Protein AF-A0AAV5NVP9-F1 (afdb_monomer_lite)

InterPro domains:
  IPR006597 Sel1-like repeat [PF08238] (45-61)
  IPR006597 Sel1-like repeat [PF08238] (64-97)
  IPR006597 Sel1-like repeat [PF08238] (99-130)
  IPR006597 Sel1-like repeat [PF08238] (134-166)
  IPR006597 Sel1-like repeat [PF08238] (169-203)
  IPR006597 Sel1-like repeat [PF08238] (238-278)
  IPR006597 Sel1-like repeat [PF08238] (281-310)
  IPR006597 Sel1-like repeat [PF08238] (317-345)
  IPR006597 Sel1-like repeat [PF08238] (363-391)
  IPR006597 Sel1-like repeat [PF08238] (401-431)
  IPR006597 Sel1-like repeat [PF08238] (436-468)
  IPR006597 Sel1-like repeat [PF08238] (561-576)
  IPR006597 Sel1-like repeat [PF08238] (578-612)
  IPR006597 Sel1-like repeat [PF08238] (613-643)
  IPR006597 Sel1-like repeat [PF08238] (654-683)
  IPR006597 Sel1-like repeat [PF08238] (685-720)
  IPR006597 Sel1-like repeat [SM00671] (35-61)
  IPR006597 Sel1-like repeat [SM00671] (62-97)
  IPR006597 Sel1-like repeat [SM00671] (98-131)
  IPR006597 Sel1-like repeat [SM00671] (132-167)

Structure (mmCIF, N/CA/C/O backbone):
data_AF-A0AAV5NVP9-F1
#
_entry.id   AF-A0AAV5NVP9-F1
#
loop_
_atom_site.group_PDB
_atom_site.id
_atom_site.type_symbol
_atom_site.label_atom_id
_atom_site.label_alt_id
_atom_site.label_comp_id
_atom_site.label_asym_id
_atom_site.label_entity_id
_atom_site.label_seq_id
_atom_site.pdbx_PDB_ins_code
_atom_site.Cartn_x
_atom_site.Cartn_y
_atom_site.Cartn_z
_atom_site.occupancy
_atom_site.B_iso_or_equiv
_atom_site.auth_seq_id
_atom_site.auth_comp_id
_atom_site.auth_asym_id
_atom_site.auth_atom_id
_atom_site.pdbx_PDB_model_num
ATOM 1 N N . MET A 1 1 ? -16.635 3.519 52.313 1.00 27.16 1 MET A N 1
ATOM 2 C CA . MET A 1 1 ? -17.144 2.357 53.076 1.00 27.16 1 MET A CA 1
ATOM 3 C C . MET A 1 1 ? -16.614 2.296 54.508 1.00 27.16 1 MET A C 1
ATOM 5 O O . MET A 1 1 ? -17.443 2.154 55.393 1.00 27.16 1 MET A O 1
ATOM 9 N N . LYS A 1 2 ? -15.316 2.532 54.778 1.00 23.92 2 LYS A N 1
ATOM 10 C CA . LYS A 1 2 ? -14.755 2.539 56.153 1.00 23.92 2 LYS A CA 1
ATOM 11 C C . LYS A 1 2 ? -15.367 3.558 57.143 1.00 23.92 2 LYS A C 1
ATOM 13 O O . LYS A 1 2 ? -15.252 3.364 58.342 1.00 23.92 2 LYS A O 1
ATOM 18 N N . SER A 1 3 ? -16.034 4.617 56.675 1.00 23.19 3 SER A N 1
ATOM 19 C CA . SER A 1 3 ? -16.559 5.709 57.520 1.00 23.19 3 SER A CA 1
ATOM 20 C C . SER A 1 3 ? -18.090 5.770 57.660 1.00 23.19 3 SER A C 1
ATOM 22 O O . SER A 1 3 ? -18.584 6.551 58.465 1.00 23.19 3 SER A O 1
ATOM 24 N N . VAL A 1 4 ? -18.855 4.948 56.926 1.00 27.89 4 VAL A N 1
ATOM 25 C CA . VAL A 1 4 ? -20.338 4.926 57.011 1.00 27.89 4 VAL A CA 1
ATOM 26 C C . VAL A 1 4 ? -20.839 3.788 57.909 1.00 27.89 4 VAL A C 1
ATOM 28 O O . VAL A 1 4 ? -21.877 3.916 58.556 1.00 27.89 4 VAL A O 1
ATOM 31 N N . VAL A 1 5 ? -20.069 2.707 58.046 1.00 33.00 5 VAL A N 1
ATOM 32 C CA . VAL A 1 5 ? -20.432 1.587 58.927 1.00 33.00 5 VAL A CA 1
ATOM 33 C C . VAL A 1 5 ? -20.232 1.952 60.406 1.00 33.00 5 VAL A C 1
ATOM 35 O O . VAL A 1 5 ? -21.119 1.668 61.210 1.00 33.00 5 VAL A O 1
ATOM 38 N N . LEU A 1 6 ? -19.198 2.743 60.742 1.00 28.47 6 LEU A N 1
ATOM 39 C CA . LEU A 1 6 ? -19.016 3.279 62.103 1.00 28.47 6 LEU A CA 1
ATOM 40 C C . LEU A 1 6 ? -20.214 4.125 62.578 1.00 28.47 6 LEU A C 1
ATOM 42 O O . LEU A 1 6 ? -20.582 4.061 63.743 1.00 28.47 6 LEU A O 1
ATOM 46 N N . ALA A 1 7 ? -20.873 4.881 61.692 1.00 26.03 7 ALA A N 1
ATOM 47 C CA . ALA A 1 7 ? -22.031 5.701 62.068 1.00 26.03 7 ALA A CA 1
ATOM 48 C C . ALA A 1 7 ? -23.337 4.891 62.203 1.00 26.03 7 ALA A C 1
ATOM 50 O O . ALA A 1 7 ? -24.259 5.311 62.902 1.00 26.03 7 ALA A O 1
ATOM 51 N N . THR A 1 8 ? -23.424 3.725 61.552 1.00 30.28 8 THR A N 1
ATOM 52 C CA . THR A 1 8 ? -24.643 2.898 61.558 1.00 30.28 8 THR A CA 1
ATOM 53 C C . THR A 1 8 ? -24.681 1.949 62.762 1.00 30.28 8 THR A C 1
ATOM 55 O O . THR A 1 8 ? -25.761 1.634 63.258 1.00 30.28 8 THR A O 1
ATOM 58 N N . LEU A 1 9 ? -23.517 1.550 63.286 1.00 32.22 9 LEU A N 1
ATOM 59 C CA . LEU A 1 9 ? -23.409 0.698 64.477 1.00 32.22 9 LEU A CA 1
ATOM 60 C C . LEU A 1 9 ? -23.596 1.483 65.789 1.00 32.22 9 LEU A C 1
ATOM 62 O O . LEU A 1 9 ? -24.204 0.972 66.724 1.00 32.22 9 LEU A O 1
ATOM 66 N N . VAL A 1 10 ? -23.226 2.770 65.819 1.00 30.23 10 VAL A N 1
ATOM 67 C CA . VAL A 1 10 ? -23.387 3.654 66.997 1.00 30.23 10 VAL A CA 1
ATOM 68 C C . VAL A 1 10 ? -24.860 3.978 67.323 1.00 30.23 10 VAL A C 1
ATOM 70 O O . VAL A 1 10 ? -25.175 4.409 68.427 1.00 30.23 10 VAL A O 1
ATOM 73 N N . SER A 1 11 ? -25.808 3.716 66.413 1.00 26.56 11 SER A N 1
ATOM 74 C CA . SER A 1 11 ? -27.233 4.039 66.626 1.00 26.56 11 SER A CA 1
ATOM 75 C C . SER A 1 11 ? -28.070 2.914 67.265 1.00 26.56 11 SER A C 1
ATOM 77 O O . SER A 1 11 ? -29.264 3.107 67.483 1.00 26.56 11 SER A O 1
ATOM 79 N N . PHE A 1 12 ? -27.492 1.744 67.567 1.00 39.41 12 PHE A N 1
ATOM 80 C CA . PHE A 1 12 ? -28.245 0.568 68.053 1.00 39.41 12 PHE A CA 1
ATOM 81 C C . PHE A 1 12 ? -28.026 0.204 69.531 1.00 39.41 12 PHE A C 1
ATOM 83 O O . PHE A 1 12 ? -28.550 -0.809 70.002 1.00 39.41 12 PHE A O 1
ATOM 90 N N . GLY A 1 13 ? -27.331 1.047 70.294 1.00 32.06 13 GLY A N 1
ATOM 91 C CA . GLY A 1 13 ? -27.225 0.920 71.746 1.00 32.06 13 GLY A CA 1
ATOM 92 C C . GLY A 1 13 ? -28.418 1.545 72.468 1.00 32.06 13 GLY A C 1
ATOM 93 O O . GLY A 1 13 ? -28.298 2.658 72.960 1.00 32.06 13 GLY A O 1
ATOM 94 N N . LEU A 1 14 ? -29.570 0.864 72.533 1.00 32.34 14 LEU A N 1
ATOM 95 C CA . LEU A 1 14 ? -30.627 1.150 73.521 1.00 32.34 14 LEU A CA 1
ATOM 96 C C . LEU A 1 14 ? -31.683 0.032 73.554 1.00 32.34 14 LEU A C 1
ATOM 98 O O . LEU A 1 14 ? -32.572 -0.018 72.707 1.00 32.34 14 LEU A O 1
ATOM 102 N N . LEU A 1 15 ? -31.597 -0.850 74.558 1.00 30.39 15 LEU A N 1
ATOM 103 C CA . LEU A 1 15 ? -32.682 -1.130 75.516 1.00 30.39 15 LEU A CA 1
ATOM 104 C C . LEU A 1 15 ? -32.270 -2.229 76.506 1.00 30.39 15 LEU A C 1
ATOM 106 O O . LEU A 1 15 ? -32.070 -3.386 76.146 1.00 30.39 15 LEU A O 1
ATOM 110 N N . MET A 1 16 ? -32.176 -1.812 77.769 1.00 34.03 16 MET A N 1
ATOM 111 C CA . MET A 1 16 ? -32.002 -2.642 78.955 1.00 34.03 16 MET A CA 1
ATOM 112 C C . MET A 1 16 ? -33.127 -3.672 79.122 1.00 34.03 16 MET A C 1
ATOM 114 O O . MET A 1 16 ? -34.301 -3.363 78.921 1.00 34.03 16 MET A O 1
ATOM 118 N N . GLY A 1 17 ? -32.761 -4.846 79.634 1.00 28.44 17 GLY A N 1
ATOM 119 C CA . GLY A 1 17 ? -33.667 -5.795 80.273 1.00 28.44 17 GLY A CA 1
ATOM 120 C C . GLY A 1 17 ? -32.954 -6.475 81.439 1.00 28.44 17 GLY A C 1
ATOM 121 O O . GLY A 1 17 ? -32.236 -7.446 81.239 1.00 28.44 17 GLY A O 1
ATOM 122 N N . CYS A 1 18 ? -33.127 -5.940 82.650 1.00 33.34 18 CYS A N 1
ATOM 123 C CA . CYS A 1 18 ? -32.646 -6.550 83.888 1.00 33.34 18 CYS A CA 1
ATOM 124 C C . CYS A 1 18 ? -33.318 -7.90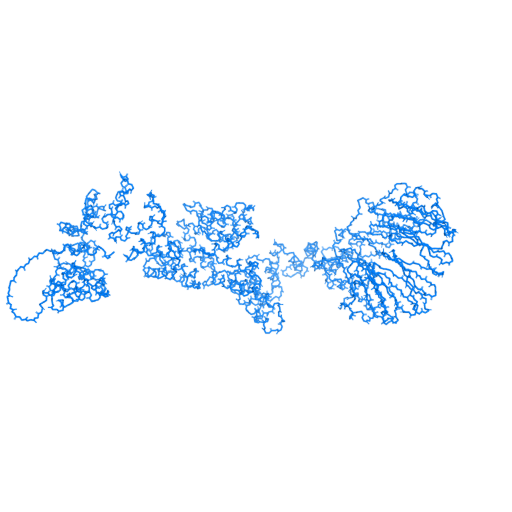9 84.146 1.00 33.34 18 CYS A C 1
ATOM 126 O O . CYS A 1 18 ? -34.541 -8.020 84.091 1.00 33.34 18 CYS A O 1
ATOM 128 N N . GLY A 1 19 ? -32.520 -8.893 84.561 1.00 28.89 19 GLY A N 1
ATOM 129 C CA . GLY A 1 19 ? -32.961 -10.127 85.212 1.00 28.89 19 GLY A CA 1
ATOM 130 C C . GLY A 1 19 ? -31.780 -10.736 85.962 1.00 28.89 19 GLY A C 1
ATOM 131 O O . GLY A 1 19 ? -30.882 -11.288 85.341 1.00 28.89 19 GLY A O 1
ATOM 132 N N . GLY A 1 20 ? -31.732 -10.528 87.280 1.00 34.28 20 GLY A N 1
ATOM 133 C CA . GLY A 1 20 ? -30.586 -10.864 88.127 1.00 34.28 20 GLY A CA 1
ATOM 134 C C . GLY A 1 20 ? -30.431 -12.351 88.454 1.00 34.28 20 GLY A C 1
ATOM 135 O O . GLY A 1 20 ? -31.359 -13.144 88.313 1.00 34.28 20 GLY A O 1
ATOM 136 N N . GLY A 1 21 ? -29.248 -12.689 88.969 1.00 30.20 21 GLY A N 1
ATOM 137 C CA . GLY A 1 21 ? -28.933 -13.984 89.565 1.00 30.20 21 GLY A CA 1
ATOM 138 C C . GLY A 1 21 ? -27.429 -14.143 89.766 1.00 30.20 21 GLY A C 1
ATOM 139 O O . GLY A 1 21 ? -26.702 -14.408 88.819 1.00 30.20 21 GLY A O 1
ATOM 140 N N . SER A 1 22 ? -26.976 -13.932 90.997 1.00 43.09 22 SER A N 1
ATOM 141 C CA . SER A 1 22 ? -25.620 -14.182 91.489 1.00 43.09 22 SER A CA 1
ATOM 142 C C . SER A 1 22 ? -25.179 -15.635 91.290 1.00 43.09 22 SER A C 1
ATOM 144 O O . SER A 1 22 ? -25.933 -16.520 91.682 1.00 43.09 22 SER A O 1
ATOM 146 N N . ASP A 1 23 ? -23.943 -15.873 90.838 1.00 33.69 23 ASP A N 1
ATOM 147 C CA . ASP A 1 23 ? -23.017 -16.723 91.601 1.00 33.69 23 ASP A CA 1
ATOM 148 C C . ASP A 1 23 ? -21.555 -16.612 91.143 1.00 33.69 23 ASP A C 1
ATOM 150 O O . ASP A 1 23 ? -21.237 -16.414 89.972 1.00 33.69 23 ASP A O 1
ATOM 154 N N . SER A 1 24 ? -20.662 -16.723 92.121 1.00 46.44 24 SER A N 1
ATOM 155 C CA . SER A 1 24 ? -19.209 -16.608 92.016 1.00 46.44 24 SER A CA 1
ATOM 156 C C . SER A 1 24 ? -18.543 -17.872 91.457 1.00 46.44 24 SER A C 1
ATOM 158 O O . SER A 1 24 ? -18.651 -18.945 92.045 1.00 46.44 24 SER A O 1
ATOM 160 N N . GLY A 1 25 ? -17.752 -17.716 90.390 1.00 36.84 25 GLY A N 1
ATOM 161 C CA . GLY A 1 25 ? -16.805 -18.712 89.876 1.00 36.84 25 GLY A CA 1
ATOM 162 C C . GLY A 1 25 ? -16.038 -18.133 88.686 1.00 36.84 25 GLY A C 1
ATOM 163 O O . GLY A 1 25 ? -16.650 -17.748 87.700 1.00 36.84 25 GLY A O 1
ATOM 164 N N . GLY A 1 26 ? -14.712 -18.000 88.797 1.00 44.16 26 GLY A N 1
ATOM 165 C CA . GLY A 1 26 ? -13.849 -17.230 87.886 1.00 44.16 26 GLY A CA 1
ATOM 166 C C . GLY A 1 26 ? -13.719 -17.772 86.456 1.00 44.16 26 GLY A C 1
ATOM 167 O O . GLY A 1 26 ? -12.649 -18.230 86.063 1.00 44.16 26 GLY A O 1
ATOM 168 N N . GLY A 1 27 ? -14.785 -17.661 85.666 1.00 53.16 27 GLY A N 1
ATOM 169 C CA . GLY A 1 27 ? -14.801 -17.793 84.213 1.00 53.16 27 GLY A CA 1
ATOM 170 C C . GLY A 1 27 ? -15.671 -16.683 83.624 1.00 53.16 27 GLY A C 1
ATOM 171 O O . GLY A 1 27 ? -16.820 -16.524 84.015 1.00 53.16 27 GLY A O 1
ATOM 172 N N . GLN A 1 28 ? -15.111 -15.884 82.718 1.00 61.59 28 GLN A N 1
ATOM 173 C CA . GLN A 1 28 ? -15.813 -14.775 82.063 1.00 61.59 28 GLN A CA 1
ATOM 174 C C . GLN A 1 28 ? -17.051 -15.303 81.313 1.00 61.59 28 GLN A C 1
ATOM 176 O O . GLN A 1 28 ? -16.906 -16.185 80.462 1.00 61.59 28 GLN A O 1
ATOM 181 N N . THR A 1 29 ? -18.250 -14.802 81.634 1.00 84.81 29 THR A N 1
ATOM 182 C CA . THR A 1 29 ? -19.505 -15.297 81.042 1.00 84.81 29 THR A CA 1
ATOM 183 C C . THR A 1 29 ? -19.652 -14.858 79.578 1.00 84.81 29 THR A C 1
ATOM 185 O O . THR A 1 29 ? -18.945 -13.963 79.103 1.00 84.81 29 THR A O 1
ATOM 188 N N . ALA A 1 30 ? -20.567 -15.490 78.829 1.00 85.31 30 ALA A N 1
ATOM 189 C CA . ALA A 1 30 ? -20.837 -15.119 77.437 1.00 85.31 30 ALA A CA 1
ATOM 190 C C . ALA A 1 30 ? -21.293 -13.650 77.308 1.00 85.31 30 ALA A C 1
ATOM 192 O O . ALA A 1 30 ? -20.912 -12.976 76.350 1.00 85.31 30 ALA A O 1
ATOM 193 N N . GLU A 1 31 ? -22.045 -13.155 78.295 1.00 88.00 31 GLU A N 1
ATOM 194 C CA . GLU A 1 31 ? -22.519 -11.770 78.383 1.00 88.00 31 GLU A CA 1
ATOM 195 C C . GLU A 1 31 ? -21.364 -10.795 78.652 1.00 88.00 31 GLU A C 1
ATOM 197 O O . GLU A 1 31 ? -21.213 -9.804 77.941 1.00 88.00 31 GLU A O 1
ATOM 202 N N . ASP A 1 32 ? -20.476 -11.114 79.602 1.00 87.38 32 ASP A N 1
ATOM 203 C CA . ASP A 1 32 ? -19.324 -10.258 79.927 1.00 87.38 32 ASP A CA 1
ATOM 204 C C . ASP A 1 32 ? -18.409 -10.055 78.715 1.00 87.38 32 ASP A C 1
ATOM 206 O O . ASP A 1 32 ? -17.910 -8.955 78.466 1.00 87.38 32 ASP A O 1
ATOM 210 N N . ALA A 1 33 ? -18.184 -11.121 77.940 1.00 87.19 33 ALA A N 1
ATOM 211 C CA . ALA A 1 33 ? -17.403 -11.048 76.711 1.00 87.19 33 ALA A CA 1
ATOM 212 C C . ALA A 1 33 ? -18.124 -10.244 75.612 1.00 87.19 33 ALA A C 1
ATOM 214 O O . ALA A 1 33 ? -17.463 -9.519 74.872 1.00 87.19 33 ALA A O 1
ATOM 215 N N . PHE A 1 34 ? -19.457 -10.326 75.519 1.00 90.25 34 PHE A N 1
ATOM 216 C CA . PHE A 1 34 ? -20.251 -9.550 74.558 1.00 90.25 34 PHE A CA 1
ATOM 217 C C . PHE A 1 34 ? -20.217 -8.048 74.865 1.00 90.25 34 PHE A C 1
ATOM 219 O O . PHE A 1 34 ? -19.950 -7.246 73.974 1.00 90.25 34 PHE A O 1
ATOM 226 N N . VAL A 1 35 ? -20.406 -7.663 76.130 1.00 90.56 35 VAL A N 1
ATOM 227 C CA . VAL A 1 35 ? -20.360 -6.255 76.558 1.00 90.56 35 VAL A CA 1
ATOM 228 C C . VAL A 1 35 ? -18.964 -5.658 76.358 1.00 90.56 35 VAL A C 1
ATOM 230 O O . VAL A 1 35 ? -18.830 -4.532 75.883 1.00 90.56 35 VAL A O 1
ATOM 233 N N . GLN A 1 36 ? -17.901 -6.414 76.652 1.00 88.50 36 GLN A N 1
ATOM 234 C CA . GLN A 1 36 ? -16.537 -5.957 76.364 1.00 88.50 36 GLN A CA 1
ATOM 235 C C . GLN A 1 36 ? -16.278 -5.812 74.861 1.00 88.50 36 GLN A C 1
ATOM 237 O O . GLN A 1 36 ? -15.591 -4.874 74.457 1.00 88.50 36 GLN A O 1
ATOM 242 N N . ALA A 1 37 ? -16.836 -6.701 74.032 1.00 89.44 37 ALA A N 1
ATOM 243 C CA . ALA A 1 37 ? -16.736 -6.585 72.581 1.00 89.44 37 ALA A CA 1
ATOM 244 C C . ALA A 1 37 ? -17.395 -5.293 72.073 1.00 89.44 37 ALA A C 1
ATOM 246 O O . ALA A 1 37 ? -16.770 -4.577 71.294 1.00 89.44 37 ALA A O 1
ATOM 247 N N . LEU A 1 38 ? -18.588 -4.953 72.578 1.00 87.75 38 LEU A N 1
ATOM 248 C CA . LEU A 1 38 ? -19.285 -3.705 72.244 1.00 87.75 38 LEU A CA 1
ATOM 249 C C . LEU A 1 38 ? -18.459 -2.463 72.611 1.00 87.75 38 LEU A C 1
ATOM 251 O O . LEU A 1 38 ? -18.294 -1.574 71.783 1.00 87.75 38 LEU A O 1
ATOM 255 N N . ASN A 1 39 ? -17.852 -2.424 73.801 1.00 86.75 39 ASN A N 1
ATOM 256 C CA . ASN A 1 39 ? -16.990 -1.302 74.200 1.00 86.75 39 ASN A CA 1
ATOM 257 C C . ASN A 1 39 ? -15.761 -1.149 73.281 1.00 86.75 39 ASN A C 1
ATOM 259 O O . ASN A 1 39 ? -15.322 -0.040 72.965 1.00 86.75 39 ASN A O 1
ATOM 263 N N . HIS A 1 40 ? -15.173 -2.268 72.849 1.00 87.44 40 HIS A N 1
ATOM 264 C CA . HIS A 1 40 ? -14.063 -2.242 71.897 1.00 87.44 40 HIS A CA 1
ATOM 265 C C . HIS A 1 40 ? -14.505 -1.809 70.496 1.00 87.44 40 HIS A C 1
ATOM 267 O O . HIS A 1 40 ? -13.754 -1.108 69.820 1.00 87.44 40 HIS A O 1
ATOM 273 N N . GLU A 1 41 ? -15.716 -2.170 70.080 1.00 82.06 41 GLU A N 1
ATOM 274 C CA . GLU A 1 41 ? -16.320 -1.710 68.831 1.00 82.06 41 GLU A CA 1
ATOM 275 C C . GLU A 1 41 ? -16.578 -0.194 68.858 1.00 82.06 41 GLU A C 1
ATOM 277 O O . GLU A 1 41 ? -16.167 0.506 67.934 1.00 82.06 41 GLU A O 1
ATOM 282 N N . GLU A 1 42 ? -17.133 0.340 69.952 1.00 80.44 42 GLU A N 1
ATOM 283 C CA . GLU A 1 42 ? -17.357 1.783 70.145 1.00 80.44 42 GLU A CA 1
ATOM 284 C C . GLU A 1 42 ? -16.055 2.597 70.142 1.00 80.44 42 GLU A C 1
ATOM 286 O O . GLU A 1 42 ? -16.006 3.713 69.625 1.00 80.44 42 GLU A O 1
ATOM 291 N N . THR A 1 43 ? -14.974 2.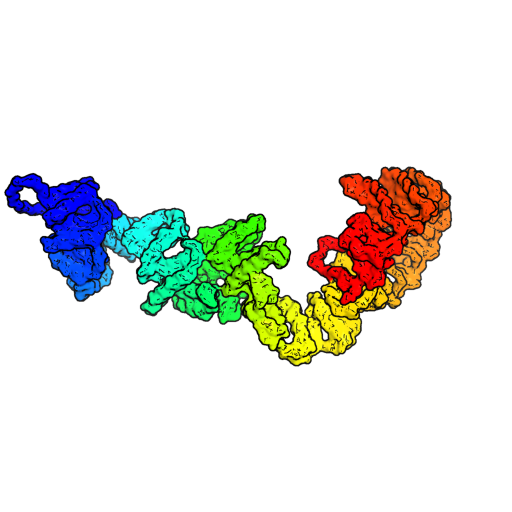031 70.685 1.00 83.12 43 THR A N 1
ATOM 292 C CA . THR A 1 43 ? -13.642 2.662 70.698 1.00 83.12 43 THR A CA 1
ATOM 293 C C . THR A 1 43 ? -12.837 2.421 69.415 1.00 83.12 43 THR A C 1
ATOM 295 O O . THR A 1 43 ? -11.707 2.898 69.300 1.00 83.12 43 THR A O 1
ATOM 298 N N . GLY A 1 44 ? -13.400 1.705 68.433 1.00 82.81 44 GLY A N 1
ATOM 299 C CA . GLY A 1 44 ? -12.770 1.426 67.139 1.00 82.81 44 GLY A CA 1
ATOM 300 C C . GLY A 1 44 ? -11.673 0.354 67.171 1.00 82.81 44 GLY A C 1
ATOM 301 O O . GLY A 1 44 ? -10.964 0.171 66.180 1.00 82.81 44 GLY A O 1
ATOM 302 N N . ASN A 1 45 ? -11.518 -0.384 68.273 1.00 89.25 45 ASN A N 1
ATOM 303 C CA . ASN A 1 45 ? -10.580 -1.502 68.377 1.00 89.25 45 ASN A CA 1
ATOM 304 C C . ASN A 1 45 ? -11.204 -2.797 67.829 1.00 89.25 45 ASN A C 1
ATOM 306 O O . ASN A 1 45 ? -11.552 -3.724 68.565 1.00 89.25 45 ASN A O 1
ATOM 310 N N . VAL A 1 46 ? -11.333 -2.849 66.503 1.00 88.56 46 VAL A N 1
ATOM 311 C CA . VAL A 1 46 ? -12.048 -3.911 65.776 1.00 88.56 46 VAL A CA 1
ATOM 312 C C . VAL A 1 46 ? -11.433 -5.298 66.001 1.00 88.56 46 VAL A C 1
ATOM 314 O O . VAL A 1 46 ? -12.161 -6.276 66.148 1.00 88.56 46 VAL A O 1
ATOM 317 N N . SER A 1 47 ? -10.105 -5.411 66.095 1.00 89.88 47 SER A N 1
ATOM 318 C CA . SER A 1 47 ? -9.441 -6.703 66.331 1.00 89.88 47 SER A CA 1
ATOM 319 C C . SER A 1 47 ? -9.732 -7.264 67.728 1.00 89.88 47 SER A C 1
ATOM 321 O O . SER A 1 47 ? -9.942 -8.468 67.881 1.00 89.88 47 SER A O 1
ATOM 323 N N . ALA A 1 48 ? -9.783 -6.402 68.751 1.00 89.50 48 ALA A N 1
ATOM 324 C CA . ALA A 1 48 ? -10.165 -6.812 70.102 1.00 89.50 48 ALA A CA 1
ATOM 325 C C . ALA A 1 48 ? -11.657 -7.169 70.180 1.00 89.50 48 ALA A C 1
ATOM 327 O O . ALA A 1 48 ? -12.011 -8.192 70.772 1.00 89.50 48 ALA A O 1
ATOM 328 N N . ALA A 1 49 ? -12.516 -6.380 69.523 1.00 90.25 49 ALA A N 1
ATOM 329 C CA . ALA A 1 49 ? -13.940 -6.679 69.400 1.00 90.25 49 ALA A CA 1
ATOM 330 C C . ALA A 1 49 ? -14.167 -8.041 68.724 1.00 90.25 49 ALA A C 1
ATOM 332 O O . ALA A 1 49 ? -14.926 -8.854 69.243 1.00 90.25 49 ALA A O 1
ATOM 333 N N . PHE A 1 50 ? -13.439 -8.351 67.643 1.00 94.19 50 PHE A N 1
ATOM 334 C CA . PHE A 1 50 ? -13.525 -9.640 66.951 1.00 94.19 50 PHE A CA 1
ATOM 335 C C . PHE A 1 50 ? -13.185 -10.817 67.867 1.00 94.19 50 PHE A C 1
ATOM 337 O O . PHE A 1 50 ? -13.947 -11.781 67.950 1.00 94.19 50 PHE A O 1
ATOM 344 N N . ALA A 1 51 ? -12.067 -10.739 68.595 1.00 93.19 51 ALA A N 1
ATOM 345 C CA . ALA A 1 51 ? -11.652 -11.805 69.503 1.00 93.19 51 ALA A CA 1
ATOM 346 C C . ALA A 1 51 ? -12.697 -12.067 70.607 1.00 93.19 51 ALA A C 1
ATOM 348 O O . ALA A 1 51 ? -12.992 -13.222 70.930 1.00 93.19 51 ALA A O 1
ATOM 349 N N . LEU A 1 52 ? -13.290 -11.004 71.156 1.00 93.56 52 LEU A N 1
ATOM 350 C CA . LEU A 1 52 ? -14.301 -11.091 72.210 1.00 93.56 52 LEU A CA 1
ATOM 351 C C . LEU A 1 52 ? -15.671 -11.538 71.684 1.00 93.56 52 LEU A C 1
ATOM 353 O O . LEU A 1 52 ? -16.305 -12.389 72.311 1.00 93.56 52 LEU A O 1
ATOM 357 N N . TYR A 1 53 ? -16.095 -11.062 70.509 1.00 94.94 53 TYR A N 1
ATOM 358 C CA . TYR A 1 53 ? -17.292 -11.563 69.834 1.00 94.94 53 TYR A CA 1
ATOM 359 C C . TYR A 1 53 ? -17.162 -13.035 69.484 1.00 94.94 53 TYR A C 1
ATOM 361 O O . TYR A 1 53 ? -18.106 -13.786 69.716 1.00 94.94 53 TYR A O 1
ATOM 369 N N . LYS A 1 54 ? -15.994 -13.474 69.004 1.00 95.94 54 LYS A N 1
ATOM 370 C CA . LYS A 1 54 ? -15.718 -14.888 68.743 1.00 95.94 54 LYS A CA 1
ATOM 371 C C . LYS A 1 54 ? -15.878 -15.729 70.005 1.00 95.94 54 LYS A C 1
ATOM 373 O O . LYS A 1 54 ? -16.652 -16.683 70.004 1.00 95.94 54 LYS A O 1
ATOM 378 N N . LYS A 1 55 ? -15.234 -15.318 71.101 1.00 94.31 55 LYS A N 1
ATOM 379 C CA . LYS A 1 55 ? -15.341 -15.992 72.402 1.00 94.31 55 LYS A CA 1
ATOM 380 C C . LYS A 1 55 ? -16.789 -16.048 72.907 1.00 94.31 55 LYS A C 1
ATOM 382 O O . LYS A 1 55 ? -17.269 -17.110 73.290 1.00 94.31 55 LYS A O 1
ATOM 387 N N . SER A 1 56 ? -17.507 -14.926 72.882 1.00 93.75 56 SER A N 1
ATOM 388 C CA . SER A 1 56 ? -18.906 -14.849 73.326 1.00 93.75 56 SER A CA 1
ATOM 389 C C . SER A 1 56 ? -19.855 -15.680 72.443 1.00 93.75 56 SER A C 1
ATOM 391 O O . SER A 1 56 ? -20.742 -16.377 72.944 1.00 93.75 56 SER A O 1
ATOM 393 N N . ALA A 1 57 ? -19.635 -15.679 71.126 1.00 94.50 57 ALA A N 1
ATOM 394 C CA . ALA A 1 57 ? -20.411 -16.457 70.167 1.00 94.50 57 ALA A CA 1
ATOM 395 C C . ALA A 1 57 ? -20.208 -17.972 70.331 1.00 94.50 57 ALA A C 1
ATOM 397 O O . ALA A 1 57 ? -21.176 -18.735 70.216 1.00 94.50 57 ALA A O 1
ATOM 398 N N . GLU A 1 58 ? -18.972 -18.404 70.613 1.00 94.56 58 GLU A N 1
ATOM 399 C CA . GLU A 1 58 ? -18.613 -19.793 70.937 1.00 94.56 58 GLU A CA 1
ATOM 400 C C . GLU A 1 58 ? -19.261 -20.261 72.247 1.00 94.56 58 GLU A C 1
ATOM 402 O O . GLU A 1 58 ? -19.704 -21.405 72.326 1.00 94.56 58 GLU A O 1
ATOM 407 N N . LEU A 1 59 ? -19.420 -19.359 73.223 1.00 93.38 59 LEU A N 1
ATOM 408 C CA . LEU A 1 59 ? -20.174 -19.598 74.460 1.00 93.38 59 LEU A CA 1
ATOM 409 C C . LEU A 1 59 ? -21.706 -19.556 74.275 1.00 93.38 59 LEU A C 1
ATOM 411 O O . LEU A 1 59 ? -22.447 -19.759 75.234 1.00 93.38 59 LEU A O 1
ATOM 415 N N . GLY A 1 60 ? -22.195 -19.323 73.053 1.00 91.75 60 GLY A N 1
ATOM 416 C CA . GLY A 1 60 ? -23.607 -19.474 72.692 1.00 91.75 60 GLY A CA 1
ATOM 417 C C . GLY A 1 60 ? -24.426 -18.184 72.628 1.00 91.75 60 GLY A C 1
ATOM 418 O O . GLY A 1 60 ? -25.582 -18.243 72.214 1.00 91.75 60 GLY A O 1
ATOM 419 N N . HIS A 1 61 ? -23.863 -17.019 72.960 1.00 95.81 61 HIS A N 1
ATOM 420 C CA . HIS A 1 61 ? -24.630 -15.772 73.014 1.00 95.81 61 HIS A CA 1
ATOM 421 C C . HIS A 1 61 ? -25.112 -15.328 71.615 1.00 95.81 61 HIS A C 1
ATOM 423 O O . HIS A 1 61 ? -24.320 -15.026 70.720 1.00 95.81 61 HIS A O 1
ATOM 429 N N . SER A 1 62 ? -26.433 -15.251 71.415 1.00 94.50 62 SER A N 1
ATOM 430 C CA . SER A 1 62 ? -27.032 -15.052 70.084 1.00 94.50 62 SER A CA 1
ATOM 431 C C . SER A 1 62 ? -26.702 -13.700 69.426 1.00 94.50 62 SER A C 1
ATOM 433 O O . SER A 1 62 ? -26.567 -13.641 68.202 1.00 94.50 62 SER A O 1
ATOM 435 N N . GLY A 1 63 ? -26.533 -12.623 70.206 1.00 91.62 63 GLY A N 1
ATOM 436 C CA . GLY A 1 63 ? -26.123 -11.301 69.704 1.00 91.62 63 GLY A CA 1
ATOM 437 C C . GLY A 1 63 ? -24.684 -11.304 69.179 1.00 91.62 63 GLY A C 1
ATOM 438 O O . GLY A 1 63 ? -24.456 -11.008 68.014 1.00 91.62 63 GLY A O 1
ATOM 439 N N . ALA A 1 64 ? -23.731 -11.749 69.999 1.00 93.06 64 ALA A N 1
ATOM 440 C CA . ALA A 1 64 ? -22.358 -12.053 69.594 1.00 93.06 64 ALA A CA 1
ATOM 441 C C . ALA A 1 64 ? -22.260 -12.938 68.343 1.00 93.06 64 ALA A C 1
ATOM 443 O O . ALA A 1 64 ? -21.471 -12.634 67.460 1.00 93.06 64 ALA A O 1
ATOM 444 N N . GLN A 1 65 ? -23.078 -13.991 68.216 1.00 97.25 65 GLN A N 1
ATOM 445 C CA . GLN A 1 65 ? -23.108 -14.810 66.995 1.00 97.25 65 GLN A CA 1
ATOM 446 C C . GLN A 1 65 ? -23.538 -14.001 65.765 1.00 97.25 65 GLN A C 1
ATOM 448 O O . GLN A 1 65 ? -22.956 -14.156 64.696 1.00 97.25 65 GLN A O 1
ATOM 453 N N . ASN A 1 66 ? -24.528 -13.115 65.900 1.00 95.06 66 ASN A N 1
ATOM 454 C CA . ASN A 1 66 ? -24.899 -12.204 64.820 1.00 95.06 66 ASN A CA 1
ATOM 455 C C . ASN A 1 66 ? -23.753 -11.236 64.478 1.00 95.06 66 ASN A C 1
ATOM 457 O O . ASN A 1 66 ? -23.409 -11.099 63.308 1.00 95.06 66 ASN A O 1
ATOM 461 N N . ASN A 1 67 ? -23.146 -10.594 65.476 1.00 94.06 67 ASN A N 1
ATOM 462 C CA . ASN A 1 67 ? -22.098 -9.595 65.246 1.00 94.06 67 ASN A CA 1
ATOM 463 C C . ASN A 1 67 ? -20.827 -10.234 64.676 1.00 94.06 67 ASN A C 1
ATOM 465 O O . ASN A 1 67 ? -20.264 -9.719 63.719 1.00 94.06 67 ASN A O 1
ATOM 469 N N . LEU A 1 68 ? -20.450 -11.423 65.147 1.00 94.94 68 LEU A N 1
ATOM 470 C CA . LEU A 1 68 ? -19.377 -12.213 64.550 1.00 94.94 68 LEU A CA 1
ATOM 471 C C . LEU A 1 68 ? -19.686 -12.589 63.093 1.00 94.94 68 LEU A C 1
ATOM 473 O O . LEU A 1 68 ? -18.805 -12.531 62.239 1.00 94.94 68 LEU A O 1
ATOM 477 N N . GLY A 1 69 ? -20.941 -12.936 62.790 1.00 95.38 69 GLY A N 1
ATOM 478 C CA . GLY A 1 69 ? -21.390 -13.167 61.419 1.00 95.38 69 GLY A CA 1
ATOM 479 C C . GLY A 1 69 ? -21.224 -11.934 60.524 1.00 95.38 69 GLY A C 1
ATOM 480 O O . GLY A 1 69 ? -20.792 -12.073 59.381 1.00 95.38 69 GLY A O 1
ATOM 481 N N . LEU A 1 70 ? -21.503 -10.731 61.040 1.00 92.94 70 LEU A N 1
ATOM 482 C CA . LEU A 1 70 ? -21.263 -9.466 60.330 1.00 92.94 70 LEU A CA 1
ATOM 483 C C . LEU A 1 70 ? -19.766 -9.193 60.143 1.00 92.94 70 LEU A C 1
ATOM 485 O O . LEU A 1 70 ? -19.361 -8.816 59.047 1.00 92.94 70 LEU A O 1
ATOM 489 N N . MET A 1 71 ? -18.945 -9.447 61.163 1.00 93.94 71 MET A N 1
ATOM 490 C CA . MET A 1 71 ? -17.494 -9.273 61.074 1.00 93.94 71 MET A CA 1
ATOM 491 C C . MET A 1 71 ? -16.870 -10.180 60.013 1.00 93.94 71 MET A C 1
ATOM 493 O O . MET A 1 71 ? -16.060 -9.715 59.218 1.00 93.94 71 MET A O 1
ATOM 497 N N . TYR A 1 72 ? -17.306 -11.439 59.922 1.00 94.88 72 TYR A N 1
ATOM 498 C CA . TYR A 1 72 ? -16.909 -12.320 58.821 1.00 94.88 72 TYR A CA 1
ATOM 499 C C . TYR A 1 72 ? -17.461 -11.864 57.465 1.00 94.88 72 TYR A C 1
ATOM 501 O O . TYR A 1 72 ? -16.758 -11.971 56.466 1.00 94.88 72 TYR A O 1
ATOM 509 N N . LEU A 1 73 ? -18.691 -11.342 57.399 1.00 88.56 73 LEU A N 1
ATOM 510 C CA . LEU A 1 73 ? -19.282 -10.876 56.136 1.00 88.56 73 LEU A CA 1
ATOM 511 C C . LEU A 1 73 ? -18.514 -9.696 55.532 1.00 88.56 73 LEU A C 1
ATOM 513 O O . LEU A 1 73 ? -18.392 -9.611 54.316 1.00 88.56 73 LEU A O 1
ATOM 517 N N . TYR A 1 74 ? -18.033 -8.786 56.380 1.00 84.56 74 TYR A N 1
ATOM 518 C CA . TYR A 1 74 ? -17.388 -7.539 55.963 1.00 84.56 74 TYR A CA 1
ATOM 519 C C . TYR A 1 74 ? -15.861 -7.542 56.122 1.00 84.56 74 TYR A C 1
ATOM 521 O O . TYR A 1 74 ? -15.214 -6.571 55.734 1.00 84.56 74 TYR A O 1
ATOM 529 N N . GLY A 1 75 ? -15.276 -8.613 56.670 1.00 87.81 75 GLY A N 1
ATOM 530 C CA . GLY A 1 75 ? -13.839 -8.686 56.946 1.00 87.81 75 GLY A CA 1
ATOM 531 C C . GLY A 1 75 ? -13.386 -7.679 58.012 1.00 87.81 75 GLY A C 1
ATOM 532 O O . GLY A 1 75 ? -12.320 -7.073 57.911 1.00 87.81 75 GLY A O 1
ATOM 533 N N . GLU A 1 76 ? -14.216 -7.436 59.025 1.00 83.44 76 GLU A N 1
ATOM 534 C CA . GLU A 1 76 ? -13.890 -6.519 60.116 1.00 83.44 76 GLU A CA 1
ATOM 535 C C . GLU A 1 76 ? -13.154 -7.278 61.224 1.00 83.44 76 GLU A C 1
ATOM 537 O O . GLU A 1 76 ? -13.699 -8.187 61.843 1.00 83.44 76 GLU A O 1
ATOM 542 N N . GLY A 1 77 ? -11.880 -6.944 61.455 1.00 84.50 77 GLY A N 1
ATOM 543 C CA . GLY A 1 77 ? -11.033 -7.643 62.434 1.00 84.50 77 GLY A CA 1
ATOM 544 C C . GLY A 1 77 ? -10.622 -9.064 62.017 1.00 84.50 77 GLY A C 1
ATOM 545 O O . GLY A 1 77 ? -9.938 -9.747 62.778 1.00 84.50 77 GLY A O 1
ATOM 546 N N . THR A 1 78 ? -11.011 -9.504 60.816 1.00 90.62 78 THR A N 1
ATOM 547 C CA . THR A 1 78 ? -10.697 -10.808 60.214 1.00 90.62 78 THR A CA 1
ATOM 548 C C . THR A 1 78 ? -10.766 -10.729 58.682 1.00 90.62 78 THR A C 1
ATOM 550 O O . THR A 1 78 ? -11.161 -9.703 58.140 1.00 90.62 78 THR A O 1
ATOM 553 N N . GLU A 1 79 ? -10.387 -11.785 57.963 1.00 89.75 79 GLU A N 1
ATOM 554 C CA . GLU A 1 79 ? -10.599 -11.858 56.511 1.00 89.75 79 GLU A CA 1
ATOM 555 C C . GLU A 1 79 ? -12.080 -12.103 56.182 1.00 89.75 79 GLU A C 1
ATOM 557 O O . GLU A 1 79 ? -12.787 -12.804 56.913 1.00 89.75 79 GLU A O 1
ATOM 562 N N . GLN A 1 80 ? -12.555 -11.541 55.068 1.00 89.88 80 GLN A N 1
ATOM 563 C CA . GLN A 1 80 ? -13.930 -11.740 54.612 1.00 89.88 80 GLN A CA 1
ATOM 564 C C . GLN A 1 80 ? -14.199 -13.227 54.328 1.00 89.88 80 GLN A C 1
ATOM 566 O O . GLN A 1 80 ? -13.482 -13.871 53.566 1.00 89.88 80 GLN A O 1
ATOM 571 N N . ASN A 1 81 ? -15.260 -13.775 54.922 1.00 93.06 81 ASN A N 1
ATOM 572 C CA . ASN A 1 81 ? -15.654 -15.171 54.767 1.00 93.06 81 ASN A CA 1
ATOM 573 C C . ASN A 1 81 ? -17.180 -15.325 54.860 1.00 93.06 81 ASN A C 1
ATOM 575 O O . ASN A 1 81 ? -17.765 -15.420 55.942 1.00 93.06 81 ASN A O 1
ATOM 579 N N . GLU A 1 82 ? -17.843 -15.380 53.705 1.00 92.25 82 GLU A N 1
ATOM 580 C CA . GLU A 1 82 ? -19.305 -15.462 53.647 1.00 92.25 82 GLU A CA 1
ATOM 581 C C . GLU A 1 82 ? -19.860 -16.797 54.169 1.00 92.25 82 GLU A C 1
ATOM 583 O O . GLU A 1 82 ? -20.976 -16.847 54.686 1.00 92.25 82 GLU A O 1
ATOM 588 N N . VAL A 1 83 ? -19.084 -17.881 54.070 1.00 95.81 83 VAL A N 1
ATOM 589 C CA . VAL A 1 83 ? -19.490 -19.214 54.541 1.00 95.81 83 VAL A CA 1
ATOM 590 C C . VAL A 1 83 ? -19.520 -19.256 56.071 1.00 95.81 83 VAL A C 1
ATOM 592 O O . VAL A 1 83 ? -20.499 -19.719 56.662 1.00 95.81 83 VAL A O 1
ATOM 595 N N . GLU A 1 84 ? -18.492 -18.721 56.738 1.00 95.94 84 GLU A N 1
ATOM 596 C CA . GLU A 1 84 ? -18.498 -18.574 58.199 1.00 95.94 84 GLU A CA 1
ATOM 597 C C . GLU A 1 84 ? -19.557 -17.563 58.653 1.00 95.94 84 GLU A C 1
ATOM 599 O O . GLU A 1 84 ? -20.263 -17.815 59.631 1.00 95.94 84 GLU A O 1
ATOM 604 N N . SER A 1 85 ? -19.749 -16.471 57.910 1.00 96.44 85 SER A N 1
ATOM 605 C CA . SER A 1 85 ? -20.831 -15.519 58.167 1.00 96.44 85 SER A CA 1
ATOM 606 C C . SER A 1 85 ? -22.209 -16.197 58.189 1.00 96.44 85 SER A C 1
ATOM 608 O O . SER A 1 85 ? -22.931 -16.115 59.189 1.00 96.44 85 SER A O 1
ATOM 610 N N . LEU A 1 86 ? -22.543 -16.955 57.135 1.00 97.06 86 LEU A N 1
ATOM 611 C CA . LEU A 1 86 ? -23.803 -17.693 57.023 1.00 97.06 86 LEU A CA 1
ATOM 612 C C . LEU A 1 86 ? -23.994 -18.674 58.187 1.00 97.06 86 LEU A C 1
ATOM 614 O O . LEU A 1 86 ? -25.090 -18.782 58.746 1.00 97.06 86 LEU A O 1
ATOM 618 N N . LYS A 1 87 ? -22.932 -19.380 58.580 1.00 97.62 87 LYS A N 1
ATOM 619 C CA . LYS A 1 87 ? -22.939 -20.328 59.702 1.00 97.62 87 LYS A CA 1
ATOM 620 C C . LYS A 1 87 ? -23.253 -19.640 61.032 1.00 97.62 87 LYS A C 1
ATOM 622 O O . LYS A 1 87 ? -24.069 -20.153 61.802 1.00 97.62 87 LYS A O 1
ATOM 627 N N . TRP A 1 88 ? -22.658 -18.482 61.310 1.00 97.44 88 TRP A N 1
ATOM 628 C CA . TRP A 1 88 ? -22.914 -17.739 62.546 1.00 97.44 88 TRP A CA 1
ATOM 629 C C . TRP A 1 88 ? -24.289 -17.063 62.563 1.00 97.44 88 TRP A C 1
ATOM 631 O O . TRP A 1 88 ? -24.994 -17.162 63.572 1.00 97.44 88 TRP A O 1
ATOM 641 N N . PHE A 1 89 ? -24.745 -16.505 61.436 1.00 97.62 89 PHE A N 1
ATOM 642 C CA . PHE A 1 89 ? -26.131 -16.045 61.298 1.00 97.62 89 PHE A CA 1
ATOM 643 C C . PHE A 1 89 ? -27.133 -17.178 61.502 1.00 97.62 89 PHE A C 1
ATOM 645 O O . PHE A 1 89 ? -28.121 -16.988 62.206 1.00 97.62 89 PHE A O 1
ATOM 652 N N . SER A 1 90 ? -26.854 -18.373 60.972 1.00 97.44 90 SER A N 1
ATOM 653 C CA . SER A 1 90 ? -27.692 -19.561 61.173 1.00 97.44 90 SER A CA 1
ATOM 654 C C . SER A 1 90 ? -27.818 -19.933 62.648 1.00 97.44 90 SER A C 1
ATOM 656 O O . SER A 1 90 ? -28.927 -20.158 63.136 1.00 97.44 90 SER A O 1
ATOM 658 N N . LYS A 1 91 ? -26.703 -19.949 63.389 1.00 97.00 91 LYS A N 1
ATOM 659 C CA . LYS A 1 91 ? -26.717 -20.205 64.838 1.00 97.00 91 LYS A CA 1
ATOM 660 C C . LYS A 1 91 ? -27.527 -19.149 65.597 1.00 97.00 91 LYS A C 1
ATOM 662 O O . LYS A 1 91 ? -28.377 -19.517 66.402 1.00 97.00 91 LYS A O 1
ATOM 667 N N . SER A 1 92 ? -27.330 -17.866 65.289 1.00 96.75 92 SER A N 1
ATOM 668 C CA . SER A 1 92 ? -28.070 -16.766 65.920 1.00 96.75 92 SER A CA 1
ATOM 669 C C . SER A 1 92 ? -29.576 -16.830 65.610 1.00 96.75 92 SER A C 1
ATOM 671 O O . SER A 1 92 ? -30.415 -16.740 66.509 1.00 96.75 92 SER A O 1
ATOM 673 N N . ALA A 1 93 ? -29.936 -17.067 64.345 1.00 96.31 93 ALA A N 1
ATOM 674 C CA . ALA A 1 93 ? -31.317 -17.131 63.872 1.00 96.31 93 ALA A CA 1
ATOM 675 C C . ALA A 1 93 ? -32.118 -18.282 64.500 1.00 96.31 93 ALA A C 1
ATOM 677 O O . ALA A 1 93 ? -33.288 -18.101 64.852 1.00 96.31 93 ALA A O 1
ATOM 678 N N . ASN A 1 94 ? -31.486 -19.451 64.662 1.00 96.56 94 ASN A N 1
ATOM 679 C CA . ASN A 1 94 ? -32.091 -20.629 65.289 1.00 96.56 94 ASN A CA 1
ATOM 680 C C . ASN A 1 94 ? -32.425 -20.409 66.772 1.00 96.56 94 ASN A C 1
ATOM 682 O O . ASN A 1 94 ? -33.339 -21.048 67.286 1.00 96.56 94 ASN A O 1
ATOM 686 N N . GLN A 1 95 ? -31.746 -19.472 67.437 1.00 95.12 95 GLN A N 1
ATOM 687 C CA . GLN A 1 95 ? -32.049 -19.065 68.813 1.00 95.12 95 GLN A CA 1
ATOM 688 C C . GLN A 1 95 ? -33.167 -18.011 68.906 1.00 95.12 95 GLN A C 1
ATOM 690 O O . GLN A 1 95 ? -33.450 -17.500 69.985 1.00 95.12 95 GLN A O 1
ATOM 695 N N . GLY A 1 96 ? -33.801 -17.645 67.787 1.00 92.88 96 GLY A N 1
ATOM 696 C CA . GLY A 1 96 ? -34.869 -16.644 67.773 1.00 92.88 96 GLY A CA 1
ATOM 697 C C . GLY A 1 96 ? -34.381 -15.193 67.720 1.00 92.88 96 GLY A C 1
ATOM 698 O O . GLY A 1 96 ? -35.199 -14.278 67.797 1.00 92.88 96 GLY A O 1
ATOM 699 N N . ASN A 1 97 ? -33.075 -14.950 67.564 1.00 93.50 97 ASN A N 1
ATOM 700 C CA . ASN A 1 97 ? -32.542 -13.594 67.474 1.00 93.50 97 ASN A CA 1
ATOM 701 C C . ASN A 1 97 ? -33.023 -12.911 66.182 1.00 93.50 97 ASN A C 1
ATOM 703 O O . ASN A 1 97 ? -32.697 -13.353 65.080 1.00 93.50 97 ASN A O 1
ATOM 707 N N . LYS A 1 98 ? -33.776 -11.811 66.308 1.00 93.88 98 LYS A N 1
ATOM 708 C CA . LYS A 1 98 ? -34.374 -11.103 65.161 1.00 93.88 98 LYS A CA 1
ATOM 709 C C . LYS A 1 98 ? -33.344 -10.556 64.162 1.00 93.88 98 LYS A C 1
ATOM 711 O O . LYS A 1 98 ? -33.627 -10.527 62.966 1.00 93.88 98 LYS A O 1
ATOM 716 N N . TYR A 1 99 ? -32.159 -10.153 64.629 1.00 92.69 99 TYR A N 1
ATOM 717 C CA . TYR A 1 99 ? -31.073 -9.672 63.769 1.00 92.69 99 TYR A CA 1
ATOM 718 C C . TYR A 1 99 ? -30.403 -10.837 63.039 1.00 92.69 99 TYR A C 1
ATOM 720 O O . TYR A 1 99 ? -30.223 -10.769 61.826 1.00 92.69 99 TYR A O 1
ATOM 728 N N . GLY A 1 100 ? -30.154 -11.946 63.746 1.00 94.62 100 GLY A N 1
ATOM 729 C CA . GLY A 1 100 ? -29.674 -13.191 63.144 1.00 94.62 100 GLY A CA 1
ATOM 730 C C . GLY A 1 100 ? -30.631 -13.730 62.077 1.00 94.62 100 GLY A C 1
ATOM 731 O O . GLY A 1 100 ? -30.201 -14.058 60.976 1.00 94.62 100 GLY A O 1
ATOM 732 N N . GLN A 1 101 ? -31.940 -13.751 62.356 1.00 97.31 101 GLN A N 1
ATOM 733 C CA . GLN A 1 101 ? -32.976 -14.160 61.395 1.00 97.31 101 GLN A CA 1
ATOM 734 C C . GLN A 1 101 ? -33.008 -13.262 60.153 1.00 97.31 101 GLN A C 1
ATOM 736 O O . GLN A 1 101 ? -33.085 -13.764 59.033 1.00 97.31 101 GLN A O 1
ATOM 741 N N . TYR A 1 102 ? -32.923 -11.942 60.335 1.00 95.88 102 TYR A N 1
ATOM 742 C CA . TYR A 1 102 ? -32.858 -10.991 59.227 1.00 95.88 102 TYR A CA 1
ATOM 743 C C . TYR A 1 102 ? -31.591 -11.163 58.381 1.00 95.88 102 TYR A C 1
ATOM 745 O O . TYR A 1 102 ? -31.675 -11.211 57.154 1.00 95.88 102 TYR A O 1
ATOM 753 N N . ASN A 1 103 ? -30.422 -11.272 59.014 1.00 96.00 103 ASN A N 1
ATOM 754 C CA . ASN A 1 103 ? -29.159 -11.419 58.298 1.00 96.00 103 ASN A CA 1
ATOM 755 C C . ASN A 1 103 ? -29.064 -12.770 57.585 1.00 96.00 103 ASN A C 1
ATOM 757 O O . ASN A 1 103 ? -28.633 -12.807 56.438 1.00 96.00 103 ASN A O 1
ATOM 761 N N . LEU A 1 104 ? -29.593 -13.845 58.172 1.00 96.94 104 LEU A N 1
ATOM 762 C CA . LEU A 1 104 ? -29.732 -15.125 57.481 1.00 96.94 104 LEU A CA 1
ATOM 763 C C . LEU A 1 104 ? -30.680 -15.031 56.275 1.00 96.94 104 LEU A C 1
ATOM 765 O O . LEU A 1 104 ? -30.379 -15.556 55.203 1.00 96.94 104 LEU A O 1
ATOM 769 N N . ALA A 1 105 ? -31.809 -14.328 56.420 1.00 96.81 105 ALA A N 1
ATOM 770 C CA . ALA A 1 105 ? -32.717 -14.080 55.304 1.00 96.81 105 ALA A CA 1
ATOM 771 C C . ALA A 1 105 ? -32.027 -13.302 54.171 1.00 96.81 105 ALA A C 1
ATOM 773 O O . ALA A 1 105 ? -32.198 -13.646 53.001 1.00 96.81 105 ALA A O 1
ATOM 774 N N . ARG A 1 106 ? -31.206 -12.297 54.506 1.00 95.12 106 ARG A N 1
ATOM 775 C CA . ARG A 1 106 ? -30.372 -11.568 53.536 1.00 95.12 106 ARG A CA 1
ATOM 776 C C . ARG A 1 106 ? -29.346 -12.469 52.868 1.00 95.12 106 ARG A C 1
ATOM 778 O O . ARG A 1 106 ? -29.215 -12.388 51.651 1.00 95.12 106 ARG A O 1
ATOM 785 N N . SER A 1 107 ? -28.665 -13.334 53.616 1.00 95.94 107 SER A N 1
ATOM 786 C CA . SER A 1 107 ? -27.699 -14.269 53.039 1.00 95.94 107 SER A CA 1
ATOM 787 C C . SER A 1 107 ? -28.354 -15.189 52.013 1.00 95.94 107 SER A C 1
ATOM 789 O O . SER A 1 107 ? -27.818 -15.353 50.925 1.00 95.94 107 SER A O 1
ATOM 791 N N . TYR A 1 108 ? -29.563 -15.696 52.273 1.00 96.81 108 TYR A N 1
ATOM 792 C CA . TYR A 1 108 ? -30.314 -16.456 51.266 1.00 96.81 108 TYR A CA 1
ATOM 793 C C . TYR A 1 108 ? -30.824 -15.605 50.098 1.00 96.81 108 TYR A C 1
ATOM 795 O O . TYR A 1 108 ? -30.897 -16.095 48.972 1.00 96.81 108 TYR A O 1
ATOM 803 N N . PHE A 1 109 ? -31.190 -14.347 50.342 1.00 94.06 109 PHE A N 1
ATOM 804 C CA . PHE A 1 109 ? -31.666 -13.442 49.296 1.00 94.06 109 PHE A CA 1
ATOM 805 C C . PHE A 1 109 ? -30.557 -13.074 48.300 1.00 94.06 109 PHE A C 1
ATOM 807 O O . PHE A 1 109 ? -30.768 -13.144 47.088 1.00 94.06 109 PHE A O 1
ATOM 814 N N . TYR A 1 110 ? -29.381 -12.697 48.810 1.00 88.06 110 TYR A N 1
ATOM 815 C CA . TYR A 1 110 ? -28.231 -12.286 48.002 1.00 88.06 110 TYR A CA 1
ATOM 816 C C . TYR A 1 110 ? -27.362 -13.465 47.551 1.00 88.06 110 TYR A C 1
ATOM 818 O O . TYR A 1 110 ? -26.703 -13.358 46.520 1.00 88.06 110 TYR A O 1
ATOM 826 N N . GLY A 1 111 ? -27.427 -14.598 48.253 1.00 90.88 111 GLY A N 1
ATOM 827 C CA . GLY A 1 111 ? -26.544 -15.741 48.029 1.00 90.88 111 GLY A CA 1
ATOM 828 C C . GLY A 1 111 ? -25.185 -15.594 48.722 1.00 90.88 111 GLY A C 1
ATOM 829 O O . GLY A 1 111 ? -24.174 -16.010 48.174 1.00 90.88 111 GLY A O 1
ATOM 830 N N . TRP A 1 112 ? -25.128 -14.977 49.905 1.00 88.81 112 TRP A N 1
ATOM 831 C CA . TRP A 1 112 ? -23.874 -14.868 50.659 1.00 88.81 112 TRP A CA 1
ATOM 832 C C . TRP A 1 112 ? -23.575 -16.170 51.396 1.00 88.81 112 TRP A C 1
ATOM 834 O O . TRP A 1 112 ? -24.348 -16.581 52.266 1.00 88.81 112 TRP A O 1
ATOM 844 N N . GLY A 1 113 ? -22.471 -16.826 51.033 1.00 89.56 113 GLY A N 1
ATOM 845 C CA . GLY A 1 113 ? -22.062 -18.122 51.594 1.00 89.56 113 GLY A CA 1
ATOM 846 C C . GLY A 1 113 ? -22.949 -19.307 51.184 1.00 89.56 113 GLY A C 1
ATOM 847 O O . GLY A 1 113 ? -22.792 -20.406 51.711 1.00 89.56 113 GLY A O 1
ATOM 848 N N . THR A 1 114 ? -23.899 -19.093 50.267 1.00 91.50 114 THR A N 1
ATOM 849 C CA . THR A 1 114 ? -24.862 -20.080 49.746 1.00 91.50 114 THR A CA 1
ATOM 850 C C . THR A 1 114 ? -25.331 -19.660 48.351 1.00 91.50 114 THR A C 1
ATOM 852 O O . THR A 1 114 ? -25.259 -18.496 47.999 1.00 91.50 114 THR A O 1
ATOM 855 N N . GLY A 1 115 ? -25.916 -20.555 47.553 1.00 88.50 115 GLY A N 1
ATOM 856 C CA . GLY A 1 115 ? -26.706 -20.116 46.395 1.00 88.50 115 GLY A CA 1
ATOM 857 C C . GLY A 1 115 ? -27.934 -19.288 46.815 1.00 88.50 115 GLY A C 1
ATOM 858 O O . GLY A 1 115 ? -28.465 -19.471 47.917 1.00 88.50 115 GLY A O 1
ATOM 859 N N . LYS A 1 116 ? -28.412 -18.404 45.926 1.00 92.06 116 LYS A N 1
ATOM 860 C CA . LYS A 1 116 ? -29.659 -17.638 46.118 1.00 92.06 116 LYS A CA 1
ATOM 861 C C . LYS A 1 116 ? -30.835 -18.592 46.357 1.00 92.06 116 LYS A C 1
ATOM 863 O O . LYS A 1 116 ? -31.090 -19.484 45.552 1.00 92.06 116 LYS A O 1
ATOM 868 N N . ASN A 1 117 ? -31.579 -18.387 47.441 1.00 96.12 117 ASN A N 1
ATOM 869 C CA . ASN A 1 117 ? -32.756 -19.182 47.785 1.00 96.12 117 ASN A CA 1
ATOM 870 C C . ASN A 1 117 ? -33.861 -18.289 48.361 1.00 96.12 117 ASN A C 1
ATOM 872 O O . ASN A 1 117 ? -33.971 -18.072 49.568 1.00 96.12 117 ASN A O 1
ATOM 876 N N . TYR A 1 118 ? -34.714 -17.775 47.479 1.00 96.06 118 TYR A N 1
ATOM 877 C CA . TYR A 1 118 ? -35.751 -16.820 47.863 1.00 96.06 118 TYR A CA 1
ATOM 878 C C . TYR A 1 118 ? -36.819 -17.408 48.792 1.00 96.06 118 TYR A C 1
ATOM 880 O O . TYR A 1 118 ? -37.359 -16.686 49.626 1.00 96.06 118 TYR A O 1
ATOM 888 N N . SER A 1 119 ? -37.100 -18.711 48.709 1.00 96.62 119 SER A N 1
ATOM 889 C CA . SER A 1 119 ? -38.037 -19.377 49.622 1.00 96.62 119 SER A CA 1
ATOM 890 C C . SER A 1 119 ? -37.495 -19.429 51.053 1.00 96.62 119 SER A C 1
ATOM 892 O O . SER A 1 119 ? -38.238 -19.183 52.004 1.00 96.62 119 SER A O 1
ATOM 894 N N . GLN A 1 120 ? -36.195 -19.688 51.224 1.00 96.56 120 GLN A N 1
ATOM 895 C CA . GLN A 1 120 ? -35.544 -19.603 52.535 1.00 96.56 120 GLN A CA 1
ATOM 896 C C . GLN A 1 120 ? -35.465 -18.156 53.029 1.00 96.56 120 GLN A C 1
ATOM 898 O O . GLN A 1 120 ? -35.770 -17.901 54.195 1.00 96.56 120 GLN A O 1
ATOM 903 N N . ALA A 1 121 ? -35.152 -17.200 52.148 1.00 97.12 121 ALA A N 1
ATOM 904 C CA . ALA A 1 121 ? -35.179 -15.778 52.489 1.00 97.12 121 ALA A CA 1
ATOM 905 C C . ALA A 1 121 ? -36.560 -15.349 53.017 1.00 97.12 121 ALA A C 1
ATOM 907 O O . ALA A 1 121 ? -36.650 -14.719 54.070 1.00 97.12 121 ALA A O 1
ATOM 908 N N . PHE A 1 122 ? -37.639 -15.763 52.344 1.00 96.94 122 PHE A N 1
ATOM 909 C CA . PHE A 1 122 ? -39.014 -15.498 52.768 1.00 96.94 122 PHE A CA 1
ATOM 910 C C . PHE A 1 122 ? -39.342 -16.122 54.127 1.00 96.94 122 PHE A C 1
ATOM 912 O O . PHE A 1 122 ? -39.894 -15.448 55.001 1.00 96.94 122 PHE A O 1
ATOM 919 N N . ASN A 1 123 ? -38.979 -17.392 54.333 1.00 96.25 123 ASN A N 1
ATOM 920 C CA . ASN A 1 123 ? -39.238 -18.099 55.587 1.00 96.25 123 ASN A CA 1
ATOM 921 C C . ASN A 1 123 ? -38.543 -17.411 56.771 1.00 96.25 123 ASN A C 1
ATOM 923 O O . ASN A 1 123 ? -39.189 -17.104 57.773 1.00 96.25 123 ASN A O 1
ATOM 927 N N . TRP A 1 124 ? -37.250 -17.106 56.643 1.00 97.00 124 TRP A N 1
ATOM 928 C CA . TRP A 1 124 ? -36.481 -16.468 57.712 1.00 97.00 124 TRP A CA 1
ATOM 929 C C . TRP A 1 124 ? -36.891 -15.015 57.960 1.00 97.00 124 TRP A C 1
ATOM 931 O O . TRP A 1 124 ? -37.060 -14.630 59.117 1.00 97.00 124 TRP A O 1
ATOM 941 N N . ALA A 1 125 ? -37.155 -14.229 56.910 1.00 95.94 125 ALA A N 1
ATOM 942 C CA . ALA A 1 125 ? -37.641 -12.858 57.070 1.00 95.94 125 ALA A CA 1
ATOM 943 C C . ALA A 1 125 ? -39.018 -12.816 57.761 1.00 95.94 125 ALA A C 1
ATOM 945 O O . ALA A 1 125 ? -39.251 -11.954 58.606 1.00 95.94 125 ALA A O 1
ATOM 946 N N . SER A 1 126 ? -39.896 -13.791 57.487 1.00 95.25 126 SER A N 1
ATOM 947 C CA . SER A 1 126 ? -41.222 -13.917 58.123 1.00 95.25 126 SER A CA 1
ATOM 948 C C . SER A 1 126 ? -41.160 -14.195 59.629 1.00 95.25 126 SER A C 1
ATOM 950 O O . SER A 1 126 ? -42.120 -13.912 60.351 1.00 95.25 126 SER A O 1
ATOM 952 N N . ARG A 1 127 ? -40.043 -14.747 60.121 1.00 95.25 127 ARG A N 1
ATOM 953 C CA . ARG A 1 127 ? -39.828 -15.013 61.553 1.00 95.25 127 ARG A CA 1
ATOM 954 C C . ARG A 1 127 ? -39.406 -13.755 62.320 1.00 95.25 127 ARG A C 1
ATOM 956 O O . ARG A 1 127 ? -39.777 -13.615 63.482 1.00 95.25 127 ARG A O 1
ATOM 963 N N . ALA A 1 128 ? -38.752 -12.800 61.659 1.00 93.00 128 ALA A N 1
ATOM 964 C CA . ALA A 1 128 ? -38.273 -11.551 62.255 1.00 93.00 128 ALA A CA 1
ATOM 965 C C . ALA A 1 128 ? -39.358 -10.445 62.271 1.00 93.00 128 ALA A C 1
ATOM 967 O O . ALA A 1 128 ? -39.167 -9.356 61.726 1.00 93.00 128 ALA A O 1
ATOM 968 N N . LYS A 1 129 ? -40.513 -10.726 62.898 1.00 76.94 129 LYS A N 1
ATOM 969 C CA . LYS A 1 129 ? -41.772 -9.947 62.785 1.00 76.94 129 LYS A CA 1
ATOM 970 C C . LYS A 1 129 ? -41.695 -8.459 63.172 1.00 76.94 129 LYS A C 1
ATOM 972 O O . LYS A 1 129 ? -42.500 -7.678 62.658 1.00 76.94 129 LYS A O 1
ATOM 977 N N . ASP A 1 130 ? -40.723 -8.087 64.006 1.00 82.69 130 ASP A N 1
ATOM 978 C CA . ASP A 1 130 ? -40.506 -6.721 64.518 1.00 82.69 130 ASP A CA 1
ATOM 979 C C . ASP A 1 130 ? -39.152 -6.125 64.092 1.00 82.69 130 ASP A C 1
ATOM 981 O O . ASP A 1 130 ? -38.696 -5.118 64.634 1.00 82.69 130 ASP A O 1
ATOM 985 N N . HIS A 1 131 ? -38.467 -6.751 63.131 1.00 92.69 131 HIS A N 1
ATOM 986 C CA . HIS A 1 131 ? -37.258 -6.189 62.539 1.00 92.69 131 HIS A CA 1
ATOM 987 C C . HIS A 1 131 ? -37.632 -5.405 61.278 1.00 92.69 131 HIS A C 1
ATOM 989 O O . HIS A 1 131 ? -37.998 -5.991 60.258 1.00 92.69 131 HIS A O 1
ATOM 995 N N . SER A 1 132 ? -37.526 -4.075 61.318 1.00 94.00 132 SER A N 1
ATOM 996 C CA . SER A 1 132 ? -38.008 -3.206 60.233 1.00 94.00 132 SER A CA 1
ATOM 997 C C . SER A 1 132 ? -37.348 -3.504 58.875 1.00 94.00 132 SER A C 1
ATOM 999 O O . SER A 1 132 ? -38.019 -3.484 57.843 1.00 94.00 132 SER A O 1
ATOM 1001 N N . GLY A 1 133 ? -36.072 -3.912 58.872 1.00 91.56 133 GLY A N 1
ATOM 1002 C CA . GLY A 1 133 ? -35.383 -4.383 57.666 1.00 91.56 133 GLY A CA 1
ATOM 1003 C C . GLY A 1 133 ? -35.920 -5.713 57.121 1.00 91.56 133 GLY A C 1
ATOM 1004 O O . GLY A 1 133 ? -35.972 -5.897 55.908 1.00 91.56 133 GLY A O 1
ATOM 1005 N N . ALA A 1 134 ? -36.377 -6.623 57.990 1.00 94.25 134 ALA A N 1
ATOM 1006 C CA . ALA A 1 134 ? -36.952 -7.900 57.562 1.00 94.25 134 ALA A CA 1
ATOM 1007 C C . ALA A 1 134 ? -38.360 -7.696 56.995 1.00 94.25 134 ALA A C 1
ATOM 1009 O O . ALA A 1 134 ? -38.699 -8.280 55.971 1.00 94.25 134 ALA A O 1
ATOM 1010 N N . ILE A 1 135 ? -39.139 -6.795 57.604 1.00 96.38 135 ILE A N 1
ATOM 1011 C CA . ILE A 1 135 ? -40.438 -6.351 57.084 1.00 96.38 135 ILE A CA 1
ATOM 1012 C C . ILE A 1 135 ? -40.270 -5.745 55.682 1.00 96.38 135 ILE A C 1
ATOM 1014 O O . ILE A 1 135 ? -41.006 -6.108 54.768 1.00 96.38 135 ILE A O 1
ATOM 1018 N N . ASN A 1 136 ? -39.274 -4.875 55.483 1.00 95.81 136 ASN A N 1
ATOM 1019 C CA . ASN A 1 136 ? -38.969 -4.329 54.160 1.00 95.81 136 ASN A CA 1
ATOM 1020 C C . ASN A 1 136 ? -38.561 -5.426 53.155 1.00 95.81 136 ASN A C 1
ATOM 1022 O O . ASN A 1 136 ? -39.052 -5.433 52.030 1.00 95.81 136 ASN A O 1
ATOM 1026 N N . LEU A 1 137 ? -37.708 -6.377 53.558 1.00 95.56 137 LEU A N 1
ATOM 1027 C CA . LEU A 1 137 ? -37.302 -7.501 52.706 1.00 95.56 137 LEU A CA 1
ATOM 1028 C C . LEU A 1 137 ? -38.493 -8.385 52.296 1.00 95.56 137 LEU A C 1
ATOM 1030 O O . LEU A 1 137 ? -38.570 -8.806 51.145 1.00 95.56 137 LEU A O 1
ATOM 1034 N N . LEU A 1 138 ? -39.452 -8.623 53.196 1.00 96.06 138 LEU A N 1
ATOM 1035 C CA . LEU A 1 138 ? -40.707 -9.301 52.855 1.00 96.06 138 LEU A CA 1
ATOM 1036 C C . LEU A 1 138 ? -41.509 -8.518 51.815 1.00 96.06 138 LEU A C 1
ATOM 1038 O O . LEU A 1 138 ? -42.062 -9.126 50.902 1.00 96.06 138 LEU A O 1
ATOM 1042 N N . GLY A 1 139 ? -41.542 -7.187 51.926 1.00 96.31 139 GLY A N 1
ATOM 1043 C CA . GLY A 1 139 ? -42.158 -6.325 50.920 1.00 96.31 139 GLY A CA 1
ATOM 1044 C C . GLY A 1 139 ? -41.564 -6.553 49.527 1.00 96.31 139 GLY A C 1
ATOM 1045 O O . GLY A 1 139 ? -42.316 -6.776 48.581 1.00 96.31 139 GLY A O 1
ATOM 1046 N N . ILE A 1 140 ? -40.230 -6.621 49.428 1.00 96.00 140 ILE A N 1
ATOM 1047 C CA . ILE A 1 140 ? -39.508 -6.896 48.169 1.00 96.00 140 ILE A CA 1
ATOM 1048 C C . ILE A 1 140 ? -39.875 -8.278 47.617 1.00 96.00 140 ILE A C 1
ATOM 1050 O O . ILE A 1 140 ? -40.192 -8.414 46.436 1.00 96.00 140 ILE A O 1
ATOM 1054 N N . LEU A 1 141 ? -39.882 -9.306 48.469 1.00 96.69 141 LEU A N 1
ATOM 1055 C CA . LEU A 1 141 ? -40.216 -10.676 48.067 1.00 96.69 141 LEU A CA 1
ATOM 1056 C C . LEU A 1 141 ? -41.650 -10.782 47.520 1.00 96.69 141 LEU A C 1
ATOM 1058 O O . LEU A 1 141 ? -41.864 -11.435 46.497 1.00 96.69 141 LEU A O 1
ATOM 1062 N N . TYR A 1 142 ? -42.616 -10.097 48.143 1.00 97.44 142 TYR A N 1
ATOM 1063 C CA . TYR A 1 142 ? -43.990 -10.017 47.639 1.00 97.44 142 TYR A CA 1
ATOM 1064 C C . TYR A 1 142 ? -44.120 -9.173 46.369 1.00 97.44 142 TYR A C 1
ATOM 1066 O O . TYR A 1 142 ? -44.908 -9.524 45.494 1.00 97.44 142 TYR A O 1
ATOM 1074 N N . GLU A 1 143 ? -43.383 -8.071 46.235 1.00 95.75 143 GLU A N 1
ATOM 1075 C CA . GLU A 1 143 ? -43.439 -7.225 45.038 1.00 95.75 143 GLU A CA 1
ATOM 1076 C C . GLU A 1 143 ? -42.910 -7.955 43.799 1.00 95.75 143 GLU A C 1
ATOM 1078 O O . GLU A 1 143 ? -43.517 -7.892 42.726 1.00 95.75 143 GLU A O 1
ATOM 1083 N N . GLU A 1 144 ? -41.800 -8.676 43.954 1.00 94.12 144 GLU A N 1
ATOM 1084 C CA . GLU A 1 144 ? -41.132 -9.390 42.864 1.00 94.12 144 GLU A CA 1
ATOM 1085 C C . GLU A 1 144 ? -41.695 -10.800 42.634 1.00 94.12 144 GLU A C 1
ATOM 1087 O O . GLU A 1 144 ? -41.452 -11.390 41.584 1.00 94.12 144 GLU A O 1
ATOM 1092 N N . GLY A 1 145 ? -42.457 -11.348 43.585 1.00 94.00 145 GLY A N 1
ATOM 1093 C CA . GLY A 1 145 ? -42.936 -12.731 43.524 1.00 94.00 145 GLY A CA 1
ATOM 1094 C C . GLY A 1 145 ? -41.814 -13.762 43.671 1.00 94.00 145 GLY A C 1
ATOM 1095 O O . GLY A 1 145 ? -41.860 -14.834 43.066 1.00 94.00 145 GLY A O 1
ATOM 1096 N N . LYS A 1 146 ? -40.770 -13.429 44.437 1.00 91.88 146 LYS A N 1
ATOM 1097 C CA . LYS A 1 146 ? -39.606 -14.292 44.658 1.00 91.88 146 LYS A CA 1
ATOM 1098 C C . LYS A 1 146 ? -39.778 -15.070 45.955 1.00 91.88 146 LYS A C 1
ATOM 1100 O O . LYS A 1 146 ? -39.876 -14.484 47.024 1.00 91.88 146 LYS A O 1
ATOM 1105 N N . GLY A 1 147 ? -39.819 -16.400 45.872 1.00 90.69 147 GLY A N 1
ATOM 1106 C CA . GLY A 1 147 ? -40.014 -17.275 47.040 1.00 90.69 147 GLY A CA 1
ATOM 1107 C C . GLY A 1 147 ? -41.436 -17.274 47.623 1.00 90.69 147 GLY A C 1
ATOM 1108 O O . GLY A 1 147 ? -41.721 -18.076 48.509 1.00 90.69 147 GLY A O 1
ATOM 1109 N N . VAL A 1 148 ? -42.320 -16.418 47.101 1.00 95.94 148 VAL A N 1
ATOM 1110 C CA . VAL A 1 148 ? -43.745 -16.280 47.424 1.00 95.94 148 VAL A CA 1
ATOM 1111 C C . VAL A 1 148 ? -44.483 -15.754 46.187 1.00 95.94 148 VAL A C 1
ATOM 1113 O O . VAL A 1 148 ? -43.869 -15.125 45.331 1.00 95.94 148 VAL A O 1
ATOM 1116 N N . SER A 1 149 ? -45.791 -15.991 46.061 1.00 95.94 149 SER A N 1
ATOM 1117 C CA . SER A 1 149 ? -46.582 -15.420 44.963 1.00 95.94 149 SER A CA 1
ATOM 1118 C C . SER A 1 149 ? -46.585 -13.889 45.006 1.00 95.94 149 SER A C 1
ATOM 1120 O O . SER A 1 149 ? -46.774 -13.290 46.067 1.00 95.94 149 SER A O 1
ATOM 1122 N N . LYS A 1 150 ? -46.420 -13.260 43.836 1.00 96.44 150 LYS A N 1
ATOM 1123 C CA . LYS A 1 150 ? -46.429 -11.800 43.691 1.00 96.44 150 LYS A CA 1
ATOM 1124 C C . LYS A 1 150 ? -47.724 -11.197 44.245 1.00 96.44 150 LYS A C 1
ATOM 1126 O O . LYS A 1 150 ? -48.815 -11.579 43.829 1.00 96.44 150 LYS A O 1
ATOM 1131 N N . ASN A 1 151 ? -47.604 -10.229 45.150 1.00 97.19 151 ASN A N 1
ATOM 1132 C CA . ASN A 1 151 ? -48.729 -9.539 45.774 1.00 97.19 151 ASN A CA 1
ATOM 1133 C C . ASN A 1 151 ? -48.360 -8.086 46.120 1.00 97.19 151 ASN A C 1
ATOM 1135 O O . ASN A 1 151 ? -47.771 -7.800 47.162 1.00 97.19 151 ASN A O 1
ATOM 1139 N N . LEU A 1 152 ? -48.743 -7.151 45.246 1.00 96.00 152 LEU A N 1
ATOM 1140 C CA . LEU A 1 152 ? -48.407 -5.730 45.398 1.00 96.00 152 LEU A CA 1
ATOM 1141 C C . LEU A 1 152 ? -49.123 -5.055 46.580 1.00 96.00 152 LEU A C 1
ATOM 1143 O O . LEU A 1 152 ? -48.592 -4.100 47.141 1.00 96.00 152 LEU A O 1
ATOM 1147 N N . ILE A 1 153 ? -50.293 -5.564 46.985 1.00 96.88 153 ILE A N 1
ATOM 1148 C CA . ILE A 1 153 ? -51.040 -5.051 48.143 1.00 96.88 153 ILE A CA 1
ATOM 1149 C C . ILE A 1 153 ? -50.254 -5.347 49.423 1.00 96.88 153 ILE A C 1
ATOM 1151 O O . ILE A 1 153 ? -50.017 -4.451 50.233 1.00 96.88 153 ILE A O 1
ATOM 1155 N N . GLN A 1 154 ? -49.819 -6.601 49.585 1.00 95.81 154 GLN A N 1
ATOM 1156 C CA . GLN A 1 154 ? -49.002 -7.017 50.726 1.00 95.81 154 GLN A CA 1
ATOM 1157 C C . GLN A 1 154 ? -47.657 -6.289 50.742 1.00 95.81 154 GLN A C 1
ATOM 1159 O O . GLN A 1 154 ? -47.243 -5.807 51.794 1.00 95.81 154 GLN A O 1
ATOM 1164 N N . ALA A 1 155 ? -47.013 -6.131 49.580 1.00 97.12 155 ALA A N 1
ATOM 1165 C CA . ALA A 1 155 ? -45.779 -5.358 49.468 1.00 97.12 155 ALA A CA 1
ATOM 1166 C C . ALA A 1 155 ? -45.956 -3.914 49.965 1.00 97.12 155 ALA A C 1
ATOM 1168 O O . ALA A 1 155 ? -45.204 -3.466 50.830 1.00 97.12 155 ALA A O 1
ATOM 1169 N N . PHE A 1 156 ? -47.001 -3.218 49.502 1.00 97.06 156 PHE A N 1
ATOM 1170 C CA . PHE A 1 156 ? -47.304 -1.849 49.927 1.00 97.06 156 PHE A CA 1
ATOM 1171 C C . PHE A 1 156 ? -47.539 -1.744 51.442 1.00 97.06 156 PHE A C 1
ATOM 1173 O O . PHE A 1 156 ? -46.967 -0.875 52.100 1.00 97.06 156 PHE A O 1
ATOM 1180 N N . GLN A 1 157 ? -48.340 -2.649 52.017 1.00 96.38 157 GLN A N 1
ATOM 1181 C CA . GLN A 1 157 ? -48.609 -2.676 53.460 1.00 96.38 157 GLN A CA 1
ATOM 1182 C C . GLN A 1 157 ? -47.333 -2.905 54.282 1.00 96.38 157 GLN A C 1
ATOM 1184 O O . GLN A 1 157 ? -47.129 -2.258 55.310 1.00 96.38 157 GLN A O 1
ATOM 1189 N N . LEU A 1 158 ? -46.453 -3.797 53.823 1.00 96.81 158 LEU A N 1
ATOM 1190 C CA . LEU A 1 158 ? -45.175 -4.076 54.477 1.00 96.81 158 LEU A CA 1
ATOM 1191 C C . LEU A 1 158 ? -44.209 -2.894 54.370 1.00 96.81 158 LEU A C 1
ATOM 1193 O O . LEU A 1 158 ? -43.597 -2.534 55.374 1.00 96.81 158 LEU A O 1
ATOM 1197 N N . TYR A 1 159 ? -44.111 -2.235 53.212 1.00 97.19 159 TYR A N 1
ATOM 1198 C CA . TYR A 1 159 ? -43.302 -1.021 53.072 1.00 97.19 159 TYR A CA 1
ATOM 1199 C C . TYR A 1 159 ? -43.811 0.114 53.951 1.00 97.19 159 TYR A C 1
ATOM 1201 O O . TYR A 1 159 ? -43.009 0.758 54.622 1.00 97.19 159 TYR A O 1
ATOM 1209 N N . GLN A 1 160 ? -45.129 0.312 54.030 1.00 96.31 160 GLN A N 1
ATOM 1210 C CA . GLN A 1 160 ? -45.722 1.293 54.934 1.00 96.31 160 GLN A CA 1
ATOM 1211 C C . GLN A 1 160 ? -45.435 0.955 56.403 1.00 96.31 160 GLN A C 1
ATOM 1213 O O . GLN A 1 160 ? -45.034 1.831 57.168 1.00 96.31 160 GLN A O 1
ATOM 1218 N N . LYS A 1 161 ? -45.560 -0.317 56.804 1.00 95.69 161 LYS A N 1
ATOM 1219 C CA . LYS A 1 161 ? -45.215 -0.764 58.163 1.00 95.69 161 LYS A CA 1
ATOM 1220 C C . LYS A 1 161 ? -43.732 -0.537 58.480 1.00 95.69 161 LYS A C 1
ATOM 1222 O O . LYS A 1 161 ? -43.407 -0.062 59.569 1.00 95.69 161 LYS A O 1
ATOM 1227 N N . ALA A 1 162 ? -42.840 -0.851 57.541 1.00 95.44 162 ALA A N 1
ATOM 1228 C CA . ALA A 1 162 ? -41.406 -0.619 57.684 1.00 95.44 162 ALA A CA 1
ATOM 1229 C C . ALA A 1 162 ? -41.090 0.882 57.791 1.00 95.44 162 ALA A C 1
ATOM 1231 O O . ALA A 1 162 ? -40.366 1.281 58.699 1.00 95.44 162 ALA A O 1
ATOM 1232 N N . ALA A 1 163 ? -41.682 1.714 56.929 1.00 94.81 163 ALA A N 1
ATOM 1233 C CA . ALA A 1 163 ? -41.520 3.167 56.947 1.00 94.81 163 ALA A CA 1
ATOM 1234 C C . ALA A 1 163 ? -41.996 3.792 58.269 1.00 94.81 163 ALA A C 1
ATOM 1236 O O . ALA A 1 163 ? -41.291 4.614 58.845 1.00 94.81 163 ALA A O 1
ATOM 1237 N N . ASN A 1 164 ? -43.140 3.345 58.798 1.00 93.81 164 ASN A N 1
ATOM 1238 C CA . ASN A 1 164 ? -43.657 3.786 60.099 1.00 93.81 164 ASN A CA 1
ATOM 1239 C C . ASN A 1 164 ? -42.771 3.346 61.280 1.00 93.81 164 ASN A C 1
ATOM 1241 O O . ASN A 1 164 ? -42.853 3.927 62.356 1.00 93.81 164 ASN A O 1
ATOM 1245 N N . SER A 1 165 ? -41.919 2.336 61.077 1.00 92.62 165 SER A N 1
ATOM 1246 C CA . SER A 1 165 ? -40.902 1.875 62.034 1.00 92.62 165 SER A CA 1
ATOM 1247 C C . SER A 1 165 ? -39.528 2.511 61.763 1.00 92.62 165 SER A C 1
ATOM 1249 O O . SER A 1 165 ? -38.495 1.889 62.008 1.00 92.62 165 SER A O 1
ATOM 1251 N N . ASP A 1 166 ? -39.529 3.714 61.186 1.00 92.44 166 ASP A N 1
ATOM 1252 C CA . ASP A 1 166 ? -38.364 4.530 60.830 1.00 92.44 166 ASP A CA 1
ATOM 1253 C C . ASP A 1 166 ? -37.354 3.871 59.864 1.00 92.44 166 ASP A C 1
ATOM 1255 O O . ASP A 1 166 ? -36.181 4.238 59.804 1.00 92.44 166 ASP A O 1
ATOM 1259 N N . ASN A 1 167 ? -37.787 2.882 59.071 1.00 93.75 167 ASN A N 1
ATOM 1260 C CA . ASN A 1 167 ? -36.909 2.209 58.114 1.00 93.75 167 ASN A CA 1
ATOM 1261 C C . ASN A 1 167 ? -36.750 3.016 56.820 1.00 93.75 167 ASN A C 1
ATOM 1263 O O . ASN A 1 167 ? -37.684 3.123 56.021 1.00 93.75 167 ASN A O 1
ATOM 1267 N N . ALA A 1 168 ? -35.535 3.497 56.566 1.00 94.44 168 ALA A N 1
ATOM 1268 C CA . ALA A 1 168 ? -35.233 4.326 55.403 1.00 94.44 168 ALA A CA 1
ATOM 1269 C C . ALA A 1 168 ? -35.468 3.615 54.052 1.00 94.44 168 ALA A C 1
ATOM 1271 O O . ALA A 1 168 ? -35.951 4.236 53.106 1.00 94.44 168 ALA A O 1
ATOM 1272 N N . SER A 1 169 ? -35.193 2.307 53.952 1.00 93.19 169 SER A N 1
ATOM 1273 C CA . SER A 1 169 ? -35.464 1.527 52.731 1.00 93.19 169 SER A CA 1
ATOM 1274 C C . SER A 1 169 ? -36.961 1.301 52.500 1.00 93.19 169 SER A C 1
ATOM 1276 O O . SER A 1 169 ? -37.415 1.361 51.361 1.00 93.19 169 SER A O 1
ATOM 1278 N N . GLY A 1 170 ? -37.741 1.117 53.570 1.00 95.19 170 GLY A N 1
ATOM 1279 C CA . GLY A 1 170 ? -39.203 1.074 53.512 1.00 95.19 170 GLY A CA 1
ATOM 1280 C C . GLY A 1 170 ? -39.796 2.398 53.028 1.00 95.19 170 GLY A C 1
ATOM 1281 O O . GLY A 1 170 ? -40.637 2.397 52.132 1.00 95.19 170 GLY A O 1
ATOM 1282 N N . MET A 1 171 ? -39.299 3.529 53.549 1.00 97.69 171 MET A N 1
ATOM 1283 C CA . MET A 1 171 ? -39.668 4.871 53.072 1.00 97.69 171 MET A CA 1
ATOM 1284 C C . MET A 1 171 ? -39.327 5.053 51.586 1.00 97.69 171 MET A C 1
ATOM 1286 O O . MET A 1 171 ? -40.166 5.499 50.808 1.00 97.69 171 MET A O 1
ATOM 1290 N N . PHE A 1 172 ? -38.123 4.653 51.163 1.00 96.50 172 PHE A N 1
ATOM 1291 C CA . PHE A 1 172 ? -37.703 4.716 49.762 1.00 96.50 172 PHE A CA 1
ATOM 1292 C C . PHE A 1 172 ? -38.593 3.872 48.837 1.00 96.50 172 PHE A C 1
ATOM 1294 O O . PHE A 1 172 ? -39.047 4.360 47.800 1.00 96.50 172 PHE A O 1
ATOM 1301 N N . ASN A 1 173 ? -38.877 2.622 49.212 1.00 96.31 173 ASN A N 1
ATOM 1302 C CA . ASN A 1 173 ? -39.734 1.736 48.426 1.00 96.31 173 ASN A CA 1
ATOM 1303 C C . ASN A 1 173 ? -41.167 2.278 48.330 1.00 96.31 173 ASN A C 1
ATOM 1305 O O . ASN A 1 173 ? -41.762 2.245 47.254 1.00 96.31 173 ASN A O 1
ATOM 1309 N N . LEU A 1 174 ? -41.693 2.867 49.406 1.00 95.00 174 LEU A N 1
ATOM 1310 C CA . LEU A 1 174 ? -42.999 3.526 49.394 1.00 95.00 174 LEU A CA 1
ATOM 1311 C C . LEU A 1 174 ? -43.016 4.746 48.457 1.00 95.00 174 LEU A C 1
ATOM 1313 O O . LEU A 1 174 ? -43.938 4.892 47.653 1.00 95.00 174 LEU A O 1
ATOM 1317 N N . GLY A 1 175 ? -41.960 5.565 48.485 1.00 95.75 175 GLY A N 1
ATOM 1318 C CA . GLY A 1 175 ? -41.762 6.660 47.532 1.00 95.75 175 GLY A CA 1
ATOM 1319 C C . GLY A 1 175 ? -41.746 6.174 46.078 1.00 95.75 175 GLY A C 1
ATOM 1320 O O . GLY A 1 175 ? -42.422 6.756 45.230 1.00 95.75 175 GLY A O 1
ATOM 1321 N N . ARG A 1 176 ? -41.077 5.043 45.799 1.00 95.50 176 ARG A N 1
ATOM 1322 C CA . ARG A 1 176 ? -41.055 4.402 44.469 1.00 95.50 176 ARG A CA 1
ATOM 1323 C C . ARG A 1 176 ? -42.445 3.962 44.018 1.00 95.50 176 ARG A C 1
ATOM 1325 O O . ARG A 1 176 ? -42.801 4.179 42.859 1.00 95.50 176 ARG A O 1
ATOM 1332 N N . MET A 1 177 ? -43.244 3.382 44.914 1.00 95.62 177 MET A N 1
ATOM 1333 C CA . MET A 1 177 ? -44.610 2.973 44.576 1.00 95.62 177 MET A CA 1
ATOM 1334 C C . MET A 1 177 ? -45.476 4.173 44.170 1.00 95.62 177 MET A C 1
ATOM 1336 O O . MET A 1 177 ? -46.163 4.094 43.152 1.00 95.62 177 MET A O 1
ATOM 1340 N N . TYR A 1 178 ? -45.375 5.308 44.871 1.00 96.25 178 TYR A N 1
ATOM 1341 C CA . TYR A 1 178 ? -46.065 6.545 44.478 1.00 96.25 178 TYR A CA 1
ATOM 1342 C C . TYR A 1 178 ? -45.503 7.178 43.197 1.00 96.25 178 TYR A C 1
ATOM 1344 O O . TYR A 1 178 ? -46.278 7.655 42.369 1.00 96.25 178 TYR A O 1
ATOM 1352 N N . GLN A 1 179 ? -44.183 7.170 42.986 1.00 93.94 179 GLN A N 1
ATOM 1353 C CA . GLN A 1 179 ? -43.553 7.770 41.802 1.00 93.94 179 GLN A CA 1
ATOM 1354 C C . GLN A 1 179 ? -43.988 7.079 40.503 1.00 93.94 179 GLN A C 1
ATOM 1356 O O . GLN A 1 179 ? -44.246 7.746 39.497 1.00 93.94 179 GLN A O 1
ATOM 1361 N N . TYR A 1 180 ? -44.063 5.747 40.518 1.00 91.81 180 TYR A N 1
ATOM 1362 C CA . TYR A 1 180 ? -44.378 4.940 39.336 1.00 91.81 180 TYR A CA 1
ATOM 1363 C C . TYR A 1 180 ? -45.836 4.472 39.278 1.00 91.81 180 TYR A C 1
ATOM 1365 O O . TYR A 1 180 ? -46.235 3.881 38.279 1.00 91.81 180 TYR A O 1
ATOM 1373 N N . GLY A 1 181 ? -46.645 4.756 40.303 1.00 92.62 181 GLY A N 1
ATOM 1374 C CA . GLY A 1 181 ? -48.036 4.304 40.370 1.00 92.62 181 GLY A CA 1
ATOM 1375 C C . GLY A 1 181 ? -48.163 2.781 40.503 1.00 92.62 181 GLY A C 1
ATOM 1376 O O . GLY A 1 181 ? -49.034 2.164 39.894 1.00 92.62 181 GLY A O 1
ATOM 1377 N N . ILE A 1 182 ? -47.250 2.152 41.249 1.00 91.50 182 ILE A N 1
ATOM 1378 C CA . ILE A 1 182 ? -47.279 0.707 41.495 1.00 91.50 182 ILE A CA 1
ATOM 1379 C C . ILE A 1 182 ? -48.329 0.459 42.576 1.00 91.50 182 ILE A C 1
ATOM 1381 O O . ILE A 1 182 ? -48.130 0.862 43.719 1.00 91.50 182 ILE A O 1
ATOM 1385 N N . TYR A 1 183 ? -49.435 -0.201 42.218 1.00 92.50 183 TYR A N 1
ATOM 1386 C CA . TYR A 1 183 ? -50.622 -0.444 43.058 1.00 92.50 183 TYR A CA 1
ATOM 1387 C C . TYR A 1 183 ? -51.406 0.813 43.494 1.00 92.50 183 TYR A C 1
ATOM 1389 O O . TYR A 1 183 ? -52.634 0.794 43.465 1.00 92.50 183 TYR A O 1
ATOM 1397 N N . VAL A 1 184 ? -50.734 1.904 43.855 1.00 94.44 184 VAL A N 1
ATOM 1398 C CA . VAL A 1 184 ? -51.348 3.193 44.209 1.00 94.44 184 VAL A CA 1
ATOM 1399 C C . VAL A 1 184 ? -51.383 4.158 43.026 1.00 94.44 184 VAL A C 1
ATOM 1401 O O . VAL A 1 184 ? -50.634 4.008 42.064 1.00 94.44 184 VAL A O 1
ATOM 1404 N N . GLN A 1 185 ? -52.234 5.187 43.097 1.00 93.31 185 GLN A N 1
ATOM 1405 C CA . GLN A 1 185 ? -52.236 6.254 42.097 1.00 93.31 185 GLN A CA 1
ATOM 1406 C C . GLN A 1 185 ? -50.898 7.004 42.117 1.00 93.31 185 GLN A C 1
ATOM 1408 O O . GLN A 1 185 ? -50.377 7.356 43.177 1.00 93.31 185 GLN A O 1
ATOM 1413 N N . LYS A 1 186 ? -50.359 7.268 40.924 1.00 94.25 186 LYS A N 1
ATOM 1414 C CA . LYS A 1 186 ? -49.116 8.018 40.749 1.00 94.25 186 LYS A CA 1
ATOM 1415 C C . LYS A 1 186 ? -49.215 9.404 41.403 1.00 94.25 186 LYS A C 1
ATOM 1417 O O . LYS A 1 186 ? -50.108 10.176 41.063 1.00 94.25 186 LYS A O 1
ATOM 1422 N N . SER A 1 187 ? -48.279 9.727 42.295 1.00 94.12 187 SER A N 1
ATOM 1423 C CA . SER A 1 187 ? -48.216 11.004 43.015 1.00 94.12 187 SER A CA 1
ATOM 1424 C C . SER A 1 187 ? -46.767 11.428 43.255 1.00 94.12 187 SER A C 1
ATOM 1426 O O . SER A 1 187 ? -46.048 10.824 44.051 1.00 94.12 187 SER A O 1
ATOM 1428 N N . PHE A 1 188 ? -46.328 12.488 42.571 1.00 89.44 188 PHE A N 1
ATOM 1429 C CA . PHE A 1 188 ? -44.975 13.024 42.742 1.00 89.44 188 PHE A CA 1
ATOM 1430 C C . PHE A 1 188 ? -44.782 13.722 44.094 1.00 89.44 188 PHE A C 1
ATOM 1432 O O . PHE A 1 188 ? -43.703 13.632 44.669 1.00 89.44 188 PHE A O 1
ATOM 1439 N N . SER A 1 189 ? -45.817 14.367 44.639 1.00 90.69 189 SER A N 1
ATOM 1440 C CA . SER A 1 189 ? -45.737 15.031 45.946 1.00 90.69 189 SER A CA 1
ATOM 1441 C C . SER A 1 189 ? -45.529 14.029 47.084 1.00 90.69 189 SER A C 1
ATOM 1443 O O . SER A 1 189 ? -44.646 14.223 47.918 1.00 90.69 189 SER A O 1
ATOM 1445 N N . GLU A 1 190 ? -46.283 12.925 47.086 1.00 94.06 190 GLU A N 1
ATOM 1446 C CA . GLU A 1 190 ? -46.099 11.846 48.065 1.00 94.06 190 GLU A CA 1
ATOM 1447 C C . GLU A 1 190 ? -44.747 11.156 47.879 1.00 94.06 190 GLU A C 1
ATOM 1449 O O . GLU A 1 190 ? -44.031 10.941 48.857 1.00 94.06 190 GLU A O 1
ATOM 1454 N N . ALA A 1 191 ? -44.344 10.871 46.635 1.00 94.62 191 ALA A N 1
ATOM 1455 C CA . ALA A 1 191 ? -43.030 10.296 46.357 1.00 94.62 191 ALA A CA 1
ATOM 1456 C C . ALA A 1 191 ? -41.893 11.166 46.917 1.00 94.62 191 ALA A C 1
ATOM 1458 O O . ALA A 1 191 ? -41.033 10.659 47.637 1.00 94.62 191 ALA A O 1
ATOM 1459 N N . LYS A 1 192 ? -41.932 12.480 46.654 1.00 93.31 192 LYS A N 1
ATOM 1460 C CA . LYS A 1 192 ? -40.945 13.446 47.151 1.00 93.31 192 LYS A CA 1
ATOM 1461 C C . LYS A 1 192 ? -40.866 13.435 48.677 1.00 93.31 192 LYS A C 1
ATOM 1463 O O . LYS A 1 192 ? -39.777 13.278 49.218 1.00 93.31 192 LYS A O 1
ATOM 1468 N N . LYS A 1 193 ? -42.009 13.512 49.365 1.00 95.31 193 LYS A N 1
ATOM 1469 C CA . LYS A 1 193 ? -42.082 13.479 50.835 1.00 95.31 193 LYS A CA 1
ATOM 1470 C C . LYS A 1 193 ? -41.423 12.225 51.418 1.00 95.31 193 LYS A C 1
ATOM 1472 O O . LYS A 1 193 ? -40.637 12.314 52.361 1.00 95.31 193 LYS A O 1
ATOM 1477 N N . TRP A 1 194 ? -41.718 11.052 50.858 1.00 96.88 194 TRP A N 1
ATOM 1478 C CA . TRP A 1 194 ? -41.116 9.797 51.316 1.00 96.88 194 TRP A CA 1
ATOM 1479 C C . TRP A 1 194 ? -39.621 9.708 50.999 1.00 96.88 194 TRP A C 1
ATOM 1481 O O . TRP A 1 194 ? -38.860 9.189 51.818 1.00 96.88 194 TRP A O 1
ATOM 1491 N N . TYR A 1 195 ? -39.172 10.252 49.865 1.00 95.88 195 TYR A N 1
ATOM 1492 C CA . TYR A 1 195 ? -37.748 10.331 49.550 1.00 95.88 195 TYR A CA 1
ATOM 1493 C C . TYR A 1 195 ? -36.982 11.319 50.436 1.00 95.88 195 TYR A C 1
ATOM 1495 O O . TYR A 1 195 ? -35.866 11.004 50.836 1.00 95.88 195 TYR A O 1
ATOM 1503 N N . GLU A 1 196 ? -37.557 12.464 50.804 1.00 94.38 196 GLU A N 1
ATOM 1504 C CA . GLU A 1 196 ? -36.950 13.405 51.760 1.00 94.38 196 GLU A CA 1
ATOM 1505 C C . GLU A 1 196 ? -36.804 12.772 53.147 1.00 94.38 196 GLU A C 1
ATOM 1507 O O . GLU A 1 196 ? -35.734 12.846 53.758 1.00 94.38 196 GLU A O 1
ATOM 1512 N N . LEU A 1 197 ? -37.844 12.070 53.613 1.00 95.19 197 LEU A N 1
ATOM 1513 C CA . LEU A 1 197 ? -37.795 11.304 54.857 1.00 95.19 197 LEU A CA 1
ATOM 1514 C C . LEU A 1 197 ? -36.703 10.232 54.800 1.00 95.19 197 LEU A C 1
ATOM 1516 O O . LEU A 1 197 ? -35.832 10.213 55.668 1.00 95.19 197 LEU A O 1
ATOM 1520 N N . ALA A 1 198 ? -36.672 9.405 53.754 1.00 95.38 198 ALA A N 1
ATOM 1521 C CA . ALA A 1 198 ? -35.626 8.398 53.573 1.00 95.38 198 ALA A CA 1
ATOM 1522 C C . ALA A 1 198 ? -34.218 9.026 53.504 1.00 95.38 198 ALA A C 1
ATOM 1524 O O . ALA A 1 198 ? -33.280 8.533 54.134 1.00 95.38 198 ALA A O 1
ATOM 1525 N N . GLY A 1 199 ? -34.070 10.140 52.782 1.00 91.69 199 GLY A N 1
ATOM 1526 C CA . GLY A 1 199 ? -32.824 10.893 52.655 1.00 91.69 199 GLY A CA 1
ATOM 1527 C C . GLY A 1 199 ? -32.323 11.427 53.996 1.00 91.69 199 GLY A C 1
ATOM 1528 O O . GLY A 1 199 ? -31.147 11.270 54.306 1.00 91.69 199 GLY A O 1
ATOM 1529 N N . SER A 1 200 ? -33.210 11.950 54.851 1.00 92.56 200 SER A N 1
ATOM 1530 C CA . SER A 1 200 ? -32.851 12.406 56.207 1.00 92.56 200 SER A CA 1
ATOM 1531 C C . SER A 1 200 ? -32.300 11.292 57.116 1.00 92.56 200 SER A C 1
ATOM 1533 O O . SER A 1 200 ? -31.616 11.588 58.092 1.00 92.56 200 SER A O 1
ATOM 1535 N N . ARG A 1 201 ? -32.538 10.015 56.772 1.00 92.94 201 ARG A N 1
ATOM 1536 C CA . ARG A 1 201 ? -31.911 8.824 57.381 1.00 92.94 201 ARG A CA 1
ATOM 1537 C C . ARG A 1 201 ? -30.731 8.286 56.556 1.00 92.94 201 ARG A C 1
ATOM 1539 O O . ARG A 1 201 ? -30.411 7.103 56.617 1.00 92.94 201 ARG A O 1
ATOM 1546 N N . ASN A 1 202 ? -30.083 9.142 55.767 1.00 90.62 202 ASN A N 1
ATOM 1547 C CA . ASN A 1 202 ? -28.931 8.819 54.922 1.00 90.62 202 ASN A CA 1
ATOM 1548 C C . ASN A 1 202 ? -29.187 7.706 53.879 1.00 90.62 202 ASN A C 1
ATOM 1550 O O . ASN A 1 202 ? -28.268 6.974 53.508 1.00 90.62 202 ASN A O 1
ATOM 1554 N N . HIS A 1 203 ? -30.411 7.573 53.351 1.00 92.69 203 HIS A N 1
ATOM 1555 C CA . HIS A 1 203 ? -30.673 6.631 52.258 1.00 92.69 203 HIS A CA 1
ATOM 1556 C C . HIS A 1 203 ? -30.190 7.192 50.911 1.00 92.69 203 HIS A C 1
ATOM 1558 O O . HIS A 1 203 ? -30.869 8.010 50.287 1.00 92.69 203 HIS A O 1
ATOM 1564 N N . GLY A 1 204 ? -29.038 6.719 50.425 1.00 91.44 204 GLY A N 1
ATOM 1565 C CA . GLY A 1 204 ? -28.418 7.216 49.187 1.00 91.44 204 GLY A CA 1
ATOM 1566 C C . GLY A 1 204 ? -29.358 7.188 47.975 1.00 91.44 204 GLY A C 1
ATOM 1567 O O . GLY A 1 204 ? -29.578 8.214 47.339 1.00 91.44 204 GLY A O 1
ATOM 1568 N N . GLY A 1 205 ? -30.034 6.061 47.724 1.00 91.94 205 GLY A N 1
ATOM 1569 C CA . GLY A 1 205 ? -30.966 5.947 46.595 1.00 91.94 205 GLY A CA 1
ATOM 1570 C C . GLY A 1 205 ? -32.119 6.960 46.625 1.00 91.94 205 GLY A C 1
ATOM 1571 O O . GLY A 1 205 ? -32.615 7.343 45.570 1.00 91.94 205 GLY A O 1
ATOM 1572 N N . ALA A 1 206 ? -32.516 7.442 47.809 1.00 94.62 206 ALA A N 1
ATOM 1573 C CA . ALA A 1 206 ? -33.575 8.441 47.930 1.00 94.62 206 ALA A CA 1
ATOM 1574 C C . ALA A 1 206 ? -33.084 9.829 47.503 1.00 94.62 206 ALA A C 1
ATOM 1576 O O . ALA A 1 206 ? -33.766 10.499 46.732 1.00 94.62 206 ALA A O 1
ATOM 1577 N N . TYR A 1 207 ? -31.870 10.217 47.911 1.00 94.50 207 TYR A N 1
ATOM 1578 C CA . TYR A 1 207 ? -31.233 11.442 47.423 1.00 94.50 207 TYR A CA 1
ATOM 1579 C C . TYR A 1 207 ? -31.046 11.432 45.901 1.00 94.50 207 TYR A C 1
ATOM 1581 O O . TYR A 1 207 ? -31.323 12.435 45.251 1.00 94.50 207 TYR A O 1
ATOM 1589 N N . TYR A 1 208 ? -30.672 10.294 45.310 1.00 93.31 208 TYR A N 1
ATOM 1590 C CA . TYR A 1 208 ? -30.584 10.185 43.851 1.00 93.31 208 TYR A CA 1
ATOM 1591 C C . TYR A 1 208 ? -31.948 10.304 43.149 1.00 93.31 208 TYR A C 1
ATOM 1593 O O . TYR A 1 208 ? -32.054 10.930 42.101 1.00 93.31 208 TYR A O 1
ATOM 1601 N N . GLN A 1 209 ? -33.024 9.744 43.713 1.00 93.38 209 GLN A N 1
ATOM 1602 C CA . GLN A 1 209 ? -34.360 9.946 43.134 1.00 93.38 209 GLN A CA 1
ATOM 1603 C C . GLN A 1 209 ? -34.831 11.396 43.271 1.00 93.38 209 GLN A C 1
ATOM 1605 O O . GLN A 1 209 ? -35.435 11.921 42.337 1.00 93.38 209 GLN A O 1
ATOM 1610 N N . LEU A 1 210 ? -34.511 12.069 44.383 1.00 91.12 210 LEU A N 1
ATOM 1611 C CA . LEU A 1 210 ? -34.771 13.501 44.534 1.00 91.12 210 LEU A CA 1
ATOM 1612 C C . LEU A 1 210 ? -34.054 14.303 43.447 1.00 91.12 210 LEU A C 1
ATOM 1614 O O . LEU A 1 210 ? -34.706 15.117 42.798 1.00 91.12 210 LEU A O 1
ATOM 1618 N N . SER A 1 211 ? -32.770 14.037 43.176 1.00 89.94 211 SER A N 1
ATOM 1619 C CA . SER A 1 211 ? -32.045 14.757 42.119 1.00 89.94 211 SER A CA 1
ATOM 1620 C C . SER A 1 211 ? -32.694 14.581 40.740 1.00 89.94 211 SER A C 1
ATOM 1622 O O . SER A 1 211 ? -32.886 15.567 40.032 1.00 89.94 211 SER A O 1
ATOM 1624 N N . LEU A 1 212 ? -33.134 13.365 40.390 1.00 87.56 212 LEU A N 1
ATOM 1625 C CA . LEU A 1 212 ? -33.864 13.098 39.144 1.00 87.56 212 LEU A CA 1
ATOM 1626 C C . LEU A 1 212 ? -35.223 13.812 39.074 1.00 87.56 212 LEU A C 1
ATOM 1628 O O . LEU A 1 212 ? -35.647 14.225 37.994 1.00 87.56 212 LEU A O 1
ATOM 1632 N N . MET A 1 213 ? -35.931 13.935 40.200 1.00 86.81 213 MET A N 1
ATOM 1633 C CA . MET A 1 213 ? -37.203 14.662 40.263 1.00 86.81 213 MET A CA 1
ATOM 1634 C C . MET A 1 213 ? -36.995 16.167 40.083 1.00 86.81 213 MET A C 1
ATOM 1636 O O . MET A 1 213 ? -37.698 16.776 39.281 1.00 86.81 213 MET A O 1
ATOM 1640 N N . TYR A 1 214 ? -35.995 16.748 40.754 1.00 83.25 214 TYR A N 1
ATOM 1641 C CA . TYR A 1 214 ? -35.630 18.157 40.584 1.00 83.25 214 TYR A CA 1
ATOM 1642 C C . TYR A 1 214 ? -35.187 18.471 39.152 1.00 83.25 214 TYR A C 1
ATOM 1644 O O . TYR A 1 214 ? -35.635 19.468 38.590 1.00 83.25 214 TYR A O 1
ATOM 1652 N N . PHE A 1 215 ? -34.398 17.585 38.536 1.00 80.44 215 PHE A N 1
ATOM 1653 C CA . PHE A 1 215 ? -34.006 17.698 37.130 1.00 80.44 215 PHE A CA 1
ATOM 1654 C C . PHE A 1 215 ? -35.225 17.727 36.192 1.00 80.44 215 PHE A C 1
ATOM 1656 O O . PHE A 1 215 ? -35.342 18.611 35.349 1.00 80.44 215 PHE A O 1
ATOM 1663 N N . LYS A 1 216 ? -36.188 16.810 36.372 1.00 79.00 216 LYS A N 1
ATOM 1664 C CA . LYS A 1 216 ? -37.391 16.734 35.520 1.00 79.00 216 LYS A CA 1
ATOM 1665 C C . LYS A 1 216 ? -38.363 17.900 35.689 1.00 79.00 216 LYS A C 1
ATOM 1667 O O . LYS A 1 216 ? -39.083 18.212 34.748 1.00 79.00 216 LYS A O 1
ATOM 1672 N N . GLU A 1 217 ? -38.447 18.494 36.878 1.00 75.12 217 GLU A N 1
ATOM 1673 C CA . GLU A 1 217 ? -39.389 19.587 37.135 1.00 75.12 217 GLU A CA 1
ATOM 1674 C C . GLU A 1 217 ? -38.888 20.957 36.640 1.00 75.12 217 GLU A C 1
ATOM 1676 O O . GLU A 1 217 ? -39.688 21.885 36.633 1.00 75.12 217 GLU A O 1
ATOM 1681 N N . GLN A 1 218 ? -37.617 21.101 36.220 1.00 64.75 218 GLN A N 1
ATOM 1682 C CA . GLN A 1 218 ? -36.990 22.367 35.773 1.00 64.75 218 GLN A CA 1
ATOM 1683 C C . GLN A 1 218 ? -37.192 23.560 36.738 1.00 64.75 218 GLN A C 1
ATOM 1685 O O . GLN A 1 218 ? -37.132 24.721 36.339 1.00 64.75 218 GLN A O 1
ATOM 1690 N N . LYS A 1 219 ? -37.474 23.293 38.021 1.00 57.50 219 LYS A N 1
ATOM 1691 C CA . LYS A 1 219 ? -37.967 24.309 38.965 1.00 57.50 219 LYS A CA 1
ATOM 1692 C C . LYS A 1 219 ? -36.882 25.064 39.738 1.00 57.50 219 LYS A C 1
ATOM 1694 O O . LYS A 1 219 ? -37.172 26.175 40.163 1.00 57.50 219 LYS A O 1
ATOM 1699 N N . GLU A 1 220 ? -35.678 24.513 39.942 1.00 58.22 220 GLU A N 1
ATOM 1700 C CA . GLU A 1 220 ? -34.622 25.137 40.771 1.00 58.22 220 GLU A CA 1
ATOM 1701 C C . GLU A 1 220 ? -33.174 24.776 40.352 1.00 58.22 220 GLU A C 1
ATOM 1703 O O . GLU A 1 220 ? -32.931 23.791 39.662 1.00 58.22 220 GLU A O 1
ATOM 1708 N N . ASN A 1 221 ? -32.246 25.630 40.814 1.00 69.19 221 ASN A N 1
ATOM 1709 C CA . ASN A 1 221 ? -30.820 25.829 40.496 1.00 69.19 221 ASN A CA 1
ATOM 1710 C C . ASN A 1 221 ? -29.937 24.553 40.428 1.00 69.19 221 ASN A C 1
ATOM 1712 O O . ASN A 1 221 ? -30.047 23.670 41.281 1.00 69.19 221 ASN A O 1
ATOM 1716 N N . GLU A 1 222 ? -28.990 24.524 39.478 1.00 71.75 222 GLU A N 1
ATOM 1717 C CA . GLU A 1 222 ? -27.956 23.488 39.235 1.00 71.75 222 GLU A CA 1
ATOM 1718 C C . GLU A 1 222 ? -27.275 22.986 40.523 1.00 71.75 222 GLU A C 1
ATOM 1720 O O . GLU A 1 222 ? -27.072 21.785 40.710 1.00 71.75 222 GLU A O 1
ATOM 1725 N N . SER A 1 223 ? -27.047 23.887 41.481 1.00 78.88 223 SER A N 1
ATOM 1726 C CA . SER A 1 223 ? -26.465 23.583 42.792 1.00 78.88 223 SER A CA 1
ATOM 1727 C C . SER A 1 223 ? -27.248 22.551 43.617 1.00 78.88 223 SER A C 1
ATOM 1729 O O . SER A 1 223 ? -26.645 21.761 44.344 1.00 78.88 223 SER A O 1
ATOM 1731 N N . THR A 1 224 ? -28.577 22.517 43.503 1.00 83.19 224 THR A N 1
ATOM 1732 C CA . THR A 1 224 ? -29.433 21.601 44.280 1.00 83.19 224 THR A CA 1
ATOM 1733 C C . THR A 1 224 ? -29.359 20.178 43.735 1.00 83.19 224 THR A C 1
ATOM 1735 O O . THR A 1 224 ? -29.290 19.210 44.495 1.00 83.19 224 THR A O 1
ATOM 1738 N N . ILE A 1 225 ? -29.328 20.040 42.407 1.00 84.94 225 ILE A N 1
ATOM 1739 C CA . ILE A 1 225 ? -29.205 18.746 41.730 1.00 84.94 225 ILE A CA 1
ATOM 1740 C C . ILE A 1 225 ? -27.843 18.126 42.056 1.00 84.94 225 ILE A C 1
ATOM 1742 O O . ILE A 1 225 ? -27.789 16.969 42.491 1.00 84.94 225 ILE A O 1
ATOM 1746 N N . SER A 1 226 ? -26.764 18.906 41.927 1.00 85.25 226 SER A N 1
ATOM 1747 C CA . SER A 1 226 ? -25.406 18.457 42.252 1.00 85.25 226 SER A CA 1
ATOM 1748 C C . SER A 1 226 ? -25.269 18.082 43.727 1.00 85.25 226 SER A C 1
ATOM 1750 O O . SER A 1 226 ? -24.760 17.002 44.023 1.00 85.25 226 SER A O 1
ATOM 1752 N N . TYR A 1 227 ? -25.836 18.872 44.649 1.00 88.06 227 TYR A N 1
ATOM 1753 C CA . TYR A 1 227 ? -25.847 18.548 46.081 1.00 88.06 227 TYR A CA 1
ATOM 1754 C C . TYR A 1 227 ? -26.425 17.153 46.362 1.00 88.06 227 TYR A C 1
ATOM 1756 O O . TYR A 1 227 ? -25.809 16.347 47.064 1.00 88.06 227 TYR A O 1
ATOM 1764 N N . TYR A 1 228 ? -27.596 16.834 45.802 1.00 90.62 228 TYR A N 1
ATOM 1765 C CA . TYR A 1 228 ? -28.237 15.541 46.038 1.00 90.62 228 TYR A CA 1
ATOM 1766 C C . TYR A 1 228 ? -27.479 14.371 45.395 1.00 90.62 228 TYR A C 1
ATOM 1768 O O . TYR A 1 228 ? -27.386 13.301 46.005 1.00 90.62 228 TYR A O 1
ATOM 1776 N N . VAL A 1 229 ? -26.901 14.559 44.202 1.00 90.31 229 VAL A N 1
ATOM 1777 C CA . VAL A 1 229 ? -26.067 13.533 43.553 1.00 90.31 229 VAL A CA 1
ATOM 1778 C C . VAL A 1 229 ? -24.793 13.279 44.359 1.00 90.31 229 VAL A C 1
ATOM 1780 O O . VAL A 1 229 ? -24.498 12.124 44.667 1.00 90.31 229 VAL A O 1
ATOM 1783 N N . GLU A 1 230 ? -24.074 14.324 44.771 1.00 90.56 230 GLU A N 1
ATOM 1784 C CA . GLU A 1 230 ? -22.854 14.217 45.582 1.00 90.56 230 GLU A CA 1
ATOM 1785 C C . GLU A 1 230 ? -23.135 13.592 46.952 1.00 90.56 230 GLU A C 1
ATOM 1787 O O . GLU A 1 230 ? -22.413 12.695 47.409 1.00 90.56 230 GLU A O 1
ATOM 1792 N N . ARG A 1 231 ? -24.236 13.991 47.599 1.00 92.31 231 ARG A N 1
ATOM 1793 C CA . ARG A 1 231 ? -24.674 13.386 48.860 1.00 92.31 231 ARG A CA 1
ATOM 1794 C C . ARG A 1 231 ? -25.011 11.909 48.677 1.00 92.31 231 ARG A C 1
ATOM 1796 O O . ARG A 1 231 ? -24.562 11.081 49.462 1.00 92.31 231 ARG A O 1
ATOM 1803 N N . SER A 1 232 ? -25.732 11.548 47.619 1.00 94.62 232 SER A N 1
ATOM 1804 C CA . SER A 1 232 ? -26.013 10.146 47.305 1.00 94.62 232 SER A CA 1
ATOM 1805 C C . SER A 1 232 ? -24.737 9.343 47.014 1.00 94.62 232 SER A C 1
ATOM 1807 O O . SER A 1 232 ? -24.618 8.195 47.448 1.00 94.62 232 SER A O 1
ATOM 1809 N N . ALA A 1 233 ? -23.789 9.919 46.274 1.00 92.31 233 ALA A N 1
ATOM 1810 C CA . ALA A 1 233 ? -22.544 9.264 45.884 1.00 92.31 233 ALA A CA 1
ATOM 1811 C C . ALA A 1 233 ? -21.610 9.046 47.088 1.00 92.31 233 ALA A C 1
ATOM 1813 O O . ALA A 1 233 ? -21.044 7.959 47.247 1.00 92.31 233 ALA A O 1
ATOM 1814 N N . SER A 1 234 ? -21.498 10.042 47.976 1.00 91.62 234 SER A N 1
ATOM 1815 C CA . SER A 1 234 ? -20.743 9.939 49.237 1.00 91.62 234 SER A CA 1
ATOM 1816 C C . SER A 1 234 ? -21.302 8.875 50.189 1.00 91.62 234 SER A C 1
ATOM 1818 O O . SER A 1 234 ? -20.534 8.237 50.909 1.00 91.62 234 SER A O 1
ATOM 1820 N N . LEU A 1 235 ? -22.611 8.610 50.129 1.00 90.50 235 LEU A N 1
ATOM 1821 C CA . LEU A 1 235 ? -23.280 7.537 50.874 1.00 90.50 235 LEU A CA 1
ATOM 1822 C C . LEU A 1 235 ? -23.095 6.137 50.262 1.00 90.50 235 LEU A C 1
ATOM 1824 O O . LEU A 1 235 ? -23.600 5.163 50.813 1.00 90.50 235 LEU A O 1
ATOM 1828 N N . GLY A 1 236 ? -22.367 6.005 49.149 1.00 88.44 236 GLY A N 1
ATOM 1829 C CA . GLY A 1 236 ? -22.055 4.705 48.547 1.00 88.44 236 GLY A CA 1
ATOM 1830 C C . GLY A 1 236 ? -23.071 4.202 47.522 1.00 88.44 236 GLY A C 1
ATOM 1831 O O . GLY A 1 236 ? -22.970 3.057 47.093 1.00 88.44 236 GLY A O 1
ATOM 1832 N N . TYR A 1 237 ? -24.052 5.015 47.113 1.00 92.50 237 TYR A N 1
ATOM 1833 C CA . TYR A 1 237 ? -25.030 4.576 46.116 1.00 92.50 237 TYR A CA 1
ATOM 1834 C C . TYR A 1 237 ? -24.395 4.530 44.722 1.00 92.50 237 TYR A C 1
ATOM 1836 O O . TYR A 1 237 ? -24.110 5.568 44.120 1.00 92.50 237 TYR A O 1
ATOM 1844 N N . SER A 1 238 ? -24.178 3.320 44.210 1.00 91.75 238 SER A N 1
ATOM 1845 C CA . SER A 1 238 ? -23.338 3.071 43.036 1.00 91.75 238 SER A CA 1
ATOM 1846 C C . SER A 1 238 ? -23.834 3.752 41.755 1.00 91.75 238 SER A C 1
ATOM 1848 O O . SER A 1 238 ? -23.027 4.281 40.997 1.00 91.75 238 SER A O 1
ATOM 1850 N N . GLN A 1 239 ? -25.151 3.862 41.555 1.00 90.62 239 GLN A N 1
ATOM 1851 C CA . GLN A 1 239 ? -25.736 4.595 40.423 1.00 90.62 239 GLN A CA 1
ATOM 1852 C C . GLN A 1 239 ? -25.449 6.108 40.483 1.00 90.62 239 GLN A C 1
ATOM 1854 O O . GLN A 1 239 ? -25.224 6.743 39.450 1.00 90.62 239 GLN A O 1
ATOM 1859 N N . ALA A 1 240 ? -25.440 6.705 41.682 1.00 92.38 240 ALA A N 1
ATOM 1860 C CA . ALA A 1 240 ? -25.076 8.114 41.847 1.00 92.38 240 ALA A CA 1
ATOM 1861 C C . ALA A 1 240 ? -23.579 8.328 41.631 1.00 92.38 240 ALA A C 1
ATOM 1863 O O . ALA A 1 240 ? -23.200 9.288 40.969 1.00 92.38 240 ALA A O 1
ATOM 1864 N N . GLN A 1 241 ? -22.742 7.411 42.124 1.00 93.69 241 GLN A N 1
ATOM 1865 C CA . GLN A 1 241 ? -21.300 7.424 41.866 1.00 93.69 241 GLN A CA 1
ATOM 1866 C C . GLN A 1 241 ? -21.000 7.318 40.366 1.00 93.69 241 GLN A C 1
ATOM 1868 O O . GLN A 1 241 ? -20.226 8.114 39.855 1.00 93.69 241 GLN A O 1
ATOM 1873 N N . PHE A 1 242 ? -21.672 6.411 39.649 1.00 88.56 242 PHE A N 1
ATOM 1874 C CA . PHE A 1 242 ? -21.579 6.289 38.192 1.00 88.56 242 PHE A CA 1
ATOM 1875 C C . PHE A 1 242 ? -22.023 7.568 37.469 1.00 88.56 242 PHE A C 1
ATOM 1877 O O . PHE A 1 242 ? -21.342 8.037 36.562 1.00 88.56 242 PHE A O 1
ATOM 1884 N N . SER A 1 243 ? -23.145 8.164 37.886 1.00 86.06 243 SER A N 1
ATOM 1885 C CA . SER A 1 243 ? -23.652 9.403 37.275 1.00 86.06 243 SER A CA 1
ATOM 1886 C C . SER A 1 243 ? -22.698 10.578 37.496 1.00 86.06 243 SER A C 1
ATOM 1888 O O . SER A 1 243 ? -22.453 11.352 36.576 1.00 86.06 243 SER A O 1
ATOM 1890 N N . LEU A 1 244 ? -22.128 10.684 38.698 1.00 88.44 244 LEU A N 1
ATOM 1891 C CA . LEU A 1 244 ? -21.141 11.702 39.044 1.00 88.44 244 LEU A CA 1
ATOM 1892 C C . LEU A 1 244 ? -19.815 11.481 38.301 1.00 88.44 244 LEU A C 1
ATOM 1894 O O . LEU A 1 244 ? -19.229 12.435 37.800 1.00 88.44 244 LEU A O 1
ATOM 1898 N N . ALA A 1 245 ? -19.374 10.228 38.162 1.00 88.81 245 ALA A N 1
ATOM 1899 C CA . ALA A 1 245 ? -18.209 9.873 37.356 1.00 88.81 245 ALA A CA 1
ATOM 1900 C C . ALA A 1 245 ? -18.396 10.288 35.892 1.00 88.81 245 ALA A C 1
ATOM 1902 O O . ALA A 1 245 ? -17.549 10.978 35.330 1.00 88.81 245 ALA A O 1
ATOM 1903 N N . ARG A 1 246 ? -19.548 9.951 35.296 1.00 84.38 246 ARG A N 1
ATOM 1904 C CA . ARG A 1 246 ? -19.902 10.367 33.933 1.00 84.38 246 ARG A CA 1
ATOM 1905 C C . ARG A 1 246 ? -19.968 11.890 33.798 1.00 84.38 246 ARG A C 1
ATOM 1907 O O . ARG A 1 246 ? -19.591 12.410 32.750 1.00 84.38 246 ARG A O 1
ATOM 1914 N N . ALA A 1 247 ? -20.386 12.605 34.841 1.00 83.88 247 ALA A N 1
ATOM 1915 C CA . ALA A 1 247 ? -20.390 14.064 34.836 1.00 83.88 247 ALA A CA 1
ATOM 1916 C C . ALA A 1 247 ? -18.985 14.662 34.779 1.00 83.88 247 ALA A C 1
ATOM 1918 O O . ALA A 1 247 ? -18.726 15.523 33.943 1.00 83.88 247 ALA A O 1
ATOM 1919 N N . TYR A 1 248 ? -18.058 14.157 35.595 1.00 83.50 248 TYR A N 1
ATOM 1920 C CA . TYR A 1 248 ? -16.650 14.548 35.503 1.00 83.50 248 TYR A CA 1
ATOM 1921 C C . TYR A 1 248 ? -15.999 14.115 34.186 1.00 83.50 248 TYR A C 1
ATOM 1923 O O . TYR A 1 248 ? -15.103 14.799 33.703 1.00 83.50 248 TYR A O 1
ATOM 1931 N N . TYR A 1 249 ? -16.456 13.012 33.594 1.00 80.69 249 TYR A N 1
ATOM 1932 C CA . TYR A 1 249 ? -15.939 12.507 32.325 1.00 80.69 249 TYR A CA 1
ATOM 1933 C C . TYR A 1 249 ? -16.376 13.352 31.124 1.00 80.69 249 TYR A C 1
ATOM 1935 O O . TYR A 1 249 ? -15.571 13.681 30.264 1.00 80.69 249 TYR A O 1
ATOM 1943 N N . THR A 1 250 ? -17.660 13.708 31.060 1.00 78.69 250 THR A N 1
ATOM 1944 C CA . THR A 1 250 ? -18.265 14.399 29.906 1.00 78.69 250 THR A CA 1
ATOM 1945 C C . THR A 1 250 ? -18.326 15.918 30.066 1.00 78.69 250 THR A C 1
ATOM 1947 O O . THR A 1 250 ? -18.689 16.621 29.128 1.00 78.69 250 THR A O 1
ATOM 1950 N N . GLY A 1 251 ? -18.038 16.430 31.266 1.00 78.50 251 GLY A N 1
ATOM 1951 C CA . GLY A 1 251 ? -18.314 17.818 31.631 1.00 78.50 251 GLY A CA 1
ATOM 1952 C C . GLY A 1 251 ? -19.811 18.129 31.760 1.00 78.50 251 GLY A C 1
ATOM 1953 O O . GLY A 1 251 ? -20.200 19.293 31.801 1.00 78.50 251 GLY A O 1
ATOM 1954 N N . LYS A 1 252 ? -20.683 17.113 31.806 1.00 75.75 252 LYS A N 1
ATOM 1955 C CA . LYS A 1 252 ? -22.135 17.297 31.914 1.00 75.75 252 LYS A CA 1
ATOM 1956 C C . LYS A 1 252 ? -22.755 16.354 32.935 1.00 75.75 252 LYS A C 1
ATOM 1958 O O . LYS A 1 252 ? -22.684 15.135 32.790 1.00 75.75 252 LYS A O 1
ATOM 1963 N N . LEU A 1 253 ? -23.392 16.906 33.968 1.00 72.38 253 LEU A N 1
ATOM 1964 C CA . LEU A 1 253 ? -24.251 16.127 34.859 1.00 72.38 253 LEU A CA 1
ATOM 1965 C C . LEU A 1 253 ? -25.652 16.059 34.241 1.00 72.38 253 LEU A C 1
ATOM 1967 O O . LEU A 1 253 ? -26.300 17.079 34.021 1.00 72.38 253 LEU A O 1
ATOM 1971 N N . PHE A 1 254 ? -26.106 14.845 33.926 1.00 67.88 254 PHE A N 1
ATOM 1972 C CA . PHE A 1 254 ? -27.206 14.647 32.970 1.00 67.88 254 PHE A CA 1
ATOM 1973 C C . PHE A 1 254 ? -26.840 15.293 31.612 1.00 67.88 254 PHE A C 1
ATOM 1975 O O . PHE A 1 254 ? -25.669 15.259 31.249 1.00 67.88 254 PHE A O 1
ATOM 1982 N N . ASP A 1 255 ? -27.781 15.834 30.837 1.00 56.06 255 ASP A N 1
ATOM 1983 C CA . ASP A 1 255 ? -27.480 16.356 29.488 1.00 56.06 255 ASP A CA 1
ATOM 1984 C C . ASP A 1 255 ? -27.325 17.895 29.424 1.00 56.06 255 ASP A C 1
ATOM 1986 O O . ASP A 1 255 ? -26.979 18.436 28.371 1.00 56.06 255 ASP A O 1
ATOM 1990 N N . GLU A 1 256 ? -27.528 18.610 30.541 1.00 57.88 256 GLU A N 1
ATOM 1991 C CA . GLU A 1 256 ? -27.679 20.082 30.557 1.00 57.88 256 GLU A CA 1
ATOM 1992 C C . GLU A 1 256 ? -26.804 20.823 31.590 1.00 57.88 256 GLU A C 1
ATOM 1994 O O . GLU A 1 256 ? -26.528 22.006 31.406 1.00 57.88 256 GLU A O 1
ATOM 1999 N N . VAL A 1 257 ? -26.346 20.162 32.661 1.00 59.03 257 VAL A N 1
ATOM 2000 C CA . VAL A 1 257 ? -25.696 20.825 33.810 1.00 59.03 257 VAL A CA 1
ATOM 2001 C C . VAL A 1 257 ? -24.173 20.828 33.644 1.00 59.03 257 VAL A C 1
ATOM 2003 O O . VAL A 1 257 ? -23.564 19.761 33.554 1.00 59.03 257 VAL A O 1
ATOM 2006 N N . SER A 1 258 ? -23.552 22.009 33.580 1.00 59.22 258 SER A N 1
ATOM 2007 C CA . SER A 1 258 ? -22.156 22.191 33.163 1.00 59.22 258 SER A CA 1
ATOM 2008 C C . SER A 1 258 ? -21.165 21.869 34.286 1.00 59.22 258 SER A C 1
ATOM 2010 O O . SER A 1 258 ? -20.868 22.699 35.142 1.00 59.22 258 SER A O 1
ATOM 2012 N N . HIS A 1 259 ? -20.532 20.701 34.215 1.00 61.44 259 HIS A N 1
ATOM 2013 C CA . HIS A 1 259 ? -19.361 20.364 35.023 1.00 61.44 259 HIS A CA 1
ATOM 2014 C C . HIS A 1 259 ? -18.060 20.646 34.259 1.00 61.44 259 HIS A C 1
ATOM 2016 O O . HIS A 1 259 ? -17.985 20.534 33.039 1.00 61.44 259 HIS A O 1
ATOM 2022 N N . ARG A 1 260 ? -16.975 20.970 34.971 1.00 67.88 260 ARG A N 1
ATOM 2023 C CA . ARG A 1 260 ? -15.642 20.908 34.353 1.00 67.88 260 ARG A CA 1
ATOM 2024 C C . ARG A 1 260 ? -15.219 19.451 34.182 1.00 67.88 260 ARG A C 1
ATOM 2026 O O . ARG A 1 260 ? -15.388 18.649 35.102 1.00 67.88 260 ARG A O 1
ATOM 2033 N N . GLN A 1 261 ? -14.660 19.135 33.016 1.00 78.38 261 GLN A N 1
ATOM 2034 C CA . GLN A 1 261 ? -14.100 17.819 32.734 1.00 78.38 261 GLN A CA 1
ATOM 2035 C C . GLN A 1 261 ? -12.864 17.580 33.610 1.00 78.38 261 GLN A C 1
ATOM 2037 O O . GLN A 1 261 ? -11.955 18.409 33.654 1.00 78.38 261 GLN A O 1
ATOM 2042 N N . HIS A 1 262 ? -12.849 16.459 34.327 1.00 83.19 262 HIS A N 1
ATOM 2043 C CA . HIS A 1 262 ? -11.765 16.060 35.220 1.00 83.19 262 HIS A CA 1
ATOM 2044 C C . HIS A 1 262 ? -11.626 14.530 35.227 1.00 83.19 262 HIS A C 1
ATOM 2046 O O . HIS A 1 262 ? -12.268 13.846 36.030 1.00 83.19 262 HIS A O 1
ATOM 2052 N N . PHE A 1 263 ? -10.782 13.987 34.347 1.00 82.56 263 PHE A N 1
ATOM 2053 C CA . PHE A 1 263 ? -10.622 12.536 34.186 1.00 82.56 263 PHE A CA 1
ATOM 2054 C C . PHE A 1 263 ? -10.158 11.823 35.464 1.00 82.56 263 PHE A C 1
ATOM 2056 O O . PHE A 1 263 ? -10.684 10.758 35.776 1.00 82.56 263 PHE A O 1
ATOM 2063 N N . ASP A 1 264 ? -9.290 12.442 36.270 1.00 87.19 264 ASP A N 1
ATOM 2064 C CA . ASP A 1 264 ? -8.849 11.877 37.556 1.00 87.19 264 ASP A CA 1
ATOM 2065 C C . ASP A 1 264 ? -10.030 11.642 38.514 1.00 87.19 264 ASP A C 1
ATOM 2067 O O . ASP A 1 264 ? -10.155 10.585 39.137 1.00 87.19 264 ASP A O 1
ATOM 2071 N N . TYR A 1 265 ? -10.944 12.616 38.619 1.00 86.94 265 TYR A N 1
ATOM 2072 C CA . TYR A 1 265 ? -12.138 12.488 39.458 1.00 86.94 265 TYR A CA 1
ATOM 2073 C C . TYR A 1 265 ? -13.144 11.501 38.865 1.00 86.94 265 TYR A C 1
ATOM 2075 O O . TYR A 1 265 ? -13.775 10.757 39.620 1.00 86.94 265 TYR A O 1
ATOM 2083 N N . ALA A 1 266 ? -13.282 11.462 37.537 1.00 87.62 266 ALA A N 1
ATOM 2084 C CA . ALA A 1 266 ? -14.123 10.480 36.863 1.00 87.62 266 ALA A CA 1
ATOM 2085 C C . ALA A 1 266 ? -13.652 9.049 37.165 1.00 87.62 266 ALA A C 1
ATOM 2087 O O . ALA A 1 266 ? -14.456 8.239 37.630 1.00 87.62 266 ALA A O 1
ATOM 2088 N N . ARG A 1 267 ? -12.350 8.769 37.008 1.00 90.75 267 ARG A N 1
ATOM 2089 C CA . ARG A 1 267 ? -11.741 7.462 37.299 1.00 90.75 267 ARG A CA 1
ATOM 2090 C C . ARG A 1 267 ? -11.967 7.051 38.753 1.00 90.75 267 ARG A C 1
ATOM 2092 O O . ARG A 1 267 ? -12.517 5.982 38.999 1.00 90.75 267 ARG A O 1
ATOM 2099 N N . GLN A 1 268 ? -11.701 7.940 39.714 1.00 91.44 268 GLN A N 1
ATOM 2100 C CA . GLN A 1 268 ? -11.939 7.671 41.142 1.00 91.44 268 GLN A CA 1
ATOM 2101 C C . GLN A 1 268 ? -13.407 7.350 41.473 1.00 91.44 268 GLN A C 1
ATOM 2103 O O . GLN A 1 268 ? -13.696 6.515 42.336 1.00 91.44 268 GLN A O 1
ATOM 2108 N N . TRP A 1 269 ? -14.366 8.039 40.848 1.00 91.38 269 TRP A N 1
ATOM 2109 C CA . TRP A 1 269 ? -15.785 7.768 41.084 1.00 91.38 269 TRP A CA 1
ATOM 2110 C C . TRP A 1 269 ? -16.269 6.506 40.368 1.00 91.38 269 TRP A C 1
ATOM 2112 O O . TRP A 1 269 ? -17.078 5.777 40.950 1.00 91.38 269 TRP A O 1
ATOM 2122 N N . TYR A 1 270 ? -15.751 6.200 39.175 1.00 91.50 270 TYR A N 1
ATOM 2123 C CA . TYR A 1 270 ? -16.006 4.920 38.518 1.00 91.50 270 TYR A CA 1
ATOM 2124 C C . TYR A 1 270 ? -15.427 3.751 39.316 1.00 91.50 270 TYR A C 1
ATOM 2126 O O . TYR A 1 270 ? -16.143 2.774 39.504 1.00 91.50 270 TYR A O 1
ATOM 2134 N N . GLU A 1 271 ? -14.219 3.864 39.875 1.00 92.62 271 GLU A N 1
ATOM 2135 C CA . GLU A 1 271 ? -13.638 2.869 40.793 1.00 92.62 271 GLU A CA 1
ATOM 2136 C C . GLU A 1 271 ? -14.548 2.616 41.996 1.00 92.62 271 GLU A C 1
ATOM 2138 O O . GLU A 1 271 ? -14.882 1.472 42.303 1.00 92.62 271 GLU A O 1
ATOM 2143 N N . LYS A 1 272 ? -15.038 3.678 42.649 1.00 92.56 272 LYS A N 1
ATOM 2144 C CA . LYS A 1 272 ? -15.989 3.545 43.766 1.00 92.56 272 LYS A CA 1
ATOM 2145 C C . LYS A 1 272 ? -17.286 2.855 43.339 1.00 92.56 272 LYS A C 1
ATOM 2147 O O . LYS A 1 272 ? -17.779 1.996 44.069 1.00 92.56 272 LYS A O 1
ATOM 2152 N N . ALA A 1 273 ? -17.838 3.209 42.180 1.00 90.75 273 ALA A N 1
ATOM 2153 C CA . ALA A 1 273 ? -19.059 2.596 41.661 1.00 90.75 273 ALA A CA 1
ATOM 2154 C C . ALA A 1 273 ? -18.845 1.121 41.270 1.00 90.75 273 ALA A C 1
ATOM 2156 O O . ALA A 1 273 ? -19.695 0.280 41.567 1.00 90.75 273 ALA A O 1
ATOM 2157 N N . ALA A 1 274 ? -17.702 0.805 40.659 1.00 87.94 274 ALA A N 1
ATOM 2158 C CA . ALA A 1 274 ? -17.279 -0.534 40.265 1.00 87.94 274 ALA A CA 1
ATOM 2159 C C . ALA A 1 274 ? -17.075 -1.449 41.481 1.00 87.94 274 ALA A C 1
ATOM 2161 O O . ALA A 1 274 ? -17.601 -2.561 41.494 1.00 87.94 274 ALA A O 1
ATOM 2162 N N . LEU A 1 275 ? -16.416 -0.950 42.537 1.00 88.12 275 LEU A N 1
ATOM 2163 C CA . LEU A 1 275 ? -16.283 -1.636 43.831 1.00 88.12 275 LEU A CA 1
ATOM 2164 C C . LEU A 1 275 ? -17.645 -1.927 44.480 1.00 88.12 275 LEU A C 1
ATOM 2166 O O . LEU A 1 275 ? -17.795 -2.920 45.182 1.00 88.12 275 LEU A O 1
ATOM 2170 N N . ASN A 1 276 ? -18.652 -1.086 44.222 1.00 84.62 276 ASN A N 1
ATOM 2171 C CA . ASN A 1 276 ? -20.039 -1.308 44.640 1.00 84.62 276 ASN A CA 1
ATOM 2172 C C . ASN A 1 276 ? -20.863 -2.138 43.629 1.00 84.62 276 ASN A C 1
ATOM 2174 O O . ASN A 1 276 ? -22.095 -2.135 43.689 1.00 84.62 276 ASN A O 1
ATOM 2178 N N . GLY A 1 277 ? -20.213 -2.826 42.686 1.00 83.94 277 GLY A N 1
ATOM 2179 C CA . GLY A 1 277 ? -20.844 -3.768 41.758 1.00 83.94 277 GLY A CA 1
ATOM 2180 C C . GLY A 1 277 ? -21.567 -3.141 40.561 1.00 83.94 277 GLY A C 1
ATOM 2181 O O . GLY A 1 277 ? -22.344 -3.825 39.901 1.00 83.94 277 GLY A O 1
ATOM 2182 N N . HIS A 1 278 ? -21.361 -1.855 40.254 1.00 85.44 278 HIS A N 1
ATOM 2183 C CA . HIS A 1 278 ? -22.032 -1.225 39.112 1.00 85.44 278 HIS A CA 1
ATOM 2184 C C . HIS A 1 278 ? -21.388 -1.635 37.777 1.00 85.44 278 HIS A C 1
ATOM 2186 O O . HIS A 1 278 ? -20.316 -1.147 37.420 1.00 85.44 278 HIS A O 1
ATOM 2192 N N . ILE A 1 279 ? -22.075 -2.480 37.003 1.00 82.75 279 ILE A N 1
ATOM 2193 C CA . ILE A 1 279 ? -21.572 -3.071 35.746 1.00 82.75 279 ILE A CA 1
ATOM 2194 C C . ILE A 1 279 ? -21.139 -1.999 34.736 1.00 82.75 279 ILE A C 1
ATOM 2196 O O . ILE A 1 279 ? -20.011 -2.018 34.253 1.00 82.75 279 ILE A O 1
ATOM 2200 N N . GLY A 1 280 ? -21.979 -0.988 34.485 1.00 80.62 280 GLY A N 1
ATOM 2201 C CA . GLY A 1 280 ? -21.621 0.100 33.564 1.00 80.62 280 GLY A CA 1
ATOM 2202 C C . GLY A 1 280 ? -20.422 0.935 34.035 1.00 80.62 280 GLY A C 1
ATOM 2203 O O . GLY A 1 280 ? -19.730 1.534 33.220 1.00 80.62 280 GLY A O 1
ATOM 2204 N N . ALA A 1 281 ? -20.140 0.949 35.345 1.00 87.44 281 ALA A N 1
ATOM 2205 C CA . ALA A 1 281 ? -18.981 1.652 35.885 1.00 87.44 281 ALA A CA 1
ATOM 2206 C C . ALA A 1 281 ? -17.715 0.824 35.690 1.00 87.44 281 ALA A C 1
ATOM 2208 O O . ALA A 1 281 ? -16.702 1.390 35.312 1.00 87.44 281 ALA A O 1
ATOM 2209 N N . LYS A 1 282 ? -17.789 -0.501 35.884 1.00 87.75 282 LYS A N 1
ATOM 2210 C CA . LYS A 1 282 ? -16.702 -1.431 35.547 1.00 87.75 282 LYS A CA 1
ATOM 2211 C C . LYS A 1 282 ? -16.329 -1.331 34.070 1.00 87.75 282 LYS A C 1
ATOM 2213 O O . LYS A 1 282 ? -15.151 -1.220 33.762 1.00 87.75 282 LYS A O 1
ATOM 2218 N N . ASN A 1 283 ? -17.328 -1.290 33.184 1.00 83.62 283 ASN A N 1
ATOM 2219 C CA . ASN A 1 283 ? -17.109 -1.116 31.749 1.00 83.62 283 ASN A CA 1
ATOM 2220 C C . ASN A 1 283 ? -16.376 0.196 31.433 1.00 83.62 283 ASN A C 1
ATOM 2222 O O . ASN A 1 283 ? -15.320 0.178 30.813 1.00 83.62 283 ASN A O 1
ATOM 2226 N N . ASN A 1 284 ? -16.906 1.333 31.893 1.00 83.31 284 ASN A N 1
ATOM 2227 C CA . ASN A 1 284 ? -16.300 2.634 31.600 1.00 83.31 284 ASN A CA 1
ATOM 2228 C C . ASN A 1 284 ? -14.932 2.798 32.271 1.00 83.31 284 ASN A C 1
ATOM 2230 O O . ASN A 1 284 ? -14.032 3.376 31.677 1.00 83.31 284 ASN A O 1
ATOM 2234 N N . LEU A 1 285 ? -14.756 2.255 33.477 1.00 89.50 285 LEU A N 1
ATOM 2235 C CA . LEU A 1 285 ? -13.462 2.213 34.146 1.00 89.50 285 LEU A CA 1
ATOM 2236 C C . LEU A 1 285 ? -12.449 1.406 33.339 1.00 89.50 285 LEU A C 1
ATOM 2238 O O . LEU A 1 285 ? -11.318 1.848 33.200 1.00 89.50 285 LEU A O 1
ATOM 2242 N N . ALA A 1 286 ? -12.842 0.251 32.800 1.00 83.56 286 ALA A N 1
ATOM 2243 C CA . ALA A 1 286 ? -11.955 -0.557 31.977 1.00 83.56 286 ALA A CA 1
ATOM 2244 C C . ALA A 1 286 ? -11.507 0.188 30.714 1.00 83.56 286 ALA A C 1
ATOM 2246 O O . ALA A 1 286 ? -10.326 0.152 30.385 1.00 83.56 286 ALA A O 1
ATOM 2247 N N . LEU A 1 287 ? -12.413 0.914 30.052 1.00 81.06 287 LEU A N 1
ATOM 2248 C CA . LEU A 1 287 ? -12.060 1.755 28.904 1.00 81.06 287 LEU A CA 1
ATOM 2249 C C . LEU A 1 287 ? -11.112 2.894 29.307 1.00 81.06 287 LEU A C 1
ATOM 2251 O O . LEU A 1 287 ? -10.066 3.049 28.690 1.00 81.06 287 LEU A O 1
ATOM 2255 N N . MET A 1 288 ? -11.403 3.615 30.396 1.00 84.50 288 MET A N 1
ATOM 2256 C CA . MET A 1 288 ? -10.510 4.669 30.905 1.00 84.50 288 MET A CA 1
ATOM 2257 C C . MET A 1 288 ? -9.125 4.130 31.290 1.00 84.50 288 MET A C 1
ATOM 2259 O O . MET A 1 288 ? -8.114 4.778 31.029 1.00 84.50 288 MET A O 1
ATOM 2263 N N . LEU A 1 289 ? -9.066 2.939 31.896 1.00 83.56 289 LEU A N 1
ATOM 2264 C CA . LEU A 1 289 ? -7.817 2.244 32.211 1.00 83.56 289 LEU A CA 1
ATOM 2265 C C . LEU A 1 289 ? -7.049 1.886 30.940 1.00 83.56 289 LEU A C 1
ATOM 2267 O O . LEU A 1 289 ? -5.839 2.067 30.905 1.00 83.56 289 LEU A O 1
ATOM 2271 N N . ALA A 1 290 ? -7.731 1.409 29.900 1.00 74.31 290 ALA A N 1
ATOM 2272 C CA . ALA A 1 290 ? -7.110 1.091 28.619 1.00 74.31 290 ALA A CA 1
ATOM 2273 C C . ALA A 1 290 ? -6.563 2.343 27.915 1.00 74.31 290 ALA A C 1
ATOM 2275 O O . ALA A 1 290 ? -5.477 2.307 27.349 1.00 74.31 290 ALA A O 1
ATOM 2276 N N . MET A 1 291 ? -7.305 3.450 27.980 1.00 75.69 291 MET A N 1
ATOM 2277 C CA . MET A 1 291 ? -6.973 4.717 27.321 1.00 75.69 291 MET A CA 1
ATOM 2278 C C . MET A 1 291 ? -5.958 5.570 28.100 1.00 75.69 291 MET A C 1
ATOM 2280 O O . MET A 1 291 ? -5.466 6.560 27.566 1.00 75.69 291 MET A O 1
ATOM 2284 N N . GLY A 1 292 ? -5.646 5.231 29.357 1.00 76.19 292 GLY A N 1
ATOM 2285 C CA . GLY A 1 292 ? -4.823 6.090 30.219 1.00 76.19 292 GLY A CA 1
ATOM 2286 C C . GLY A 1 292 ? -5.521 7.408 30.586 1.00 76.19 292 GLY A C 1
ATOM 2287 O O . GLY A 1 292 ? -4.893 8.449 30.773 1.00 76.19 292 GLY A O 1
ATOM 2288 N N . GLU A 1 293 ? -6.850 7.403 30.675 1.00 80.81 293 GLU A N 1
ATOM 2289 C CA . GLU A 1 293 ? -7.606 8.588 31.071 1.00 80.81 293 GLU A CA 1
ATOM 2290 C C . GLU A 1 293 ? -7.632 8.693 32.600 1.00 80.81 293 GLU A C 1
ATOM 2292 O O . GLU A 1 293 ? -8.149 7.826 33.310 1.00 80.81 293 GLU A O 1
ATOM 2297 N N . GLY A 1 294 ? -7.061 9.775 33.131 1.00 78.69 294 GLY A N 1
ATOM 2298 C CA . GLY A 1 294 ? -6.965 10.009 34.574 1.00 78.69 294 GLY A CA 1
ATOM 2299 C C . GLY A 1 294 ? -5.847 9.227 35.284 1.00 78.69 294 GLY A C 1
ATOM 2300 O O . GLY A 1 294 ? -5.960 8.948 36.478 1.00 78.69 294 GLY A O 1
ATOM 2301 N N . GLY A 1 295 ? -4.814 8.804 34.544 1.00 83.81 295 GLY A N 1
ATOM 2302 C CA . GLY A 1 295 ? -3.618 8.101 35.031 1.00 83.81 295 GLY A CA 1
ATOM 2303 C C . GLY A 1 295 ? -2.936 7.308 33.910 1.00 83.81 295 GLY A C 1
ATOM 2304 O O . GLY A 1 295 ? -3.372 7.380 32.772 1.00 83.81 295 GLY A O 1
ATOM 2305 N N . ASP A 1 296 ? -1.916 6.504 34.210 1.00 78.94 296 ASP A N 1
ATOM 2306 C CA . ASP A 1 296 ? -1.289 5.654 33.185 1.00 78.94 296 ASP A CA 1
ATOM 2307 C C . ASP A 1 296 ? -2.243 4.553 32.680 1.00 78.94 296 ASP A C 1
ATOM 2309 O O . ASP A 1 296 ? -3.176 4.138 33.391 1.00 78.94 296 ASP A O 1
ATOM 2313 N N . ALA A 1 297 ? -1.994 4.087 31.450 1.00 79.69 297 ALA A N 1
ATOM 2314 C CA . ALA A 1 297 ? -2.718 2.975 30.846 1.00 79.69 297 ALA A CA 1
ATOM 2315 C C . ALA A 1 297 ? -2.419 1.655 31.580 1.00 79.69 297 ALA A C 1
ATOM 2317 O O . ALA A 1 297 ? -1.264 1.314 31.835 1.00 79.69 297 ALA A O 1
ATOM 2318 N N . ASP A 1 298 ? -3.467 0.897 31.899 1.00 85.56 298 ASP A N 1
ATOM 2319 C CA . ASP A 1 298 ? -3.398 -0.377 32.619 1.00 85.56 298 ASP A CA 1
ATOM 2320 C C . ASP A 1 298 ? -4.319 -1.417 31.964 1.00 85.56 298 ASP A C 1
ATOM 2322 O O . ASP A 1 298 ? -5.468 -1.644 32.361 1.00 85.56 298 ASP A O 1
ATOM 2326 N N . TYR A 1 299 ? -3.784 -2.070 30.931 1.00 82.06 299 TYR A N 1
ATOM 2327 C CA . TYR A 1 299 ? -4.496 -3.081 30.151 1.00 82.06 299 TYR A CA 1
ATOM 2328 C C . TYR A 1 299 ? -4.837 -4.339 30.955 1.00 82.06 299 TYR A C 1
ATOM 2330 O O . TYR A 1 299 ? -5.836 -4.996 30.667 1.00 82.06 299 TYR A O 1
ATOM 2338 N N . VAL A 1 300 ? -4.039 -4.684 31.973 1.00 88.19 300 VAL A N 1
ATOM 2339 C CA . VAL A 1 300 ? -4.269 -5.884 32.790 1.00 88.19 300 VAL A CA 1
ATOM 2340 C C . VAL A 1 300 ? -5.481 -5.675 33.689 1.00 88.19 300 VAL A C 1
ATOM 2342 O O . VAL A 1 300 ? -6.376 -6.525 33.729 1.00 88.19 300 VAL A O 1
ATOM 2345 N N . SER A 1 301 ? -5.553 -4.534 34.377 1.00 89.62 301 SER A N 1
ATOM 2346 C CA . SER A 1 301 ? -6.716 -4.190 35.198 1.00 89.62 301 SER A CA 1
ATOM 2347 C C . SER A 1 301 ? -7.969 -3.994 34.346 1.00 89.62 301 SER A C 1
ATOM 2349 O O . SER A 1 301 ? -9.035 -4.495 34.714 1.00 89.62 301 SER A O 1
ATOM 2351 N N . ALA A 1 302 ? -7.846 -3.341 33.184 1.00 86.75 302 ALA A N 1
ATOM 2352 C CA . ALA A 1 302 ? -8.943 -3.199 32.228 1.00 86.75 302 ALA A CA 1
ATOM 2353 C C . ALA A 1 302 ? -9.486 -4.563 31.771 1.00 86.75 302 ALA A C 1
ATOM 2355 O O . ALA A 1 302 ? -10.689 -4.812 31.854 1.00 86.75 302 ALA A O 1
ATOM 2356 N N . TYR A 1 303 ? -8.600 -5.479 31.369 1.00 89.62 303 TYR A N 1
ATOM 2357 C CA . TYR A 1 303 ? -8.973 -6.832 30.966 1.00 89.62 303 TYR A CA 1
ATOM 2358 C C . TYR A 1 303 ? -9.681 -7.598 32.081 1.00 89.62 303 TYR A C 1
ATOM 2360 O O . TYR A 1 303 ? -10.703 -8.230 31.827 1.00 89.62 303 TYR A O 1
ATOM 2368 N N . ASN A 1 304 ? -9.176 -7.539 33.315 1.00 91.12 304 ASN A N 1
ATOM 2369 C CA . ASN A 1 304 ? -9.794 -8.250 34.434 1.00 91.12 304 ASN A CA 1
ATOM 2370 C C . ASN A 1 304 ? -11.227 -7.760 34.694 1.00 91.12 304 ASN A C 1
ATOM 2372 O O . ASN A 1 304 ? -12.119 -8.583 34.899 1.00 91.12 304 ASN A O 1
ATOM 2376 N N . LEU A 1 305 ? -11.463 -6.445 34.616 1.00 88.88 305 LEU A N 1
ATOM 2377 C CA . LEU A 1 305 ? -12.804 -5.863 34.728 1.00 88.88 305 LEU A CA 1
ATOM 2378 C C . LEU A 1 305 ? -13.715 -6.280 33.567 1.00 88.88 305 LEU A C 1
ATOM 2380 O O . LEU A 1 305 ? -14.857 -6.669 33.805 1.00 88.88 305 LEU A O 1
ATOM 2384 N N . LEU A 1 306 ? -13.224 -6.222 32.323 1.00 87.56 306 LEU A N 1
ATOM 2385 C CA . LEU A 1 306 ? -13.987 -6.625 31.135 1.00 87.56 306 LEU A CA 1
ATOM 2386 C C . LEU A 1 306 ? -14.333 -8.110 31.161 1.00 87.56 306 LEU A C 1
ATOM 2388 O O . LEU A 1 306 ? -15.463 -8.481 30.851 1.00 87.56 306 LEU A O 1
ATOM 2392 N N . LYS A 1 307 ? -13.389 -8.959 31.563 1.00 90.31 307 LYS A N 1
ATOM 2393 C CA . LYS A 1 307 ? -13.606 -10.395 31.713 1.00 90.31 307 LYS A CA 1
ATOM 2394 C C . LYS A 1 307 ? -14.692 -10.681 32.743 1.00 90.31 307 LYS A C 1
ATOM 2396 O O . LYS A 1 307 ? -15.611 -11.432 32.437 1.00 90.31 307 LYS A O 1
ATOM 2401 N N . GLU A 1 308 ? -14.620 -10.039 33.909 1.00 87.94 308 GLU A N 1
ATOM 2402 C CA . GLU A 1 308 ? -15.623 -10.187 34.967 1.00 87.94 308 GLU A CA 1
ATOM 2403 C C . GLU A 1 308 ? -17.035 -9.848 34.461 1.00 87.94 308 GLU A C 1
ATOM 2405 O O . GLU A 1 308 ? -17.960 -10.630 34.655 1.00 87.94 308 GLU A O 1
ATOM 2410 N N . ILE A 1 309 ? -17.210 -8.717 33.765 1.00 86.19 309 ILE A N 1
ATOM 2411 C CA . ILE A 1 309 ? -18.539 -8.310 33.274 1.00 86.19 309 ILE A CA 1
ATOM 2412 C C . ILE A 1 309 ? -18.996 -9.071 32.023 1.00 86.19 309 ILE A C 1
ATOM 2414 O O . ILE A 1 309 ? -20.191 -9.124 31.752 1.00 86.19 309 ILE A O 1
ATOM 2418 N N . SER A 1 310 ? -18.076 -9.643 31.241 1.00 84.25 310 SER A N 1
ATOM 2419 C CA . SER A 1 310 ? -18.405 -10.401 30.021 1.00 84.25 310 SER A CA 1
ATOM 2420 C C . SER A 1 310 ? -18.910 -11.809 30.316 1.00 84.25 310 SER A C 1
ATOM 2422 O O . SER A 1 310 ? -19.576 -12.416 29.476 1.00 84.25 310 SER A O 1
ATOM 2424 N N . GLU A 1 311 ? -18.589 -12.335 31.499 1.00 77.69 311 GLU A N 1
ATOM 2425 C CA . GLU A 1 311 ? -19.155 -13.582 32.018 1.00 77.69 311 GLU A CA 1
ATOM 2426 C C . GLU A 1 311 ? -20.636 -13.423 32.426 1.00 77.69 311 GLU A C 1
ATOM 2428 O O . GLU A 1 311 ? -21.334 -14.422 32.606 1.00 77.69 311 GLU A O 1
ATOM 2433 N N . GLU A 1 312 ? -21.144 -12.187 32.494 1.00 74.19 312 GLU A N 1
ATOM 2434 C CA . GLU A 1 312 ? -22.569 -11.867 32.616 1.00 74.19 312 GLU A CA 1
ATOM 2435 C C . GLU A 1 312 ? -23.227 -11.676 31.225 1.00 74.19 312 GLU A C 1
ATOM 2437 O O . GLU A 1 312 ? -22.543 -11.489 30.216 1.00 74.19 312 GLU A O 1
ATOM 2442 N N . ASP A 1 313 ? -24.568 -11.693 31.142 1.00 80.12 313 ASP A N 1
ATOM 2443 C CA . ASP A 1 313 ? -25.338 -11.424 29.905 1.00 80.12 313 ASP A CA 1
ATOM 2444 C C . ASP A 1 313 ? -25.285 -9.921 29.511 1.00 80.12 313 ASP A C 1
ATOM 2446 O O . ASP A 1 313 ? -26.310 -9.248 29.369 1.00 80.12 313 ASP A O 1
ATOM 2450 N N . TYR A 1 314 ? -24.078 -9.361 29.366 1.00 82.44 314 TYR A N 1
ATOM 2451 C CA . TYR A 1 314 ? -23.822 -7.947 29.092 1.00 82.44 314 TYR A CA 1
ATOM 2452 C C . TYR A 1 314 ? -23.092 -7.745 27.755 1.00 82.44 314 TYR A C 1
ATOM 2454 O O . TYR A 1 314 ? -21.865 -7.789 27.671 1.00 82.44 314 TYR A O 1
ATOM 2462 N N . VAL A 1 315 ? -23.872 -7.469 26.703 1.00 86.56 315 VAL A N 1
ATOM 2463 C CA . VAL A 1 315 ? -23.407 -7.333 25.305 1.00 86.56 315 VAL A CA 1
ATOM 2464 C C . VAL A 1 315 ? -22.228 -6.364 25.159 1.00 86.56 315 VAL A C 1
ATOM 2466 O O . VAL A 1 315 ? -21.230 -6.715 24.543 1.00 86.56 315 VAL A O 1
ATOM 2469 N N . THR A 1 316 ? -22.301 -5.164 25.744 1.00 82.06 316 THR A N 1
ATOM 2470 C CA . THR A 1 316 ? -21.229 -4.155 25.625 1.00 82.06 316 THR A CA 1
ATOM 2471 C C . THR A 1 316 ? -19.915 -4.622 26.254 1.00 82.06 316 THR A C 1
ATOM 2473 O O . THR A 1 316 ? -18.856 -4.375 25.691 1.00 82.06 316 THR A O 1
ATOM 2476 N N . GLY A 1 317 ? -19.970 -5.338 27.382 1.00 83.69 317 GLY A N 1
ATOM 2477 C CA . GLY A 1 317 ? -18.773 -5.915 27.997 1.00 83.69 317 GLY A CA 1
ATOM 2478 C C . GLY A 1 317 ? -18.123 -6.955 27.089 1.00 83.69 317 GLY A C 1
ATOM 2479 O O . GLY A 1 317 ? -16.920 -6.889 26.856 1.00 83.69 317 GLY A O 1
ATOM 2480 N N . GLN A 1 318 ? -18.937 -7.845 26.507 1.00 90.69 318 GLN A N 1
ATOM 2481 C CA . GLN A 1 318 ? -18.471 -8.876 25.574 1.00 90.69 318 GLN A CA 1
ATOM 2482 C C . GLN A 1 318 ? -17.850 -8.271 24.305 1.00 90.69 318 GLN A C 1
ATOM 2484 O O . GLN A 1 318 ? -16.815 -8.755 23.855 1.00 90.69 318 GLN A O 1
ATOM 2489 N N . VAL A 1 319 ? -18.436 -7.196 23.763 1.00 86.12 319 VAL A N 1
ATOM 2490 C CA . VAL A 1 319 ? -17.887 -6.441 22.620 1.00 86.12 319 VAL A CA 1
ATOM 2491 C C . VAL A 1 319 ? -16.540 -5.809 22.963 1.00 86.12 319 VAL A C 1
ATOM 2493 O O . VAL A 1 319 ? -15.578 -6.015 22.231 1.00 86.12 319 VAL A O 1
ATOM 2496 N N . ASN A 1 320 ? -16.445 -5.105 24.092 1.00 83.81 320 ASN A N 1
ATOM 2497 C CA . ASN A 1 320 ? -15.207 -4.438 24.506 1.00 83.81 320 ASN A CA 1
ATOM 2498 C C . ASN A 1 320 ? -14.094 -5.445 24.837 1.00 83.81 320 ASN A C 1
ATOM 2500 O O . ASN A 1 320 ? -12.923 -5.202 24.553 1.00 83.81 320 ASN A O 1
ATOM 2504 N N . LEU A 1 321 ? -14.441 -6.602 25.410 1.00 89.62 321 LEU A N 1
ATOM 2505 C CA . LEU A 1 321 ? -13.487 -7.689 25.631 1.00 89.62 321 LEU A CA 1
ATOM 2506 C C . LEU A 1 321 ? -13.015 -8.311 24.311 1.00 89.62 321 LEU A C 1
ATOM 2508 O O . LEU A 1 321 ? -11.835 -8.630 24.172 1.00 89.62 321 LEU A O 1
ATOM 2512 N N . ALA A 1 322 ? -13.923 -8.490 23.349 1.00 88.75 322 ALA A N 1
ATOM 2513 C CA . ALA A 1 322 ? -13.572 -8.963 22.017 1.00 88.75 322 ALA A CA 1
ATOM 2514 C C . ALA A 1 322 ? -12.618 -7.984 21.319 1.00 88.75 322 ALA A C 1
ATOM 2516 O O . ALA A 1 322 ? -11.583 -8.412 20.817 1.00 88.75 322 ALA A O 1
ATOM 2517 N N . GLU A 1 323 ? -12.899 -6.681 21.382 1.00 83.00 323 GLU A N 1
ATOM 2518 C CA . GLU A 1 323 ? -12.033 -5.629 20.838 1.00 83.00 323 GLU A CA 1
ATOM 2519 C C . GLU A 1 323 ? -10.647 -5.623 21.499 1.00 83.00 323 GLU A C 1
ATOM 2521 O O . GLU A 1 323 ? -9.635 -5.502 20.816 1.00 83.00 323 GLU A O 1
ATOM 2526 N N . PHE A 1 324 ? -10.563 -5.883 22.807 1.00 82.38 324 PHE A N 1
ATOM 2527 C CA . PHE A 1 324 ? -9.282 -6.072 23.498 1.00 82.38 324 PHE A CA 1
ATOM 2528 C C . PHE A 1 324 ? -8.423 -7.194 22.889 1.00 82.38 324 PHE A C 1
ATOM 2530 O O . PHE A 1 324 ? -7.197 -7.066 22.816 1.00 82.38 324 PHE A O 1
ATOM 2537 N N . TYR A 1 325 ? -9.052 -8.287 22.442 1.00 84.06 325 TYR A N 1
ATOM 2538 C CA . TYR A 1 325 ? -8.370 -9.349 21.703 1.00 84.06 325 TYR A CA 1
ATOM 2539 C C . TYR A 1 325 ? -8.063 -8.948 20.256 1.00 84.06 325 TYR A C 1
ATOM 2541 O O . TYR A 1 325 ? -6.992 -9.305 19.765 1.00 84.06 325 TYR A O 1
ATOM 2549 N N . GLU A 1 326 ? -8.953 -8.210 19.582 1.00 78.69 326 GLU A N 1
ATOM 2550 C CA . GLU A 1 326 ? -8.716 -7.713 18.219 1.00 78.69 326 GLU A CA 1
ATOM 2551 C C . GLU A 1 326 ? -7.539 -6.750 18.144 1.00 78.69 326 GLU A C 1
ATOM 2553 O O . GLU A 1 326 ? -6.802 -6.812 17.170 1.00 78.69 326 GLU A O 1
ATOM 2558 N N . LEU A 1 327 ? -7.370 -5.878 19.141 1.00 73.38 327 LEU A N 1
ATOM 2559 C CA . LEU A 1 327 ? -6.316 -4.864 19.195 1.00 73.38 327 LEU A CA 1
ATOM 2560 C C . LEU A 1 327 ? -4.998 -5.412 19.759 1.00 73.38 327 LEU A C 1
ATOM 2562 O O . LEU A 1 327 ? -3.945 -4.814 19.554 1.00 73.38 327 LEU A O 1
ATOM 2566 N N . GLY A 1 328 ? -5.026 -6.556 20.448 1.00 71.88 328 GLY A N 1
ATOM 2567 C CA . GLY A 1 328 ? -3.820 -7.174 21.001 1.00 71.88 328 GLY A CA 1
ATOM 2568 C C . GLY A 1 328 ? -3.285 -6.484 22.262 1.00 71.88 328 GLY A C 1
ATOM 2569 O O . GLY A 1 328 ? -2.113 -6.640 22.588 1.00 71.88 328 GLY A O 1
ATOM 2570 N N . HIS A 1 329 ? -4.118 -5.776 23.033 1.00 71.06 329 HIS A N 1
ATOM 2571 C CA . HIS A 1 329 ? -3.690 -5.052 24.248 1.00 71.06 329 HIS A CA 1
ATOM 2572 C C . HIS A 1 329 ? -3.071 -5.934 25.357 1.00 71.06 329 HIS A C 1
ATOM 2574 O O . HIS A 1 329 ? -2.515 -5.422 26.326 1.00 71.06 329 HIS A O 1
ATOM 2580 N N . LEU A 1 330 ? -3.146 -7.264 25.229 1.00 67.81 330 LEU A N 1
ATOM 2581 C CA . LEU A 1 330 ? -2.534 -8.248 26.135 1.00 67.81 330 LEU A CA 1
ATOM 2582 C C . LEU A 1 330 ? -1.354 -9.006 25.500 1.00 67.81 330 LEU A C 1
ATOM 2584 O O . LEU A 1 330 ? -0.938 -10.042 26.021 1.00 67.81 330 LEU A O 1
ATOM 2588 N N . GLY A 1 331 ? -0.836 -8.536 24.362 1.00 72.12 331 GLY A N 1
ATOM 2589 C CA . GLY A 1 331 ? 0.267 -9.162 23.638 1.00 72.12 331 GLY A CA 1
ATOM 2590 C C . GLY A 1 331 ? 0.057 -9.133 22.127 1.00 72.12 331 GLY A C 1
ATOM 2591 O O . GLY A 1 331 ? 0.302 -8.122 21.487 1.00 72.12 331 GLY A O 1
ATOM 2592 N N . THR A 1 332 ? -0.343 -10.267 21.550 1.00 66.44 332 THR A N 1
ATOM 2593 C CA . THR A 1 332 ? -0.648 -10.382 20.112 1.00 66.44 332 THR A CA 1
ATOM 2594 C C . THR A 1 332 ? -2.153 -10.473 19.895 1.00 66.44 332 THR A C 1
ATOM 2596 O O . THR A 1 332 ? -2.883 -10.934 20.775 1.00 66.44 332 THR A O 1
ATOM 2599 N N . ASN A 1 333 ? -2.616 -10.017 18.733 1.00 77.12 333 ASN A N 1
ATOM 2600 C CA . ASN A 1 333 ? -4.026 -10.020 18.363 1.00 77.12 333 ASN A CA 1
ATOM 2601 C C . ASN A 1 333 ? -4.545 -11.470 18.293 1.00 77.12 333 ASN A C 1
ATOM 2603 O O . ASN A 1 333 ? -3.923 -12.338 17.679 1.00 77.12 333 ASN A O 1
ATOM 2607 N N . ASP A 1 334 ? -5.699 -11.739 18.905 1.00 84.38 334 ASP A N 1
ATOM 2608 C CA . ASP A 1 334 ? -6.339 -13.061 18.938 1.00 84.38 334 ASP A CA 1
ATOM 2609 C C . ASP A 1 334 ? -7.757 -12.964 18.372 1.00 84.38 334 ASP A C 1
ATOM 2611 O O . ASP A 1 334 ? -8.768 -12.975 19.079 1.00 84.38 334 ASP A O 1
ATOM 2615 N N . PHE A 1 335 ? -7.825 -12.852 17.048 1.00 82.94 335 PHE A N 1
ATOM 2616 C CA . PHE A 1 335 ? -9.084 -12.692 16.326 1.00 82.94 335 PHE A CA 1
ATOM 2617 C C . PHE A 1 335 ? -10.032 -13.887 16.486 1.00 82.94 335 PHE A C 1
ATOM 2619 O O . PHE A 1 335 ? -11.246 -13.725 16.393 1.00 82.94 335 PHE A O 1
ATOM 2626 N N . THR A 1 336 ? -9.503 -15.082 16.774 1.00 85.31 336 THR A N 1
ATOM 2627 C CA . THR A 1 336 ? -10.335 -16.262 17.052 1.00 85.31 336 THR A CA 1
ATOM 2628 C C . THR A 1 336 ? -11.082 -16.090 18.371 1.00 85.31 336 THR A C 1
ATOM 2630 O O . THR A 1 336 ? -12.295 -16.299 18.420 1.00 85.31 336 THR A O 1
ATOM 2633 N N . LYS A 1 337 ? -10.397 -15.666 19.442 1.00 88.75 337 LYS A N 1
ATOM 2634 C CA . LYS A 1 337 ? -11.073 -15.351 20.710 1.00 88.75 337 LYS A CA 1
ATOM 2635 C C . LYS A 1 337 ? -12.007 -14.156 20.587 1.00 88.75 337 LYS A C 1
ATOM 2637 O O . LYS A 1 337 ? -13.094 -14.203 21.160 1.00 88.75 337 LYS A O 1
ATOM 2642 N N . ALA A 1 338 ? -11.614 -13.120 19.845 1.00 89.44 338 ALA A N 1
ATOM 2643 C CA . ALA A 1 338 ? -12.490 -11.984 19.575 1.00 89.44 338 ALA A CA 1
ATOM 2644 C C . ALA A 1 338 ? -13.806 -12.450 18.935 1.00 89.44 338 ALA A C 1
ATOM 2646 O O . ALA A 1 338 ? -14.886 -12.169 19.454 1.00 89.44 338 ALA A O 1
ATOM 2647 N N . TYR A 1 339 ? -13.721 -13.273 17.885 1.00 90.06 339 TYR A N 1
ATOM 2648 C CA . TYR A 1 339 ? -14.893 -13.828 17.213 1.00 90.06 339 TYR A CA 1
ATOM 2649 C C . TYR A 1 339 ? -15.779 -14.665 18.139 1.00 90.06 339 TYR A C 1
ATOM 2651 O O . TYR A 1 339 ? -16.994 -14.491 18.139 1.00 90.06 339 TYR A O 1
ATOM 2659 N N . GLN A 1 340 ? -15.194 -15.510 18.994 1.00 91.75 340 GLN A N 1
ATOM 2660 C CA . GLN A 1 340 ? -15.960 -16.289 19.976 1.00 91.75 340 GLN A CA 1
ATOM 2661 C C . GLN A 1 340 ? -16.769 -15.399 20.931 1.00 91.75 340 GLN A C 1
ATOM 2663 O O . GLN A 1 340 ? -17.894 -15.744 21.300 1.00 91.75 340 GLN A O 1
ATOM 2668 N N . TRP A 1 341 ? -16.218 -14.255 21.343 1.00 93.00 341 TRP A N 1
ATOM 2669 C CA . TRP A 1 341 ? -16.936 -13.293 22.178 1.00 93.00 341 TRP A CA 1
ATOM 2670 C C . TRP A 1 341 ? -18.005 -12.524 21.399 1.00 93.00 341 TRP A C 1
ATOM 2672 O O . TRP A 1 341 ? -19.115 -12.372 21.913 1.00 93.00 341 TRP A O 1
ATOM 2682 N N . TYR A 1 342 ? -17.743 -12.134 20.149 1.00 93.69 342 TYR A N 1
ATOM 2683 C CA . TYR A 1 342 ? -18.775 -11.544 19.294 1.00 93.69 342 TYR A CA 1
ATOM 2684 C C . TYR A 1 342 ? -19.935 -12.504 19.023 1.00 93.69 342 TYR A C 1
ATOM 2686 O O . TYR A 1 342 ? -21.083 -12.077 19.081 1.00 93.69 342 TYR A O 1
ATOM 2694 N N . GLN A 1 343 ? -19.676 -13.798 18.822 1.00 92.38 343 GLN A N 1
ATOM 2695 C CA . GLN A 1 343 ? -20.729 -14.809 18.666 1.00 92.38 343 GLN A CA 1
ATOM 2696 C C . GLN A 1 343 ? -21.586 -14.954 19.931 1.00 92.38 343 GLN A C 1
ATOM 2698 O O . GLN A 1 343 ? -22.808 -15.089 19.855 1.00 92.38 343 GLN A O 1
ATOM 2703 N N . LYS A 1 344 ? -20.977 -14.887 21.123 1.00 93.06 344 LYS A N 1
ATOM 2704 C CA . LYS A 1 344 ? -21.741 -14.857 22.382 1.00 93.06 344 LYS A CA 1
ATOM 2705 C C . LYS A 1 344 ? -22.638 -13.620 22.468 1.00 93.06 344 LYS A C 1
ATOM 2707 O O . LYS A 1 344 ? -23.802 -13.748 22.846 1.00 93.06 344 LYS A O 1
ATOM 2712 N N . ALA A 1 345 ? -22.120 -12.459 22.072 1.00 93.38 345 ALA A N 1
ATOM 2713 C CA . ALA A 1 345 ? -22.883 -11.216 22.036 1.00 93.38 345 ALA A CA 1
ATOM 2714 C C . ALA A 1 345 ? -24.015 -11.268 20.993 1.00 93.38 345 ALA A C 1
ATOM 2716 O O . ALA A 1 345 ? -25.135 -10.838 21.273 1.00 93.38 345 ALA A O 1
ATOM 2717 N N . GLU A 1 346 ? -23.760 -11.862 19.825 1.00 94.62 346 GLU A N 1
ATOM 2718 C CA . GLU A 1 346 ? -24.745 -12.092 18.765 1.00 94.62 346 GLU A CA 1
ATOM 2719 C C . GLU A 1 346 ? -25.918 -12.938 19.272 1.00 94.62 346 GLU A C 1
ATOM 2721 O O . GLU A 1 346 ? -27.067 -12.524 19.132 1.00 94.62 346 GLU A O 1
ATOM 2726 N N . LEU A 1 347 ? -25.652 -14.049 19.965 1.00 93.06 347 LEU A N 1
ATOM 2727 C CA . LEU A 1 347 ? -26.695 -14.906 20.545 1.00 93.06 347 LEU A CA 1
ATOM 2728 C C . LEU A 1 347 ? -27.598 -14.170 21.548 1.00 93.06 347 LEU A C 1
ATOM 2730 O O . LEU A 1 347 ? -28.774 -14.509 21.697 1.00 93.06 347 LEU A O 1
ATOM 2734 N N . LEU A 1 348 ? -27.070 -13.176 22.270 1.00 91.19 348 LEU A N 1
ATOM 2735 C CA . LEU A 1 348 ? -27.880 -12.315 23.137 1.00 91.19 348 LEU A CA 1
ATOM 2736 C C . LEU A 1 348 ? -28.721 -11.335 22.316 1.00 91.19 348 LEU A C 1
ATOM 2738 O O . LEU A 1 348 ? -29.899 -11.135 22.614 1.00 91.19 348 LEU A O 1
ATOM 2742 N N . CYS A 1 349 ? -28.139 -10.765 21.264 1.00 92.06 349 CYS A N 1
ATOM 2743 C CA . CYS A 1 349 ? -28.817 -9.859 20.345 1.00 92.06 349 CYS A CA 1
ATOM 2744 C C . CYS A 1 349 ? -29.965 -10.527 19.577 1.00 92.06 349 CYS A C 1
ATOM 2746 O O . CYS A 1 349 ? -31.000 -9.894 19.370 1.00 92.06 349 CYS A O 1
ATOM 2748 N N . GLU A 1 350 ? -29.836 -11.803 19.216 1.00 90.62 350 GLU A N 1
ATOM 2749 C CA . GLU A 1 350 ? -30.882 -12.574 18.529 1.00 90.62 350 GLU A CA 1
ATOM 2750 C C . GLU A 1 350 ? -32.117 -12.850 19.398 1.00 90.62 350 GLU A C 1
ATOM 2752 O O . GLU A 1 350 ? -33.206 -13.081 18.875 1.00 90.62 350 GLU A O 1
ATOM 2757 N N . LYS A 1 351 ? -31.987 -12.778 20.728 1.00 89.62 351 LYS A N 1
ATOM 2758 C CA . LYS A 1 351 ? -33.122 -12.917 21.656 1.00 89.62 351 LYS A CA 1
ATOM 2759 C C . LYS A 1 351 ? -33.974 -11.646 21.751 1.00 89.62 351 LYS A C 1
ATOM 2761 O O . LYS A 1 351 ? -35.055 -11.687 22.341 1.00 89.62 351 LYS A O 1
ATOM 2766 N N . LEU A 1 352 ? -33.496 -10.513 21.231 1.00 85.62 352 LEU A N 1
ATOM 2767 C CA . LEU A 1 352 ? -34.192 -9.230 21.310 1.00 85.62 352 LEU A CA 1
ATOM 2768 C C . LEU A 1 352 ? -35.207 -9.075 20.173 1.00 85.62 352 LEU A C 1
ATOM 2770 O O . LEU A 1 352 ? -34.954 -9.429 19.028 1.00 85.62 352 LEU A O 1
ATOM 2774 N N . THR A 1 353 ? -36.349 -8.453 20.472 1.00 80.50 353 THR A N 1
ATOM 2775 C CA . THR A 1 353 ? -37.394 -8.158 19.474 1.00 80.50 353 THR A CA 1
ATOM 2776 C C . THR A 1 353 ? -37.019 -7.029 18.508 1.00 80.50 353 THR A C 1
ATOM 2778 O O . THR A 1 353 ? -37.687 -6.841 17.496 1.00 80.50 353 THR A O 1
ATOM 2781 N N . SER A 1 354 ? -35.985 -6.247 18.825 1.00 84.25 354 SER A N 1
ATOM 2782 C CA . SER A 1 354 ? -35.492 -5.133 18.011 1.00 84.25 354 SER A CA 1
ATOM 2783 C C . SER A 1 354 ? -33.984 -4.973 18.182 1.00 84.25 354 SER A C 1
ATOM 2785 O O . SER A 1 354 ? -33.481 -5.073 19.303 1.00 84.25 354 SER A O 1
ATOM 2787 N N . ILE A 1 355 ? -33.277 -4.664 17.093 1.00 85.56 355 ILE A N 1
ATOM 2788 C CA . ILE A 1 355 ? -31.825 -4.452 17.101 1.00 85.56 355 ILE A CA 1
ATOM 2789 C C . ILE A 1 355 ? -31.505 -3.166 17.880 1.00 85.56 355 ILE A C 1
ATOM 2791 O O . ILE A 1 355 ? -32.028 -2.093 17.584 1.00 85.56 355 ILE A O 1
ATOM 2795 N N . SER A 1 356 ? -30.655 -3.271 18.902 1.00 88.12 356 SER A N 1
ATOM 2796 C CA . SER A 1 356 ? -30.108 -2.114 19.620 1.00 88.12 356 SER A CA 1
ATOM 2797 C C . SER A 1 356 ? -28.849 -1.584 18.920 1.00 88.12 356 SER A C 1
ATOM 2799 O O . SER A 1 356 ? -28.248 -2.286 18.108 1.00 88.12 356 SER A O 1
ATOM 2801 N N . LYS A 1 357 ? -28.391 -0.371 19.265 1.00 86.38 357 LYS A N 1
ATOM 2802 C CA . LYS A 1 357 ? -27.114 0.165 18.748 1.00 86.38 357 LYS A CA 1
ATOM 2803 C C . LYS A 1 357 ? -25.922 -0.740 19.085 1.00 86.38 357 LYS A C 1
ATOM 2805 O O . LYS A 1 357 ? -25.101 -0.994 18.217 1.00 86.38 357 LYS A O 1
ATOM 2810 N N . SER A 1 358 ? -25.874 -1.287 20.301 1.00 85.75 358 SER A N 1
ATOM 2811 C CA . SER A 1 358 ? -24.823 -2.230 20.712 1.00 85.75 358 SER A CA 1
ATOM 2812 C C . SER A 1 358 ? -24.872 -3.538 19.918 1.00 85.75 358 SER A C 1
ATOM 2814 O O . SER A 1 358 ? -23.837 -4.116 19.626 1.00 85.75 358 SER A O 1
ATOM 2816 N N . CYS A 1 359 ? -26.060 -3.992 19.511 1.00 92.31 359 CYS A N 1
ATOM 2817 C CA . CYS A 1 359 ? -26.181 -5.145 18.619 1.00 92.31 359 CYS A CA 1
ATOM 2818 C C . CYS A 1 359 ? -25.779 -4.823 17.176 1.00 92.31 359 CYS A C 1
ATOM 2820 O O . CYS A 1 359 ? -25.197 -5.669 16.507 1.00 92.31 359 CYS A O 1
ATOM 2822 N N . ALA A 1 360 ? -26.055 -3.607 16.695 1.00 93.00 360 ALA A N 1
ATOM 2823 C CA . ALA A 1 360 ? -25.563 -3.161 15.394 1.00 93.00 360 ALA A CA 1
ATOM 2824 C C . ALA A 1 360 ? -24.026 -3.135 15.353 1.00 93.00 360 ALA A C 1
ATOM 2826 O O . ALA A 1 360 ? -23.444 -3.555 14.358 1.00 93.00 360 ALA A O 1
ATOM 2827 N N . GLU A 1 361 ? -23.380 -2.727 16.447 1.00 92.12 361 GLU A N 1
ATOM 2828 C CA . GLU A 1 361 ? -21.924 -2.788 16.599 1.00 92.12 361 GLU A CA 1
ATOM 2829 C C . GLU A 1 361 ? -21.383 -4.222 16.526 1.00 92.12 361 GLU A C 1
ATOM 2831 O O . GLU A 1 361 ? -20.459 -4.472 15.755 1.00 92.12 361 GLU A O 1
ATOM 2836 N N . VAL A 1 362 ? -22.001 -5.183 17.230 1.00 93.94 362 VAL A N 1
ATOM 2837 C CA . VAL A 1 362 ? -21.644 -6.616 17.128 1.00 93.94 362 VAL A CA 1
ATOM 2838 C C . VAL A 1 362 ? -21.664 -7.082 15.671 1.00 93.94 362 VAL A C 1
ATOM 2840 O O . VAL A 1 362 ? -20.702 -7.681 15.198 1.00 93.94 362 VAL A O 1
ATOM 2843 N N . TYR A 1 363 ? -22.739 -6.774 14.940 1.00 95.19 363 TYR A N 1
ATOM 2844 C CA . TYR A 1 363 ? -22.864 -7.162 13.535 1.00 95.19 363 TYR A CA 1
ATOM 2845 C C . TYR A 1 363 ? -21.796 -6.504 12.654 1.00 95.19 363 TYR A C 1
ATOM 2847 O O . TYR A 1 363 ? -21.221 -7.182 11.809 1.00 95.19 363 TYR A O 1
ATOM 2855 N N . VAL A 1 364 ? -21.478 -5.221 12.863 1.00 94.12 364 VAL A N 1
ATOM 2856 C CA . VAL A 1 364 ? -20.385 -4.556 12.134 1.00 94.12 364 VAL A CA 1
ATOM 2857 C C . VAL A 1 364 ? -19.047 -5.249 12.399 1.00 94.12 364 VAL A C 1
ATOM 2859 O O . VAL A 1 364 ? -18.341 -5.562 11.445 1.00 94.12 364 VAL A O 1
ATOM 2862 N N . ARG A 1 365 ? -18.711 -5.560 13.656 1.00 91.94 365 ARG A N 1
ATOM 2863 C CA . ARG A 1 365 ? -17.439 -6.223 13.999 1.00 91.94 365 ARG A CA 1
ATOM 2864 C C . ARG A 1 365 ? -17.330 -7.620 13.382 1.00 91.94 365 ARG A C 1
ATOM 2866 O O . ARG A 1 365 ? -16.323 -7.936 12.755 1.00 91.94 365 ARG A O 1
ATOM 2873 N N . ILE A 1 366 ? -18.396 -8.423 13.452 1.00 92.50 366 ILE A N 1
ATOM 2874 C CA . ILE A 1 366 ? -18.445 -9.738 12.789 1.00 92.50 366 ILE A CA 1
ATOM 2875 C C . ILE A 1 366 ? -18.292 -9.597 11.268 1.00 92.50 366 ILE A C 1
ATOM 2877 O O . ILE A 1 366 ? -17.514 -10.328 10.652 1.00 92.50 366 ILE A O 1
ATOM 2881 N N . GLY A 1 367 ? -18.993 -8.638 10.658 1.00 91.88 367 GLY A N 1
ATOM 2882 C CA . GLY A 1 367 ? -18.884 -8.364 9.227 1.00 91.88 367 GLY A CA 1
ATOM 2883 C C . GLY A 1 367 ? -17.457 -7.996 8.809 1.00 91.88 367 GLY A C 1
ATOM 2884 O O . GLY A 1 367 ? -16.958 -8.530 7.822 1.00 91.88 367 GLY A O 1
ATOM 2885 N N . MET A 1 368 ? -16.763 -7.167 9.596 1.00 88.12 368 MET A N 1
ATOM 2886 C CA . MET A 1 368 ? -15.363 -6.790 9.353 1.00 88.12 368 MET A CA 1
ATOM 2887 C C . MET A 1 368 ? -14.404 -7.988 9.446 1.00 88.12 368 MET A C 1
ATOM 2889 O O . MET A 1 368 ? -13.454 -8.074 8.669 1.00 88.12 368 MET A O 1
ATOM 2893 N N . LEU A 1 369 ? -14.640 -8.941 10.355 1.00 86.31 369 LEU A N 1
ATOM 2894 C CA . LEU A 1 369 ? -13.826 -10.162 10.447 1.00 86.31 369 LEU A CA 1
ATOM 2895 C C . LEU A 1 369 ? -13.978 -11.059 9.207 1.00 86.31 369 LEU A C 1
ATOM 2897 O O . LEU A 1 369 ? -12.979 -11.596 8.719 1.00 86.31 369 LEU A O 1
ATOM 2901 N N . HIS A 1 370 ? -15.200 -11.181 8.674 1.00 86.69 370 HIS A N 1
ATOM 2902 C CA . HIS A 1 370 ? -15.464 -11.887 7.415 1.00 86.69 370 HIS A CA 1
ATOM 2903 C C . HIS A 1 370 ? -14.881 -11.154 6.202 1.00 86.69 370 HIS A C 1
ATOM 2905 O O . HIS A 1 370 ? -14.287 -11.794 5.335 1.00 86.69 370 HIS A O 1
ATOM 2911 N N . GLU A 1 371 ? -14.981 -9.822 6.167 1.00 83.88 371 GLU A N 1
ATOM 2912 C CA . GLU A 1 371 ? -14.392 -8.984 5.116 1.00 83.88 371 GLU A CA 1
ATOM 2913 C C . GLU A 1 371 ? -12.865 -9.147 5.043 1.00 83.88 371 GLU A C 1
ATOM 2915 O O . GLU A 1 371 ? -12.289 -9.218 3.959 1.00 83.88 371 GLU A O 1
ATOM 2920 N N . ARG A 1 372 ? -12.193 -9.228 6.197 1.00 75.56 372 ARG A N 1
ATOM 2921 C CA . ARG A 1 372 ? -10.730 -9.351 6.273 1.00 75.56 372 ARG A CA 1
ATOM 2922 C C . ARG A 1 372 ? -10.218 -10.786 6.080 1.00 75.56 372 ARG A C 1
ATOM 2924 O O . ARG A 1 372 ? -9.007 -10.967 5.962 1.00 75.56 372 ARG A O 1
ATOM 2931 N N . GLY A 1 373 ? -11.094 -11.797 6.084 1.00 72.38 373 GLY A N 1
ATOM 2932 C CA . GLY A 1 373 ? -10.702 -13.212 5.961 1.00 72.38 373 GLY A CA 1
ATOM 2933 C C . GLY A 1 373 ? -9.746 -13.653 7.066 1.00 72.38 373 GLY A C 1
ATOM 2934 O O . GLY A 1 373 ? -8.731 -14.300 6.819 1.00 72.38 373 GLY A O 1
ATOM 2935 N N . VAL A 1 374 ? -9.999 -13.190 8.291 1.00 68.12 374 VAL A N 1
ATOM 2936 C CA . VAL A 1 374 ? -9.090 -13.420 9.423 1.00 68.12 374 VAL A CA 1
ATOM 2937 C C . VAL A 1 374 ? -9.362 -14.763 10.108 1.00 68.12 374 VAL A C 1
ATOM 2939 O O . VAL A 1 374 ? -8.464 -15.321 10.737 1.00 68.12 374 VAL A O 1
ATOM 2942 N N . LEU A 1 375 ? -10.586 -15.279 9.975 1.00 62.44 375 LEU A N 1
ATOM 2943 C CA . LEU A 1 375 ? -11.036 -16.541 10.568 1.00 62.44 375 LEU A CA 1
ATOM 2944 C C . LEU A 1 375 ? -10.914 -17.712 9.583 1.00 62.44 375 LEU A C 1
ATOM 2946 O O . LEU A 1 375 ? -10.389 -18.753 9.957 1.00 62.44 375 LEU A O 1
ATOM 2950 N N . ASP A 1 376 ? -11.344 -17.492 8.336 1.00 68.44 376 ASP A N 1
ATOM 2951 C CA . ASP A 1 376 ? -11.346 -18.436 7.210 1.00 68.44 376 ASP A CA 1
ATOM 2952 C C . ASP A 1 376 ? -10.987 -17.678 5.906 1.00 68.44 376 ASP A C 1
ATOM 2954 O O . ASP A 1 376 ? -10.303 -16.655 5.944 1.00 68.44 376 ASP A O 1
ATOM 2958 N N . GLU A 1 377 ? -11.461 -18.131 4.739 1.00 70.62 377 GLU A N 1
ATOM 2959 C CA . GLU A 1 377 ? -11.445 -17.316 3.520 1.00 70.62 377 GLU A CA 1
ATOM 2960 C C . GLU A 1 377 ? -12.359 -16.087 3.643 1.00 70.62 377 GLU A C 1
ATOM 2962 O O . GLU A 1 377 ? -13.311 -16.051 4.426 1.00 70.62 377 GLU A O 1
ATOM 2967 N N . ILE A 1 378 ? -12.046 -15.053 2.862 1.00 72.75 378 ILE A N 1
ATOM 2968 C CA . ILE A 1 378 ? -12.832 -13.820 2.820 1.00 72.75 378 ILE A CA 1
ATOM 2969 C C . ILE A 1 378 ? -14.244 -14.125 2.310 1.00 72.75 378 ILE A C 1
ATOM 2971 O O . ILE A 1 378 ? -14.406 -14.712 1.242 1.00 72.75 378 ILE A O 1
ATOM 2975 N N . ASP A 1 379 ? -15.256 -13.674 3.052 1.00 84.19 379 ASP A N 1
ATOM 2976 C CA . ASP A 1 379 ? -16.670 -13.898 2.745 1.00 84.19 379 ASP A CA 1
ATOM 2977 C C . ASP A 1 379 ? -17.404 -12.552 2.683 1.00 84.19 379 ASP A C 1
ATOM 2979 O O . ASP A 1 379 ? -17.987 -12.072 3.662 1.00 84.19 379 ASP A O 1
ATOM 2983 N N . TYR A 1 380 ? -17.317 -11.902 1.520 1.00 83.31 380 TYR A N 1
ATOM 2984 C CA . TYR A 1 380 ? -17.923 -10.588 1.304 1.00 83.31 380 TYR A CA 1
ATOM 2985 C C . TYR A 1 380 ? -19.454 -10.628 1.328 1.00 83.31 380 TYR A C 1
ATOM 2987 O O . TYR A 1 380 ? -20.069 -9.633 1.705 1.00 83.31 380 TYR A O 1
ATOM 2995 N N . ASP A 1 381 ? -20.072 -11.764 0.995 1.00 86.31 381 ASP A N 1
ATOM 2996 C CA . ASP A 1 381 ? -21.526 -11.926 1.064 1.00 86.31 381 ASP A CA 1
ATOM 2997 C C . ASP A 1 381 ? -22.002 -11.926 2.520 1.00 86.31 381 ASP A C 1
ATOM 2999 O O . ASP A 1 381 ? -22.960 -11.225 2.865 1.00 86.31 381 ASP A O 1
ATOM 3003 N N . LYS A 1 382 ? -21.296 -12.635 3.413 1.00 89.62 382 LYS A N 1
ATOM 3004 C CA . LYS A 1 382 ? -21.555 -12.536 4.857 1.00 89.62 382 LYS A CA 1
ATOM 3005 C C . LYS A 1 382 ? -21.253 -11.147 5.393 1.00 89.62 382 LYS A C 1
ATOM 3007 O O . LYS A 1 382 ? -22.069 -10.618 6.148 1.00 89.62 382 LYS A O 1
ATOM 3012 N N . ALA A 1 383 ? -20.125 -10.544 5.016 1.00 91.44 383 ALA A N 1
ATOM 3013 C CA . ALA A 1 383 ? -19.784 -9.190 5.453 1.00 91.44 383 ALA A CA 1
ATOM 3014 C C . ALA A 1 383 ? -20.897 -8.196 5.079 1.00 91.44 383 ALA A C 1
ATOM 3016 O O . ALA A 1 383 ? -21.427 -7.494 5.943 1.00 91.44 383 ALA A O 1
ATOM 3017 N N . LEU A 1 384 ? -21.336 -8.226 3.818 1.00 91.38 384 LEU A N 1
ATOM 3018 C CA . LEU A 1 384 ? -22.446 -7.427 3.316 1.00 91.38 384 LEU A CA 1
ATOM 3019 C C . LEU A 1 384 ? -23.740 -7.692 4.091 1.00 91.38 384 LEU A C 1
ATOM 3021 O O . LEU A 1 384 ? -24.401 -6.738 4.502 1.00 91.38 384 LEU A O 1
ATOM 3025 N N . HIS A 1 385 ? -24.097 -8.960 4.313 1.00 92.81 385 HIS A N 1
ATOM 3026 C CA . HIS A 1 385 ? -25.285 -9.332 5.082 1.00 92.81 385 HIS A CA 1
ATOM 3027 C C . HIS A 1 385 ? -25.273 -8.698 6.480 1.00 92.81 385 HIS A C 1
ATOM 3029 O O . HIS A 1 385 ? -26.255 -8.079 6.899 1.00 92.81 385 HIS A O 1
ATOM 3035 N N . TYR A 1 386 ? -24.148 -8.801 7.187 1.00 94.88 386 TYR A N 1
ATOM 3036 C CA . TYR A 1 386 ? -23.984 -8.233 8.520 1.00 94.88 386 TYR A CA 1
ATOM 3037 C C . TYR A 1 386 ? -24.033 -6.702 8.523 1.00 94.88 386 TYR A C 1
ATOM 3039 O O . TYR A 1 386 ? -24.739 -6.113 9.350 1.00 94.88 386 TYR A O 1
ATOM 3047 N N . PHE A 1 387 ? -23.363 -6.042 7.576 1.00 95.19 387 PHE A N 1
ATOM 3048 C CA . PHE A 1 387 ? -23.414 -4.585 7.456 1.00 95.19 387 PHE A CA 1
ATOM 3049 C C . PHE A 1 387 ? -24.826 -4.093 7.120 1.00 95.19 387 PHE A C 1
ATOM 3051 O O . PHE A 1 387 ? -25.306 -3.137 7.729 1.00 95.19 387 PHE A O 1
ATOM 3058 N N . GLN A 1 388 ? -25.551 -4.785 6.236 1.00 92.94 388 GLN A N 1
ATOM 3059 C CA . GLN A 1 388 ? -26.956 -4.490 5.945 1.00 92.94 388 GLN A CA 1
ATOM 3060 C C . GLN A 1 388 ? -27.842 -4.674 7.183 1.00 92.94 388 GLN A C 1
ATOM 3062 O O . GLN A 1 388 ? -28.649 -3.792 7.496 1.00 92.94 388 GLN A O 1
ATOM 3067 N N . LYS A 1 389 ? -27.656 -5.763 7.938 1.00 93.50 389 LYS A N 1
ATOM 3068 C CA . LYS A 1 389 ? -28.375 -6.025 9.195 1.00 93.50 389 LYS A CA 1
ATOM 3069 C C . LYS A 1 389 ? -28.149 -4.899 10.209 1.00 93.50 389 LYS A C 1
ATOM 3071 O O . LYS A 1 389 ? -29.119 -4.385 10.767 1.00 93.50 389 LYS A O 1
ATOM 3076 N N . ALA A 1 390 ? -26.907 -4.449 10.389 1.00 93.38 390 ALA A N 1
ATOM 3077 C CA . ALA A 1 390 ? -26.566 -3.318 11.257 1.00 93.38 390 ALA A CA 1
ATOM 3078 C C . ALA A 1 390 ? -27.135 -1.978 10.755 1.00 93.38 390 ALA A C 1
ATOM 3080 O O . ALA A 1 390 ? -27.584 -1.147 11.546 1.00 93.38 390 ALA A O 1
ATOM 3081 N N . SER A 1 391 ? -27.174 -1.778 9.435 1.00 91.19 391 SER A N 1
ATOM 3082 C CA . SER A 1 391 ? -27.672 -0.549 8.807 1.00 91.19 391 SER A CA 1
ATOM 3083 C C . SER A 1 391 ? -29.173 -0.306 9.034 1.00 91.19 391 SER A C 1
ATOM 3085 O O . SER A 1 391 ? -29.624 0.839 8.969 1.00 91.19 391 SER A O 1
ATOM 3087 N N . SER A 1 392 ? -29.939 -1.356 9.363 1.00 88.00 392 SER A N 1
ATOM 3088 C CA . SER A 1 392 ? -31.394 -1.296 9.586 1.00 88.00 392 SER A CA 1
ATOM 3089 C C . SER A 1 392 ? -31.826 -0.358 10.721 1.00 88.00 392 SER A C 1
ATOM 3091 O O . SER A 1 392 ? -32.968 0.098 10.738 1.00 88.00 392 SER A O 1
ATOM 3093 N N . VAL A 1 393 ? -30.915 -0.028 11.643 1.00 88.81 393 VAL A N 1
ATOM 3094 C CA . VAL A 1 393 ? -31.148 0.907 12.759 1.00 88.81 393 VAL A CA 1
ATOM 3095 C C . VAL A 1 393 ? -30.430 2.247 12.581 1.00 88.81 393 VAL A C 1
ATOM 3097 O O . VAL A 1 393 ? -30.210 2.974 13.549 1.00 88.81 393 VAL A O 1
ATOM 3100 N N . SER A 1 394 ? -30.053 2.577 11.343 1.00 89.00 394 SER A N 1
ATOM 3101 C CA . SER A 1 394 ? -29.306 3.786 10.984 1.00 89.00 394 SER A CA 1
ATOM 3102 C C . SER A 1 394 ? -28.001 3.956 11.766 1.00 89.00 394 SER A C 1
ATOM 3104 O O . SER A 1 394 ? -27.673 5.054 12.218 1.00 89.00 394 SER A O 1
ATOM 3106 N N . TYR A 1 395 ? -27.271 2.853 11.957 1.00 91.19 395 TYR A N 1
ATOM 3107 C CA . TYR A 1 395 ? -25.987 2.848 12.650 1.00 91.19 395 TYR A CA 1
ATOM 3108 C C . TYR A 1 395 ? -24.862 3.345 11.717 1.00 91.19 395 TYR A C 1
ATOM 3110 O O . TYR A 1 395 ? -24.585 2.675 10.720 1.00 91.19 395 TYR A O 1
ATOM 3118 N N . PRO A 1 396 ? -24.208 4.490 11.999 1.00 93.44 396 PRO A N 1
ATOM 3119 C CA . PRO A 1 396 ? -23.304 5.139 11.040 1.00 93.44 396 PRO A CA 1
ATOM 3120 C C . PRO A 1 396 ? -22.084 4.301 10.626 1.00 93.44 396 PRO A C 1
ATOM 3122 O O . PRO A 1 396 ? -21.844 4.214 9.422 1.00 93.44 396 PRO A O 1
ATOM 3125 N N . PRO A 1 397 ? -21.395 3.576 11.534 1.00 93.00 397 PRO A N 1
ATOM 3126 C CA . PRO A 1 397 ? -20.291 2.700 11.138 1.00 93.00 397 PRO A CA 1
ATOM 3127 C C . PRO A 1 397 ? -20.697 1.614 10.135 1.00 93.00 397 PRO A C 1
ATOM 3129 O O . PRO A 1 397 ? -19.892 1.219 9.296 1.00 93.00 397 PRO A O 1
ATOM 3132 N N . ALA A 1 398 ? -21.954 1.152 10.160 1.00 94.50 398 ALA A N 1
ATOM 3133 C CA . ALA A 1 398 ? -22.447 0.196 9.168 1.00 94.50 398 ALA A CA 1
ATOM 3134 C C . ALA A 1 398 ? -22.539 0.819 7.768 1.00 94.50 398 ALA A C 1
ATOM 3136 O O . ALA A 1 398 ? -22.210 0.165 6.783 1.00 94.50 398 ALA A O 1
ATOM 3137 N N . PHE A 1 399 ? -22.953 2.088 7.674 1.00 95.06 399 PHE A N 1
ATOM 3138 C CA . PHE A 1 399 ? -22.943 2.829 6.412 1.00 95.06 399 PHE A CA 1
ATOM 3139 C C . PHE A 1 399 ? -21.514 3.018 5.899 1.00 95.06 399 PHE A C 1
ATOM 3141 O O . PHE A 1 399 ? -21.271 2.802 4.716 1.00 95.06 399 PHE A O 1
ATOM 3148 N N . THR A 1 400 ? -20.560 3.318 6.784 1.00 95.62 400 THR A N 1
ATOM 3149 C CA . THR A 1 400 ? -19.137 3.406 6.434 1.00 95.62 400 THR A CA 1
ATOM 3150 C C . THR A 1 400 ? -18.611 2.097 5.847 1.00 95.62 400 THR A C 1
ATOM 3152 O O . THR A 1 400 ? -17.997 2.115 4.783 1.00 95.62 400 THR A O 1
ATOM 3155 N N . GLN A 1 401 ? -18.891 0.950 6.476 1.00 94.44 401 GLN A N 1
ATOM 3156 C CA . GLN A 1 401 ? -18.447 -0.345 5.943 1.00 94.44 401 GLN A CA 1
ATOM 3157 C C . GLN A 1 401 ? -19.133 -0.707 4.614 1.00 94.44 401 GLN A C 1
ATOM 3159 O O . GLN A 1 401 ? -18.489 -1.241 3.715 1.00 94.44 401 GLN A O 1
ATOM 3164 N N . LEU A 1 402 ? -20.415 -0.362 4.433 1.00 93.00 402 LEU A N 1
ATOM 3165 C CA . LEU A 1 402 ? -21.089 -0.519 3.137 1.00 93.00 402 LEU A CA 1
ATOM 3166 C C . LEU A 1 402 ? -20.431 0.339 2.051 1.00 93.00 402 LEU A C 1
ATOM 3168 O O . LEU A 1 402 ? -20.174 -0.162 0.959 1.00 93.00 402 LEU A O 1
ATOM 3172 N N . GLY A 1 403 ? -20.125 1.605 2.352 1.00 93.56 403 GLY A N 1
ATOM 3173 C CA . GLY A 1 403 ? -19.413 2.495 1.436 1.00 93.56 403 GLY A CA 1
ATOM 3174 C C . GLY A 1 403 ? -18.042 1.942 1.050 1.00 93.56 403 GLY A C 1
ATOM 3175 O O . GLY A 1 403 ? -17.707 1.918 -0.132 1.00 93.56 403 GLY A O 1
ATOM 3176 N N . LYS A 1 404 ? -17.298 1.401 2.022 1.00 92.50 404 LYS A N 1
ATOM 3177 C CA . LYS A 1 404 ? -16.000 0.750 1.805 1.00 92.50 404 LYS A CA 1
ATOM 3178 C C . LYS A 1 404 ? -16.088 -0.439 0.843 1.00 92.50 404 LYS A C 1
ATOM 3180 O O . LYS A 1 404 ? -15.297 -0.500 -0.091 1.00 92.50 404 LYS A O 1
ATOM 3185 N N . LEU A 1 405 ? -17.078 -1.327 0.989 1.00 89.19 405 LEU A N 1
ATOM 3186 C CA . LEU A 1 405 ? -17.261 -2.449 0.053 1.00 89.19 405 LEU A CA 1
ATOM 3187 C C . LEU A 1 405 ? -17.451 -1.976 -1.401 1.00 89.19 405 LEU A C 1
ATOM 3189 O O . LEU A 1 405 ? -16.882 -2.567 -2.320 1.00 89.19 405 LEU A O 1
ATOM 3193 N N . TYR A 1 406 ? -18.210 -0.894 -1.618 1.00 89.44 406 TYR A N 1
ATOM 3194 C CA . TYR A 1 406 ? -18.406 -0.307 -2.952 1.00 89.44 406 TYR A CA 1
ATOM 3195 C C . TYR A 1 406 ? -17.180 0.452 -3.476 1.00 89.44 406 TYR A C 1
ATOM 3197 O O . TYR A 1 406 ? -16.945 0.443 -4.688 1.00 89.44 406 TYR A O 1
ATOM 3205 N N . LEU A 1 407 ? -16.421 1.101 -2.585 1.00 88.88 407 LEU A N 1
ATOM 3206 C CA . LEU A 1 407 ? -15.163 1.782 -2.907 1.00 88.88 407 LEU A CA 1
ATOM 3207 C C . LEU A 1 407 ? -14.119 0.773 -3.393 1.00 88.88 407 LEU A C 1
ATOM 3209 O O . LEU A 1 407 ? -13.512 0.960 -4.449 1.00 88.88 407 LEU A O 1
ATOM 3213 N N . ASP A 1 408 ? -13.957 -0.316 -2.645 1.00 81.75 408 ASP A N 1
ATOM 3214 C CA . ASP A 1 408 ? -12.960 -1.341 -2.926 1.00 81.75 408 ASP A CA 1
ATOM 3215 C C . ASP A 1 408 ? -13.381 -2.263 -4.089 1.00 81.75 408 ASP A C 1
ATOM 3217 O O . ASP A 1 408 ? -12.527 -2.824 -4.779 1.00 81.75 408 ASP A O 1
ATOM 3221 N N . GLY A 1 409 ? -14.688 -2.380 -4.361 1.00 73.19 409 GLY A N 1
ATOM 3222 C CA . GLY A 1 409 ? -15.235 -3.275 -5.389 1.00 73.19 409 GLY A CA 1
ATOM 3223 C C . GLY A 1 409 ? -15.257 -4.734 -4.940 1.00 73.19 409 GLY A C 1
ATOM 3224 O O . GLY A 1 409 ? -14.973 -5.645 -5.715 1.00 73.19 409 GLY A O 1
ATOM 3225 N N . PHE A 1 410 ? -15.547 -4.967 -3.663 1.00 65.44 410 PHE A N 1
ATOM 3226 C CA . PHE A 1 410 ? -15.657 -6.308 -3.107 1.00 65.44 410 PHE A CA 1
ATOM 3227 C C . PHE A 1 410 ? -17.130 -6.752 -3.081 1.00 65.44 410 PHE A C 1
ATOM 3229 O O . PHE A 1 410 ? -18.008 -5.976 -2.716 1.00 65.44 410 PHE A O 1
ATOM 3236 N N . ALA A 1 411 ? -17.406 -7.984 -3.538 1.00 56.16 411 ALA A N 1
ATOM 3237 C CA . ALA A 1 411 ? -18.733 -8.519 -3.920 1.00 56.16 411 ALA A CA 1
ATOM 3238 C C . ALA A 1 411 ? -19.446 -7.829 -5.109 1.00 56.16 411 ALA A C 1
ATOM 3240 O O . ALA A 1 411 ? -20.419 -8.375 -5.632 1.00 56.16 411 ALA A O 1
ATOM 3241 N N . PHE A 1 412 ? -18.953 -6.684 -5.594 1.00 63.44 412 PHE A N 1
ATOM 3242 C CA . PHE A 1 412 ? -19.540 -5.915 -6.700 1.00 63.44 412 PHE A CA 1
ATOM 3243 C C . PHE A 1 412 ? -18.463 -5.264 -7.574 1.00 63.44 412 PHE A C 1
ATOM 3245 O O . PHE A 1 412 ? -17.331 -5.097 -7.145 1.00 63.44 412 PHE A O 1
ATOM 3252 N N . GLU A 1 413 ? -18.818 -4.817 -8.780 1.00 71.75 413 GLU A N 1
ATOM 3253 C CA . GLU A 1 413 ? -17.974 -3.874 -9.528 1.00 71.75 413 GLU A CA 1
ATOM 3254 C C . GLU A 1 413 ? -17.811 -2.561 -8.734 1.00 71.75 413 GLU A C 1
ATOM 3256 O O . GLU A 1 413 ? -18.749 -2.146 -8.043 1.00 71.75 413 GLU A O 1
ATOM 3261 N N . LYS A 1 414 ? -16.635 -1.917 -8.811 1.00 81.31 414 LYS A N 1
ATOM 3262 C CA . LYS A 1 414 ? -16.355 -0.65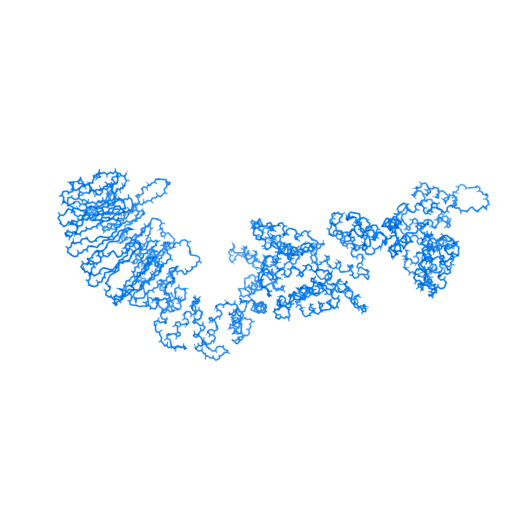2 -8.107 1.00 81.31 414 LYS A CA 1
ATOM 3263 C C . LYS A 1 414 ? -17.390 0.406 -8.485 1.00 81.31 414 LYS A C 1
ATOM 3265 O O . LYS A 1 414 ? -17.596 0.686 -9.664 1.00 81.31 414 LYS A O 1
ATOM 3270 N N . LYS A 1 415 ? -18.029 1.010 -7.481 1.00 89.44 415 LYS A N 1
ATOM 3271 C CA . LYS A 1 415 ? -19.074 2.030 -7.664 1.00 89.44 415 LYS A CA 1
ATOM 3272 C C . LYS A 1 415 ? -18.805 3.216 -6.753 1.00 89.44 415 LYS A C 1
ATOM 3274 O O . LYS A 1 415 ? -19.389 3.327 -5.677 1.00 89.44 415 LYS A O 1
ATOM 3279 N N . TYR A 1 416 ? -17.917 4.100 -7.199 1.00 92.50 416 TYR A N 1
ATOM 3280 C CA . TYR A 1 416 ? -17.464 5.243 -6.406 1.00 92.50 416 TYR A CA 1
ATOM 3281 C C . TYR A 1 416 ? -18.604 6.195 -6.019 1.00 92.50 416 TYR A C 1
ATOM 3283 O O . TYR A 1 416 ? -18.657 6.628 -4.872 1.00 92.50 416 TYR A O 1
ATOM 3291 N N . ASP A 1 417 ? -19.573 6.433 -6.908 1.00 91.44 417 ASP A N 1
ATOM 3292 C CA . ASP A 1 417 ? -20.740 7.274 -6.597 1.00 91.44 417 ASP A CA 1
ATOM 3293 C C . ASP A 1 417 ? -21.567 6.695 -5.439 1.00 91.44 417 ASP A C 1
ATOM 3295 O O . ASP A 1 417 ? -21.924 7.398 -4.496 1.00 91.44 417 ASP A O 1
ATOM 3299 N N . VAL A 1 418 ? -21.795 5.378 -5.454 1.00 92.69 418 VAL A N 1
ATOM 3300 C CA . VAL A 1 418 ? -22.534 4.674 -4.394 1.00 92.69 418 VAL A CA 1
ATOM 3301 C C . VAL A 1 418 ? -21.738 4.669 -3.088 1.00 92.69 418 VAL A C 1
ATOM 3303 O O . VAL A 1 418 ? -22.312 4.846 -2.013 1.00 92.69 418 VAL A O 1
ATOM 3306 N N . ALA A 1 419 ? -20.414 4.493 -3.158 1.00 95.19 419 ALA A N 1
ATOM 3307 C CA . ALA A 1 419 ? -19.543 4.582 -1.989 1.00 95.19 419 ALA A CA 1
ATOM 3308 C C . ALA A 1 419 ? -19.647 5.963 -1.320 1.00 95.19 419 ALA A C 1
ATOM 3310 O O . ALA A 1 419 ? -19.878 6.051 -0.112 1.00 95.19 419 ALA A O 1
ATOM 3311 N N . LYS A 1 420 ? -19.571 7.032 -2.124 1.00 95.56 420 LYS A N 1
ATOM 3312 C CA . LYS A 1 420 ? -19.724 8.423 -1.681 1.00 95.56 420 LYS A CA 1
ATOM 3313 C C . LYS A 1 420 ? -21.063 8.657 -0.985 1.00 95.56 420 LYS A C 1
ATOM 3315 O O . LYS A 1 420 ? -21.071 9.203 0.116 1.00 95.56 420 LYS A O 1
ATOM 3320 N N . GLU A 1 421 ? -22.173 8.195 -1.566 1.00 95.12 421 GLU A N 1
ATOM 3321 C CA . GLU A 1 421 ? -23.508 8.319 -0.959 1.00 95.12 421 GLU A CA 1
ATOM 3322 C C . GLU A 1 421 ? -23.583 7.664 0.428 1.00 95.12 421 GLU A C 1
ATOM 3324 O O . GLU A 1 421 ? -24.156 8.231 1.364 1.00 95.12 421 GLU A O 1
ATOM 3329 N N . TRP A 1 422 ? -22.983 6.482 0.598 1.00 95.56 422 TRP A N 1
ATOM 3330 C CA . TRP A 1 422 ? -22.937 5.809 1.898 1.00 95.56 422 TRP A CA 1
ATOM 3331 C C . TRP A 1 422 ? -22.092 6.564 2.923 1.00 95.56 422 TRP A C 1
ATOM 3333 O O . TRP A 1 422 ? -22.524 6.703 4.072 1.00 95.56 422 TRP A O 1
ATOM 3343 N N . PHE A 1 423 ? -20.930 7.089 2.528 1.00 96.75 423 PHE A N 1
ATOM 3344 C CA . PHE A 1 423 ? -20.096 7.891 3.423 1.00 96.75 423 PHE A CA 1
ATOM 3345 C C . PHE A 1 423 ? -20.788 9.200 3.825 1.00 96.75 423 PHE A C 1
ATOM 3347 O O . PHE A 1 423 ? -20.828 9.542 5.007 1.00 96.75 423 PHE A O 1
ATOM 3354 N N . GLU A 1 424 ? -21.425 9.898 2.884 1.00 94.88 424 GLU A N 1
ATOM 3355 C CA . GLU A 1 424 ? -22.217 11.099 3.176 1.00 94.88 424 GLU A CA 1
ATOM 3356 C C . GLU A 1 424 ? -23.391 10.783 4.109 1.00 94.88 424 GLU A C 1
ATOM 3358 O O . GLU A 1 424 ? -23.671 11.534 5.045 1.00 94.88 424 GLU A O 1
ATOM 3363 N N . LYS A 1 425 ? -24.053 9.638 3.922 1.00 94.69 425 LYS A N 1
ATOM 3364 C CA . LYS A 1 425 ? -25.114 9.171 4.820 1.00 94.69 425 LYS A CA 1
ATOM 3365 C C . LYS A 1 425 ? -24.599 8.887 6.234 1.00 94.69 425 LYS A C 1
ATOM 3367 O O . LYS A 1 425 ? -25.298 9.192 7.201 1.00 94.69 425 LYS A O 1
ATOM 3372 N N . ALA A 1 426 ? -23.394 8.332 6.372 1.00 94.94 426 ALA A N 1
ATOM 3373 C CA . ALA A 1 426 ? -22.748 8.119 7.666 1.00 94.94 426 ALA A CA 1
ATOM 3374 C C . ALA A 1 426 ? -22.422 9.451 8.365 1.00 94.94 426 ALA A C 1
ATOM 3376 O O . ALA A 1 426 ? -22.707 9.610 9.551 1.00 94.94 426 ALA A O 1
ATOM 3377 N N . ILE A 1 427 ? -21.914 10.438 7.624 1.00 94.31 427 ILE A N 1
ATOM 3378 C CA . ILE A 1 427 ? -21.591 11.778 8.144 1.00 94.31 427 ILE A CA 1
ATOM 3379 C C . ILE A 1 427 ? -22.844 12.558 8.552 1.00 94.31 427 ILE A C 1
ATOM 3381 O O . ILE A 1 427 ? -22.832 13.242 9.570 1.00 94.31 427 ILE A O 1
ATOM 3385 N N . ASN A 1 428 ? -23.924 12.448 7.779 1.00 90.81 428 ASN A N 1
ATOM 3386 C CA . ASN A 1 428 ? -25.170 13.185 8.014 1.00 90.81 428 ASN A CA 1
ATOM 3387 C C . ASN A 1 428 ? -26.090 12.524 9.053 1.00 90.81 428 ASN A C 1
ATOM 3389 O O . ASN A 1 428 ? -27.153 13.053 9.385 1.00 90.81 428 ASN A O 1
ATOM 3393 N N . SER A 1 429 ? -25.702 11.362 9.576 1.00 80.81 429 SER A N 1
ATOM 3394 C CA . SER A 1 429 ? -26.323 10.810 10.773 1.00 80.81 429 SER A CA 1
ATOM 3395 C C . SER A 1 429 ? -26.023 11.736 11.964 1.00 80.81 429 SER A C 1
ATOM 3397 O O . SER A 1 429 ? -24.983 12.382 11.994 1.00 80.81 429 SER A O 1
ATOM 3399 N N . GLY A 1 430 ? -26.910 11.839 12.960 1.00 70.62 430 GLY A N 1
ATOM 3400 C CA . GLY A 1 430 ? -26.783 12.813 14.065 1.00 70.62 430 GLY A CA 1
ATOM 3401 C C . GLY A 1 430 ? -25.484 12.766 14.901 1.00 70.62 430 GLY A C 1
ATOM 3402 O O . GLY A 1 430 ? -25.353 13.555 15.831 1.00 70.62 430 GLY A O 1
ATOM 3403 N N . SER A 1 431 ? -24.553 11.855 14.595 1.00 79.31 431 SER A N 1
ATOM 3404 C CA . SER A 1 431 ? -23.160 11.835 15.045 1.00 79.31 431 SER A CA 1
ATOM 3405 C C . SER A 1 431 ? -22.264 11.458 13.851 1.00 79.31 431 SER A C 1
ATOM 3407 O O . SER A 1 431 ? -22.257 10.284 13.477 1.00 79.31 431 SER A O 1
ATOM 3409 N N . PRO A 1 432 ? -21.528 12.409 13.249 1.00 87.44 432 PRO A N 1
ATOM 3410 C CA . PRO A 1 432 ? -20.729 12.149 12.051 1.00 87.44 432 PRO A CA 1
ATOM 3411 C C . PRO A 1 432 ? -19.654 11.074 12.256 1.00 87.44 432 PRO A C 1
ATOM 3413 O O . PRO A 1 432 ? -18.793 11.222 13.117 1.00 87.44 432 PRO A O 1
ATOM 3416 N N . ASP A 1 433 ? -19.662 10.021 11.437 1.00 93.31 433 ASP A N 1
ATOM 3417 C CA . ASP A 1 433 ? -18.680 8.931 11.524 1.00 93.31 433 ASP A CA 1
ATOM 3418 C C . ASP A 1 433 ? -17.283 9.361 11.034 1.00 93.31 433 ASP A C 1
ATOM 3420 O O . ASP A 1 433 ? -17.127 9.836 9.905 1.00 93.31 433 ASP A O 1
ATOM 3424 N N . ALA A 1 434 ? -16.259 9.182 11.873 1.00 93.25 434 ALA A N 1
ATOM 3425 C CA . ALA A 1 434 ? -14.880 9.554 11.545 1.00 93.25 434 ALA A CA 1
ATOM 3426 C C . ALA A 1 434 ? -14.272 8.679 10.433 1.00 93.25 434 ALA A C 1
ATOM 3428 O O . ALA A 1 434 ? -13.503 9.175 9.608 1.00 93.25 434 ALA A O 1
ATOM 3429 N N . GLY A 1 435 ? -14.660 7.401 10.356 1.00 92.88 435 GLY A N 1
ATOM 3430 C CA . GLY A 1 435 ? -14.235 6.494 9.292 1.00 92.88 435 GLY A CA 1
ATOM 3431 C C . GLY A 1 435 ? -14.737 6.950 7.922 1.00 92.88 435 GLY A C 1
ATOM 3432 O O . GLY A 1 435 ? -13.960 7.019 6.974 1.00 92.88 435 GLY A O 1
ATOM 3433 N N . ALA A 1 436 ? -16.008 7.343 7.820 1.00 96.19 436 ALA A N 1
ATOM 3434 C CA . ALA A 1 436 ? -16.575 7.893 6.589 1.00 96.19 436 ALA A CA 1
ATOM 3435 C C . ALA A 1 436 ? -15.919 9.214 6.172 1.00 96.19 436 ALA A C 1
ATOM 3437 O O . ALA A 1 436 ? -15.665 9.416 4.986 1.00 96.19 436 ALA A O 1
ATOM 3438 N N . GLN A 1 437 ? -15.606 10.096 7.131 1.00 96.56 437 GLN A N 1
ATOM 3439 C CA . GLN A 1 437 ? -14.821 11.305 6.858 1.00 96.56 437 GLN A CA 1
ATOM 3440 C C . GLN A 1 437 ? -13.453 10.937 6.278 1.00 96.56 437 GLN A C 1
ATOM 3442 O O . GLN A 1 437 ? -13.072 11.467 5.240 1.00 96.56 437 GLN A O 1
ATOM 3447 N N . ASN A 1 438 ? -12.750 9.982 6.887 1.00 95.88 438 ASN A N 1
ATOM 3448 C CA . ASN A 1 438 ? -11.459 9.513 6.396 1.00 95.88 438 ASN A CA 1
ATOM 3449 C C . ASN A 1 438 ? -11.541 8.920 4.975 1.00 95.88 438 ASN A C 1
ATOM 3451 O O . ASN A 1 438 ? -10.736 9.284 4.123 1.00 95.88 438 ASN A O 1
ATOM 3455 N N . TYR A 1 439 ? -12.523 8.061 4.680 1.00 96.00 439 TYR A N 1
ATOM 3456 C CA . TYR A 1 439 ? -12.677 7.491 3.334 1.00 96.00 439 TYR A CA 1
ATOM 3457 C C . TYR A 1 439 ? -13.077 8.531 2.284 1.00 96.00 439 TYR A C 1
ATOM 3459 O O . TYR A 1 439 ? -12.579 8.470 1.163 1.00 96.00 439 TYR A O 1
ATOM 3467 N N . LEU A 1 440 ? -13.905 9.523 2.626 1.00 95.81 440 LEU A N 1
ATOM 3468 C CA . LEU A 1 440 ? -14.169 10.642 1.716 1.00 95.81 440 LEU A CA 1
ATOM 3469 C C . LEU A 1 440 ? -12.911 11.466 1.458 1.00 95.81 440 LEU A C 1
ATOM 3471 O O . LEU A 1 440 ? -12.651 11.819 0.311 1.00 95.81 440 LEU A O 1
ATOM 3475 N N . GLY A 1 441 ? -12.101 11.717 2.491 1.00 96.06 441 GLY A N 1
ATOM 3476 C CA . GLY A 1 441 ? -10.795 12.349 2.321 1.00 96.06 441 GLY A CA 1
ATOM 3477 C C . GLY A 1 441 ? -9.910 11.575 1.342 1.00 96.06 441 GLY A C 1
ATOM 3478 O O . GLY A 1 441 ? -9.377 12.158 0.400 1.00 96.06 441 GLY A O 1
ATOM 3479 N N . TYR A 1 442 ? -9.860 10.249 1.486 1.00 94.25 442 TYR A N 1
ATOM 3480 C CA . TYR A 1 442 ? -9.132 9.356 0.582 1.00 94.25 442 TYR A CA 1
ATOM 3481 C C . TYR A 1 442 ? -9.649 9.422 -0.863 1.00 94.25 442 TYR A C 1
ATOM 3483 O O . TYR A 1 442 ? -8.858 9.513 -1.801 1.00 94.25 442 TYR A O 1
ATOM 3491 N N . MET A 1 443 ? -10.970 9.446 -1.062 1.00 95.88 443 MET A N 1
ATOM 3492 C CA . MET A 1 443 ? -11.563 9.588 -2.395 1.00 95.88 443 MET A CA 1
ATOM 3493 C C . MET A 1 443 ? -11.176 10.912 -3.062 1.00 95.88 443 MET A C 1
ATOM 3495 O O . MET A 1 443 ? -10.800 10.903 -4.232 1.00 95.88 443 MET A O 1
ATOM 3499 N N . TYR A 1 444 ? -11.213 12.030 -2.327 1.00 95.94 444 TYR A N 1
ATOM 3500 C CA . TYR A 1 444 ? -10.792 13.339 -2.843 1.00 95.94 444 TYR A CA 1
ATOM 3501 C C . TYR A 1 444 ? -9.289 13.414 -3.112 1.00 95.94 444 TYR A C 1
ATOM 3503 O O . TYR A 1 444 ? -8.887 14.026 -4.096 1.00 95.94 444 TYR A O 1
ATOM 3511 N N . GLN A 1 445 ? -8.456 12.775 -2.290 1.00 94.62 445 GLN A N 1
ATOM 3512 C CA . GLN A 1 445 ? -7.008 12.724 -2.506 1.00 94.62 445 GLN A CA 1
ATOM 3513 C C . GLN A 1 445 ? -6.634 12.004 -3.811 1.00 94.62 445 GLN A C 1
ATOM 3515 O O . GLN A 1 445 ? -5.623 12.344 -4.414 1.00 94.62 445 GLN A O 1
ATOM 3520 N N . HIS A 1 446 ? -7.420 11.008 -4.226 1.00 92.06 446 HIS A N 1
ATOM 3521 C CA . HIS A 1 446 ? -7.106 10.135 -5.362 1.00 92.06 446 HIS A CA 1
ATOM 3522 C C . HIS A 1 446 ? -8.049 10.297 -6.567 1.00 92.06 446 HIS A C 1
ATOM 3524 O O . HIS A 1 446 ? -7.963 9.516 -7.513 1.00 92.06 446 HIS A O 1
ATOM 3530 N N . GLY A 1 447 ? -8.977 11.258 -6.534 1.00 91.38 447 GLY A N 1
ATOM 3531 C CA . GLY A 1 447 ? -9.939 11.483 -7.619 1.00 91.38 447 GLY A CA 1
ATOM 3532 C C . GLY A 1 447 ? -10.896 10.304 -7.875 1.00 91.38 447 GLY A C 1
ATOM 3533 O O . GLY A 1 447 ? -11.277 10.031 -9.013 1.00 91.38 447 GLY A O 1
ATOM 3534 N N . LEU A 1 448 ? -11.269 9.548 -6.835 1.00 91.25 448 LEU A N 1
ATOM 3535 C CA . LEU A 1 448 ? -12.085 8.332 -6.969 1.00 91.25 448 LEU A CA 1
ATOM 3536 C C . LEU A 1 448 ? -13.581 8.675 -6.992 1.00 91.25 448 LEU A C 1
ATOM 3538 O O . LEU A 1 448 ? -14.195 8.850 -5.944 1.00 91.25 448 LEU A O 1
ATOM 3542 N N . GLY A 1 449 ? -14.176 8.785 -8.185 1.00 87.38 449 GLY A N 1
ATOM 3543 C CA . GLY A 1 449 ? -15.585 9.199 -8.354 1.00 87.38 449 GLY A CA 1
ATOM 3544 C C . GLY A 1 449 ? -15.858 10.665 -7.999 1.00 87.38 449 GLY A C 1
ATOM 3545 O O . GLY A 1 449 ? -17.007 11.087 -7.904 1.00 87.38 449 GLY A O 1
ATOM 3546 N N . VAL A 1 450 ? -14.801 11.444 -7.785 1.00 92.12 450 VAL A N 1
ATOM 3547 C CA . VAL A 1 450 ? -14.812 12.885 -7.524 1.00 92.12 450 VAL A CA 1
ATOM 3548 C C . VAL A 1 450 ? -13.600 13.509 -8.209 1.00 92.12 450 VAL A C 1
ATOM 3550 O O . VAL A 1 450 ? -12.639 12.809 -8.513 1.00 92.12 450 VAL A O 1
ATOM 3553 N N . GLU A 1 451 ? -13.625 14.817 -8.453 1.00 92.94 451 GLU A N 1
ATOM 3554 C CA . GLU A 1 451 ? -12.431 15.535 -8.909 1.00 92.94 451 GLU A CA 1
ATOM 3555 C C . GLU A 1 451 ? -11.363 15.529 -7.804 1.00 92.94 451 GLU A C 1
ATOM 3557 O O . GLU A 1 451 ? -11.680 15.749 -6.629 1.00 92.94 451 GLU A O 1
ATOM 3562 N N . GLU A 1 452 ? -10.110 15.255 -8.176 1.00 95.50 452 GLU A N 1
ATOM 3563 C CA . GLU A 1 452 ? -8.986 15.232 -7.241 1.00 95.50 452 GLU A CA 1
ATOM 3564 C C . GLU A 1 452 ? -8.827 16.600 -6.560 1.00 95.50 452 GLU A C 1
ATOM 3566 O O . GLU A 1 452 ? -8.692 17.634 -7.214 1.00 95.50 452 GLU A O 1
ATOM 3571 N N . ASN A 1 453 ? -8.871 16.619 -5.226 1.00 95.44 453 ASN A N 1
ATOM 3572 C CA . ASN A 1 453 ? -8.801 17.844 -4.439 1.00 95.44 453 ASN A CA 1
ATOM 3573 C C . ASN A 1 453 ? -8.160 17.601 -3.065 1.00 95.44 453 ASN A C 1
ATOM 3575 O O . ASN A 1 453 ? -8.820 17.243 -2.085 1.00 95.44 453 ASN A O 1
ATOM 3579 N N . VAL A 1 454 ? -6.855 17.860 -2.991 1.00 93.19 454 VAL A N 1
ATOM 3580 C CA . VAL A 1 454 ? -6.033 17.703 -1.781 1.00 93.19 454 VAL A CA 1
ATOM 3581 C C . VAL A 1 454 ? -6.527 18.564 -0.613 1.00 93.19 454 VAL A C 1
ATOM 3583 O O . VAL A 1 454 ? -6.513 18.105 0.526 1.00 93.19 454 VAL A O 1
ATOM 3586 N N . THR A 1 455 ? -7.017 19.780 -0.869 1.00 94.50 455 THR A N 1
ATOM 3587 C CA . THR A 1 455 ? -7.514 20.681 0.187 1.00 94.50 455 THR A CA 1
ATOM 3588 C C . THR A 1 455 ? -8.760 20.112 0.863 1.00 94.50 455 THR A C 1
ATOM 3590 O O . THR A 1 455 ? -8.854 20.097 2.089 1.00 94.50 455 THR A O 1
ATOM 3593 N N . ILE A 1 456 ? -9.708 19.596 0.075 1.00 95.00 456 ILE A N 1
ATOM 3594 C CA . ILE A 1 456 ? -10.911 18.947 0.613 1.00 95.00 456 ILE A CA 1
ATOM 3595 C C . ILE A 1 456 ? -10.532 17.662 1.361 1.00 95.00 456 ILE A C 1
ATOM 3597 O O . ILE A 1 456 ? -11.079 17.398 2.435 1.00 95.00 456 ILE A O 1
ATOM 3601 N N . ALA A 1 457 ? -9.578 16.887 0.835 1.00 95.81 457 ALA A N 1
ATOM 3602 C CA . ALA A 1 457 ? -9.065 15.705 1.520 1.00 95.81 457 ALA A CA 1
ATOM 3603 C C . ALA A 1 457 ? -8.506 16.051 2.910 1.00 95.81 457 ALA A C 1
ATOM 3605 O O . ALA A 1 457 ? -8.887 15.435 3.908 1.00 95.81 457 ALA A O 1
ATOM 3606 N N . GLU A 1 458 ? -7.683 17.099 2.990 1.00 94.50 458 GLU A N 1
ATOM 3607 C CA . GLU A 1 458 ? -7.103 17.601 4.235 1.00 94.50 458 GLU A CA 1
ATOM 3608 C C . GLU A 1 458 ? -8.175 18.026 5.254 1.00 94.50 458 GLU A C 1
ATOM 3610 O O . GLU A 1 458 ? -8.070 17.714 6.442 1.00 94.50 458 GLU A O 1
ATOM 3615 N N . GLU A 1 459 ? -9.236 18.710 4.813 1.00 95.81 459 GLU A N 1
ATOM 3616 C CA . GLU A 1 459 ? -10.349 19.095 5.688 1.00 95.81 459 GLU A CA 1
ATOM 3617 C C . GLU A 1 459 ? -11.070 17.885 6.287 1.00 95.81 459 GLU A C 1
ATOM 3619 O O . GLU A 1 459 ? -11.416 17.892 7.473 1.00 95.81 459 GLU A O 1
ATOM 3624 N N . TYR A 1 460 ? -11.313 16.849 5.485 1.00 96.56 460 TYR A N 1
ATOM 3625 C CA . TYR A 1 460 ? -11.943 15.623 5.962 1.00 96.56 460 TYR A CA 1
ATOM 3626 C C . TYR A 1 460 ? -11.045 14.854 6.934 1.00 96.56 460 TYR A C 1
ATOM 3628 O O . TYR A 1 460 ? -11.529 14.436 7.989 1.00 96.56 460 TYR A O 1
ATOM 3636 N N . TYR A 1 461 ? -9.743 14.744 6.651 1.00 95.62 461 TYR A N 1
ATOM 3637 C CA . TYR A 1 461 ? -8.787 14.147 7.586 1.00 95.62 461 TYR A CA 1
ATOM 3638 C C . TYR A 1 461 ? -8.730 14.920 8.905 1.00 95.62 461 TYR A C 1
ATOM 3640 O O . TYR A 1 461 ? -8.824 14.311 9.966 1.00 95.62 461 TYR A O 1
ATOM 3648 N N . LYS A 1 462 ? -8.704 16.259 8.872 1.00 95.06 462 LYS A N 1
ATOM 3649 C CA . LYS A 1 462 ? -8.760 17.099 10.082 1.00 95.06 462 LYS A CA 1
ATOM 3650 C C . LYS A 1 462 ? -10.038 16.887 10.896 1.00 95.06 462 LYS A C 1
ATOM 3652 O O . LYS A 1 462 ? -9.968 16.838 12.123 1.00 95.06 462 LYS A O 1
ATOM 3657 N N . LYS A 1 463 ? -11.199 16.738 10.244 1.00 95.19 463 LYS A N 1
ATOM 3658 C CA . LYS A 1 463 ? -12.472 16.426 10.925 1.00 95.19 463 LYS A CA 1
ATOM 3659 C C . LYS A 1 463 ? -12.419 15.065 11.622 1.00 95.19 463 LYS A C 1
ATOM 3661 O O . LYS A 1 463 ? -12.843 14.973 12.770 1.00 95.19 463 LYS A O 1
ATOM 3666 N N . ALA A 1 464 ? -11.852 14.049 10.973 1.00 94.44 464 ALA A N 1
ATOM 3667 C CA . ALA A 1 464 ? -11.684 12.724 11.567 1.00 94.44 464 ALA A CA 1
ATOM 3668 C C . ALA A 1 464 ? -10.642 12.723 12.706 1.00 94.44 464 ALA A C 1
ATOM 3670 O O . ALA A 1 464 ? -10.886 12.144 13.761 1.00 94.44 464 ALA A O 1
ATOM 3671 N N . MET A 1 465 ? -9.527 13.446 12.551 1.00 92.50 465 MET A N 1
ATOM 3672 C CA . MET A 1 465 ? -8.507 13.631 13.595 1.00 92.50 465 MET A CA 1
ATOM 3673 C C . MET A 1 465 ? -9.051 14.361 14.829 1.00 92.50 465 MET A C 1
ATOM 3675 O O . MET A 1 465 ? -8.639 14.060 15.944 1.00 92.50 465 MET A O 1
ATOM 3679 N N . ALA A 1 466 ? -9.985 15.304 14.657 1.00 90.75 466 ALA A N 1
ATOM 3680 C CA . ALA A 1 466 ? -10.661 15.971 15.774 1.00 90.75 466 ALA A CA 1
ATOM 3681 C C . ALA A 1 466 ? -11.556 15.016 16.589 1.00 90.75 466 ALA A C 1
ATOM 3683 O O . ALA A 1 466 ? -11.908 15.332 17.723 1.00 90.75 466 ALA A O 1
ATOM 3684 N N . GLN A 1 467 ? -11.903 13.859 16.018 1.00 89.12 467 GLN A N 1
ATOM 3685 C CA . GLN A 1 467 ? -12.577 12.745 16.689 1.00 89.12 467 GLN A CA 1
ATOM 3686 C C . GLN A 1 467 ? -11.594 11.660 17.159 1.00 89.12 467 GLN A C 1
ATOM 3688 O O . GLN A 1 467 ? -12.017 10.567 17.516 1.00 89.12 467 GLN A O 1
ATOM 3693 N N . ASP A 1 468 ? -10.293 11.959 17.146 1.00 85.94 468 ASP A N 1
ATOM 3694 C CA . ASP A 1 468 ? -9.206 11.080 17.576 1.00 85.94 468 ASP A CA 1
ATOM 3695 C C . ASP A 1 468 ? -9.002 9.803 16.744 1.00 85.94 468 ASP A C 1
ATOM 3697 O O . ASP A 1 468 ? -8.289 8.907 17.171 1.00 85.94 468 ASP A O 1
ATOM 3701 N N . TYR A 1 469 ? -9.560 9.737 15.531 1.00 89.06 469 TYR A N 1
ATOM 3702 C CA . TYR A 1 469 ? -9.505 8.540 14.687 1.00 89.06 469 TYR A CA 1
ATOM 3703 C C . TYR A 1 469 ? -8.101 8.289 14.114 1.00 89.06 469 TYR A C 1
ATOM 3705 O O . TYR A 1 469 ? -7.637 9.047 13.253 1.00 89.06 469 TYR A O 1
ATOM 3713 N N . ALA A 1 470 ? -7.425 7.222 14.557 1.00 88.88 470 ALA A N 1
ATOM 3714 C CA . ALA A 1 470 ? -6.017 6.960 14.238 1.00 88.88 470 ALA A CA 1
ATOM 3715 C C . ALA A 1 470 ? -5.699 6.890 12.726 1.00 88.88 470 ALA A C 1
ATOM 3717 O O . ALA A 1 470 ? -4.743 7.554 12.308 1.00 88.88 470 ALA A O 1
ATOM 3718 N N . PRO A 1 471 ? -6.492 6.214 11.863 1.00 90.31 471 PRO A N 1
ATOM 3719 C CA . PRO A 1 471 ? -6.206 6.145 10.423 1.00 90.31 471 PRO A CA 1
ATOM 3720 C C . PRO A 1 471 ? -6.188 7.504 9.711 1.00 90.31 471 PRO A C 1
ATOM 3722 O O . PRO A 1 471 ? -5.506 7.666 8.698 1.00 90.31 471 PRO A O 1
ATOM 3725 N N . ALA A 1 472 ? -6.885 8.513 10.246 1.00 92.69 472 ALA A N 1
ATOM 3726 C CA . ALA A 1 472 ? -6.840 9.863 9.690 1.00 92.69 472 ALA A CA 1
ATOM 3727 C C . ALA A 1 472 ? -5.476 10.534 9.904 1.00 92.69 472 ALA A C 1
ATOM 3729 O O . ALA A 1 472 ? -5.022 11.272 9.033 1.00 92.69 472 ALA A O 1
ATOM 3730 N N . PHE A 1 473 ? -4.783 10.243 11.013 1.00 91.69 473 PHE A N 1
ATOM 3731 C CA . PHE A 1 473 ? -3.409 10.711 11.235 1.00 91.69 473 PHE A CA 1
ATOM 3732 C C . PHE A 1 473 ? -2.443 10.074 10.229 1.00 91.69 473 PHE A C 1
ATOM 3734 O O . PHE A 1 473 ? -1.591 10.770 9.676 1.00 91.69 473 PHE A O 1
ATOM 3741 N N . THR A 1 474 ? -2.609 8.779 9.940 1.00 89.94 474 THR A N 1
ATOM 3742 C CA . THR A 1 474 ? -1.829 8.060 8.922 1.00 89.94 474 THR A CA 1
ATOM 3743 C C . THR A 1 474 ? -2.036 8.661 7.533 1.00 89.94 474 THR A C 1
ATOM 3745 O O . THR A 1 474 ? -1.065 9.006 6.862 1.00 89.94 474 THR A O 1
ATOM 3748 N N . ASN A 1 475 ? -3.287 8.857 7.112 1.00 90.94 475 ASN A N 1
ATOM 3749 C CA . ASN A 1 475 ? -3.595 9.436 5.803 1.00 90.94 475 ASN A CA 1
ATOM 3750 C C . ASN A 1 475 ? -3.141 10.899 5.683 1.00 90.94 475 ASN A C 1
ATOM 3752 O O . ASN A 1 475 ? -2.585 11.290 4.656 1.00 90.94 475 ASN A O 1
ATOM 3756 N N . MET A 1 476 ? -3.269 11.687 6.754 1.00 91.38 476 MET A N 1
ATOM 3757 C CA . MET A 1 476 ? -2.718 13.042 6.821 1.00 91.38 476 MET A CA 1
ATOM 3758 C C . MET A 1 476 ? -1.188 13.043 6.673 1.00 91.38 476 MET A C 1
ATOM 3760 O O . MET A 1 476 ? -0.632 13.904 5.992 1.00 91.38 476 MET A O 1
ATOM 3764 N N . ALA A 1 477 ? -0.488 12.069 7.264 1.00 88.69 477 ALA A N 1
ATOM 3765 C CA . ALA A 1 477 ? 0.959 11.931 7.103 1.00 88.69 477 ALA A CA 1
ATOM 3766 C C . ALA A 1 477 ? 1.337 11.598 5.651 1.00 88.69 477 ALA A C 1
ATOM 3768 O O . ALA A 1 477 ? 2.268 12.189 5.097 1.00 88.69 477 ALA A O 1
ATOM 3769 N N . ILE A 1 478 ? 0.601 10.691 5.002 1.00 86.81 478 ILE A N 1
ATOM 3770 C CA . ILE A 1 478 ? 0.806 10.377 3.581 1.00 86.81 478 ILE A CA 1
ATOM 3771 C C . ILE A 1 478 ? 0.664 11.660 2.745 1.00 86.81 478 ILE A C 1
ATOM 3773 O O . ILE A 1 478 ? 1.565 11.966 1.953 1.00 86.81 478 ILE A O 1
ATOM 3777 N N . LEU A 1 479 ? -0.386 12.449 3.009 1.00 87.25 479 LEU A N 1
ATOM 3778 C CA . LEU A 1 479 ? -0.683 13.717 2.335 1.00 87.25 479 LEU A CA 1
ATOM 3779 C C . LEU A 1 479 ? 0.409 14.789 2.530 1.00 87.25 479 LEU A C 1
ATOM 3781 O O . LEU A 1 479 ? 0.765 15.473 1.577 1.00 87.25 479 LEU A O 1
ATOM 3785 N N . ALA A 1 480 ? 0.985 14.915 3.732 1.00 80.75 480 ALA A N 1
ATOM 3786 C CA . ALA A 1 480 ? 1.873 16.022 4.126 1.00 80.75 480 ALA A CA 1
ATOM 3787 C C . ALA A 1 480 ? 3.268 16.075 3.451 1.00 80.75 480 ALA A C 1
ATOM 3789 O O . ALA A 1 480 ? 4.021 17.018 3.687 1.00 80.75 480 ALA A O 1
ATOM 3790 N N . GLY A 1 481 ? 3.644 15.101 2.614 1.00 66.56 481 GLY A N 1
ATOM 3791 C CA . GLY A 1 481 ? 4.965 15.096 1.954 1.00 66.56 481 GLY A CA 1
ATOM 3792 C C . GLY A 1 481 ? 6.160 14.772 2.888 1.00 66.56 481 GLY A C 1
ATOM 3793 O O . GLY A 1 481 ? 6.000 14.712 4.107 1.00 66.56 481 GLY A O 1
ATOM 3794 N N . PRO A 1 482 ? 7.374 14.512 2.354 1.00 63.78 482 PRO A N 1
ATOM 3795 C CA . PRO A 1 482 ? 8.557 14.139 3.151 1.00 63.78 482 PRO A CA 1
ATOM 3796 C C . PRO A 1 482 ? 8.992 15.191 4.187 1.00 63.78 482 PRO A C 1
ATOM 3798 O O . PRO A 1 482 ? 9.529 14.825 5.230 1.00 63.78 482 PRO A O 1
ATOM 3801 N N . ASP A 1 483 ? 8.717 16.470 3.928 1.00 60.81 483 ASP A N 1
ATOM 3802 C CA . ASP A 1 483 ? 9.216 17.605 4.718 1.00 60.81 483 ASP A CA 1
ATOM 3803 C C . ASP A 1 483 ? 8.272 18.023 5.871 1.00 60.81 483 ASP A C 1
ATOM 3805 O O . ASP A 1 483 ? 8.609 18.884 6.684 1.00 60.81 483 ASP A O 1
ATOM 3809 N N . GLY A 1 484 ? 7.081 17.412 5.969 1.00 57.31 484 GLY A N 1
ATOM 3810 C CA . GLY A 1 484 ? 5.940 17.905 6.756 1.00 57.31 484 GLY A CA 1
ATOM 3811 C C . GLY A 1 484 ? 5.599 17.142 8.044 1.00 57.31 484 GLY A C 1
ATOM 3812 O O . GLY A 1 484 ? 4.435 16.827 8.271 1.00 57.31 484 GLY A O 1
ATOM 3813 N N . GLY A 1 485 ? 6.568 16.813 8.905 1.00 74.31 485 GLY A N 1
ATOM 3814 C CA . GLY A 1 485 ? 6.270 16.241 10.235 1.00 74.31 485 GLY A CA 1
ATOM 3815 C C . GLY A 1 485 ? 5.594 14.852 10.226 1.00 74.31 485 GLY A C 1
ATOM 3816 O O . GLY A 1 485 ? 4.890 14.485 11.169 1.00 74.31 485 GLY A O 1
ATOM 3817 N N . ARG A 1 486 ? 5.799 14.064 9.158 1.00 83.81 486 ARG A N 1
ATOM 3818 C CA . ARG A 1 486 ? 5.207 12.723 8.966 1.00 83.81 486 ARG A CA 1
ATOM 3819 C C . ARG A 1 486 ? 5.422 11.779 10.137 1.00 83.81 486 ARG A C 1
ATOM 3821 O O . ARG A 1 486 ? 4.496 11.092 10.552 1.00 83.81 486 ARG A O 1
ATOM 3828 N N . TYR A 1 487 ? 6.648 11.735 10.655 1.00 81.44 487 TYR A N 1
ATOM 3829 C CA . TYR A 1 487 ? 6.993 10.839 11.754 1.00 81.44 487 TYR A CA 1
ATOM 3830 C C . TYR A 1 487 ? 6.156 11.134 13.002 1.00 81.44 487 TYR A C 1
ATOM 3832 O O . TYR A 1 487 ? 5.706 10.206 13.669 1.00 81.44 487 TYR A O 1
ATOM 3840 N N . GLN A 1 488 ? 5.907 12.412 13.299 1.00 84.62 488 GLN A N 1
ATOM 3841 C CA . GLN A 1 488 ? 5.071 12.826 14.420 1.00 84.62 488 GLN A CA 1
ATOM 3842 C C . GLN A 1 488 ? 3.628 12.366 14.219 1.00 84.62 488 GLN A C 1
ATOM 3844 O O . GLN A 1 488 ? 3.052 11.818 15.148 1.00 84.62 488 GLN A O 1
ATOM 3849 N N . LEU A 1 489 ? 3.074 12.514 13.012 1.00 87.38 489 LEU A N 1
ATOM 3850 C CA . LEU A 1 489 ? 1.717 12.057 12.701 1.00 87.38 489 LEU A CA 1
ATOM 3851 C C . LEU A 1 489 ? 1.581 10.530 12.777 1.00 87.38 489 LEU A C 1
ATOM 3853 O O . LEU A 1 489 ? 0.655 10.046 13.424 1.00 87.38 489 LEU A O 1
ATOM 3857 N N . TYR A 1 490 ? 2.521 9.765 12.208 1.00 86.62 490 TYR A N 1
ATOM 3858 C CA . TYR A 1 490 ? 2.517 8.306 12.364 1.00 86.62 490 TYR A CA 1
ATOM 3859 C C . TYR A 1 490 ? 2.686 7.894 13.829 1.00 86.62 490 TYR A C 1
ATOM 3861 O O . TYR A 1 490 ? 1.977 7.016 14.305 1.00 86.62 490 TYR A O 1
ATOM 3869 N N . SER A 1 491 ? 3.574 8.558 14.576 1.00 83.12 491 SER A N 1
ATOM 3870 C CA . SER A 1 491 ? 3.736 8.302 16.012 1.00 83.12 491 SER A CA 1
ATOM 3871 C C . SER A 1 491 ? 2.439 8.589 16.768 1.00 83.12 491 SER A C 1
ATOM 3873 O O . SER A 1 491 ? 2.016 7.782 17.589 1.00 83.12 491 SER A O 1
ATOM 3875 N N . SER A 1 492 ? 1.763 9.699 16.459 1.00 84.44 492 SER A N 1
ATOM 3876 C CA . SER A 1 492 ? 0.455 10.021 17.028 1.00 84.44 492 SER A CA 1
ATOM 3877 C C . SER A 1 492 ? -0.599 8.968 16.697 1.00 84.44 492 SER A C 1
ATOM 3879 O O . SER A 1 492 ? -1.412 8.681 17.562 1.00 84.44 492 SER A O 1
ATOM 3881 N N . ALA A 1 493 ? -0.579 8.362 15.507 1.00 85.38 493 ALA A N 1
ATOM 3882 C CA . ALA A 1 493 ? -1.489 7.269 15.161 1.00 85.38 493 ALA A CA 1
ATOM 3883 C C . ALA A 1 493 ? -1.226 5.990 15.984 1.00 85.38 493 ALA A C 1
ATOM 3885 O O . ALA A 1 493 ? -2.160 5.263 16.305 1.00 85.38 493 ALA A O 1
ATOM 3886 N N . VAL A 1 494 ? 0.033 5.717 16.348 1.00 79.94 494 VAL A N 1
ATOM 3887 C CA . VAL A 1 494 ? 0.436 4.497 17.075 1.00 79.94 494 VAL A CA 1
ATOM 3888 C C . VAL A 1 494 ? 0.099 4.540 18.567 1.00 79.94 494 VAL A C 1
ATOM 3890 O O . VAL A 1 494 ? -0.180 3.502 19.157 1.00 79.94 494 VAL A O 1
ATOM 3893 N N . PHE A 1 495 ? 0.119 5.716 19.197 1.00 73.88 495 PHE A N 1
ATOM 3894 C CA . PHE A 1 495 ? -0.117 5.849 20.644 1.00 73.88 495 PHE A CA 1
ATOM 3895 C C . PHE A 1 495 ? -1.594 6.039 21.030 1.00 73.88 495 PHE A C 1
ATOM 3897 O O . PHE A 1 495 ? -1.887 6.382 22.175 1.00 73.88 495 PHE A O 1
ATOM 3904 N N . ARG A 1 496 ? -2.525 5.837 20.092 1.00 76.88 496 ARG A N 1
ATOM 3905 C CA . ARG A 1 496 ? -3.970 5.966 20.324 1.00 76.88 496 ARG A CA 1
ATOM 3906 C C . ARG A 1 496 ? -4.621 4.646 20.697 1.00 76.88 496 ARG A C 1
ATOM 3908 O O . ARG A 1 496 ? -4.064 3.579 20.471 1.00 76.88 496 ARG A O 1
ATOM 3915 N N . TYR A 1 497 ? -5.814 4.729 21.280 1.00 62.28 497 TYR A N 1
ATOM 3916 C CA . TYR A 1 497 ? -6.586 3.552 21.674 1.00 62.28 497 TYR A CA 1
ATOM 3917 C C . TYR A 1 497 ? -6.948 2.672 20.468 1.00 62.28 497 TYR A C 1
ATOM 3919 O O . TYR A 1 497 ? -6.740 1.463 20.499 1.00 62.28 497 TYR A O 1
ATOM 3927 N N . ASP A 1 498 ? -7.406 3.289 19.379 1.00 64.56 498 ASP A N 1
ATOM 3928 C CA . ASP A 1 498 ? -7.753 2.654 18.106 1.00 64.56 498 ASP A CA 1
ATOM 3929 C C . ASP A 1 498 ? -6.547 2.540 17.158 1.00 64.56 498 ASP A C 1
ATOM 3931 O O . ASP A 1 498 ? -6.728 2.646 15.945 1.00 64.56 498 ASP A O 1
ATOM 3935 N N . TYR A 1 499 ? -5.331 2.384 17.709 1.00 74.69 499 TYR A N 1
ATOM 3936 C CA . TYR A 1 499 ? -4.064 2.508 16.980 1.00 74.69 499 TYR A CA 1
ATOM 3937 C C . TYR A 1 499 ? -4.117 1.885 15.576 1.00 74.69 499 TYR A C 1
ATOM 3939 O O . TYR A 1 499 ? -4.669 0.804 15.368 1.00 74.69 499 TYR A O 1
ATOM 3947 N N . ASP A 1 500 ? -3.488 2.545 14.605 1.00 79.56 500 ASP A N 1
ATOM 3948 C CA . ASP A 1 500 ? -3.466 2.069 13.225 1.00 79.56 500 ASP A CA 1
ATOM 3949 C C . ASP A 1 500 ? -2.220 1.195 12.969 1.00 79.56 500 ASP A C 1
ATOM 3951 O O . ASP A 1 500 ? -1.097 1.719 12.954 1.00 79.56 500 ASP A O 1
ATOM 3955 N N . PRO A 1 501 ? -2.365 -0.124 12.717 1.00 80.06 501 PRO A N 1
ATOM 3956 C CA . PRO A 1 501 ? -1.235 -0.992 12.384 1.00 80.06 501 PRO A CA 1
ATOM 3957 C C . PRO A 1 501 ? -0.476 -0.522 11.139 1.00 80.06 501 PRO A C 1
ATOM 3959 O O . PRO A 1 501 ? 0.714 -0.805 10.985 1.00 80.06 501 PRO A O 1
ATOM 3962 N N . GLN A 1 502 ? -1.147 0.204 10.244 1.00 83.62 502 GLN A N 1
ATOM 3963 C CA . GLN A 1 502 ? -0.544 0.723 9.030 1.00 83.62 502 GLN A CA 1
ATOM 3964 C C . GLN A 1 502 ? 0.470 1.840 9.320 1.00 83.62 502 GLN A C 1
ATOM 3966 O O . GLN A 1 502 ? 1.495 1.940 8.641 1.00 83.62 502 GLN A O 1
ATOM 3971 N N . ALA A 1 503 ? 0.261 2.628 10.378 1.00 86.44 503 ALA A N 1
ATOM 3972 C CA . ALA A 1 503 ? 1.230 3.628 10.815 1.00 86.44 503 ALA A CA 1
ATOM 3973 C C . ALA A 1 503 ? 2.562 2.985 11.238 1.00 86.44 503 ALA A C 1
ATOM 3975 O O . ALA A 1 503 ? 3.625 3.503 10.898 1.00 86.44 503 ALA A O 1
ATOM 3976 N N . LEU A 1 504 ? 2.523 1.820 11.900 1.00 83.94 504 LEU A N 1
ATOM 3977 C CA . LEU A 1 504 ? 3.725 1.053 12.264 1.00 83.94 504 LEU A CA 1
ATOM 3978 C C . LEU A 1 504 ? 4.513 0.610 11.023 1.00 83.94 504 LEU A C 1
ATOM 3980 O O . LEU A 1 504 ? 5.742 0.710 10.995 1.00 83.94 504 LEU A O 1
ATOM 3984 N N . TYR A 1 505 ? 3.812 0.162 9.976 1.00 87.19 505 TYR A N 1
ATOM 3985 C CA . TYR A 1 505 ? 4.436 -0.177 8.698 1.00 87.19 505 TYR A CA 1
ATOM 3986 C C . TYR A 1 505 ? 5.125 1.043 8.072 1.00 87.19 505 TYR A C 1
ATOM 3988 O O . TYR A 1 505 ? 6.290 0.955 7.678 1.00 87.19 505 TYR A O 1
ATOM 3996 N N . TYR A 1 506 ? 4.465 2.203 8.033 1.00 86.00 506 TYR A N 1
ATOM 3997 C CA . TYR A 1 506 ? 5.083 3.412 7.486 1.00 86.00 506 TYR A CA 1
ATOM 3998 C C . TYR A 1 506 ? 6.266 3.916 8.321 1.00 86.00 506 TYR A C 1
ATOM 4000 O O . TYR A 1 506 ? 7.264 4.349 7.743 1.00 86.00 506 TYR A O 1
ATOM 4008 N N . ILE A 1 507 ? 6.212 3.792 9.652 1.00 83.12 507 ILE A N 1
ATOM 4009 C CA . ILE A 1 507 ? 7.353 4.079 10.537 1.00 83.12 507 ILE A CA 1
ATOM 4010 C C . ILE A 1 507 ? 8.542 3.185 10.179 1.00 83.12 507 ILE A C 1
ATOM 4012 O O . ILE A 1 507 ? 9.656 3.690 10.062 1.00 83.12 507 ILE A O 1
ATOM 4016 N N . SER A 1 508 ? 8.317 1.892 9.922 1.00 81.00 508 SER A N 1
ATOM 4017 C CA . SER A 1 508 ? 9.392 0.953 9.560 1.00 81.00 508 SER A CA 1
ATOM 4018 C C . SER A 1 508 ? 10.146 1.335 8.275 1.00 81.00 508 SER A C 1
ATOM 4020 O O . SER A 1 508 ? 11.309 0.970 8.106 1.00 81.00 508 SER A O 1
ATOM 4022 N N . ASN A 1 509 ? 9.503 2.089 7.378 1.00 77.62 509 ASN A N 1
ATOM 4023 C CA . ASN A 1 509 ? 10.079 2.539 6.110 1.00 77.62 509 ASN A CA 1
ATOM 4024 C C . ASN A 1 509 ? 10.682 3.957 6.189 1.00 77.62 509 ASN A C 1
ATOM 4026 O O . ASN A 1 509 ? 11.123 4.491 5.172 1.00 77.62 509 ASN A O 1
ATOM 4030 N N . TYR A 1 510 ? 10.725 4.585 7.370 1.00 74.56 510 TYR A N 1
ATOM 4031 C CA . TYR A 1 510 ? 11.362 5.891 7.549 1.00 74.56 510 TYR A CA 1
ATOM 4032 C C . TYR A 1 510 ? 12.896 5.777 7.491 1.00 74.56 510 TYR A C 1
ATOM 4034 O O . TYR A 1 510 ? 13.477 4.817 8.000 1.00 74.56 510 TYR A O 1
ATOM 4042 N N . THR A 1 511 ? 13.574 6.774 6.911 1.00 57.28 511 THR A N 1
ATOM 4043 C CA . THR A 1 511 ? 15.010 6.744 6.547 1.00 57.28 511 THR A CA 1
ATOM 4044 C C . THR A 1 511 ? 15.942 6.365 7.695 1.00 57.28 511 THR A C 1
ATOM 4046 O O . THR A 1 511 ? 16.920 5.656 7.480 1.00 57.28 511 THR A O 1
ATOM 4049 N N . TYR A 1 512 ? 15.607 6.779 8.918 1.00 55.38 512 TYR A N 1
ATOM 4050 C CA . TYR A 1 512 ? 16.350 6.445 10.136 1.00 55.38 512 TYR A CA 1
ATOM 4051 C C . TYR A 1 512 ? 16.406 4.932 10.425 1.00 55.38 512 TYR A C 1
ATOM 4053 O O . TYR A 1 512 ? 17.412 4.438 10.921 1.00 55.38 512 TYR A O 1
ATOM 4061 N N . PHE A 1 513 ? 15.351 4.182 10.096 1.00 55.41 513 PHE A N 1
ATOM 4062 C CA . PHE A 1 513 ? 15.307 2.729 10.295 1.00 55.41 513 PHE A CA 1
ATOM 4063 C C . PHE A 1 513 ? 15.842 1.953 9.090 1.00 55.41 513 PHE A C 1
ATOM 4065 O O . PHE A 1 513 ? 16.233 0.799 9.237 1.00 55.41 513 PHE A O 1
ATOM 4072 N N . MET A 1 514 ? 15.914 2.572 7.907 1.00 56.03 514 MET A N 1
ATOM 4073 C CA . MET A 1 514 ? 16.435 1.910 6.706 1.00 56.03 514 MET A CA 1
ATOM 4074 C C . MET A 1 514 ? 17.941 1.614 6.780 1.00 56.03 514 MET A C 1
ATOM 4076 O O . MET A 1 514 ? 18.389 0.665 6.142 1.00 56.03 514 MET A O 1
ATOM 4080 N N . SER A 1 515 ? 18.716 2.363 7.575 1.00 60.06 515 SER A N 1
ATOM 4081 C CA . SER A 1 515 ? 20.141 2.078 7.819 1.00 60.06 515 SER A CA 1
ATOM 4082 C C . SER A 1 515 ? 20.391 0.985 8.866 1.00 60.06 515 SER A C 1
ATOM 4084 O O . SER A 1 515 ? 21.527 0.545 9.019 1.00 60.06 515 SER A O 1
ATOM 4086 N N . GLU A 1 516 ? 19.359 0.550 9.596 1.00 75.44 516 GLU A N 1
ATOM 4087 C CA . GLU A 1 516 ? 19.457 -0.444 10.668 1.00 75.44 516 GLU A CA 1
ATOM 4088 C C . GLU A 1 516 ? 18.485 -1.611 10.410 1.00 75.44 516 GLU A C 1
ATOM 4090 O O . GLU A 1 516 ? 17.339 -1.602 10.866 1.00 75.44 516 GLU A O 1
ATOM 4095 N N . GLU A 1 517 ? 18.946 -2.628 9.668 1.00 77.12 517 GLU A N 1
ATOM 4096 C CA . GLU A 1 517 ? 18.112 -3.747 9.188 1.00 77.12 517 GLU A CA 1
ATOM 4097 C C . GLU A 1 517 ? 17.347 -4.462 10.316 1.00 77.12 517 GLU A C 1
ATOM 4099 O O . GLU A 1 517 ? 16.158 -4.759 10.159 1.00 77.12 517 GLU A O 1
ATOM 4104 N N . ASP A 1 518 ? 17.994 -4.673 11.467 1.00 79.12 518 ASP A N 1
ATOM 4105 C CA . ASP A 1 518 ? 17.387 -5.315 12.638 1.00 79.12 518 ASP A CA 1
ATOM 4106 C C . ASP A 1 518 ? 16.212 -4.494 13.190 1.00 79.12 518 ASP A C 1
ATOM 4108 O O . ASP A 1 518 ? 15.123 -5.028 13.404 1.00 79.12 518 ASP A O 1
ATOM 4112 N N . LYS A 1 519 ? 16.371 -3.168 13.317 1.00 81.31 519 LYS A N 1
ATOM 4113 C CA . LYS A 1 519 ? 15.287 -2.291 13.786 1.00 81.31 519 LYS A CA 1
ATOM 4114 C C . LYS A 1 519 ? 14.126 -2.260 12.799 1.00 81.31 519 LYS A C 1
ATOM 4116 O O . LYS A 1 519 ? 12.969 -2.296 13.216 1.00 81.31 519 LYS A O 1
ATOM 4121 N N . ARG A 1 520 ? 14.406 -2.205 11.491 1.00 85.31 520 ARG A N 1
ATOM 4122 C CA . ARG A 1 520 ? 13.354 -2.264 10.464 1.00 85.31 520 ARG A CA 1
ATOM 4123 C C . ARG A 1 520 ? 12.565 -3.568 10.562 1.00 85.31 520 ARG A C 1
ATOM 4125 O O . ARG A 1 520 ? 11.338 -3.542 10.474 1.00 85.31 520 ARG A O 1
ATOM 4132 N N . LYS A 1 521 ? 13.250 -4.699 10.759 1.00 87.31 521 LYS A N 1
ATOM 4133 C CA . LYS A 1 521 ? 12.608 -6.003 10.958 1.00 87.31 521 LYS A CA 1
ATOM 4134 C C . LYS A 1 521 ? 11.709 -6.002 12.192 1.00 87.31 521 LYS A C 1
ATOM 4136 O O . LYS A 1 521 ? 10.576 -6.460 12.084 1.00 87.31 521 LYS A O 1
ATOM 4141 N N . ASP A 1 522 ? 12.174 -5.469 13.317 1.00 84.69 522 ASP A N 1
ATOM 4142 C CA . ASP A 1 522 ? 11.396 -5.424 14.560 1.00 84.69 522 ASP A CA 1
ATOM 4143 C C . ASP A 1 522 ? 10.109 -4.603 14.405 1.00 84.69 522 ASP A C 1
ATOM 4145 O O . ASP A 1 522 ? 9.034 -5.060 14.796 1.00 84.69 522 ASP A O 1
ATOM 4149 N N . TRP A 1 523 ? 10.179 -3.438 13.752 1.00 83.81 523 TRP A N 1
ATOM 4150 C CA . TRP A 1 523 ? 8.991 -2.630 13.458 1.00 83.81 523 TRP A CA 1
ATOM 4151 C C . TRP A 1 523 ? 8.031 -3.314 12.487 1.00 83.81 523 TRP A C 1
ATOM 4153 O O . TRP A 1 523 ? 6.821 -3.290 12.704 1.00 83.81 523 TRP A O 1
ATOM 4163 N N . LEU A 1 524 ? 8.549 -3.957 11.437 1.00 87.56 524 LEU A N 1
ATOM 4164 C CA . LEU A 1 524 ? 7.726 -4.737 10.513 1.00 87.56 524 LEU A CA 1
ATOM 4165 C C . LEU A 1 524 ? 7.053 -5.920 11.220 1.00 87.56 524 LEU A C 1
ATOM 4167 O O . LEU A 1 524 ? 5.880 -6.185 10.981 1.00 87.56 524 LEU A O 1
ATOM 4171 N N . MET A 1 525 ? 7.761 -6.609 12.117 1.00 86.31 525 MET A N 1
ATOM 4172 C CA . MET A 1 525 ? 7.200 -7.682 12.941 1.00 86.31 525 MET A CA 1
ATOM 4173 C C . MET A 1 525 ? 6.114 -7.156 13.878 1.00 86.31 525 MET A C 1
ATOM 4175 O O . MET A 1 525 ? 5.068 -7.790 14.009 1.00 86.31 525 MET A O 1
ATOM 4179 N N . LEU A 1 526 ? 6.327 -5.993 14.495 1.00 82.31 526 LEU A N 1
ATOM 4180 C CA . LEU A 1 526 ? 5.333 -5.344 15.344 1.00 82.31 526 LEU A CA 1
ATOM 4181 C C . LEU A 1 526 ? 4.073 -4.982 14.543 1.00 82.31 526 LEU A C 1
ATOM 4183 O O . LEU A 1 526 ? 2.975 -5.363 14.940 1.00 82.31 526 LEU A O 1
ATOM 4187 N N . ALA A 1 527 ? 4.231 -4.339 13.383 1.00 84.38 527 ALA A N 1
ATOM 4188 C CA . ALA A 1 527 ? 3.134 -3.989 12.479 1.00 84.38 527 ALA A CA 1
ATOM 4189 C C . ALA A 1 527 ? 2.371 -5.228 11.973 1.00 84.38 527 ALA A C 1
ATOM 4191 O O . ALA A 1 527 ? 1.141 -5.246 11.932 1.00 84.38 527 ALA A O 1
ATOM 4192 N N . ALA A 1 528 ? 3.097 -6.290 11.621 1.00 82.81 528 ALA A N 1
ATOM 4193 C CA . ALA A 1 528 ? 2.541 -7.553 11.150 1.00 82.81 528 ALA A CA 1
ATOM 4194 C C . ALA A 1 528 ? 1.776 -8.305 12.251 1.00 82.81 528 ALA A C 1
ATOM 4196 O O . ALA A 1 528 ? 0.715 -8.877 11.993 1.00 82.81 528 ALA A O 1
ATOM 4197 N N . ASN A 1 529 ? 2.291 -8.298 13.483 1.00 76.06 529 ASN A N 1
ATOM 4198 C CA . ASN A 1 529 ? 1.601 -8.864 14.644 1.00 76.06 529 ASN A CA 1
ATOM 4199 C C . ASN A 1 529 ? 0.333 -8.078 14.974 1.00 76.06 529 ASN A C 1
ATOM 4201 O O . ASN A 1 529 ? -0.677 -8.692 15.294 1.00 76.06 529 ASN A O 1
ATOM 4205 N N . ALA A 1 530 ? 0.384 -6.758 14.804 1.00 71.38 530 ALA A N 1
ATOM 4206 C CA . ALA A 1 530 ? -0.746 -5.854 14.943 1.00 71.38 530 ALA A CA 1
ATOM 4207 C C . ALA A 1 530 ? -1.792 -5.959 13.810 1.00 71.38 530 ALA A C 1
ATOM 4209 O O . ALA A 1 530 ? -2.832 -5.308 13.858 1.00 71.38 530 ALA A O 1
ATOM 4210 N N . GLY A 1 531 ? -1.540 -6.779 12.783 1.00 73.19 531 GLY A N 1
ATOM 4211 C CA . GLY A 1 531 ? -2.496 -7.063 11.712 1.00 73.19 531 GLY A CA 1
ATOM 4212 C C . GLY A 1 531 ? -2.324 -6.248 10.426 1.00 73.19 531 GLY A C 1
ATOM 4213 O O . GLY A 1 531 ? -3.174 -6.369 9.543 1.00 73.19 531 GLY A O 1
ATOM 4214 N N . SER A 1 532 ? -1.246 -5.467 10.264 1.00 82.94 532 SER A N 1
ATOM 4215 C CA . SER A 1 532 ? -0.940 -4.822 8.975 1.00 82.94 532 SER A CA 1
ATOM 4216 C C . SER A 1 532 ? -0.576 -5.875 7.923 1.00 82.94 532 SER A C 1
ATOM 4218 O O . SER A 1 532 ? 0.412 -6.604 8.048 1.00 82.94 532 SER A O 1
ATOM 4220 N N . VAL A 1 533 ? -1.376 -5.944 6.856 1.00 84.44 533 VAL A N 1
ATOM 4221 C CA . VAL A 1 533 ? -1.124 -6.852 5.728 1.00 84.44 533 VAL A CA 1
ATOM 4222 C C . VAL A 1 533 ? 0.105 -6.406 4.930 1.00 84.44 533 VAL A C 1
ATOM 4224 O O . VAL A 1 533 ? 0.909 -7.245 4.513 1.00 84.44 533 VAL A O 1
ATOM 4227 N N . ASP A 1 534 ? 0.295 -5.095 4.788 1.00 88.25 534 ASP A N 1
ATOM 4228 C CA . ASP A 1 534 ? 1.444 -4.498 4.102 1.00 88.25 534 ASP A CA 1
ATOM 4229 C C . ASP A 1 534 ? 2.754 -4.806 4.827 1.00 88.25 534 ASP A C 1
ATOM 4231 O O . ASP A 1 534 ? 3.784 -5.013 4.187 1.00 88.25 534 ASP A O 1
ATOM 4235 N N . ALA A 1 535 ? 2.722 -4.941 6.155 1.00 89.75 535 ALA A N 1
ATOM 4236 C CA . ALA A 1 535 ? 3.880 -5.372 6.925 1.00 89.75 535 ALA A CA 1
ATOM 4237 C C . ALA A 1 535 ? 4.288 -6.824 6.631 1.00 89.75 535 ALA A C 1
ATOM 4239 O O . ALA A 1 535 ? 5.484 -7.100 6.533 1.00 89.75 535 ALA A O 1
ATOM 4240 N N . TYR A 1 536 ? 3.340 -7.747 6.408 1.00 90.44 536 TYR A N 1
ATOM 4241 C CA . TYR A 1 536 ? 3.680 -9.096 5.934 1.00 90.44 536 TYR A CA 1
ATOM 4242 C C . TYR A 1 536 ? 4.370 -9.041 4.566 1.00 90.44 536 TYR A C 1
ATOM 4244 O O . TYR A 1 536 ? 5.404 -9.677 4.373 1.00 90.44 536 TYR A O 1
ATOM 4252 N N . HIS A 1 537 ? 3.859 -8.241 3.627 1.00 94.00 537 HIS A N 1
ATOM 4253 C CA . HIS A 1 537 ? 4.538 -8.026 2.348 1.00 94.00 537 HIS A CA 1
ATOM 4254 C C . HIS A 1 537 ? 5.930 -7.394 2.539 1.00 94.00 537 HIS A C 1
ATOM 4256 O O . HIS A 1 537 ? 6.898 -7.852 1.936 1.00 94.00 537 HIS A O 1
ATOM 4262 N N . GLY A 1 538 ? 6.053 -6.395 3.416 1.00 91.38 538 GLY A N 1
ATOM 4263 C CA . GLY A 1 538 ? 7.305 -5.713 3.740 1.00 91.38 538 GLY A CA 1
ATOM 4264 C C . GLY A 1 538 ? 8.363 -6.635 4.349 1.00 91.38 538 GLY A C 1
ATOM 4265 O O . GLY A 1 538 ? 9.537 -6.513 4.001 1.00 91.38 538 GLY A O 1
ATOM 4266 N N . LEU A 1 539 ? 7.964 -7.592 5.198 1.00 92.94 539 LEU A N 1
ATOM 4267 C CA . LEU A 1 539 ? 8.842 -8.650 5.718 1.00 92.94 539 LEU A CA 1
ATOM 4268 C C . LEU A 1 539 ? 9.337 -9.568 4.599 1.00 92.94 539 LEU A C 1
ATOM 4270 O O . LEU A 1 539 ? 10.525 -9.891 4.566 1.00 92.94 539 LEU A O 1
ATOM 4274 N N . GLY A 1 540 ? 8.448 -9.941 3.673 1.00 94.06 540 GLY A N 1
ATOM 4275 C CA . GLY A 1 540 ? 8.805 -10.727 2.494 1.00 94.06 540 GLY A CA 1
ATOM 4276 C C . GLY A 1 540 ? 9.802 -9.997 1.596 1.00 94.06 540 GLY A C 1
ATOM 4277 O O . GLY A 1 540 ? 10.865 -10.530 1.289 1.00 94.06 540 GLY A O 1
ATOM 4278 N N . TYR A 1 541 ? 9.508 -8.734 1.278 1.00 91.94 541 TYR A N 1
ATOM 4279 C CA . TYR A 1 541 ? 10.373 -7.870 0.474 1.00 91.94 541 TYR A CA 1
ATOM 4280 C C . TYR A 1 541 ? 11.735 -7.654 1.126 1.00 91.94 541 TYR A C 1
ATOM 4282 O O . TYR A 1 541 ? 12.760 -7.775 0.466 1.00 91.94 541 TYR A O 1
ATOM 4290 N N . ARG A 1 542 ? 11.767 -7.410 2.443 1.00 91.19 542 ARG A N 1
ATOM 4291 C CA . ARG A 1 542 ? 13.019 -7.327 3.204 1.00 91.19 542 ARG A CA 1
ATOM 4292 C C . ARG A 1 542 ? 13.855 -8.595 3.022 1.00 91.19 542 ARG A C 1
ATOM 4294 O O . ARG A 1 542 ? 15.036 -8.485 2.720 1.00 91.19 542 ARG A O 1
ATOM 4301 N N . ALA A 1 543 ? 13.265 -9.775 3.212 1.00 91.62 543 ALA A N 1
ATOM 4302 C CA . ALA A 1 543 ? 13.991 -11.036 3.089 1.00 91.62 543 ALA A CA 1
ATOM 4303 C C . ALA A 1 543 ? 14.522 -11.263 1.659 1.00 91.62 543 ALA A C 1
ATOM 4305 O O . ALA A 1 543 ? 15.672 -11.669 1.510 1.00 91.62 543 ALA A O 1
ATOM 4306 N N . GLU A 1 544 ? 13.740 -10.922 0.626 1.00 90.75 544 GLU A N 1
ATOM 4307 C CA . GLU A 1 544 ? 14.169 -10.944 -0.785 1.00 90.75 544 GLU A CA 1
ATOM 4308 C C . GLU A 1 544 ? 15.352 -9.987 -1.037 1.00 90.75 544 GLU A C 1
ATOM 4310 O O . GLU A 1 544 ? 16.360 -10.388 -1.615 1.00 90.75 544 GLU A O 1
ATOM 4315 N N . THR A 1 545 ? 15.278 -8.744 -0.542 1.00 88.50 545 THR A N 1
ATOM 4316 C CA . THR A 1 545 ? 16.364 -7.752 -0.671 1.00 88.50 545 THR A CA 1
ATOM 4317 C C . THR A 1 545 ? 17.636 -8.196 0.047 1.00 88.50 545 THR A C 1
ATOM 4319 O O . THR A 1 545 ? 18.736 -8.018 -0.460 1.00 88.50 545 THR A O 1
ATOM 4322 N N . VAL A 1 546 ? 17.523 -8.796 1.232 1.00 87.56 546 VAL A N 1
ATOM 4323 C CA . VAL A 1 546 ? 18.701 -9.308 1.944 1.00 87.56 546 VAL A CA 1
ATOM 4324 C C . VAL A 1 546 ? 19.293 -10.509 1.201 1.00 87.56 546 VAL A C 1
ATOM 4326 O O . VAL A 1 546 ? 20.513 -10.661 1.151 1.00 87.56 546 VAL A O 1
ATOM 4329 N N . ALA A 1 547 ? 18.456 -11.340 0.572 1.00 88.56 547 ALA A N 1
ATOM 4330 C CA . ALA A 1 547 ? 18.914 -12.486 -0.205 1.00 88.56 547 ALA A CA 1
ATOM 4331 C C . ALA A 1 547 ? 19.762 -12.079 -1.417 1.00 88.56 547 ALA A C 1
ATOM 4333 O O . ALA A 1 547 ? 20.717 -12.789 -1.722 1.00 88.56 547 ALA A O 1
ATOM 4334 N N . SER A 1 548 ? 19.487 -10.937 -2.064 1.00 86.69 548 SER A N 1
ATOM 4335 C CA . SER A 1 548 ? 20.248 -10.494 -3.245 1.00 86.69 548 SER A CA 1
ATOM 4336 C C . SER A 1 548 ? 21.717 -10.150 -2.968 1.00 86.69 548 SER A C 1
ATOM 4338 O O . SER A 1 548 ? 22.486 -10.005 -3.912 1.00 86.69 548 SER A O 1
ATOM 4340 N N . PHE A 1 549 ? 22.133 -10.038 -1.700 1.00 87.12 549 PHE A N 1
ATOM 4341 C CA . PHE A 1 549 ? 23.543 -9.857 -1.322 1.00 87.12 549 PHE A CA 1
ATOM 4342 C C . PHE A 1 549 ? 24.323 -11.175 -1.182 1.00 87.12 549 PHE A C 1
ATOM 4344 O O . PHE A 1 549 ? 25.528 -11.151 -0.933 1.00 87.12 549 PHE A O 1
ATOM 4351 N N . TYR A 1 550 ? 23.656 -12.324 -1.312 1.00 87.81 550 TYR A N 1
ATOM 4352 C CA . TYR A 1 550 ? 24.268 -13.647 -1.204 1.00 87.81 550 TYR A CA 1
ATOM 4353 C C . TYR A 1 550 ? 24.265 -14.371 -2.553 1.00 87.81 550 TYR A C 1
ATOM 4355 O O . TYR A 1 550 ? 23.370 -14.183 -3.370 1.00 87.81 550 TYR A O 1
ATOM 4363 N N . ASP A 1 551 ? 25.243 -15.257 -2.752 1.00 84.31 551 ASP A N 1
ATOM 4364 C CA . ASP A 1 551 ? 25.286 -16.149 -3.916 1.00 84.31 551 ASP A CA 1
ATOM 4365 C C . ASP A 1 551 ? 24.032 -17.043 -3.978 1.00 84.31 551 ASP A C 1
ATOM 4367 O O . ASP A 1 551 ? 23.625 -17.611 -2.955 1.00 84.31 551 ASP A O 1
ATOM 4371 N N . GLU A 1 552 ? 23.446 -17.198 -5.170 1.00 83.88 552 GLU A N 1
ATOM 4372 C CA . GLU A 1 552 ? 22.188 -17.931 -5.400 1.00 83.88 552 GLU A CA 1
ATOM 4373 C C . GLU A 1 552 ? 22.258 -19.403 -4.953 1.00 83.88 552 GLU A C 1
ATOM 4375 O O . GLU A 1 552 ? 21.254 -20.004 -4.554 1.00 83.88 552 GLU A O 1
ATOM 4380 N N . ASN A 1 553 ? 23.455 -20.002 -4.951 1.00 82.31 553 ASN A N 1
ATOM 4381 C CA . ASN A 1 553 ? 23.648 -21.382 -4.510 1.00 82.31 553 ASN A CA 1
ATOM 4382 C C . ASN A 1 553 ? 23.867 -21.508 -2.997 1.00 82.31 553 ASN A C 1
ATOM 4384 O O . ASN A 1 553 ? 23.845 -22.627 -2.466 1.00 82.31 553 ASN A O 1
ATOM 4388 N N . SER A 1 554 ? 24.048 -20.394 -2.283 1.00 88.44 554 SER A N 1
ATOM 4389 C CA . SER A 1 554 ? 24.319 -20.396 -0.848 1.00 88.44 554 SER A CA 1
ATOM 4390 C C . SER A 1 554 ? 23.125 -20.892 -0.025 1.00 88.44 554 SER A C 1
ATOM 4392 O O . SER A 1 554 ? 21.953 -20.700 -0.358 1.00 88.44 554 SER A O 1
ATOM 4394 N N . HIS A 1 555 ? 23.420 -21.519 1.118 1.00 87.81 555 HIS A N 1
ATOM 4395 C CA . HIS A 1 555 ? 22.380 -21.945 2.059 1.00 87.81 555 HIS A CA 1
ATOM 4396 C C . HIS A 1 555 ? 21.553 -20.752 2.565 1.00 87.81 555 HIS A C 1
ATOM 4398 O O . HIS A 1 555 ? 20.333 -20.850 2.681 1.00 87.81 555 HIS A O 1
ATOM 4404 N N . LYS A 1 556 ? 22.212 -19.606 2.792 1.00 90.06 556 LYS A N 1
ATOM 4405 C CA . LYS A 1 556 ? 21.581 -18.391 3.314 1.00 90.06 556 LYS A CA 1
ATOM 4406 C C . LYS A 1 556 ? 20.580 -17.780 2.331 1.00 90.06 556 LYS A C 1
ATOM 4408 O O . LYS A 1 556 ? 19.490 -17.410 2.757 1.00 90.06 556 LYS A O 1
ATOM 4413 N N . TYR A 1 557 ? 20.909 -17.746 1.037 1.00 89.56 557 TYR A N 1
ATOM 4414 C CA . TYR A 1 557 ? 19.993 -17.312 -0.023 1.00 89.56 557 TYR A CA 1
ATOM 4415 C C . TYR A 1 557 ? 18.696 -18.135 -0.010 1.00 89.56 557 TYR A C 1
ATOM 4417 O O . TYR A 1 557 ? 17.595 -17.585 0.041 1.00 89.56 557 TYR A O 1
ATOM 4425 N N . LYS A 1 558 ? 18.819 -19.469 0.040 1.00 88.31 558 LYS A N 1
ATOM 4426 C CA . LYS A 1 558 ? 17.665 -20.384 0.048 1.00 88.31 558 LYS A CA 1
ATOM 4427 C C . LYS A 1 558 ? 16.802 -20.238 1.302 1.00 88.31 558 LYS A C 1
ATOM 4429 O O . LYS A 1 558 ? 15.578 -20.290 1.199 1.00 88.31 558 LYS A O 1
ATOM 4434 N N . GLU A 1 559 ? 17.412 -20.047 2.474 1.00 92.50 559 GLU A N 1
ATOM 4435 C CA . GLU A 1 559 ? 16.666 -19.783 3.712 1.00 92.50 559 GLU A CA 1
ATOM 4436 C C . GLU A 1 559 ? 15.887 -18.464 3.656 1.00 92.50 559 GLU A C 1
ATOM 4438 O O . GLU A 1 559 ? 14.717 -18.436 4.035 1.00 92.50 559 GLU A O 1
ATOM 4443 N N . LEU A 1 560 ? 16.501 -17.390 3.151 1.00 93.12 560 LEU A N 1
ATOM 4444 C CA . LEU A 1 560 ? 15.860 -16.077 3.058 1.00 93.12 560 LEU A CA 1
ATOM 4445 C C . LEU A 1 560 ? 14.698 -16.070 2.061 1.00 93.12 560 LEU A C 1
ATOM 4447 O O . LEU A 1 560 ? 13.641 -15.531 2.373 1.00 93.12 560 LEU A O 1
ATOM 4451 N N . TYR A 1 561 ? 14.828 -16.729 0.906 1.00 93.25 561 TYR A N 1
ATOM 4452 C CA . TYR A 1 561 ? 13.703 -16.876 -0.027 1.00 93.25 561 TYR A CA 1
ATOM 4453 C C . TYR A 1 561 ? 12.573 -17.743 0.540 1.00 93.25 561 TYR A C 1
ATOM 4455 O O . TYR A 1 561 ? 11.399 -17.488 0.268 1.00 93.25 561 TYR A O 1
ATOM 4463 N N . LYS A 1 562 ? 12.896 -18.736 1.376 1.00 94.38 562 LYS A N 1
ATOM 4464 C CA . LYS A 1 562 ? 11.887 -19.512 2.107 1.00 94.38 562 LYS A CA 1
ATOM 4465 C C . LYS A 1 562 ? 11.159 -18.653 3.147 1.00 94.38 562 LYS A C 1
ATOM 4467 O O . LYS A 1 562 ? 9.938 -18.750 3.258 1.00 94.38 562 LYS A O 1
ATOM 4472 N N . GLU A 1 563 ? 11.878 -17.802 3.883 1.00 94.44 563 GLU A N 1
ATOM 4473 C CA . GLU A 1 563 ? 11.285 -16.796 4.781 1.00 94.44 563 GLU A CA 1
ATOM 4474 C C . GLU A 1 563 ? 10.394 -15.821 3.991 1.00 94.44 563 GLU A C 1
ATOM 4476 O O . GLU A 1 563 ? 9.247 -15.587 4.375 1.00 94.44 563 GLU A O 1
ATOM 4481 N N . ALA A 1 564 ? 10.879 -15.311 2.854 1.00 95.50 564 ALA A N 1
ATOM 4482 C CA . ALA A 1 564 ? 10.140 -14.390 1.998 1.00 95.50 564 ALA A CA 1
ATOM 4483 C C . ALA A 1 564 ? 8.816 -14.997 1.520 1.00 95.50 564 ALA A C 1
ATOM 4485 O O . ALA A 1 564 ? 7.761 -14.378 1.663 1.00 95.50 564 ALA A O 1
ATOM 4486 N N . ALA A 1 565 ? 8.855 -16.241 1.033 1.00 94.81 565 ALA A N 1
ATOM 4487 C CA . ALA A 1 565 ? 7.672 -16.962 0.584 1.00 94.81 565 ALA A CA 1
ATOM 4488 C C . ALA A 1 565 ? 6.619 -17.111 1.693 1.00 94.81 565 ALA A C 1
ATOM 4490 O O . ALA A 1 565 ? 5.441 -16.859 1.452 1.00 94.81 565 ALA A O 1
ATOM 4491 N N . GLN A 1 566 ? 7.024 -17.448 2.922 1.00 93.38 566 GLN A N 1
ATOM 4492 C CA . GLN A 1 566 ? 6.095 -17.573 4.054 1.00 93.38 566 GLN A CA 1
ATOM 4493 C C . GLN A 1 566 ? 5.375 -16.257 4.364 1.00 93.38 566 GLN A C 1
ATOM 4495 O O . GLN A 1 566 ? 4.178 -16.249 4.665 1.00 93.38 566 GLN A O 1
ATOM 4500 N N . TRP A 1 567 ? 6.096 -15.138 4.307 1.00 94.00 567 TRP A N 1
ATOM 4501 C CA . TRP A 1 567 ? 5.518 -13.822 4.553 1.00 94.00 567 TRP A CA 1
ATOM 4502 C C . TRP A 1 567 ? 4.624 -13.354 3.405 1.00 94.00 567 TRP A C 1
ATOM 4504 O O . TRP A 1 567 ? 3.504 -12.898 3.655 1.00 94.00 567 TRP A O 1
ATOM 4514 N N . TYR A 1 568 ? 5.051 -13.548 2.155 1.00 94.69 568 TYR A N 1
ATOM 4515 C CA . TYR A 1 568 ? 4.216 -13.255 0.995 1.00 94.69 568 TYR A CA 1
ATOM 4516 C C . TYR A 1 568 ? 2.947 -14.095 0.969 1.00 94.69 568 TYR A C 1
ATOM 4518 O O . TYR A 1 568 ? 1.882 -13.553 0.702 1.00 94.69 568 TYR A O 1
ATOM 4526 N N . GLU A 1 569 ? 3.006 -15.379 1.320 1.00 89.38 569 GLU A N 1
ATOM 4527 C CA . GLU A 1 569 ? 1.820 -16.232 1.382 1.00 89.38 569 GLU A CA 1
ATOM 4528 C C . GLU A 1 569 ? 0.818 -15.734 2.443 1.00 89.38 569 GLU A C 1
ATOM 4530 O O . GLU A 1 569 ? -0.390 -15.678 2.188 1.00 89.38 569 GLU A O 1
ATOM 4535 N N . LYS A 1 570 ? 1.302 -15.296 3.617 1.00 87.31 570 LYS A N 1
ATOM 4536 C CA . LYS A 1 570 ? 0.457 -14.687 4.664 1.00 87.31 570 LYS A CA 1
ATOM 4537 C C . LYS A 1 570 ? -0.234 -13.407 4.187 1.00 87.31 570 LYS A C 1
ATOM 4539 O O . LYS A 1 570 ? -1.414 -13.218 4.496 1.00 87.31 570 LYS A O 1
ATOM 4544 N N . ALA A 1 571 ? 0.475 -12.553 3.449 1.00 89.00 571 ALA A N 1
ATOM 4545 C CA . ALA A 1 571 ? -0.077 -11.331 2.865 1.00 89.00 571 ALA A CA 1
ATOM 4546 C C . ALA A 1 571 ? -1.056 -11.634 1.711 1.00 89.00 571 ALA A C 1
ATOM 4548 O O . ALA A 1 571 ? -2.153 -11.083 1.651 1.00 89.00 571 ALA A O 1
ATOM 4549 N N . ALA A 1 572 ? -0.703 -12.569 0.826 1.00 86.50 572 ALA A N 1
ATOM 4550 C CA . ALA A 1 572 ? -1.491 -12.975 -0.336 1.00 86.50 572 ALA A CA 1
ATOM 4551 C C . ALA A 1 572 ? -2.826 -13.634 0.053 1.00 86.50 572 ALA A C 1
ATOM 4553 O O . ALA A 1 572 ? -3.857 -13.410 -0.589 1.00 86.50 572 ALA A O 1
ATOM 4554 N N . LYS A 1 573 ? -2.849 -14.413 1.144 1.00 81.06 573 LYS A N 1
ATOM 4555 C CA . LYS A 1 573 ? -4.098 -14.947 1.718 1.00 81.06 573 LYS A CA 1
ATOM 4556 C C . LYS A 1 573 ? -5.068 -13.830 2.131 1.00 81.06 573 LYS A C 1
ATOM 4558 O O . LYS A 1 573 ? -6.269 -14.005 1.970 1.00 81.06 573 LYS A O 1
ATOM 4563 N N . ARG A 1 574 ? -4.546 -12.660 2.518 1.00 77.81 574 ARG A N 1
ATOM 4564 C CA . ARG A 1 574 ? -5.286 -11.445 2.918 1.00 77.81 574 ARG A CA 1
ATOM 4565 C C . ARG A 1 574 ? -5.421 -10.408 1.795 1.00 77.81 574 ARG A C 1
ATOM 4567 O O . ARG A 1 574 ? -5.482 -9.212 2.039 1.00 77.81 574 ARG A O 1
ATOM 4574 N N . ASN A 1 575 ? -5.449 -10.869 0.550 1.00 75.62 575 ASN A N 1
ATOM 4575 C CA . ASN A 1 575 ? -5.683 -10.057 -0.642 1.00 75.62 575 ASN A CA 1
ATOM 4576 C C . ASN A 1 575 ? -4.624 -8.999 -1.018 1.00 75.62 575 ASN A C 1
ATOM 4578 O O . ASN A 1 575 ? -4.879 -8.168 -1.888 1.00 75.62 575 ASN A O 1
ATOM 4582 N N . HIS A 1 576 ? -3.403 -9.065 -0.477 1.00 85.06 576 HIS A N 1
ATOM 4583 C CA . HIS A 1 576 ? -2.341 -8.139 -0.885 1.00 85.06 576 HIS A CA 1
ATOM 4584 C C . HIS A 1 576 ? -1.812 -8.457 -2.293 1.00 85.06 576 HIS A C 1
ATOM 4586 O O . HIS A 1 576 ? -1.044 -9.403 -2.482 1.00 85.06 576 HIS A O 1
ATOM 4592 N N . ILE A 1 577 ? -2.181 -7.636 -3.281 1.00 87.38 577 ILE A N 1
ATOM 4593 C CA . ILE A 1 577 ? -1.929 -7.874 -4.715 1.00 87.38 577 ILE A CA 1
ATOM 4594 C C . ILE A 1 577 ? -0.442 -8.106 -5.017 1.00 87.38 577 ILE A C 1
ATOM 4596 O O . ILE A 1 577 ? -0.092 -9.119 -5.615 1.00 87.38 577 ILE A O 1
ATOM 4600 N N . GLN A 1 578 ? 0.453 -7.232 -4.544 1.00 93.06 578 GLN A N 1
ATOM 4601 C CA . GLN A 1 578 ? 1.892 -7.379 -4.820 1.00 93.06 578 GLN A CA 1
ATOM 4602 C C . GLN A 1 578 ? 2.482 -8.650 -4.194 1.00 93.06 578 GLN A C 1
ATOM 4604 O O . GLN A 1 578 ? 3.373 -9.275 -4.759 1.00 93.06 578 GLN A O 1
ATOM 4609 N N . ALA A 1 579 ? 1.935 -9.095 -3.059 1.00 93.94 579 ALA A N 1
ATOM 4610 C CA . ALA A 1 579 ? 2.384 -10.323 -2.422 1.00 93.94 579 ALA A CA 1
ATOM 4611 C C . ALA A 1 579 ? 1.868 -11.553 -3.174 1.00 93.94 579 ALA A C 1
ATOM 4613 O O . ALA A 1 579 ? 2.586 -12.543 -3.244 1.00 93.94 579 ALA A O 1
ATOM 4614 N N . MET A 1 580 ? 0.666 -11.484 -3.769 1.00 93.75 580 MET A N 1
ATOM 4615 C CA . MET A 1 580 ? 0.171 -12.524 -4.678 1.00 93.75 580 MET A CA 1
ATOM 4616 C C . MET A 1 580 ? 1.075 -12.673 -5.899 1.00 93.75 580 MET A C 1
ATOM 4618 O O . MET A 1 580 ? 1.463 -13.789 -6.223 1.00 93.75 580 MET A O 1
ATOM 4622 N N . LEU A 1 581 ? 1.439 -11.562 -6.548 1.00 95.44 581 LEU A N 1
ATOM 4623 C CA . LEU A 1 581 ? 2.348 -11.576 -7.699 1.00 95.44 581 LEU A CA 1
ATOM 4624 C C . LEU A 1 581 ? 3.701 -12.186 -7.322 1.00 95.44 581 LEU A C 1
ATOM 4626 O O . LEU A 1 581 ? 4.206 -13.064 -8.022 1.00 95.44 581 LEU A O 1
ATOM 4630 N N . LYS A 1 582 ? 4.249 -11.775 -6.172 1.00 95.81 582 LYS A N 1
ATOM 4631 C CA . LYS A 1 582 ? 5.515 -12.293 -5.649 1.00 95.81 582 LYS A CA 1
ATOM 4632 C C . LYS A 1 582 ? 5.445 -13.779 -5.318 1.00 95.81 582 LYS A C 1
ATOM 4634 O O . LYS A 1 582 ? 6.274 -14.533 -5.815 1.00 95.81 582 LYS A O 1
ATOM 4639 N N . ILE A 1 583 ? 4.460 -14.240 -4.546 1.00 95.25 583 ILE A N 1
ATOM 4640 C CA . ILE A 1 583 ? 4.359 -15.668 -4.204 1.00 95.25 583 ILE A CA 1
ATOM 4641 C C . ILE A 1 583 ? 4.071 -16.532 -5.440 1.00 95.25 583 ILE A C 1
ATOM 4643 O O . ILE A 1 583 ? 4.627 -17.621 -5.561 1.00 95.25 583 ILE A O 1
ATOM 4647 N N . ALA A 1 584 ? 3.280 -16.035 -6.397 1.00 94.38 584 ALA A N 1
ATOM 4648 C CA . ALA A 1 584 ? 3.033 -16.725 -7.659 1.00 94.38 584 ALA A CA 1
ATOM 4649 C C . ALA A 1 584 ? 4.317 -16.867 -8.491 1.00 94.38 584 ALA A C 1
ATOM 4651 O O . ALA A 1 584 ? 4.605 -17.943 -9.020 1.00 94.38 584 ALA A O 1
ATOM 4652 N N . TYR A 1 585 ? 5.135 -15.813 -8.542 1.00 93.56 585 TYR A N 1
ATOM 4653 C CA . TYR A 1 585 ? 6.454 -15.860 -9.163 1.00 93.56 585 TYR A CA 1
ATOM 4654 C C . TYR A 1 585 ? 7.385 -16.863 -8.464 1.00 93.56 585 TYR A C 1
ATOM 4656 O O . TYR A 1 585 ? 8.044 -17.658 -9.137 1.00 93.56 585 TYR A O 1
ATOM 4664 N N . LEU A 1 586 ? 7.408 -16.894 -7.126 1.00 93.62 586 LEU A N 1
ATOM 4665 C CA . LEU A 1 586 ? 8.217 -17.859 -6.369 1.00 93.62 586 LEU A CA 1
ATOM 4666 C C . LEU A 1 586 ? 7.790 -19.309 -6.644 1.00 93.62 586 LEU A C 1
ATOM 4668 O O . LEU A 1 586 ? 8.647 -20.162 -6.864 1.00 93.62 586 LEU A O 1
ATOM 4672 N N . TYR A 1 587 ? 6.487 -19.589 -6.737 1.00 92.94 587 TYR A N 1
ATOM 4673 C CA . TYR A 1 587 ? 5.990 -20.904 -7.162 1.00 92.94 587 TYR A CA 1
ATOM 4674 C C . TYR A 1 587 ? 6.300 -21.238 -8.626 1.00 92.94 587 TYR A C 1
ATOM 4676 O O . TYR A 1 587 ? 6.459 -22.411 -8.959 1.00 92.94 587 TYR A O 1
ATOM 4684 N N . THR A 1 588 ? 6.400 -20.237 -9.500 1.00 91.69 588 THR A N 1
ATOM 4685 C CA . THR A 1 588 ? 6.747 -20.436 -10.917 1.00 91.69 588 THR A CA 1
ATOM 4686 C C . THR A 1 588 ? 8.231 -20.765 -11.089 1.00 91.69 588 THR A C 1
ATOM 4688 O O . THR A 1 588 ? 8.578 -21.670 -11.847 1.00 91.69 588 THR A O 1
ATOM 4691 N N . SER A 1 589 ? 9.094 -20.043 -10.369 1.00 88.81 589 SER A N 1
ATOM 4692 C CA . SER A 1 589 ? 10.561 -20.142 -10.429 1.00 88.81 589 SER A CA 1
ATOM 4693 C C . SER A 1 589 ? 11.149 -21.262 -9.567 1.00 88.81 589 SER A C 1
ATOM 4695 O O . SER A 1 589 ? 12.218 -21.773 -9.882 1.00 88.81 589 SER A O 1
ATOM 4697 N N . GLY A 1 590 ? 10.471 -21.657 -8.485 1.00 88.19 590 GLY A N 1
ATOM 4698 C CA . GLY A 1 590 ? 11.004 -22.609 -7.507 1.00 88.19 590 GLY A CA 1
ATOM 4699 C C . GLY A 1 590 ? 11.999 -21.995 -6.508 1.00 88.19 590 GLY A C 1
ATOM 4700 O O . GLY A 1 590 ? 12.749 -22.720 -5.849 1.00 88.19 590 GLY A O 1
ATOM 4701 N N . ASN A 1 591 ? 12.031 -20.664 -6.379 1.00 83.44 591 ASN A N 1
ATOM 4702 C CA . ASN A 1 591 ? 12.923 -19.968 -5.450 1.00 83.44 591 ASN A CA 1
ATOM 4703 C C . ASN A 1 591 ? 12.349 -19.984 -4.024 1.00 83.44 591 ASN A C 1
ATOM 4705 O O . ASN A 1 591 ? 11.312 -19.388 -3.746 1.00 83.44 591 ASN A O 1
ATOM 4709 N N . GLY A 1 592 ? 13.018 -20.683 -3.100 1.00 81.75 592 GLY A N 1
ATOM 4710 C CA . GLY A 1 592 ? 12.607 -20.795 -1.688 1.00 81.75 592 GLY A CA 1
ATOM 4711 C C . GLY A 1 592 ? 11.400 -21.704 -1.418 1.00 81.75 592 GLY A C 1
ATOM 4712 O O . GLY A 1 592 ? 11.175 -22.095 -0.271 1.00 81.75 592 GLY A O 1
ATOM 4713 N N . VAL A 1 593 ? 10.662 -22.092 -2.461 1.00 88.69 593 VAL A N 1
ATOM 4714 C CA . VAL A 1 593 ? 9.530 -23.032 -2.441 1.00 88.69 593 VAL A CA 1
ATOM 4715 C C . VAL A 1 593 ? 9.658 -24.030 -3.587 1.00 88.69 593 VAL A C 1
ATOM 4717 O O . VAL A 1 593 ? 10.314 -23.753 -4.583 1.00 88.69 593 VAL A O 1
ATOM 4720 N N . ALA A 1 594 ? 9.035 -25.204 -3.468 1.00 89.06 594 ALA A N 1
ATOM 4721 C CA . ALA A 1 594 ? 8.969 -26.130 -4.595 1.00 89.06 594 ALA A CA 1
ATOM 4722 C C . ALA A 1 594 ? 8.155 -25.508 -5.739 1.00 89.06 594 ALA A C 1
ATOM 4724 O O . ALA A 1 594 ? 7.121 -24.884 -5.488 1.00 89.06 594 ALA A O 1
ATOM 4725 N N . GLN A 1 595 ? 8.611 -25.704 -6.978 1.00 92.25 595 GLN A N 1
ATOM 4726 C CA . GLN A 1 595 ? 7.869 -25.264 -8.153 1.00 92.25 595 GLN A CA 1
ATOM 4727 C C . GLN A 1 595 ? 6.469 -25.893 -8.142 1.00 92.25 595 GLN A C 1
ATOM 4729 O O . GLN A 1 595 ? 6.329 -27.106 -7.973 1.00 92.25 595 GLN A O 1
ATOM 4734 N N . ASN A 1 596 ? 5.434 -25.068 -8.282 1.00 89.62 596 ASN A N 1
ATOM 4735 C CA . ASN A 1 596 ? 4.045 -25.506 -8.224 1.00 89.62 596 ASN A CA 1
ATOM 4736 C C . ASN A 1 596 ? 3.196 -24.653 -9.168 1.00 89.62 596 ASN A C 1
ATOM 4738 O O . ASN A 1 596 ? 2.861 -23.506 -8.869 1.00 89.62 596 ASN A O 1
ATOM 4742 N N . SER A 1 597 ? 2.849 -25.228 -10.314 1.00 86.62 597 SER A N 1
ATOM 4743 C CA . SER A 1 597 ? 2.102 -24.533 -11.356 1.00 86.62 597 SER A CA 1
ATOM 4744 C C . SER A 1 597 ? 0.667 -24.194 -10.938 1.00 86.62 597 SER A C 1
ATOM 4746 O O . SER A 1 597 ? 0.209 -23.096 -11.238 1.00 86.62 597 SER A O 1
ATOM 4748 N N . GLU A 1 598 ? -0.014 -25.068 -10.190 1.00 80.31 598 GLU A N 1
ATOM 4749 C CA . GLU A 1 598 ? -1.385 -24.837 -9.702 1.00 80.31 598 GLU A CA 1
ATOM 4750 C C . GLU A 1 598 ? -1.452 -23.690 -8.685 1.00 80.31 598 GLU A C 1
ATOM 4752 O O . GLU A 1 598 ? -2.336 -22.838 -8.737 1.00 80.31 598 GLU A O 1
ATOM 4757 N N . SER A 1 599 ? -0.494 -23.630 -7.758 1.00 80.81 599 SER A N 1
ATOM 4758 C CA . SER A 1 599 ? -0.431 -22.551 -6.763 1.00 80.81 599 SER A CA 1
ATOM 4759 C C . SER A 1 599 ? -0.043 -21.220 -7.409 1.00 80.81 599 SER A C 1
ATOM 4761 O O . SER A 1 599 ? -0.596 -20.178 -7.053 1.00 80.81 599 SER A O 1
ATOM 4763 N N . ALA A 1 600 ? 0.867 -21.243 -8.389 1.00 88.56 600 ALA A N 1
ATOM 4764 C CA . ALA A 1 600 ? 1.214 -20.063 -9.171 1.00 88.56 600 ALA A CA 1
ATOM 4765 C C . ALA A 1 600 ? -0.002 -19.513 -9.932 1.00 88.56 600 ALA A C 1
ATOM 4767 O O . ALA A 1 600 ? -0.336 -18.334 -9.782 1.00 88.56 600 ALA A O 1
ATOM 4768 N N . SER A 1 601 ? -0.700 -20.360 -10.698 1.00 82.19 601 SER A N 1
ATOM 4769 C CA . SER A 1 601 ? -1.881 -19.945 -11.462 1.00 82.19 601 SER A CA 1
ATOM 4770 C C . SER A 1 601 ? -3.024 -19.489 -10.556 1.00 82.19 601 SER A C 1
ATOM 4772 O O . SER A 1 601 ? -3.681 -18.497 -10.866 1.00 82.19 601 SER A O 1
ATOM 4774 N N . TYR A 1 602 ? -3.213 -20.122 -9.395 1.00 82.62 602 TYR A N 1
ATOM 4775 C CA . TYR A 1 602 ? -4.191 -19.701 -8.393 1.00 82.62 602 TYR A CA 1
ATOM 4776 C C . TYR A 1 602 ? -3.962 -18.257 -7.923 1.00 82.62 602 TYR A C 1
ATOM 4778 O O . TYR A 1 602 ? -4.886 -17.440 -7.966 1.00 82.62 602 TYR A O 1
ATOM 4786 N N . TYR A 1 603 ? -2.741 -17.912 -7.499 1.00 82.38 603 TYR A N 1
ATOM 4787 C CA . TYR A 1 603 ? -2.445 -16.565 -7.003 1.00 82.38 603 TYR A CA 1
ATOM 4788 C C . TYR A 1 603 ? -2.456 -15.508 -8.115 1.00 82.38 603 TYR A C 1
ATOM 4790 O O . TYR A 1 603 ? -2.981 -14.414 -7.888 1.00 82.38 603 TYR A O 1
ATOM 4798 N N . TYR A 1 604 ? -1.968 -15.830 -9.320 1.00 89.31 604 TYR A N 1
ATOM 4799 C CA . TYR A 1 604 ? -2.110 -14.940 -10.478 1.00 89.31 604 TYR A CA 1
ATOM 4800 C C . TYR A 1 604 ? -3.581 -14.712 -10.839 1.00 89.31 604 TYR A C 1
ATOM 4802 O O . TYR A 1 604 ? -3.992 -13.567 -11.012 1.00 89.31 604 TYR A O 1
ATOM 4810 N N . LEU A 1 605 ? -4.411 -15.758 -10.865 1.00 78.94 605 LEU A N 1
ATOM 4811 C CA . LEU A 1 605 ? -5.841 -15.633 -11.150 1.00 78.94 605 LEU A CA 1
ATOM 4812 C C . LEU A 1 605 ? -6.547 -14.787 -10.091 1.00 78.94 605 LEU A C 1
ATOM 4814 O O . LEU A 1 605 ? -7.385 -13.945 -10.419 1.00 78.94 605 LEU A O 1
ATOM 4818 N N . LYS A 1 606 ? -6.200 -14.988 -8.817 1.00 80.31 606 LYS A N 1
ATOM 4819 C CA . LYS A 1 606 ? -6.741 -14.205 -7.707 1.00 80.31 606 LYS A CA 1
ATOM 4820 C C . LYS A 1 606 ? -6.400 -12.718 -7.863 1.00 80.31 606 LYS A C 1
ATOM 4822 O O . LYS A 1 606 ? -7.303 -11.889 -7.791 1.00 80.31 606 LYS A O 1
ATOM 4827 N N . ALA A 1 607 ? -5.145 -12.378 -8.164 1.00 85.62 607 ALA A N 1
ATOM 4828 C CA . ALA A 1 607 ? -4.723 -10.998 -8.414 1.00 85.62 607 ALA A CA 1
ATOM 4829 C C . ALA A 1 607 ? -5.358 -10.399 -9.687 1.00 85.62 607 ALA A C 1
ATOM 4831 O O . ALA A 1 607 ? -5.753 -9.233 -9.692 1.00 85.62 607 ALA A O 1
ATOM 4832 N N . ALA A 1 608 ? -5.525 -11.196 -10.746 1.00 82.44 608 ALA A N 1
ATOM 4833 C CA . ALA A 1 608 ? -6.148 -10.770 -11.999 1.00 82.44 608 ALA A CA 1
ATOM 4834 C C . ALA A 1 608 ? -7.635 -10.427 -11.817 1.00 82.44 608 ALA A C 1
ATOM 4836 O O . ALA A 1 608 ? -8.117 -9.425 -12.353 1.00 82.44 608 ALA A O 1
ATOM 4837 N N . ARG A 1 609 ? -8.352 -11.219 -11.004 1.00 75.31 609 ARG A N 1
ATOM 4838 C CA . ARG A 1 609 ? -9.746 -10.959 -10.598 1.00 75.31 609 ARG A CA 1
ATOM 4839 C C . ARG A 1 609 ? -9.893 -9.701 -9.743 1.00 75.31 609 ARG A C 1
ATOM 4841 O O . ARG A 1 609 ? -10.931 -9.057 -9.815 1.00 75.31 609 ARG A O 1
ATOM 4848 N N . LEU A 1 610 ? -8.853 -9.327 -8.996 1.00 73.06 610 LEU A N 1
ATOM 4849 C CA . LEU A 1 610 ? -8.772 -8.049 -8.276 1.00 73.06 610 LEU A CA 1
ATOM 4850 C C . LEU A 1 610 ? -8.428 -6.857 -9.189 1.00 73.06 610 LEU A C 1
ATOM 4852 O O . LEU A 1 610 ? -8.280 -5.736 -8.709 1.00 73.06 610 LEU A O 1
ATOM 4856 N N . GLY A 1 611 ? -8.306 -7.081 -10.500 1.00 78.69 611 GLY A N 1
ATOM 4857 C CA . GLY A 1 611 ? -8.106 -6.029 -11.491 1.00 78.69 611 GLY A CA 1
ATOM 4858 C C . GLY A 1 611 ? -6.646 -5.695 -11.791 1.00 78.69 611 GLY A C 1
ATOM 4859 O O . GLY A 1 611 ? -6.404 -4.781 -12.567 1.00 78.69 611 GLY A O 1
ATOM 4860 N N . ASN A 1 612 ? -5.662 -6.404 -11.226 1.00 87.81 612 ASN A N 1
ATOM 4861 C CA . ASN A 1 612 ? -4.256 -6.069 -11.454 1.00 87.81 612 ASN A CA 1
ATOM 4862 C C . ASN A 1 612 ? -3.818 -6.383 -12.907 1.00 87.81 612 ASN A C 1
ATOM 4864 O O . ASN A 1 612 ? -3.895 -7.548 -13.303 1.00 87.81 612 ASN A O 1
ATOM 4868 N N . PRO A 1 613 ? -3.331 -5.398 -13.692 1.00 91.44 613 PRO A N 1
ATOM 4869 C CA . PRO A 1 613 ? -3.025 -5.594 -15.113 1.00 91.44 613 PRO A CA 1
ATOM 4870 C C . PRO A 1 613 ? -1.873 -6.576 -15.354 1.00 91.44 613 PRO A C 1
ATOM 4872 O O . PRO A 1 613 ? -1.950 -7.390 -16.270 1.00 91.44 613 PRO A O 1
ATOM 4875 N N . GLU A 1 614 ? -0.848 -6.584 -14.495 1.00 94.19 614 GLU A N 1
ATOM 4876 C CA . GLU A 1 614 ? 0.268 -7.533 -14.601 1.00 94.19 614 GLU A CA 1
ATOM 4877 C C . GLU A 1 614 ? -0.198 -8.977 -14.397 1.00 94.19 614 GLU A C 1
ATOM 4879 O O . GLU A 1 614 ? 0.147 -9.861 -15.181 1.00 94.19 614 GLU A O 1
ATOM 4884 N N . ALA A 1 615 ? -1.034 -9.218 -13.387 1.00 92.50 615 ALA A N 1
ATOM 4885 C CA . ALA A 1 615 ? -1.639 -10.519 -13.149 1.00 92.50 615 ALA A CA 1
ATOM 4886 C C . ALA A 1 615 ? -2.536 -10.954 -14.315 1.00 92.50 615 ALA A C 1
ATOM 4888 O O . ALA A 1 615 ? -2.521 -12.123 -14.686 1.00 92.50 615 ALA A O 1
ATOM 4889 N N . GLN A 1 616 ? -3.299 -10.029 -14.906 1.00 91.44 616 GLN A N 1
ATOM 4890 C CA . GLN A 1 616 ? -4.127 -10.308 -16.083 1.00 91.44 616 GLN A CA 1
ATOM 4891 C C . GLN A 1 616 ? -3.258 -10.705 -17.279 1.00 91.44 616 GLN A C 1
ATOM 4893 O O . GLN A 1 616 ? -3.475 -11.764 -17.862 1.00 91.44 616 GLN A O 1
ATOM 4898 N N . PHE A 1 617 ? -2.210 -9.939 -17.585 1.00 95.31 617 PHE A N 1
ATOM 4899 C CA . PHE A 1 617 ? -1.253 -10.302 -18.628 1.00 95.31 617 PHE A CA 1
ATOM 4900 C C . PHE A 1 617 ? -0.610 -11.671 -18.359 1.00 95.31 617 PHE A C 1
ATOM 4902 O O . PHE A 1 617 ? -0.570 -12.525 -19.244 1.00 95.31 617 PHE A O 1
ATOM 4909 N N . LYS A 1 618 ? -0.181 -11.933 -17.116 1.00 94.81 618 LYS A N 1
ATOM 4910 C CA . LYS A 1 618 ? 0.365 -13.237 -16.715 1.00 94.81 618 LYS A CA 1
ATOM 4911 C C . LYS A 1 618 ? -0.642 -14.365 -16.903 1.00 94.81 618 LYS A C 1
ATOM 4913 O O . LYS A 1 618 ? -0.269 -15.396 -17.450 1.00 94.81 618 LYS A O 1
ATOM 4918 N N . MET A 1 619 ? -1.909 -14.174 -16.539 1.00 90.38 619 MET A N 1
ATOM 4919 C CA . MET A 1 619 ? -2.958 -15.162 -16.808 1.00 90.38 619 MET A CA 1
ATOM 4920 C C . MET A 1 619 ? -3.121 -15.430 -18.305 1.00 90.38 619 MET A C 1
ATOM 4922 O O . MET A 1 619 ? -3.248 -16.590 -18.689 1.00 90.38 619 MET A O 1
ATOM 4926 N N . GLY A 1 620 ? -3.037 -14.395 -19.146 1.00 91.50 620 GLY A N 1
ATOM 4927 C CA . GLY A 1 620 ? -2.997 -14.549 -20.600 1.00 91.50 620 GLY A CA 1
ATOM 4928 C C . GLY A 1 620 ? -1.898 -15.516 -21.061 1.00 91.50 620 GLY A C 1
ATOM 4929 O O . GLY A 1 620 ? -2.179 -16.452 -21.812 1.00 91.50 620 GLY A O 1
ATOM 4930 N N . GLN A 1 621 ? -0.678 -15.361 -20.532 1.00 93.75 621 GLN A N 1
ATOM 4931 C CA . GLN A 1 621 ? 0.468 -16.241 -20.822 1.00 93.75 621 GLN A CA 1
ATOM 4932 C C . GLN A 1 621 ? 0.290 -17.668 -20.266 1.00 93.75 621 GLN A C 1
ATOM 4934 O O . GLN A 1 621 ? 0.677 -18.653 -20.902 1.00 93.75 621 GLN A O 1
ATOM 4939 N N . LEU A 1 622 ? -0.297 -17.807 -19.074 1.00 89.56 622 LEU A N 1
ATOM 4940 C CA . LEU A 1 622 ? -0.541 -19.111 -18.451 1.00 89.56 622 LEU A CA 1
ATOM 4941 C C . LEU A 1 622 ? -1.544 -19.941 -19.258 1.00 89.56 622 LEU A C 1
ATOM 4943 O O . LEU A 1 622 ? -1.285 -21.115 -19.510 1.00 89.56 622 LEU A O 1
ATOM 4947 N N . TYR A 1 623 ? -2.624 -19.327 -19.747 1.00 83.94 623 TYR A N 1
ATOM 4948 C CA . TYR A 1 623 ? -3.587 -19.999 -20.622 1.00 83.94 623 TYR A CA 1
ATOM 4949 C C . TYR A 1 623 ? -3.026 -20.332 -22.016 1.00 83.94 623 TYR A C 1
ATOM 4951 O O . TYR A 1 623 ? -3.482 -21.294 -22.624 1.00 83.94 623 TYR A O 1
ATOM 4959 N N . GLN A 1 624 ? -2.026 -19.600 -22.528 1.00 91.06 624 GLN A N 1
ATOM 4960 C CA . GLN A 1 624 ? -1.325 -19.991 -23.767 1.00 91.06 624 GLN A CA 1
ATOM 4961 C C . GLN A 1 624 ? -0.406 -21.199 -23.563 1.00 91.06 624 GLN A C 1
ATOM 4963 O O . GLN A 1 624 ? -0.287 -22.039 -24.452 1.00 91.06 624 GLN A O 1
ATOM 4968 N N . SER A 1 625 ? 0.281 -21.254 -22.419 1.00 90.25 625 SER A N 1
ATOM 4969 C CA . SER A 1 625 ? 1.304 -22.268 -22.125 1.00 90.25 625 SER A CA 1
ATOM 4970 C C . SER A 1 625 ? 0.761 -23.531 -21.453 1.00 90.25 625 SER A C 1
ATOM 4972 O O . SER A 1 625 ? 1.433 -24.560 -21.472 1.00 90.25 625 SER A O 1
ATOM 4974 N N . GLY A 1 626 ? -0.430 -23.469 -20.851 1.00 86.00 626 GLY A N 1
ATOM 4975 C CA . GLY A 1 626 ? -0.996 -24.557 -20.052 1.00 86.00 626 GLY A CA 1
ATOM 4976 C C . GLY A 1 626 ? -0.303 -24.746 -18.693 1.00 86.00 626 GLY A C 1
ATOM 4977 O O . GLY A 1 626 ? -0.325 -25.835 -18.117 1.00 86.00 626 GLY A O 1
ATOM 4978 N N . PHE A 1 627 ? 0.382 -23.720 -18.174 1.00 85.88 627 PHE A N 1
ATOM 4979 C CA . PHE A 1 627 ? 1.104 -23.820 -16.904 1.00 85.88 627 PHE A CA 1
ATOM 4980 C C . PHE A 1 627 ? 0.143 -23.659 -15.717 1.00 85.88 627 PHE A C 1
ATOM 4982 O O . PHE A 1 627 ? -0.196 -22.549 -15.310 1.00 85.88 627 PHE A O 1
ATOM 4989 N N . GLY A 1 628 ? -0.301 -24.786 -15.153 1.00 75.38 628 GLY A N 1
ATOM 4990 C CA . GLY A 1 628 ? -1.187 -24.807 -13.979 1.00 75.38 628 GLY A CA 1
ATOM 4991 C C . GLY A 1 628 ? -2.650 -24.478 -14.286 1.00 75.38 628 GLY A C 1
ATOM 4992 O O . GLY A 1 628 ? -3.436 -24.283 -13.361 1.00 75.38 628 GLY A O 1
ATOM 4993 N N . VAL A 1 629 ? -2.995 -24.392 -15.569 1.00 76.88 629 VAL A N 1
ATOM 4994 C CA . VAL A 1 629 ? -4.341 -24.263 -16.139 1.00 76.88 629 VAL A CA 1
ATOM 4995 C C . VAL A 1 629 ? -4.370 -25.037 -17.455 1.00 76.88 629 VAL A C 1
ATOM 4997 O O . VAL A 1 629 ? -3.316 -25.269 -18.047 1.00 76.88 629 VAL A O 1
ATOM 5000 N N . ASP A 1 630 ? -5.551 -25.413 -17.936 1.00 74.81 630 ASP A N 1
ATOM 5001 C CA . ASP A 1 630 ? -5.679 -25.972 -19.282 1.00 74.81 630 ASP A CA 1
ATOM 5002 C C . ASP A 1 630 ? -5.413 -24.893 -20.343 1.00 74.81 630 ASP A C 1
ATOM 5004 O O . ASP A 1 630 ? -5.700 -23.712 -20.131 1.00 74.81 630 ASP A O 1
ATOM 5008 N N . VAL A 1 631 ? -4.860 -25.295 -21.491 1.00 86.25 631 VAL A N 1
ATOM 5009 C CA . VAL A 1 631 ? -4.628 -24.375 -22.614 1.00 86.25 631 VAL A CA 1
ATOM 5010 C C . VAL A 1 631 ? -5.971 -23.855 -23.132 1.00 86.25 631 VAL A C 1
ATOM 5012 O O . VAL A 1 631 ? -6.795 -24.634 -23.608 1.00 86.25 631 VAL A O 1
ATOM 5015 N N . ASP A 1 632 ? -6.169 -22.537 -23.077 1.00 79.62 632 ASP A N 1
ATOM 5016 C CA . ASP A 1 632 ? -7.388 -21.868 -23.539 1.00 79.62 632 ASP A CA 1
ATOM 5017 C C . ASP A 1 632 ? -7.060 -20.489 -24.125 1.00 79.62 632 ASP A C 1
ATOM 5019 O O . ASP A 1 632 ? -6.929 -19.478 -23.433 1.00 79.62 632 ASP A O 1
ATOM 5023 N N . TYR A 1 633 ? -6.944 -20.435 -25.448 1.00 84.44 633 TYR A N 1
ATOM 5024 C CA . TYR A 1 633 ? -6.610 -19.196 -26.141 1.00 84.44 633 TYR A CA 1
ATOM 5025 C C . TYR A 1 633 ? -7.732 -18.145 -26.112 1.00 84.44 633 TYR A C 1
ATOM 5027 O O . TYR A 1 633 ? -7.442 -16.958 -26.249 1.00 84.44 633 TYR A O 1
ATOM 5035 N N . ALA A 1 634 ? -8.992 -18.537 -25.886 1.00 75.44 634 ALA A N 1
ATOM 5036 C CA . ALA A 1 634 ? -10.091 -17.582 -25.754 1.00 75.44 634 ALA A CA 1
ATOM 5037 C C . ALA A 1 634 ? -10.038 -16.873 -24.392 1.00 75.44 634 ALA A C 1
ATOM 5039 O O . ALA A 1 634 ? -10.186 -15.652 -24.322 1.00 75.44 634 ALA A O 1
ATOM 5040 N N . LEU A 1 635 ? -9.753 -17.613 -23.314 1.00 74.38 635 LEU A N 1
ATOM 5041 C CA . LEU A 1 635 ? -9.477 -17.015 -22.004 1.00 74.38 635 LEU A CA 1
ATOM 5042 C C . LEU A 1 635 ? -8.172 -16.219 -22.004 1.00 74.38 635 LEU A C 1
ATOM 5044 O O . LEU A 1 635 ? -8.099 -15.176 -21.356 1.00 74.38 635 LEU A O 1
ATOM 5048 N N . SER A 1 636 ? -7.162 -16.671 -22.747 1.00 88.75 636 SER A N 1
ATOM 5049 C CA . SER A 1 636 ? -5.931 -15.908 -22.939 1.00 88.75 636 SER A CA 1
ATOM 5050 C C . SER A 1 636 ? -6.206 -14.534 -23.557 1.00 88.75 636 SER A C 1
ATOM 5052 O O . SER A 1 636 ? -5.828 -13.516 -22.973 1.00 88.75 636 SER A O 1
ATOM 5054 N N . LEU A 1 637 ? -6.947 -14.503 -24.673 1.00 89.31 637 LEU A N 1
ATOM 5055 C CA . LEU A 1 637 ? -7.370 -13.270 -25.335 1.00 89.31 637 LEU A CA 1
ATOM 5056 C C . LEU A 1 637 ? -8.145 -12.359 -24.377 1.00 89.31 637 LEU A C 1
ATOM 5058 O O . LEU A 1 637 ? -7.797 -11.191 -24.237 1.00 89.31 637 LEU A O 1
ATOM 5062 N N . TYR A 1 638 ? -9.124 -12.908 -23.651 1.00 83.81 638 TYR A N 1
ATOM 5063 C CA . TYR A 1 638 ? -9.905 -12.160 -22.663 1.00 83.81 638 TYR A CA 1
ATOM 5064 C C . TYR A 1 638 ? -9.020 -11.446 -21.628 1.00 83.81 638 TYR A C 1
ATOM 5066 O O . TYR A 1 638 ? -9.234 -10.272 -21.317 1.00 83.81 638 TYR A O 1
ATOM 5074 N N . TRP A 1 639 ? -8.019 -12.136 -21.075 1.00 77.75 639 TRP A N 1
ATOM 5075 C CA . TRP A 1 639 ? -7.141 -11.542 -20.069 1.00 77.75 639 TRP A CA 1
ATOM 5076 C C . TRP A 1 639 ? -6.159 -10.524 -20.657 1.00 77.75 639 TRP A C 1
ATOM 5078 O O . TRP A 1 639 ? -5.904 -9.503 -20.013 1.00 77.75 639 TRP A O 1
ATOM 5088 N N . PHE A 1 640 ? -5.653 -10.743 -21.874 1.00 93.94 640 PHE A N 1
ATOM 5089 C CA . PHE A 1 640 ? -4.834 -9.744 -22.560 1.00 93.94 640 PHE A CA 1
ATOM 5090 C C . PHE A 1 640 ? -5.625 -8.480 -22.901 1.00 93.94 640 PHE A C 1
ATOM 5092 O O . PHE A 1 640 ? -5.123 -7.388 -22.656 1.00 93.94 640 PHE A O 1
ATOM 5099 N N . GLU A 1 641 ? -6.872 -8.595 -23.366 1.00 87.81 641 GLU A N 1
ATOM 5100 C CA . GLU A 1 641 ? -7.745 -7.438 -23.614 1.00 87.81 641 GLU A CA 1
ATOM 5101 C C . GLU A 1 641 ? -7.987 -6.634 -22.326 1.00 87.81 641 GLU A C 1
ATOM 5103 O O . GLU A 1 641 ? -7.927 -5.404 -22.327 1.00 87.81 641 GLU A O 1
ATOM 5108 N N . LYS A 1 642 ? -8.196 -7.312 -21.187 1.00 83.81 642 LYS A N 1
ATOM 5109 C CA . LYS A 1 642 ? -8.328 -6.645 -19.880 1.00 83.81 642 LYS A CA 1
ATOM 5110 C C . LYS A 1 642 ? -7.056 -5.901 -19.465 1.00 83.81 642 LYS A C 1
ATOM 5112 O O . LYS A 1 642 ? -7.164 -4.784 -18.961 1.00 83.81 642 LYS A O 1
ATOM 5117 N N . ALA A 1 643 ? -5.880 -6.482 -19.701 1.00 92.75 643 ALA A N 1
ATOM 5118 C CA . ALA A 1 643 ? -4.605 -5.824 -19.424 1.00 92.75 643 ALA A CA 1
ATOM 5119 C C . ALA A 1 643 ? -4.358 -4.633 -20.374 1.00 92.75 643 ALA A C 1
ATOM 5121 O O . ALA A 1 643 ? -3.947 -3.562 -19.925 1.00 92.75 643 ALA A O 1
ATOM 5122 N N . GLN A 1 644 ? -4.677 -4.785 -21.664 1.00 92.44 644 GLN A N 1
ATOM 5123 C CA . GLN A 1 644 ? -4.556 -3.738 -22.684 1.00 92.44 644 GLN A CA 1
ATOM 5124 C C . GLN A 1 644 ? -5.418 -2.515 -22.345 1.00 92.44 644 GLN A C 1
ATOM 5126 O O . GLN A 1 644 ? -4.930 -1.388 -22.396 1.00 92.44 644 GLN A O 1
ATOM 5131 N N . LEU A 1 645 ? -6.675 -2.722 -21.932 1.00 89.00 645 LEU A N 1
ATOM 5132 C CA . LEU A 1 645 ? -7.584 -1.640 -21.523 1.00 89.00 645 LEU A CA 1
ATOM 5133 C C . LEU A 1 645 ? -7.056 -0.816 -20.336 1.00 89.00 645 LEU A C 1
ATOM 5135 O O . LEU A 1 645 ? -7.492 0.314 -20.134 1.00 89.00 645 LEU A O 1
ATOM 5139 N N . GLN A 1 646 ? -6.123 -1.371 -19.563 1.00 85.12 646 GLN A N 1
ATOM 5140 C CA . GLN A 1 646 ? -5.457 -0.704 -18.444 1.00 85.12 646 GLN A CA 1
ATOM 5141 C C . GLN A 1 646 ? -4.085 -0.111 -18.822 1.00 85.12 646 GLN A C 1
ATOM 5143 O O . GLN A 1 646 ? -3.335 0.298 -17.939 1.00 85.12 646 GLN A O 1
ATOM 5148 N N . GLY A 1 647 ? -3.750 -0.056 -20.117 1.00 85.38 647 GLY A N 1
ATOM 5149 C CA . GLY A 1 647 ? -2.516 0.545 -20.632 1.00 85.38 647 GLY A CA 1
ATOM 5150 C C . GLY A 1 647 ? -1.308 -0.396 -20.677 1.00 85.38 647 GLY A C 1
ATOM 5151 O O . GLY A 1 647 ? -0.178 0.071 -20.791 1.00 85.38 647 GLY A O 1
ATOM 5152 N N . MET A 1 648 ? -1.505 -1.715 -20.567 1.00 85.44 648 MET A N 1
ATOM 5153 C CA . MET A 1 648 ? -0.405 -2.681 -20.650 1.00 85.44 648 MET A CA 1
ATOM 5154 C C . MET A 1 648 ? -0.082 -3.019 -22.112 1.00 85.44 648 MET A C 1
ATOM 5156 O O . MET A 1 648 ? -0.545 -4.024 -22.644 1.00 85.44 648 MET A O 1
ATOM 5160 N N . ASP A 1 649 ? 0.730 -2.181 -22.758 1.00 80.38 649 ASP A N 1
ATOM 5161 C CA . ASP A 1 649 ? 0.986 -2.227 -24.209 1.00 80.38 649 ASP A CA 1
ATOM 5162 C C . ASP A 1 649 ? 1.557 -3.558 -24.720 1.00 80.38 649 ASP A C 1
ATOM 5164 O O . ASP A 1 649 ? 1.247 -3.982 -25.830 1.00 80.38 649 ASP A O 1
ATOM 5168 N N . ILE A 1 650 ? 2.330 -4.270 -23.894 1.00 85.56 650 ILE A N 1
ATOM 5169 C CA . ILE A 1 650 ? 2.853 -5.602 -24.239 1.00 85.56 650 ILE A CA 1
ATOM 5170 C C . ILE A 1 650 ? 1.741 -6.640 -24.470 1.00 85.56 650 ILE A C 1
ATOM 5172 O O . ILE A 1 650 ? 1.954 -7.624 -25.175 1.00 85.56 650 ILE A O 1
ATOM 5176 N N . ALA A 1 651 ? 0.545 -6.427 -23.909 1.00 92.81 651 ALA A N 1
ATOM 5177 C CA . ALA A 1 651 ? -0.614 -7.276 -24.168 1.00 92.81 651 ALA A CA 1
ATOM 5178 C C . ALA A 1 651 ? -1.105 -7.130 -25.617 1.00 92.81 651 ALA A C 1
ATOM 5180 O O . ALA A 1 651 ? -1.546 -8.111 -26.209 1.00 92.81 651 ALA A O 1
ATOM 5181 N N . THR A 1 652 ? -0.967 -5.941 -26.214 1.00 93.56 652 THR A N 1
ATOM 5182 C CA . THR A 1 652 ? -1.357 -5.664 -27.604 1.00 93.56 652 THR A CA 1
ATOM 5183 C C . THR A 1 652 ? -0.597 -6.558 -28.588 1.00 93.56 652 THR A C 1
ATOM 5185 O O . THR A 1 652 ? -1.199 -7.119 -29.504 1.00 93.56 652 THR A O 1
ATOM 5188 N N . THR A 1 653 ? 0.706 -6.771 -28.370 1.00 93.44 653 THR A N 1
ATOM 5189 C CA . THR A 1 653 ? 1.523 -7.677 -29.196 1.00 93.44 653 THR A CA 1
ATOM 5190 C C . THR A 1 653 ? 1.033 -9.126 -29.100 1.00 93.44 653 THR A C 1
ATOM 5192 O O . THR A 1 653 ? 0.944 -9.823 -30.113 1.00 93.44 653 THR A O 1
ATOM 5195 N N . GLU A 1 654 ? 0.665 -9.594 -27.906 1.00 95.31 654 GLU A N 1
ATOM 5196 C CA . GLU A 1 654 ? 0.146 -10.955 -27.712 1.00 95.31 654 GLU A CA 1
ATOM 5197 C C . GLU A 1 654 ? -1.244 -11.149 -28.342 1.00 95.31 654 GLU A C 1
ATOM 5199 O O . GLU A 1 654 ? -1.500 -12.186 -28.960 1.00 95.31 654 GLU A O 1
ATOM 5204 N N . ILE A 1 655 ? -2.110 -10.130 -28.297 1.00 95.06 655 ILE A N 1
ATOM 5205 C CA . ILE A 1 655 ? -3.395 -10.116 -29.021 1.00 95.06 655 ILE A CA 1
ATOM 5206 C C . ILE A 1 655 ? -3.157 -10.193 -30.537 1.00 95.06 655 ILE A C 1
ATOM 5208 O O . ILE A 1 655 ? -3.814 -10.970 -31.236 1.00 95.06 655 ILE A O 1
ATOM 5212 N N . GLY A 1 656 ? -2.171 -9.447 -31.047 1.00 94.69 656 GLY A N 1
ATOM 5213 C CA . GLY A 1 656 ? -1.739 -9.530 -32.442 1.00 94.69 656 GLY A CA 1
ATOM 5214 C C . GLY A 1 656 ? -1.351 -10.956 -32.845 1.00 94.69 656 GLY A C 1
ATOM 5215 O O . GLY A 1 656 ? -1.842 -11.449 -33.860 1.00 94.69 656 GLY A O 1
ATOM 5216 N N . LYS A 1 657 ? -0.569 -11.661 -32.009 1.00 94.50 657 LYS A N 1
ATOM 5217 C CA . LYS A 1 657 ? -0.157 -13.063 -32.251 1.00 94.50 657 LYS A CA 1
ATOM 5218 C C . LYS A 1 657 ? -1.352 -14.009 -32.275 1.00 94.50 657 LYS A C 1
ATOM 5220 O O . LYS A 1 657 ? -1.427 -14.889 -33.131 1.00 94.50 657 LYS A O 1
ATOM 5225 N N . ILE A 1 658 ? -2.308 -13.819 -31.368 1.00 94.44 658 ILE A N 1
ATOM 5226 C CA . ILE A 1 658 ? -3.545 -14.606 -31.335 1.00 94.44 658 ILE A CA 1
ATOM 5227 C C . ILE A 1 658 ? -4.302 -14.496 -32.669 1.00 94.44 658 ILE A C 1
ATOM 5229 O O . ILE A 1 658 ? -4.731 -15.516 -33.213 1.00 94.44 658 ILE A O 1
ATOM 5233 N N . HIS A 1 659 ? -4.408 -13.291 -33.234 1.00 95.12 659 HIS A N 1
ATOM 5234 C CA . HIS A 1 659 ? -5.049 -13.073 -34.533 1.00 95.12 659 HIS A CA 1
ATOM 5235 C C . HIS A 1 659 ? -4.206 -13.540 -35.727 1.00 95.12 659 HIS A C 1
ATOM 5237 O O . HIS A 1 659 ? -4.769 -14.109 -36.665 1.00 95.12 659 HIS A O 1
ATOM 5243 N N . GLU A 1 660 ? -2.882 -13.356 -35.695 1.00 95.12 660 GLU A N 1
ATOM 5244 C CA . GLU A 1 660 ? -1.963 -13.800 -36.754 1.00 95.12 660 GLU A CA 1
ATOM 5245 C C . GLU A 1 660 ? -2.008 -15.322 -36.930 1.00 95.12 660 GLU A C 1
ATOM 5247 O O . GLU A 1 660 ? -2.056 -15.820 -38.055 1.00 95.12 660 GLU A O 1
ATOM 5252 N N . PHE A 1 661 ? -2.030 -16.068 -35.824 1.00 93.75 661 PHE A N 1
ATOM 5253 C CA . PHE A 1 661 ? -1.986 -17.532 -35.836 1.00 93.75 661 PHE A CA 1
ATOM 5254 C C . PHE A 1 661 ? -3.366 -18.198 -35.696 1.00 93.75 661 PHE A C 1
ATOM 5256 O O . PHE A 1 661 ? -3.455 -19.421 -35.780 1.00 93.75 661 PHE A O 1
ATOM 5263 N N . GLY A 1 662 ? -4.445 -17.429 -35.503 1.00 90.94 662 GLY A N 1
ATOM 5264 C CA . GLY A 1 662 ? -5.802 -17.968 -35.331 1.00 90.94 662 GLY A CA 1
ATOM 5265 C C . GLY A 1 662 ? -5.963 -18.822 -34.066 1.00 90.94 662 GLY A C 1
ATOM 5266 O O . GLY A 1 662 ? -6.579 -19.889 -34.094 1.00 90.94 662 GLY A O 1
ATOM 5267 N N . LEU A 1 663 ? -5.369 -18.390 -32.951 1.00 89.00 663 LEU A N 1
ATOM 5268 C CA . LEU A 1 663 ? -5.359 -19.139 -31.692 1.00 89.00 663 LEU A CA 1
ATOM 5269 C C . LEU A 1 663 ? -6.652 -18.874 -30.908 1.00 89.00 663 LEU A C 1
ATOM 5271 O O . LEU A 1 663 ? -6.820 -17.822 -30.309 1.00 89.00 663 LEU A O 1
ATOM 5275 N N . GLY A 1 664 ? -7.604 -19.810 -30.924 1.00 77.25 664 GLY A N 1
ATOM 5276 C CA . GLY A 1 664 ? -8.901 -19.642 -30.239 1.00 77.25 664 GLY A CA 1
ATOM 5277 C C . GLY A 1 664 ? -9.870 -18.660 -30.915 1.00 77.25 664 GLY A C 1
ATOM 5278 O O . GLY A 1 664 ? -11.018 -18.542 -30.494 1.00 77.25 664 GLY A O 1
ATOM 5279 N N . VAL A 1 665 ? -9.440 -18.008 -31.996 1.00 86.38 665 VAL A N 1
ATOM 5280 C CA . VAL A 1 665 ? -10.236 -17.138 -32.870 1.00 86.38 665 VAL A CA 1
ATOM 5281 C C . VAL A 1 665 ? -9.932 -17.459 -34.332 1.00 86.38 665 VAL A C 1
ATOM 5283 O O . VAL A 1 665 ? -8.941 -18.116 -34.638 1.00 86.38 665 VAL A O 1
ATOM 5286 N N . ALA A 1 666 ? -10.768 -16.994 -35.263 1.00 89.56 666 ALA A N 1
ATOM 5287 C CA . ALA A 1 666 ? -10.434 -17.089 -36.682 1.00 89.56 666 ALA A CA 1
ATOM 5288 C C . ALA A 1 666 ? -9.175 -16.261 -36.990 1.00 89.56 666 ALA A C 1
ATOM 5290 O O . ALA A 1 666 ? -9.044 -15.132 -36.509 1.00 89.56 666 ALA A O 1
ATOM 5291 N N . GLN A 1 667 ? -8.275 -16.824 -37.799 1.00 95.19 667 GLN A N 1
ATOM 5292 C CA . GLN A 1 667 ? -7.080 -16.128 -38.270 1.00 95.19 667 GLN A CA 1
ATOM 5293 C C . GLN A 1 667 ? -7.470 -14.852 -39.027 1.00 95.19 667 GLN A C 1
ATOM 5295 O O . GLN A 1 667 ? -8.303 -14.894 -39.935 1.00 95.19 667 GLN A O 1
ATOM 5300 N N . ASP A 1 668 ? -6.864 -13.727 -38.653 1.00 96.19 668 ASP A N 1
ATOM 5301 C CA . ASP A 1 668 ? -7.163 -12.411 -39.216 1.00 96.19 668 ASP A CA 1
ATOM 5302 C C . ASP A 1 668 ? -5.902 -11.539 -39.251 1.00 96.19 668 ASP A C 1
ATOM 5304 O O . ASP A 1 668 ? -5.544 -10.862 -38.283 1.00 96.19 668 ASP A O 1
ATOM 5308 N N . TYR A 1 669 ? -5.234 -11.536 -40.405 1.00 95.25 669 TYR A N 1
ATOM 5309 C CA . TYR A 1 669 ? -4.030 -10.738 -40.611 1.00 95.25 669 TYR A CA 1
ATOM 5310 C C . TYR A 1 669 ? -4.288 -9.227 -40.594 1.00 95.25 669 TYR A C 1
ATOM 5312 O O . TYR A 1 669 ? -3.379 -8.481 -40.249 1.00 95.25 669 TYR A O 1
ATOM 5320 N N . ASN A 1 670 ? -5.499 -8.750 -40.917 1.00 95.62 670 ASN A N 1
ATOM 5321 C CA . ASN A 1 670 ? -5.793 -7.312 -40.868 1.00 95.62 670 ASN A CA 1
ATOM 5322 C C . ASN A 1 670 ? -5.844 -6.825 -39.416 1.00 95.62 670 ASN A C 1
ATOM 5324 O O . ASN A 1 670 ? -5.300 -5.769 -39.089 1.00 95.62 670 ASN A O 1
ATOM 5328 N N . LYS A 1 671 ? -6.453 -7.617 -38.523 1.00 94.56 671 LYS A N 1
ATOM 5329 C CA . LYS A 1 671 ? -6.420 -7.337 -37.082 1.00 94.56 671 LYS A CA 1
ATOM 5330 C C . LYS A 1 671 ? -5.012 -7.449 -36.517 1.00 94.56 671 LYS A C 1
ATOM 5332 O O . LYS A 1 671 ? -4.589 -6.541 -35.808 1.00 94.56 671 LYS A O 1
ATOM 5337 N N . ALA A 1 672 ? -4.279 -8.511 -36.858 1.00 96.12 672 ALA A N 1
ATOM 5338 C CA . ALA A 1 672 ? -2.890 -8.668 -36.428 1.00 96.12 672 ALA A CA 1
ATOM 5339 C C . ALA A 1 672 ? -2.035 -7.460 -36.847 1.00 96.12 672 ALA A C 1
ATOM 5341 O O . ALA A 1 672 ? -1.349 -6.874 -36.014 1.00 96.12 672 ALA A O 1
ATOM 5342 N N . PHE A 1 673 ? -2.162 -7.021 -38.103 1.00 96.19 673 PHE A N 1
ATOM 5343 C CA . PHE A 1 673 ? -1.487 -5.834 -38.622 1.00 96.19 673 PHE A CA 1
ATOM 5344 C C . PHE A 1 673 ? -1.840 -4.564 -37.836 1.00 96.19 673 PHE A C 1
ATOM 5346 O O . PHE A 1 673 ? -0.942 -3.807 -37.474 1.00 96.19 673 PHE A O 1
ATOM 5353 N N . SER A 1 674 ? -3.122 -4.344 -37.525 1.00 95.31 674 SER A N 1
ATOM 5354 C CA . SER A 1 674 ? -3.573 -3.208 -36.707 1.00 95.31 674 SER A CA 1
ATOM 5355 C C . SER A 1 674 ? -2.929 -3.210 -35.318 1.00 95.31 674 SER A C 1
ATOM 5357 O O . SER A 1 674 ? -2.387 -2.191 -34.896 1.00 95.31 674 SER A O 1
ATOM 5359 N N . TYR A 1 675 ? -2.969 -4.344 -34.613 1.00 94.81 675 TYR A N 1
ATOM 5360 C CA . TYR A 1 675 ? -2.416 -4.454 -33.261 1.00 94.81 675 TYR A CA 1
ATOM 5361 C C . TYR A 1 675 ? -0.891 -4.326 -33.248 1.00 94.81 675 TYR A C 1
ATOM 5363 O O . TYR A 1 675 ? -0.342 -3.609 -32.413 1.00 94.81 675 TYR A O 1
ATOM 5371 N N . TYR A 1 676 ? -0.193 -4.960 -34.195 1.00 95.00 676 TYR A N 1
ATOM 5372 C CA . TYR A 1 676 ? 1.255 -4.804 -34.309 1.00 95.00 676 TYR A CA 1
ATOM 5373 C C . TYR A 1 676 ? 1.664 -3.391 -34.699 1.00 95.00 676 TYR A C 1
ATOM 5375 O O . TYR A 1 676 ? 2.669 -2.920 -34.185 1.00 95.00 676 TYR A O 1
ATOM 5383 N N . SER A 1 677 ? 0.896 -2.698 -35.544 1.00 93.06 677 SER A N 1
ATOM 5384 C CA . SER A 1 677 ? 1.154 -1.287 -35.862 1.00 93.06 677 SER A CA 1
ATOM 5385 C C . SER A 1 677 ? 1.046 -0.416 -34.610 1.00 93.06 677 SER A C 1
ATOM 5387 O O . SER A 1 677 ? 1.973 0.328 -34.305 1.00 93.06 677 SER A O 1
ATOM 5389 N N . GLU A 1 678 ? -0.022 -0.588 -33.822 1.00 91.75 678 GLU A N 1
ATOM 5390 C CA . GLU A 1 678 ? -0.211 0.146 -32.564 1.00 91.75 678 GLU A CA 1
ATOM 5391 C C . GLU A 1 678 ? 0.941 -0.096 -31.571 1.00 91.75 678 GLU A C 1
ATOM 5393 O O . GLU A 1 678 ? 1.487 0.848 -30.998 1.00 91.75 678 GLU A O 1
ATOM 5398 N N . ALA A 1 679 ? 1.337 -1.356 -31.369 1.00 90.69 679 ALA A N 1
ATOM 5399 C CA . ALA A 1 679 ? 2.416 -1.707 -30.445 1.00 90.69 679 ALA A CA 1
ATOM 5400 C C . ALA A 1 679 ? 3.808 -1.287 -30.966 1.00 90.69 679 ALA A C 1
ATOM 5402 O O . ALA A 1 679 ? 4.662 -0.851 -30.189 1.00 90.69 679 ALA A O 1
ATOM 5403 N N . ALA A 1 680 ? 4.040 -1.362 -32.280 1.00 88.38 680 ALA A N 1
ATOM 5404 C CA . ALA A 1 680 ? 5.290 -0.948 -32.913 1.00 88.38 680 ALA A CA 1
ATOM 5405 C C . ALA A 1 680 ? 5.516 0.570 -32.830 1.00 88.38 680 ALA A C 1
ATOM 5407 O O . ALA A 1 680 ? 6.656 0.996 -32.610 1.00 88.38 680 ALA A O 1
ATOM 5408 N N . ASP A 1 681 ? 4.448 1.371 -32.944 1.00 85.19 681 ASP A N 1
ATOM 5409 C CA . ASP A 1 681 ? 4.478 2.830 -32.765 1.00 85.19 681 ASP A CA 1
ATOM 5410 C C . ASP A 1 681 ? 4.813 3.224 -31.319 1.00 85.19 681 ASP A C 1
ATOM 5412 O O . ASP A 1 681 ? 5.501 4.216 -31.079 1.00 85.19 681 ASP A O 1
ATOM 5416 N N . LYS A 1 682 ? 4.421 2.390 -30.349 1.00 84.19 682 LYS A N 1
ATOM 5417 C CA . LYS A 1 682 ? 4.823 2.498 -28.935 1.00 84.19 682 LYS A CA 1
ATOM 5418 C C . LYS A 1 682 ? 6.209 1.909 -28.652 1.00 84.19 682 LYS A C 1
ATOM 5420 O O . LYS A 1 682 ? 6.595 1.736 -27.498 1.00 84.19 682 LYS A O 1
ATOM 5425 N N . ASN A 1 683 ? 6.993 1.659 -29.701 1.00 80.69 683 ASN A N 1
ATOM 5426 C CA . ASN A 1 683 ? 8.394 1.271 -29.623 1.00 80.69 683 ASN A CA 1
ATOM 5427 C C . ASN A 1 683 ? 8.626 -0.146 -29.036 1.00 80.69 683 ASN A C 1
ATOM 5429 O O . ASN A 1 683 ? 9.708 -0.403 -28.503 1.00 80.69 683 ASN A O 1
ATOM 5433 N N . GLU A 1 684 ? 7.682 -1.083 -29.176 1.00 85.75 684 GLU A N 1
ATOM 5434 C CA . GLU A 1 684 ? 7.825 -2.482 -28.723 1.00 85.75 684 GLU A CA 1
ATOM 5435 C C . GLU A 1 684 ? 8.565 -3.349 -29.770 1.00 85.75 684 GLU A C 1
ATOM 5437 O O . GLU A 1 684 ? 8.233 -3.328 -30.954 1.00 85.75 684 GLU A O 1
ATOM 5442 N N . ALA A 1 685 ? 9.614 -4.075 -29.366 1.00 88.31 685 ALA A N 1
ATOM 5443 C CA . ALA A 1 685 ? 10.549 -4.723 -30.295 1.00 88.31 685 ALA A CA 1
ATOM 5444 C C . ALA A 1 685 ? 9.966 -5.964 -30.996 1.00 88.31 685 ALA A C 1
ATOM 5446 O O . ALA A 1 685 ? 10.216 -6.163 -32.186 1.00 88.31 685 ALA A O 1
ATOM 5447 N N . GLU A 1 686 ? 9.188 -6.788 -30.289 1.00 91.94 686 GLU A N 1
ATOM 5448 C CA . GLU A 1 686 ? 8.546 -7.978 -30.865 1.00 91.94 686 GLU A CA 1
ATOM 5449 C C . GLU A 1 686 ? 7.468 -7.571 -31.882 1.00 91.94 686 GLU A C 1
ATOM 5451 O O . GLU A 1 686 ? 7.413 -8.127 -32.979 1.00 91.94 686 GLU A O 1
ATOM 5456 N N . ALA A 1 687 ? 6.657 -6.554 -31.581 1.00 93.25 687 ALA A N 1
ATOM 5457 C CA . ALA A 1 687 ? 5.683 -5.992 -32.511 1.00 93.25 687 ALA A CA 1
ATOM 5458 C C . ALA A 1 687 ? 6.344 -5.443 -33.778 1.00 93.25 687 ALA A C 1
ATOM 5460 O O . ALA A 1 687 ? 5.860 -5.706 -34.876 1.00 93.25 687 ALA A O 1
ATOM 5461 N N . GLN A 1 688 ? 7.471 -4.732 -33.653 1.00 92.69 688 GLN A N 1
ATOM 5462 C CA . GLN A 1 688 ? 8.235 -4.243 -34.806 1.00 92.69 688 GLN A CA 1
ATOM 5463 C C . GLN A 1 688 ? 8.753 -5.392 -35.676 1.00 92.69 688 GLN A C 1
ATOM 5465 O O . GLN A 1 688 ? 8.655 -5.330 -36.902 1.00 92.69 688 GLN A O 1
ATOM 5470 N N . TYR A 1 689 ? 9.246 -6.470 -35.063 1.00 94.62 689 TYR A N 1
ATOM 5471 C CA . TYR A 1 689 ? 9.649 -7.667 -35.795 1.00 94.62 689 TYR A CA 1
ATOM 5472 C C . TYR A 1 689 ? 8.468 -8.292 -36.548 1.00 94.62 689 TYR A C 1
ATOM 5474 O O . TYR A 1 689 ? 8.555 -8.482 -37.763 1.00 94.62 689 TYR A O 1
ATOM 5482 N N . ARG A 1 690 ? 7.345 -8.547 -35.862 1.00 95.69 690 ARG A N 1
ATOM 5483 C CA . ARG A 1 690 ? 6.132 -9.133 -36.463 1.00 95.69 690 ARG A CA 1
ATOM 5484 C C . ARG A 1 690 ? 5.577 -8.264 -37.586 1.00 95.69 690 ARG A C 1
ATOM 5486 O O . ARG A 1 690 ? 5.302 -8.771 -38.669 1.00 95.69 690 ARG A O 1
ATOM 5493 N N . LEU A 1 691 ? 5.492 -6.952 -37.374 1.00 95.12 691 LEU A N 1
ATOM 5494 C CA . LEU A 1 691 ? 5.059 -5.993 -38.389 1.00 95.12 691 LEU A CA 1
ATOM 5495 C C . LEU A 1 691 ? 5.988 -6.009 -39.611 1.00 95.12 691 LEU A C 1
ATOM 5497 O O . LEU A 1 691 ? 5.518 -5.997 -40.749 1.00 95.12 691 LEU A O 1
ATOM 5501 N N . GLY A 1 692 ? 7.300 -6.104 -39.384 1.00 94.19 692 GLY A N 1
ATOM 5502 C CA . GLY A 1 692 ? 8.294 -6.275 -40.438 1.00 94.19 692 GLY A CA 1
ATOM 5503 C C . GLY A 1 692 ? 8.065 -7.535 -41.280 1.00 94.19 692 GLY A C 1
ATOM 5504 O O . GLY A 1 692 ? 8.170 -7.473 -42.507 1.00 94.19 692 GLY A O 1
ATOM 5505 N N . LEU A 1 693 ? 7.690 -8.656 -40.654 1.00 95.69 693 LEU A N 1
ATOM 5506 C CA . LEU A 1 693 ? 7.320 -9.886 -41.365 1.00 95.69 693 LEU A CA 1
ATOM 5507 C C . LEU A 1 693 ? 6.012 -9.732 -42.156 1.00 95.69 693 LEU A C 1
ATOM 5509 O O . LEU A 1 693 ? 5.957 -10.145 -43.313 1.00 95.69 693 LEU A O 1
ATOM 5513 N N . LEU A 1 694 ? 4.987 -9.084 -41.590 1.00 95.94 694 LEU A N 1
ATOM 5514 C CA . LEU A 1 694 ? 3.717 -8.857 -42.294 1.00 95.94 694 LEU A CA 1
ATOM 5515 C C . LEU A 1 694 ? 3.896 -8.003 -43.558 1.00 95.94 694 LEU A C 1
ATOM 5517 O O . LEU A 1 694 ? 3.329 -8.330 -44.602 1.00 95.94 694 LEU A O 1
ATOM 5521 N N . TYR A 1 695 ? 4.726 -6.955 -43.502 1.00 95.56 695 TYR A N 1
ATOM 5522 C CA . TYR A 1 695 ? 5.088 -6.167 -44.685 1.00 95.56 695 TYR A CA 1
ATOM 5523 C C . TYR A 1 695 ? 5.912 -6.960 -45.705 1.00 95.56 695 TYR A C 1
ATOM 5525 O O . TYR A 1 695 ? 5.742 -6.754 -46.906 1.00 95.56 695 TYR A O 1
ATOM 5533 N N . ARG A 1 696 ? 6.793 -7.863 -45.253 1.00 94.19 696 ARG A N 1
ATOM 5534 C CA . ARG A 1 696 ? 7.591 -8.725 -46.140 1.00 94.19 696 ARG A CA 1
ATOM 5535 C C . ARG A 1 696 ? 6.703 -9.665 -46.946 1.00 94.19 696 ARG A C 1
ATOM 5537 O O . ARG A 1 696 ? 6.904 -9.827 -48.144 1.00 94.19 696 ARG A O 1
ATOM 5544 N N . ASP A 1 697 ? 5.731 -10.264 -46.267 1.00 93.69 697 ASP A N 1
ATOM 5545 C CA . ASP A 1 697 ? 4.932 -11.362 -46.804 1.00 93.69 697 ASP A CA 1
ATOM 5546 C C . ASP A 1 697 ? 3.589 -10.875 -47.394 1.00 93.69 697 ASP A C 1
ATOM 5548 O O . ASP A 1 697 ? 2.859 -11.656 -48.003 1.00 93.69 697 ASP A O 1
ATOM 5552 N N . GLY A 1 698 ? 3.260 -9.581 -47.255 1.00 93.31 698 GLY A N 1
ATOM 5553 C CA . GLY A 1 698 ? 2.011 -8.990 -47.755 1.00 93.31 698 GLY A CA 1
ATOM 5554 C C . GLY A 1 698 ? 0.768 -9.504 -47.019 1.00 93.31 698 GLY A C 1
ATOM 5555 O O . GLY A 1 698 ? -0.271 -9.750 -47.632 1.00 93.31 698 GLY A O 1
ATOM 5556 N N . LEU A 1 699 ? 0.883 -9.719 -45.707 1.00 93.50 699 LEU A N 1
ATOM 5557 C CA . LEU A 1 699 ? -0.167 -10.294 -44.864 1.00 93.50 699 LEU A CA 1
ATOM 5558 C C . LEU A 1 699 ? -0.893 -9.186 -44.092 1.00 93.50 699 LEU A C 1
ATOM 5560 O O . LEU A 1 699 ? -0.294 -8.495 -43.274 1.00 93.50 699 LEU A O 1
ATOM 5564 N N . GLY A 1 700 ? -2.189 -8.992 -44.361 1.00 88.88 700 GLY A N 1
ATOM 5565 C CA . GLY A 1 700 ? -2.973 -7.893 -43.765 1.00 88.88 700 GLY A CA 1
ATOM 5566 C C . GLY A 1 700 ? -2.611 -6.500 -44.303 1.00 88.88 700 GLY A C 1
ATOM 5567 O O . GLY A 1 700 ? -3.133 -5.494 -43.834 1.00 88.88 700 GLY A O 1
ATOM 5568 N N . THR A 1 701 ? -1.718 -6.446 -45.295 1.00 93.25 701 THR A N 1
ATOM 5569 C CA . THR A 1 701 ? -1.233 -5.248 -45.987 1.00 93.25 701 THR A CA 1
ATOM 5570 C C . THR A 1 701 ? -0.679 -5.641 -47.364 1.00 93.25 701 THR A C 1
ATOM 5572 O O . THR A 1 701 ? -0.653 -6.819 -47.713 1.00 93.25 701 THR A O 1
ATOM 5575 N N . GLN A 1 702 ? -0.236 -4.677 -48.172 1.00 92.25 702 GLN A N 1
ATOM 5576 C CA . GLN A 1 702 ? 0.511 -4.965 -49.400 1.00 92.25 702 GLN A CA 1
ATOM 5577 C C . GLN A 1 702 ? 1.988 -5.221 -49.087 1.00 92.25 702 GLN A C 1
ATOM 5579 O O . GLN A 1 702 ? 2.545 -4.627 -48.164 1.00 92.25 702 GLN A O 1
ATOM 5584 N N . MET A 1 703 ? 2.630 -6.079 -49.886 1.00 93.56 703 MET A N 1
ATOM 5585 C CA . MET A 1 703 ? 4.069 -6.322 -49.787 1.00 93.56 703 MET A CA 1
ATOM 5586 C C . MET A 1 703 ? 4.839 -5.000 -49.915 1.00 93.56 703 MET A C 1
ATOM 5588 O O . MET A 1 703 ? 4.666 -4.268 -50.891 1.00 93.56 703 MET A O 1
ATOM 5592 N N . ASN A 1 704 ? 5.688 -4.701 -48.933 1.00 92.88 704 ASN A N 1
ATOM 5593 C CA . ASN A 1 704 ? 6.521 -3.504 -48.907 1.00 92.88 704 ASN A CA 1
ATOM 5594 C C . ASN A 1 704 ? 7.880 -3.832 -48.275 1.00 92.88 704 ASN A C 1
ATOM 5596 O O . ASN A 1 704 ? 8.037 -3.864 -47.054 1.00 92.88 704 ASN A O 1
ATOM 5600 N N . GLU A 1 705 ? 8.869 -4.076 -49.131 1.00 88.12 705 GLU A N 1
ATOM 5601 C CA . GLU A 1 705 ? 10.222 -4.466 -48.730 1.00 88.12 705 GLU A CA 1
ATOM 5602 C C . GLU A 1 705 ? 10.929 -3.376 -47.908 1.00 88.12 705 GLU A C 1
ATOM 5604 O O . GLU A 1 705 ? 11.581 -3.681 -46.910 1.00 88.12 705 GLU A O 1
ATOM 5609 N N . ASN A 1 706 ? 10.727 -2.099 -48.251 1.00 86.19 706 ASN A N 1
ATOM 5610 C CA . ASN A 1 706 ? 11.323 -0.976 -47.523 1.00 86.19 706 ASN A CA 1
ATOM 5611 C C . ASN A 1 706 ? 10.739 -0.845 -46.111 1.00 86.19 706 ASN A C 1
ATOM 5613 O O . ASN A 1 706 ? 11.489 -0.716 -45.140 1.00 86.19 706 ASN A O 1
ATOM 5617 N N . ALA A 1 707 ? 9.410 -0.920 -45.977 1.00 89.12 707 ALA A N 1
ATOM 5618 C CA . ALA A 1 707 ? 8.754 -0.905 -44.670 1.00 89.12 707 ALA A CA 1
ATOM 5619 C C . ALA A 1 707 ? 9.165 -2.127 -43.834 1.00 89.12 707 ALA A C 1
ATOM 5621 O O . ALA A 1 707 ? 9.474 -1.984 -42.651 1.00 89.12 707 ALA A O 1
ATOM 5622 N N . SER A 1 708 ? 9.254 -3.309 -44.455 1.00 92.69 708 SER A N 1
ATOM 5623 C CA . SER A 1 708 ? 9.743 -4.526 -43.802 1.00 92.69 708 SER A CA 1
ATOM 5624 C C . SER A 1 708 ? 11.154 -4.341 -43.240 1.00 92.69 708 SER A C 1
ATOM 5626 O O . SER A 1 708 ? 11.362 -4.487 -42.034 1.00 92.69 708 SER A O 1
ATOM 5628 N N . LYS A 1 709 ? 12.111 -3.942 -44.090 1.00 88.88 709 LYS A N 1
ATOM 5629 C CA . LYS A 1 709 ? 13.510 -3.727 -43.698 1.00 88.88 709 LYS A CA 1
ATOM 5630 C C . LYS A 1 709 ? 13.619 -2.679 -42.588 1.00 88.88 709 LYS A C 1
ATOM 5632 O O . LYS A 1 709 ? 14.340 -2.894 -41.618 1.00 88.88 709 LYS A O 1
ATOM 5637 N N . THR A 1 710 ? 12.841 -1.600 -42.679 1.00 88.06 710 THR A N 1
ATOM 5638 C CA . THR A 1 710 ? 12.780 -0.537 -41.663 1.00 88.06 710 THR A CA 1
ATOM 5639 C C . THR A 1 710 ? 12.381 -1.077 -40.292 1.00 88.06 710 THR A C 1
ATOM 5641 O O . THR A 1 710 ? 13.092 -0.858 -39.312 1.00 88.06 710 THR A O 1
ATOM 5644 N N . TRP A 1 711 ? 11.256 -1.789 -40.203 1.00 90.44 711 TRP A N 1
ATOM 5645 C CA . TRP A 1 711 ? 10.753 -2.287 -38.922 1.00 90.44 711 TRP A CA 1
ATOM 5646 C C . TRP A 1 711 ? 11.632 -3.398 -38.339 1.00 90.44 711 TRP A C 1
ATOM 5648 O O . TRP A 1 711 ? 11.908 -3.386 -37.139 1.00 90.44 711 TRP A O 1
ATOM 5658 N N . LEU A 1 712 ? 12.157 -4.294 -39.181 1.00 90.50 712 LEU A N 1
ATOM 5659 C CA . LEU A 1 712 ? 13.102 -5.326 -38.745 1.00 90.50 712 LEU A CA 1
ATOM 5660 C C . LEU A 1 712 ? 14.404 -4.716 -38.200 1.00 90.50 712 LEU A C 1
ATOM 5662 O O . LEU A 1 712 ? 14.900 -5.164 -37.168 1.00 90.50 712 LEU A O 1
ATOM 5666 N N . MET A 1 713 ? 14.937 -3.664 -38.830 1.00 86.19 713 MET A N 1
ATOM 5667 C CA . MET A 1 713 ? 16.135 -2.976 -38.332 1.00 86.19 713 MET A CA 1
ATOM 5668 C C . MET A 1 713 ? 15.893 -2.306 -36.971 1.00 86.19 713 MET A C 1
ATOM 5670 O O . MET A 1 713 ? 16.783 -2.315 -36.126 1.00 86.19 713 MET A O 1
ATOM 5674 N N . GLN A 1 714 ? 14.695 -1.771 -36.714 1.00 83.38 714 GLN A N 1
ATOM 5675 C CA . GLN A 1 714 ? 14.359 -1.200 -35.401 1.00 83.38 714 GLN A CA 1
ATOM 5676 C C . GLN A 1 714 ? 14.198 -2.253 -34.306 1.00 83.38 714 GLN A C 1
ATOM 5678 O O . GLN A 1 714 ? 14.607 -2.046 -33.165 1.00 83.38 714 GLN A O 1
ATOM 5683 N N . ALA A 1 715 ? 13.618 -3.401 -34.643 1.00 87.31 715 ALA A N 1
ATOM 5684 C CA . ALA A 1 715 ? 13.580 -4.518 -33.714 1.00 87.31 715 ALA A CA 1
ATOM 5685 C C . ALA A 1 715 ? 15.012 -4.988 -33.390 1.00 87.31 715 ALA A C 1
ATOM 5687 O O . ALA A 1 715 ? 15.346 -5.207 -32.222 1.00 87.31 715 ALA A O 1
ATOM 5688 N N . ALA A 1 716 ? 15.886 -5.065 -34.402 1.00 84.00 716 ALA A N 1
ATOM 5689 C CA . ALA A 1 716 ? 17.291 -5.433 -34.239 1.00 84.00 716 ALA A CA 1
ATOM 5690 C C . ALA A 1 716 ? 18.055 -4.463 -33.321 1.00 84.00 716 ALA A C 1
ATOM 5692 O O . ALA A 1 716 ? 18.758 -4.918 -32.419 1.00 84.00 716 ALA A O 1
ATOM 5693 N N . THR A 1 717 ? 17.869 -3.141 -33.467 1.00 77.56 717 THR A N 1
ATOM 5694 C CA . THR A 1 717 ? 18.537 -2.147 -32.599 1.00 77.56 717 THR A CA 1
ATOM 5695 C C . THR A 1 717 ? 18.172 -2.284 -31.129 1.00 77.56 717 THR A C 1
ATOM 5697 O O . THR A 1 717 ? 18.973 -1.959 -30.257 1.00 77.56 717 THR A O 1
ATOM 5700 N N . LYS A 1 718 ? 16.986 -2.817 -30.838 1.00 77.81 718 LYS A N 1
ATOM 5701 C CA . LYS A 1 718 ? 16.509 -3.073 -29.472 1.00 77.81 718 LYS A CA 1
ATOM 5702 C C . LYS A 1 718 ? 16.876 -4.449 -28.939 1.00 77.81 718 LYS A C 1
ATOM 5704 O O . LYS A 1 718 ? 16.488 -4.803 -27.829 1.00 77.81 718 LYS A O 1
ATOM 5709 N N . GLY A 1 719 ? 17.635 -5.217 -29.709 1.00 79.06 719 GLY A N 1
ATOM 5710 C CA . GLY A 1 719 ? 18.149 -6.509 -29.300 1.00 79.06 719 GLY A CA 1
ATOM 5711 C C . GLY A 1 719 ? 17.315 -7.713 -29.735 1.00 79.06 719 GLY A C 1
ATOM 5712 O O . GLY A 1 719 ? 17.558 -8.815 -29.240 1.00 79.06 719 GLY A O 1
ATOM 5713 N N . HIS A 1 720 ? 16.351 -7.542 -30.648 1.00 86.12 720 HIS A N 1
ATOM 5714 C CA . HIS A 1 720 ? 15.593 -8.668 -31.191 1.00 86.12 720 HIS A CA 1
ATOM 5715 C C . HIS A 1 720 ? 16.487 -9.529 -32.091 1.00 86.12 720 HIS A C 1
ATOM 5717 O O . HIS A 1 720 ? 16.918 -9.102 -33.164 1.00 86.12 720 HIS A O 1
ATOM 5723 N N . ARG A 1 721 ? 16.746 -10.771 -31.670 1.00 84.81 721 ARG A N 1
ATOM 5724 C CA . ARG A 1 721 ? 17.759 -11.646 -32.284 1.00 84.81 721 ARG A CA 1
ATOM 5725 C C . ARG A 1 721 ? 17.412 -12.048 -33.712 1.00 84.81 721 ARG A C 1
ATOM 5727 O O . ARG A 1 721 ? 18.251 -11.972 -34.601 1.00 84.81 721 ARG A O 1
ATOM 5734 N N . GLU A 1 722 ? 16.169 -12.445 -33.939 1.00 88.62 722 GLU A N 1
ATOM 5735 C CA . GLU A 1 722 ? 15.673 -12.886 -35.240 1.00 88.62 722 GLU A CA 1
ATOM 5736 C C . GLU A 1 722 ? 15.640 -11.726 -36.239 1.00 88.62 722 GLU A C 1
ATOM 5738 O O . GLU A 1 722 ? 16.040 -11.890 -37.389 1.00 88.62 722 GLU A O 1
ATOM 5743 N N . ALA A 1 723 ? 15.219 -10.536 -35.803 1.00 89.12 723 ALA A N 1
ATOM 5744 C CA . ALA A 1 723 ? 15.240 -9.339 -36.634 1.00 89.12 723 ALA A CA 1
ATOM 5745 C C . ALA A 1 723 ? 16.674 -8.923 -37.001 1.00 89.12 723 ALA A C 1
ATOM 5747 O O . ALA A 1 723 ? 16.946 -8.565 -38.149 1.00 89.12 723 ALA A O 1
ATOM 5748 N N . HIS A 1 724 ? 17.605 -9.030 -36.046 1.00 85.38 724 HIS A N 1
ATOM 5749 C CA . HIS A 1 724 ? 19.029 -8.803 -36.283 1.00 85.38 724 HIS A CA 1
ATOM 5750 C C . HIS A 1 724 ? 19.592 -9.783 -37.311 1.00 85.38 724 HIS A C 1
ATOM 5752 O O . HIS A 1 724 ? 20.190 -9.361 -38.295 1.00 85.38 724 HIS A O 1
ATOM 5758 N N . ALA A 1 725 ? 19.307 -11.079 -37.165 1.00 85.25 725 ALA A N 1
ATOM 5759 C CA . ALA A 1 725 ? 19.739 -12.092 -38.124 1.00 85.25 725 ALA A CA 1
ATOM 5760 C C . ALA A 1 725 ? 19.200 -11.845 -39.545 1.00 85.25 725 ALA A C 1
ATOM 5762 O O . ALA A 1 725 ? 19.917 -12.059 -40.518 1.00 85.25 725 ALA A O 1
ATOM 5763 N N . LEU A 1 726 ? 17.961 -11.357 -39.673 1.00 87.56 726 LEU A N 1
ATOM 5764 C CA . LEU A 1 726 ? 17.354 -11.034 -40.970 1.00 87.56 726 LEU A CA 1
ATOM 5765 C C . LEU A 1 726 ? 17.907 -9.761 -41.617 1.00 87.56 726 LEU A C 1
ATOM 5767 O O . LEU A 1 726 ? 17.736 -9.576 -42.819 1.00 87.56 726 LEU A O 1
ATOM 5771 N N . THR A 1 727 ? 18.518 -8.869 -40.838 1.00 86.94 727 THR A N 1
ATOM 5772 C CA . THR A 1 727 ? 18.952 -7.555 -41.325 1.00 86.94 727 THR A CA 1
ATOM 5773 C C . THR A 1 727 ? 20.456 -7.346 -41.263 1.00 86.94 727 THR A C 1
ATOM 5775 O O . THR A 1 727 ? 20.905 -6.302 -41.723 1.00 86.94 727 THR A O 1
ATOM 5778 N N . TYR A 1 728 ? 21.233 -8.282 -40.708 1.00 86.19 728 TYR A N 1
ATOM 5779 C CA . TYR A 1 728 ? 22.671 -8.134 -40.485 1.00 86.19 728 TYR A CA 1
ATOM 5780 C C . TYR A 1 728 ? 23.452 -7.869 -41.781 1.00 86.19 728 TYR A C 1
ATOM 5782 O O . TYR A 1 728 ? 23.263 -8.531 -42.799 1.00 86.19 728 TYR A O 1
ATOM 5790 N N . SER A 1 729 ? 24.385 -6.922 -41.701 1.00 86.12 729 SER A N 1
ATOM 5791 C CA . SER A 1 729 ? 25.390 -6.631 -42.721 1.00 86.12 729 SER A CA 1
ATOM 5792 C C . SER A 1 729 ? 26.663 -6.145 -42.016 1.00 86.12 729 SER A C 1
ATOM 5794 O O . SER A 1 729 ? 26.537 -5.455 -40.998 1.00 86.12 729 SER A O 1
ATOM 5796 N N . PRO A 1 730 ? 27.873 -6.455 -42.527 1.00 86.00 730 PRO A N 1
ATOM 5797 C CA . PRO A 1 730 ? 29.123 -5.991 -41.933 1.00 86.00 730 PRO A CA 1
ATOM 5798 C C . PRO A 1 730 ? 29.185 -4.467 -41.794 1.00 86.00 730 PRO A C 1
ATOM 5800 O O . PRO A 1 730 ? 28.613 -3.730 -42.602 1.00 86.00 730 PRO A O 1
ATOM 5803 N N . VAL A 1 731 ? 29.896 -4.006 -40.766 1.00 87.00 731 VAL A N 1
ATOM 5804 C CA . VAL A 1 731 ? 30.079 -2.584 -40.464 1.00 87.00 731 VAL A CA 1
ATOM 5805 C C . VAL A 1 731 ? 31.126 -1.968 -41.389 1.00 87.00 731 VAL A C 1
ATOM 5807 O O . VAL A 1 731 ? 32.273 -2.416 -41.415 1.00 87.00 731 VAL A O 1
ATOM 5810 N N . LYS A 1 732 ? 30.746 -0.891 -42.080 1.00 86.56 732 LYS A N 1
ATOM 5811 C CA . LYS A 1 732 ? 31.632 -0.089 -42.931 1.00 86.56 732 LYS A CA 1
ATOM 5812 C C . LYS A 1 732 ? 32.225 1.092 -42.153 1.00 86.56 732 LYS A C 1
ATOM 5814 O O . LYS A 1 732 ? 33.446 1.293 -42.148 1.00 86.56 732 LYS A O 1
ATOM 5819 N N . GLU A 1 733 ? 31.366 1.838 -41.456 1.00 87.25 733 GLU A N 1
ATOM 5820 C CA . GLU A 1 733 ? 31.704 3.065 -40.724 1.00 87.25 733 GLU A CA 1
ATOM 5821 C C . GLU A 1 733 ? 30.820 3.235 -39.477 1.00 87.25 733 GLU A C 1
ATOM 5823 O O . GLU A 1 733 ? 29.660 2.821 -39.474 1.00 87.25 733 GLU A O 1
ATOM 5828 N N . ILE A 1 734 ? 31.376 3.833 -38.415 1.00 86.50 734 ILE A N 1
ATOM 5829 C CA . ILE A 1 734 ? 30.682 4.118 -37.151 1.00 86.50 734 ILE A CA 1
ATOM 5830 C C . ILE A 1 734 ? 30.949 5.570 -36.770 1.00 86.50 734 ILE A C 1
ATOM 5832 O O . ILE A 1 734 ? 32.105 5.988 -36.732 1.00 86.50 734 ILE A O 1
ATOM 5836 N N . LEU A 1 735 ? 29.892 6.308 -36.439 1.00 84.06 735 LEU A N 1
ATOM 5837 C CA . LEU A 1 735 ? 29.956 7.689 -35.974 1.00 84.06 735 LEU A CA 1
ATOM 5838 C C . LEU A 1 735 ? 29.132 7.870 -34.705 1.00 84.06 735 LEU A C 1
ATOM 5840 O O . LEU A 1 735 ? 28.082 7.250 -34.557 1.00 84.06 735 LEU A O 1
ATOM 5844 N N . ASN A 1 736 ? 29.576 8.769 -33.827 1.00 80.25 736 ASN A N 1
ATOM 5845 C CA . ASN A 1 736 ? 28.875 9.114 -32.595 1.00 80.25 736 ASN A CA 1
ATOM 5846 C C . ASN A 1 736 ? 28.763 10.634 -32.442 1.00 80.25 736 ASN A C 1
ATOM 5848 O O . ASN A 1 736 ? 29.735 11.362 -32.643 1.00 80.25 736 ASN A O 1
ATOM 5852 N N . THR A 1 737 ? 27.590 11.091 -32.017 1.00 77.19 737 THR A N 1
ATOM 5853 C CA . THR A 1 737 ? 27.388 12.411 -31.415 1.00 77.19 737 THR A CA 1
ATOM 5854 C C . THR A 1 737 ? 27.617 12.318 -29.902 1.00 77.19 737 THR A C 1
ATOM 5856 O O . THR A 1 737 ? 28.044 11.287 -29.379 1.00 77.19 737 THR A O 1
ATOM 5859 N N . VAL A 1 738 ? 27.313 13.388 -29.161 1.00 71.06 738 VAL A N 1
ATOM 5860 C CA . VAL A 1 738 ? 27.374 13.365 -27.688 1.00 71.06 738 VAL A CA 1
ATOM 5861 C C . VAL A 1 738 ? 26.397 12.346 -27.081 1.00 71.06 738 VAL A C 1
ATOM 5863 O O . VAL A 1 738 ? 26.691 11.782 -26.028 1.00 71.06 738 VAL A O 1
ATOM 5866 N N . THR A 1 739 ? 25.249 12.106 -27.726 1.00 70.38 739 THR A N 1
ATOM 5867 C CA . THR A 1 739 ? 24.129 11.340 -27.147 1.00 70.38 739 THR A CA 1
ATOM 5868 C C . THR A 1 739 ? 23.618 10.192 -28.023 1.00 70.38 739 THR A C 1
ATOM 5870 O O . THR A 1 739 ? 22.701 9.482 -27.610 1.00 70.38 739 THR A O 1
ATOM 5873 N N . ALA A 1 740 ? 24.160 9.996 -29.228 1.00 76.31 740 ALA A N 1
ATOM 5874 C CA . ALA A 1 740 ? 23.676 9.002 -30.185 1.00 76.31 740 ALA A CA 1
ATOM 5875 C C . ALA A 1 740 ? 24.783 8.440 -31.077 1.00 76.31 740 ALA A C 1
ATOM 5877 O O . ALA A 1 740 ? 25.839 9.049 -31.229 1.00 76.31 740 ALA A O 1
ATOM 5878 N N . GLY A 1 741 ? 24.513 7.291 -31.692 1.00 79.75 741 GLY A N 1
ATOM 5879 C CA . GLY A 1 741 ? 25.416 6.635 -32.631 1.00 79.75 741 GLY A CA 1
ATOM 5880 C C . GLY A 1 741 ? 24.725 6.238 -33.931 1.00 79.75 741 GLY A C 1
ATOM 5881 O O . GLY A 1 741 ? 23.510 6.018 -33.970 1.00 79.75 741 GLY A O 1
ATOM 5882 N N . ALA A 1 742 ? 25.515 6.164 -34.998 1.00 84.31 742 ALA A N 1
ATOM 5883 C CA . ALA A 1 742 ? 25.099 5.731 -36.321 1.00 84.31 742 ALA A CA 1
ATOM 5884 C C . ALA A 1 742 ? 26.137 4.790 -36.939 1.00 84.31 742 ALA A C 1
ATOM 5886 O O . ALA A 1 742 ? 27.343 5.016 -36.842 1.00 84.31 742 ALA A O 1
ATOM 5887 N N . VAL A 1 743 ? 25.661 3.742 -37.606 1.00 87.38 743 VAL A N 1
ATOM 5888 C CA . VAL A 1 743 ? 26.486 2.748 -38.297 1.00 87.38 743 VAL A CA 1
ATOM 5889 C C . VAL A 1 743 ? 26.065 2.680 -39.743 1.00 87.38 743 VAL A C 1
ATOM 5891 O O . VAL A 1 743 ? 24.920 2.338 -40.026 1.00 87.38 743 VAL A O 1
ATOM 5894 N N . LEU A 1 744 ? 27.008 2.933 -40.643 1.00 90.94 744 LEU A N 1
ATOM 5895 C CA . LEU A 1 744 ? 26.874 2.586 -42.047 1.00 90.94 744 LEU A CA 1
ATOM 5896 C C . LEU A 1 744 ? 27.381 1.162 -42.246 1.00 90.94 744 LEU A C 1
ATOM 5898 O O . LEU A 1 744 ? 28.487 0.808 -41.827 1.00 90.94 744 LEU A O 1
ATOM 5902 N N . ARG A 1 745 ? 26.565 0.345 -42.901 1.00 89.69 745 ARG A N 1
ATOM 5903 C CA . ARG A 1 745 ? 26.875 -1.047 -43.218 1.00 89.69 745 ARG A CA 1
ATOM 5904 C C . ARG A 1 745 ? 27.270 -1.195 -44.684 1.00 89.69 745 ARG A C 1
ATOM 5906 O O . ARG A 1 745 ? 26.975 -0.331 -45.506 1.00 89.69 745 ARG A O 1
ATOM 5913 N N . GLU A 1 746 ? 27.950 -2.291 -45.008 1.00 89.38 746 GLU A N 1
ATOM 5914 C CA . GLU A 1 746 ? 28.430 -2.567 -46.372 1.00 89.38 746 GLU A CA 1
ATOM 5915 C C . GLU A 1 746 ? 27.295 -2.692 -47.407 1.00 89.38 746 GLU A C 1
ATOM 5917 O O . GLU A 1 746 ? 27.501 -2.386 -48.577 1.00 89.38 746 GLU A O 1
ATOM 5922 N N . ASP A 1 747 ? 26.079 -3.064 -46.992 1.00 89.12 747 ASP A N 1
ATOM 5923 C CA . ASP A 1 747 ? 24.879 -3.082 -47.846 1.00 89.12 747 ASP A CA 1
ATOM 5924 C C . ASP A 1 747 ? 24.262 -1.685 -48.091 1.00 89.12 747 ASP A C 1
ATOM 5926 O O . ASP A 1 747 ? 23.167 -1.572 -48.648 1.00 89.12 747 ASP A O 1
ATOM 5930 N N . GLY A 1 748 ? 24.925 -0.615 -47.639 1.00 90.75 748 GLY A N 1
ATOM 5931 C CA . GLY A 1 748 ? 24.472 0.767 -47.796 1.00 90.75 748 GLY A CA 1
ATOM 5932 C C . GLY A 1 748 ? 23.288 1.142 -46.904 1.00 90.75 748 GLY A C 1
ATOM 5933 O O . GLY A 1 748 ? 22.601 2.129 -47.173 1.00 90.75 748 GLY A O 1
ATOM 5934 N N . SER A 1 749 ? 23.006 0.356 -45.865 1.00 90.75 749 SER A N 1
ATOM 5935 C CA . SER A 1 749 ? 21.987 0.674 -44.866 1.00 90.75 749 SER A CA 1
ATOM 5936 C C . SER A 1 749 ? 22.598 1.313 -43.619 1.00 90.75 749 SER A C 1
ATOM 5938 O O . SER A 1 749 ? 23.743 1.031 -43.252 1.00 90.75 749 SER A O 1
ATOM 5940 N N . VAL A 1 750 ? 21.821 2.166 -42.951 1.00 89.12 750 VAL A N 1
ATOM 5941 C CA . VAL A 1 750 ? 22.241 2.886 -41.749 1.00 89.12 750 VAL A CA 1
ATOM 5942 C C . VAL A 1 750 ? 21.384 2.490 -40.557 1.00 89.12 750 VAL A C 1
ATOM 5944 O O . VAL A 1 750 ? 20.155 2.502 -40.609 1.00 89.12 750 VAL A O 1
ATOM 5947 N N . ILE A 1 751 ? 22.059 2.151 -39.467 1.00 83.31 751 ILE A N 1
ATOM 5948 C CA . ILE A 1 751 ? 21.462 1.844 -38.172 1.00 83.31 751 ILE A CA 1
ATOM 5949 C C . ILE A 1 751 ? 21.770 2.978 -37.200 1.00 83.31 751 ILE A C 1
ATOM 5951 O O . ILE A 1 751 ? 22.902 3.444 -37.152 1.00 83.31 751 ILE A O 1
ATOM 5955 N N . THR A 1 752 ? 20.792 3.379 -36.385 1.00 80.19 752 THR A N 1
ATOM 5956 C CA . THR A 1 752 ? 20.935 4.472 -35.408 1.00 80.19 752 THR A CA 1
ATOM 5957 C C . THR A 1 752 ? 20.464 4.058 -34.012 1.00 80.19 752 THR A C 1
ATOM 5959 O O . THR A 1 752 ? 19.498 3.301 -33.896 1.00 80.19 752 THR A O 1
ATOM 5962 N N . TRP A 1 753 ? 21.086 4.592 -32.959 1.00 75.38 753 TRP A N 1
ATOM 5963 C CA . TRP A 1 753 ? 20.684 4.409 -31.551 1.00 75.38 753 TRP A CA 1
ATOM 5964 C C . TRP A 1 753 ? 21.033 5.644 -30.693 1.00 75.38 753 TRP A C 1
ATOM 5966 O O . TRP A 1 753 ? 21.722 6.548 -31.162 1.00 75.38 753 TRP A O 1
ATOM 5976 N N . GLY A 1 754 ? 20.591 5.674 -29.429 1.00 71.38 754 GLY A N 1
ATOM 5977 C CA . GLY A 1 754 ? 20.789 6.794 -28.486 1.00 71.38 754 GLY A CA 1
ATOM 5978 C C . GLY A 1 754 ? 19.709 7.877 -28.592 1.00 71.38 754 GLY A C 1
ATOM 5979 O O . GLY A 1 754 ? 18.721 7.646 -29.266 1.00 71.38 754 GLY A O 1
ATOM 5980 N N . ASP A 1 755 ? 19.866 9.035 -27.939 1.00 61.94 755 ASP A N 1
ATOM 5981 C CA . ASP A 1 755 ? 18.782 10.020 -27.698 1.00 61.94 755 ASP A CA 1
ATOM 5982 C C . ASP A 1 755 ? 18.502 11.001 -28.856 1.00 61.94 755 ASP A C 1
ATOM 5984 O O . ASP A 1 755 ? 17.510 11.732 -28.831 1.00 61.94 755 ASP A O 1
ATOM 5988 N N . ALA A 1 756 ? 19.317 11.022 -29.914 1.00 58.19 756 ALA A N 1
ATOM 5989 C CA . ALA A 1 756 ? 19.132 11.915 -31.072 1.00 58.19 756 ALA A CA 1
ATOM 5990 C C . ALA A 1 756 ? 17.984 11.479 -32.024 1.00 58.19 756 ALA A C 1
ATOM 5992 O O . ALA A 1 756 ? 17.998 11.780 -33.217 1.00 58.19 756 ALA A O 1
ATOM 5993 N N . VAL A 1 757 ? 16.985 10.759 -31.504 1.00 55.50 757 VAL A N 1
ATOM 5994 C CA . VAL A 1 757 ? 15.898 10.083 -32.245 1.00 55.50 757 VAL A CA 1
ATOM 5995 C C . VAL A 1 757 ? 14.729 11.005 -32.592 1.00 55.50 757 VAL A C 1
ATOM 5997 O O . VAL A 1 757 ? 13.811 10.568 -33.284 1.00 55.50 757 VAL A O 1
ATOM 6000 N N . SER A 1 758 ? 14.723 12.260 -32.126 1.00 55.97 758 SER A N 1
ATOM 6001 C CA . SER A 1 758 ? 13.539 13.133 -32.195 1.00 55.97 758 SER A CA 1
ATOM 6002 C C . SER A 1 758 ? 12.989 13.363 -33.610 1.00 55.97 758 SER A C 1
ATOM 6004 O O . SER A 1 758 ? 11.824 13.724 -33.728 1.00 55.97 758 SER A O 1
ATOM 6006 N N . ASP A 1 759 ? 13.768 13.093 -34.666 1.00 60.38 759 ASP A N 1
ATOM 6007 C CA . ASP A 1 759 ? 13.316 13.181 -36.065 1.00 60.38 759 ASP A CA 1
ATOM 6008 C C . ASP A 1 759 ? 13.718 11.972 -36.943 1.00 60.38 759 ASP A C 1
ATOM 6010 O O . ASP A 1 759 ? 13.761 12.056 -38.165 1.00 60.38 759 ASP A O 1
ATOM 6014 N N . ILE A 1 760 ? 14.026 10.796 -36.368 1.00 68.50 760 ILE A N 1
ATOM 6015 C CA . ILE A 1 760 ? 14.353 9.623 -37.215 1.00 68.50 760 ILE A CA 1
ATOM 6016 C C . ILE A 1 760 ? 13.112 9.065 -37.928 1.00 68.50 760 ILE A C 1
ATOM 6018 O O . ILE A 1 760 ? 13.216 8.410 -38.964 1.00 68.50 760 ILE A O 1
ATOM 6022 N N . SER A 1 761 ? 11.920 9.272 -37.358 1.00 69.44 761 SER A N 1
ATOM 6023 C CA . SER A 1 761 ? 10.679 8.648 -37.831 1.00 69.44 761 SER A CA 1
ATOM 6024 C C . SER A 1 761 ? 10.317 9.058 -39.263 1.00 69.44 761 SER A C 1
ATOM 6026 O O . SER A 1 761 ? 9.762 8.241 -39.998 1.00 69.44 761 SER A O 1
ATOM 6028 N N . SER A 1 762 ? 10.699 10.274 -39.665 1.00 70.44 762 SER A N 1
ATOM 6029 C CA . SER A 1 762 ? 10.475 10.866 -40.987 1.00 70.44 762 SER A CA 1
ATOM 6030 C C . SER A 1 762 ? 11.480 10.390 -42.048 1.00 70.44 762 SER A C 1
ATOM 6032 O O . SER A 1 762 ? 11.189 10.430 -43.247 1.00 70.44 762 SER A O 1
ATOM 6034 N N . VAL A 1 763 ? 12.652 9.894 -41.632 1.00 77.06 763 VAL A N 1
ATOM 6035 C CA . VAL A 1 763 ? 13.750 9.518 -42.541 1.00 77.06 763 VAL A CA 1
ATOM 6036 C C . VAL A 1 763 ? 14.173 8.051 -42.467 1.00 77.06 763 VAL A C 1
ATOM 6038 O O . VAL A 1 763 ? 14.942 7.605 -43.316 1.00 77.06 763 VAL A O 1
ATOM 6041 N N . LYS A 1 764 ? 13.645 7.269 -41.518 1.00 78.69 764 LYS A N 1
ATOM 6042 C CA . LYS A 1 764 ? 14.004 5.856 -41.288 1.00 78.69 764 LYS A CA 1
ATOM 6043 C C . LYS A 1 764 ? 13.970 4.990 -42.552 1.00 78.69 764 LYS A C 1
ATOM 6045 O O . LYS A 1 764 ? 14.915 4.253 -42.807 1.00 78.69 764 LYS A O 1
ATOM 6050 N N . GLU A 1 765 ? 12.938 5.128 -43.386 1.00 82.38 765 GLU A N 1
ATOM 6051 C CA . GLU A 1 765 ? 12.812 4.348 -44.626 1.00 82.38 765 GLU A CA 1
ATOM 6052 C C . GLU A 1 765 ? 13.898 4.725 -45.637 1.00 82.38 765 GLU A C 1
ATOM 6054 O O . GLU A 1 765 ? 14.432 3.865 -46.341 1.00 82.38 765 GLU A O 1
ATOM 6059 N N . LYS A 1 766 ? 14.294 6.005 -45.657 1.00 86.75 766 LYS A N 1
ATOM 6060 C CA . LYS A 1 766 ? 15.361 6.512 -46.522 1.00 86.75 766 LYS A CA 1
ATOM 6061 C C . LYS A 1 766 ? 16.732 5.983 -46.103 1.00 86.75 766 LYS A C 1
ATOM 6063 O O . LYS A 1 766 ? 17.638 6.019 -46.919 1.00 86.75 766 LYS A O 1
ATOM 6068 N N . LEU A 1 767 ? 16.910 5.463 -44.894 1.00 88.88 767 LEU A N 1
ATOM 6069 C CA . LEU A 1 767 ? 18.198 4.967 -44.398 1.00 88.88 767 LEU A CA 1
ATOM 6070 C C . LEU A 1 767 ? 18.376 3.449 -44.565 1.00 88.88 767 LEU A C 1
ATOM 6072 O O . LEU A 1 767 ? 19.400 2.893 -44.178 1.00 88.88 767 LEU A O 1
ATOM 6076 N N . THR A 1 768 ? 17.411 2.7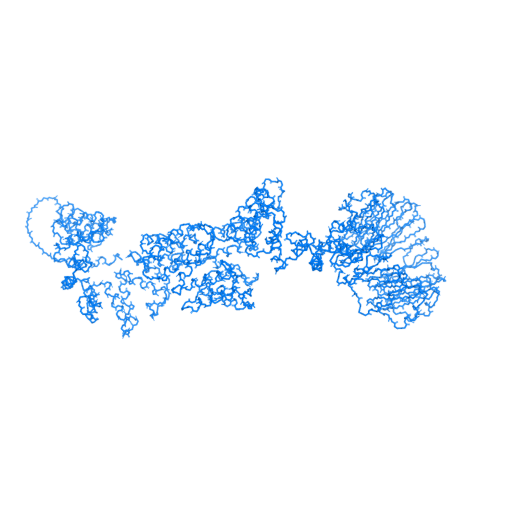60 -45.174 1.00 86.94 768 THR A N 1
ATOM 6077 C CA . THR A 1 768 ? 17.441 1.295 -45.314 1.00 86.94 768 THR A CA 1
ATOM 6078 C C . THR A 1 768 ? 18.379 0.775 -46.406 1.00 86.94 768 THR A C 1
ATOM 6080 O O . THR A 1 768 ? 18.733 -0.404 -46.370 1.00 86.94 768 THR A O 1
ATOM 6083 N N . GLN A 1 769 ? 18.779 1.610 -47.372 1.00 88.62 769 GLN A N 1
ATOM 6084 C CA . GLN A 1 769 ? 19.686 1.250 -48.471 1.00 88.62 769 GLN A CA 1
ATOM 6085 C C . GLN A 1 769 ? 20.209 2.476 -49.237 1.00 88.62 769 GLN A C 1
ATOM 6087 O O . GLN A 1 769 ? 19.637 3.573 -49.154 1.00 88.62 769 GLN A O 1
ATOM 6092 N N . GLY A 1 770 ? 21.247 2.257 -50.049 1.00 90.38 770 GLY A N 1
ATOM 6093 C CA . GLY A 1 770 ? 21.786 3.231 -51.001 1.00 90.38 770 GLY A CA 1
ATOM 6094 C C . GLY A 1 770 ? 22.523 4.404 -50.356 1.00 90.38 770 GLY A C 1
ATOM 6095 O O . GLY A 1 770 ? 22.662 5.439 -50.999 1.00 90.38 770 GLY A O 1
ATOM 6096 N N . VAL A 1 771 ? 22.937 4.289 -49.090 1.00 94.12 771 VAL A N 1
ATOM 6097 C CA . VAL A 1 771 ? 23.822 5.254 -48.425 1.00 94.12 771 VAL A CA 1
ATOM 6098 C C . VAL A 1 771 ? 25.273 4.876 -48.711 1.00 94.12 771 VAL A C 1
ATOM 6100 O O . VAL A 1 771 ? 25.686 3.745 -48.470 1.00 94.12 771 VAL A 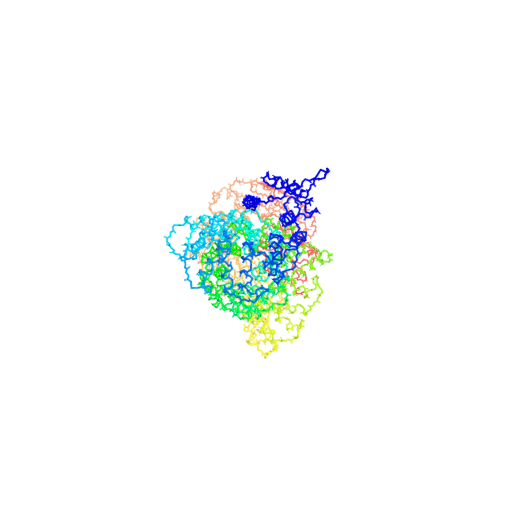O 1
ATOM 6103 N N . VAL A 1 772 ? 26.064 5.830 -49.198 1.00 94.25 772 VAL A N 1
ATOM 6104 C CA . VAL A 1 772 ? 27.478 5.614 -49.548 1.00 94.25 772 VAL A CA 1
ATOM 6105 C C . VAL A 1 772 ? 28.446 6.160 -48.508 1.00 94.25 772 VAL A C 1
ATOM 6107 O O . VAL A 1 772 ? 29.525 5.583 -48.340 1.00 94.25 772 VAL A O 1
ATOM 6110 N N . ALA A 1 773 ? 28.046 7.215 -47.796 1.00 92.75 773 ALA A N 1
ATOM 6111 C CA . ALA A 1 773 ? 28.821 7.865 -46.745 1.00 92.75 773 ALA A CA 1
ATOM 6112 C C . ALA A 1 773 ? 27.892 8.433 -45.666 1.00 92.75 773 ALA A C 1
ATOM 6114 O O . ALA A 1 773 ? 26.771 8.852 -45.964 1.00 92.75 773 ALA A O 1
ATOM 6115 N N . ILE A 1 774 ? 28.375 8.471 -44.428 1.00 91.38 774 ILE A N 1
ATOM 6116 C CA . ILE A 1 774 ? 27.718 9.154 -43.312 1.00 91.38 774 ILE A CA 1
ATOM 6117 C C . ILE A 1 774 ? 28.673 10.179 -42.704 1.00 91.38 774 ILE A C 1
ATOM 6119 O O . ILE A 1 774 ? 29.883 10.090 -42.870 1.00 91.38 774 ILE A O 1
ATOM 6123 N N . GLY A 1 775 ? 28.137 11.162 -41.994 1.00 87.94 775 GLY A N 1
ATOM 6124 C CA . GLY A 1 775 ? 28.939 12.079 -41.195 1.00 87.94 775 GLY A CA 1
ATOM 6125 C C . GLY A 1 775 ? 28.141 12.684 -40.048 1.00 87.94 775 GLY A C 1
ATOM 6126 O O . GLY A 1 775 ? 26.912 12.576 -40.018 1.00 87.94 775 GLY A O 1
ATOM 6127 N N . SER A 1 776 ? 28.841 13.276 -39.079 1.00 84.25 776 SER A N 1
ATOM 6128 C CA . SER A 1 776 ? 28.245 13.757 -37.830 1.00 84.25 776 SER A CA 1
ATOM 6129 C C . SER A 1 776 ? 28.841 15.077 -37.346 1.00 84.25 776 SER A C 1
ATOM 6131 O O . SER A 1 776 ? 30.045 15.301 -37.466 1.00 84.25 776 SER A O 1
ATOM 6133 N N . SER A 1 777 ? 28.007 15.913 -36.726 1.00 79.00 777 SER A N 1
ATOM 6134 C CA . SER A 1 777 ? 28.419 17.040 -35.877 1.00 79.00 777 SER A CA 1
ATOM 6135 C C . SER A 1 777 ? 28.339 16.642 -34.389 1.00 79.00 777 SER A C 1
ATOM 6137 O O . SER A 1 777 ? 28.206 15.464 -34.060 1.00 79.00 777 SER A O 1
ATOM 6139 N N . LEU A 1 778 ? 28.378 17.602 -33.455 1.00 74.75 778 LEU A N 1
ATOM 6140 C CA . LEU A 1 778 ? 28.125 17.321 -32.032 1.00 74.75 778 LEU A CA 1
ATOM 6141 C C . LEU A 1 778 ? 26.724 16.754 -31.739 1.00 74.75 778 LEU A C 1
ATOM 6143 O O . LEU A 1 778 ? 26.555 16.107 -30.704 1.00 74.75 778 LEU A O 1
ATOM 6147 N N . ALA A 1 779 ? 25.730 17.017 -32.594 1.00 73.50 779 ALA A N 1
ATOM 6148 C CA . ALA A 1 779 ? 24.329 16.671 -32.326 1.00 73.50 779 ALA A CA 1
ATOM 6149 C C . ALA A 1 779 ? 23.525 16.190 -33.553 1.00 73.50 779 ALA A C 1
ATOM 6151 O O . ALA A 1 779 ? 22.396 15.725 -33.385 1.00 73.50 779 ALA A O 1
ATOM 6152 N N . ASP A 1 780 ? 24.097 16.274 -34.758 1.00 80.00 780 ASP A N 1
ATOM 6153 C CA . ASP A 1 780 ? 23.444 15.933 -36.025 1.00 80.00 780 ASP A CA 1
ATOM 6154 C C . ASP A 1 780 ? 24.193 14.844 -36.787 1.00 80.00 780 ASP A C 1
ATOM 6156 O O . ASP A 1 780 ? 25.412 14.717 -36.668 1.00 80.00 780 ASP A O 1
ATOM 6160 N N . PHE A 1 781 ? 23.466 14.139 -37.648 1.00 86.06 781 PHE A N 1
ATOM 6161 C CA . PHE A 1 781 ? 24.006 13.220 -38.639 1.00 86.06 781 PHE A CA 1
ATOM 6162 C C . PHE A 1 781 ? 23.485 13.552 -40.039 1.00 86.06 781 PHE A C 1
ATOM 6164 O O . PHE A 1 781 ? 22.353 14.014 -40.196 1.00 86.06 781 PHE A O 1
ATOM 6171 N N . ALA A 1 782 ? 24.275 13.245 -41.068 1.00 88.44 782 ALA A N 1
ATOM 6172 C CA . ALA A 1 782 ? 23.792 13.190 -42.443 1.00 88.44 782 ALA A CA 1
ATOM 6173 C C . ALA A 1 782 ? 24.343 11.970 -43.190 1.00 88.44 782 ALA A C 1
ATOM 6175 O O . ALA A 1 782 ? 25.432 11.482 -42.896 1.00 88.44 782 ALA A O 1
ATOM 6176 N N . ALA A 1 783 ? 23.576 11.491 -44.162 1.00 91.50 783 ALA A N 1
ATOM 6177 C CA . ALA A 1 783 ? 23.870 10.356 -45.020 1.00 91.50 783 ALA A CA 1
ATOM 6178 C C . ALA A 1 783 ? 23.806 10.794 -46.486 1.00 91.50 783 ALA A C 1
ATOM 6180 O O . ALA A 1 783 ? 22.781 11.309 -46.933 1.00 91.50 783 ALA A O 1
ATOM 6181 N N . LEU A 1 784 ? 24.886 10.565 -47.232 1.00 93.31 784 LEU A N 1
ATOM 6182 C CA . LEU A 1 784 ? 24.942 10.764 -48.677 1.00 93.31 784 LEU A CA 1
ATOM 6183 C C . LEU A 1 784 ? 24.442 9.506 -49.379 1.00 93.31 784 LEU A C 1
ATOM 6185 O O . LEU A 1 784 ? 24.914 8.402 -49.100 1.00 93.31 784 LEU A O 1
ATOM 6189 N N . LYS A 1 785 ? 23.502 9.683 -50.300 1.00 93.06 785 LYS A N 1
ATOM 6190 C CA . LYS A 1 785 ? 22.937 8.625 -51.130 1.00 93.06 785 LYS A CA 1
ATOM 6191 C C . LYS A 1 785 ? 23.701 8.452 -52.441 1.00 93.06 785 LYS A C 1
ATOM 6193 O O . LYS A 1 785 ? 24.323 9.386 -52.934 1.00 93.06 785 LYS A O 1
ATOM 6198 N N . GLU A 1 786 ? 23.584 7.270 -53.043 1.00 91.31 786 GLU A N 1
ATOM 6199 C CA . GLU A 1 786 ? 24.126 6.961 -54.379 1.00 91.31 786 GLU A CA 1
ATOM 6200 C C . GLU A 1 786 ? 23.616 7.904 -55.482 1.00 91.31 786 GLU A C 1
ATOM 6202 O O . GLU A 1 786 ? 24.328 8.166 -56.446 1.00 91.31 786 GLU A O 1
ATOM 6207 N N . ASP A 1 787 ? 22.398 8.433 -55.343 1.00 89.25 787 ASP A N 1
ATOM 6208 C CA . ASP A 1 787 ? 21.797 9.391 -56.283 1.00 89.25 787 ASP A CA 1
ATOM 6209 C C . ASP A 1 787 ? 22.247 10.851 -56.057 1.00 89.25 787 ASP A C 1
ATOM 6211 O O . ASP A 1 787 ? 21.767 11.773 -56.722 1.00 89.25 787 ASP A O 1
ATOM 6215 N N . GLY A 1 788 ? 23.173 11.073 -55.119 1.00 89.19 788 GLY A N 1
ATOM 6216 C CA . GLY A 1 788 ? 23.671 12.393 -54.745 1.00 89.19 788 GLY A CA 1
ATOM 6217 C C . GLY A 1 788 ? 22.689 13.211 -53.903 1.00 89.19 788 GLY A C 1
ATOM 6218 O O . GLY A 1 788 ? 22.866 14.424 -53.786 1.00 89.19 788 GLY A O 1
ATOM 6219 N N . SER A 1 789 ? 21.639 12.594 -53.349 1.00 90.81 789 SER A N 1
ATOM 6220 C CA . SER A 1 789 ? 20.776 13.221 -52.343 1.00 90.81 789 SER A CA 1
ATOM 6221 C C . SER A 1 789 ? 21.340 13.058 -50.928 1.00 90.81 789 SER A C 1
ATOM 6223 O O . SER A 1 789 ? 22.114 12.141 -50.647 1.00 90.81 789 SER A O 1
ATOM 6225 N N . VAL A 1 790 ? 20.963 13.949 -50.009 1.00 89.50 790 VAL A N 1
ATOM 6226 C CA . VAL A 1 790 ? 21.400 13.885 -48.605 1.00 89.50 790 VAL A CA 1
ATOM 6227 C C . VAL A 1 790 ? 20.202 13.700 -47.681 1.00 89.50 790 VAL A C 1
ATOM 6229 O O . VAL A 1 790 ? 19.214 14.426 -47.764 1.00 89.50 790 VAL A O 1
ATOM 6232 N N . VAL A 1 791 ? 20.302 12.722 -46.780 1.00 87.75 791 VAL A N 1
ATOM 6233 C CA . VAL A 1 791 ? 19.308 12.431 -45.738 1.00 87.75 791 VAL A CA 1
ATOM 6234 C C . VAL A 1 791 ? 19.883 12.824 -44.387 1.00 87.75 791 VAL A C 1
ATOM 6236 O O . VAL A 1 791 ? 20.986 12.409 -44.048 1.00 87.75 791 VAL A O 1
ATOM 6239 N N . ARG A 1 792 ? 19.141 13.591 -43.593 1.00 83.75 792 ARG A N 1
ATOM 6240 C CA . ARG A 1 792 ? 19.622 14.144 -42.324 1.00 83.75 792 ARG A CA 1
ATOM 6241 C C . ARG A 1 792 ? 18.727 13.737 -41.154 1.00 83.75 792 ARG A C 1
ATOM 6243 O O . ARG A 1 792 ? 17.531 13.555 -41.345 1.00 83.75 792 ARG A O 1
ATOM 6250 N N . TRP A 1 793 ? 19.309 13.597 -39.964 1.00 83.19 793 TRP A N 1
ATOM 6251 C CA . TRP A 1 793 ? 18.583 13.400 -38.705 1.00 83.19 793 TRP A CA 1
ATOM 6252 C C . TRP A 1 793 ? 19.398 13.901 -37.505 1.00 83.19 793 TRP A C 1
ATOM 6254 O O . TRP A 1 793 ? 20.596 14.162 -37.619 1.00 83.19 793 TRP A O 1
ATOM 6264 N N . GLY A 1 794 ? 18.756 14.011 -36.342 1.00 76.56 794 GLY A N 1
ATOM 6265 C CA . GLY A 1 794 ? 19.378 14.473 -35.099 1.00 76.56 794 GLY A CA 1
ATOM 6266 C C . GLY A 1 794 ? 18.776 15.781 -34.589 1.00 76.56 794 GLY A C 1
ATOM 6267 O O . GLY A 1 794 ? 17.680 16.173 -34.994 1.00 76.56 794 GLY A O 1
ATOM 6268 N N . LYS A 1 795 ? 19.466 16.442 -33.655 1.00 70.88 795 LYS A N 1
ATOM 6269 C CA . LYS A 1 795 ? 19.010 17.719 -33.095 1.00 70.88 795 LYS A CA 1
ATOM 6270 C C . LYS A 1 795 ? 19.532 18.865 -33.955 1.00 70.88 795 LYS A C 1
ATOM 6272 O O . LYS A 1 795 ? 20.643 19.339 -33.729 1.00 70.88 795 LYS A O 1
ATOM 6277 N N . LEU A 1 796 ? 18.679 19.324 -34.873 1.00 63.31 796 LEU A N 1
ATOM 6278 C CA . LEU A 1 796 ? 19.002 20.383 -35.823 1.00 63.31 796 LEU A CA 1
ATOM 6279 C C . LEU A 1 796 ? 19.385 21.680 -35.092 1.00 63.31 796 LEU A C 1
ATOM 6281 O O . LEU A 1 796 ? 18.550 22.272 -34.408 1.00 63.31 796 LEU A O 1
ATOM 6285 N N . ILE A 1 797 ? 20.639 22.120 -35.220 1.00 57.19 797 ILE A N 1
ATOM 6286 C CA . ILE A 1 797 ? 21.095 23.411 -34.681 1.00 57.19 797 ILE A CA 1
ATOM 6287 C C . ILE A 1 797 ? 21.117 24.485 -35.787 1.00 57.19 797 ILE A C 1
ATOM 6289 O O . ILE A 1 797 ? 22.026 24.498 -36.609 1.00 57.19 797 ILE A O 1
ATOM 6293 N N . GLY A 1 798 ? 20.072 25.323 -35.855 1.00 54.72 798 GLY A N 1
ATOM 6294 C CA . GLY A 1 798 ? 19.938 26.451 -36.795 1.00 54.72 798 GLY A CA 1
ATOM 6295 C C . GLY A 1 798 ? 18.615 26.445 -37.583 1.00 54.72 798 GLY A C 1
ATOM 6296 O O . GLY A 1 798 ? 18.293 25.459 -38.244 1.00 54.72 798 GLY A O 1
ATOM 6297 N N . ASP A 1 799 ? 17.847 27.543 -37.528 1.00 46.06 799 ASP A N 1
ATOM 6298 C CA . ASP A 1 799 ? 16.503 27.651 -38.127 1.00 46.06 799 ASP A CA 1
ATOM 6299 C C . ASP A 1 799 ? 16.531 28.044 -39.625 1.00 46.06 799 ASP A C 1
ATOM 6301 O O . ASP A 1 799 ? 17.212 28.994 -40.012 1.00 46.06 799 ASP A O 1
ATOM 6305 N N . ASN A 1 800 ? 15.692 27.370 -40.432 1.00 54.62 800 ASN A N 1
ATOM 6306 C CA . ASN A 1 800 ? 15.380 27.577 -41.867 1.00 54.62 800 ASN A CA 1
ATOM 6307 C C . ASN A 1 800 ? 16.383 27.040 -42.912 1.00 54.62 800 ASN A C 1
ATOM 6309 O O . ASN A 1 800 ? 17.083 27.804 -43.577 1.00 54.62 800 ASN A O 1
ATOM 6313 N N . LEU A 1 801 ? 16.355 25.723 -43.154 1.00 60.16 801 LEU A N 1
ATOM 6314 C CA . LEU A 1 801 ? 17.010 25.085 -44.302 1.00 60.16 801 LEU A CA 1
ATOM 6315 C C . LEU A 1 801 ? 16.000 24.795 -45.429 1.00 60.16 801 LEU A C 1
ATOM 6317 O O . LEU A 1 801 ? 14.938 24.229 -45.182 1.00 60.16 801 LEU A O 1
ATOM 6321 N N . ASP A 1 802 ? 16.354 25.118 -46.674 1.00 66.75 802 ASP A N 1
ATOM 6322 C CA . ASP A 1 802 ? 15.664 24.599 -47.861 1.00 66.75 802 ASP A CA 1
ATOM 6323 C C . ASP A 1 802 ? 16.274 23.243 -48.254 1.00 66.75 802 ASP A C 1
ATOM 6325 O O . ASP A 1 802 ? 17.290 23.172 -48.953 1.00 66.75 802 ASP A O 1
ATOM 6329 N N . GLU A 1 803 ? 15.656 22.155 -47.784 1.00 68.25 803 GLU A N 1
ATOM 6330 C CA . GLU A 1 803 ? 16.084 20.776 -48.063 1.00 68.25 803 GLU A CA 1
ATOM 6331 C C . GLU A 1 803 ? 16.146 20.452 -49.564 1.00 68.25 803 GLU A C 1
ATOM 6333 O O . GLU A 1 803 ? 16.893 19.559 -49.971 1.00 68.25 803 GLU A O 1
ATOM 6338 N N . SER A 1 804 ? 15.433 21.202 -50.416 1.00 74.19 804 SER A N 1
ATOM 6339 C CA . SER A 1 804 ? 15.455 20.977 -51.865 1.00 74.19 804 SER A CA 1
ATOM 6340 C C . SER A 1 804 ? 16.847 21.174 -52.476 1.00 74.19 804 SER A C 1
ATOM 6342 O O . SER A 1 804 ? 17.176 20.539 -53.482 1.00 74.19 804 SER A O 1
ATOM 6344 N N . ARG A 1 805 ? 17.716 21.972 -51.837 1.00 76.12 805 ARG A N 1
ATOM 6345 C CA . ARG A 1 805 ? 19.098 22.206 -52.290 1.00 76.12 805 ARG A CA 1
ATOM 6346 C C . ARG A 1 805 ? 19.990 20.962 -52.193 1.00 76.12 805 ARG A C 1
ATOM 6348 O O . ARG A 1 805 ? 21.014 20.914 -52.875 1.00 76.12 805 ARG A O 1
ATOM 6355 N N . PHE A 1 806 ? 19.578 19.969 -51.404 1.00 78.25 806 PHE A N 1
ATOM 6356 C CA . PHE A 1 806 ? 20.290 18.712 -51.146 1.00 78.25 806 PHE A CA 1
ATOM 6357 C C . PHE A 1 806 ? 19.608 17.499 -51.789 1.00 78.25 806 PHE A C 1
ATOM 6359 O O . PHE A 1 806 ? 19.980 16.357 -51.524 1.00 78.25 806 PHE A O 1
ATOM 6366 N N . ALA A 1 807 ? 18.597 17.732 -52.628 1.00 80.25 807 ALA A N 1
ATOM 6367 C CA . ALA A 1 807 ? 17.818 16.665 -53.240 1.00 80.25 807 ALA A CA 1
ATOM 6368 C C . ALA A 1 807 ? 18.588 15.883 -54.319 1.00 80.25 807 ALA A C 1
ATOM 6370 O O . ALA A 1 807 ? 18.161 14.793 -54.679 1.00 80.25 807 ALA A O 1
ATOM 6371 N N . SER A 1 808 ? 19.680 16.432 -54.868 1.00 84.88 808 SER A N 1
ATOM 6372 C CA . SER A 1 808 ? 20.534 15.745 -55.848 1.00 84.88 808 SER A CA 1
ATOM 6373 C C . SER A 1 808 ? 21.865 16.468 -56.073 1.00 84.88 808 SER A C 1
ATOM 6375 O O . SER A 1 808 ? 22.012 17.656 -55.761 1.00 84.88 808 SER A O 1
ATOM 6377 N N . GLY A 1 809 ? 22.813 15.759 -56.690 1.00 85.69 809 GLY A N 1
ATOM 6378 C CA . GLY A 1 809 ? 24.057 16.328 -57.205 1.00 85.69 809 GLY A CA 1
ATOM 6379 C C . GLY A 1 809 ? 25.116 16.631 -56.149 1.00 85.69 809 GLY A C 1
ATOM 6380 O O . GLY A 1 809 ? 26.101 17.278 -56.494 1.00 85.69 809 GLY A O 1
ATOM 6381 N N . VAL A 1 810 ? 24.934 16.195 -54.898 1.00 89.50 810 VAL A N 1
ATOM 6382 C CA . VAL A 1 810 ? 25.973 16.238 -53.863 1.00 89.50 810 VAL A CA 1
ATOM 6383 C C . VAL A 1 810 ? 26.991 15.133 -54.116 1.00 89.50 810 VAL A C 1
ATOM 6385 O O . VAL A 1 810 ? 26.626 13.977 -54.306 1.00 89.50 810 VAL A O 1
ATOM 6388 N N . LYS A 1 811 ? 28.268 15.505 -54.088 1.00 88.62 811 LYS A N 1
ATOM 6389 C CA . LYS A 1 811 ? 29.412 14.617 -54.284 1.00 88.62 811 LYS A CA 1
ATOM 6390 C C . LYS A 1 811 ? 30.066 14.237 -52.955 1.00 88.62 811 LYS A C 1
ATOM 6392 O O . LYS A 1 811 ? 30.422 13.082 -52.748 1.00 88.62 811 LYS A O 1
ATOM 6397 N N . GLU A 1 812 ? 30.228 15.206 -52.053 1.00 88.44 812 GLU A N 1
ATOM 6398 C CA . GLU A 1 812 ? 30.994 15.047 -50.809 1.00 88.44 812 GLU A CA 1
ATOM 6399 C C . GLU A 1 812 ? 30.320 15.764 -49.631 1.00 88.44 812 GLU A C 1
ATOM 6401 O O . GLU A 1 812 ? 29.699 16.818 -49.801 1.00 88.44 812 GLU A O 1
ATOM 6406 N N . LEU A 1 813 ? 30.462 15.185 -48.431 1.00 87.62 813 LEU A N 1
ATOM 6407 C CA . LEU A 1 813 ? 30.021 15.772 -47.165 1.00 87.62 813 LEU A CA 1
ATOM 6408 C C . LEU A 1 813 ? 31.232 16.260 -46.358 1.00 87.62 813 LEU A C 1
ATOM 6410 O O . LEU A 1 813 ? 32.213 15.536 -46.206 1.00 87.62 813 LEU A O 1
ATOM 6414 N N . HIS A 1 814 ? 31.128 17.448 -45.769 1.00 83.50 814 HIS A N 1
ATOM 6415 C CA . HIS A 1 814 ? 32.138 18.039 -44.894 1.00 83.50 814 HIS A CA 1
ATOM 6416 C C . HIS A 1 814 ? 31.499 18.458 -43.575 1.00 83.50 814 HIS A C 1
ATOM 6418 O O . HIS A 1 814 ? 30.500 19.170 -43.574 1.00 83.50 814 HIS A O 1
ATOM 6424 N N . PHE A 1 815 ? 32.087 18.059 -42.449 1.00 78.56 815 PHE A N 1
ATOM 6425 C CA . PHE A 1 815 ? 31.540 18.343 -41.122 1.00 78.56 815 PHE A CA 1
ATOM 6426 C C . PHE A 1 815 ? 32.528 19.137 -40.274 1.00 78.56 815 PHE A C 1
ATOM 6428 O O . PHE A 1 815 ? 33.725 18.855 -40.255 1.00 78.56 815 PHE A O 1
ATOM 6435 N N . GLY A 1 816 ? 31.998 20.116 -39.547 1.00 72.56 816 GLY A N 1
ATOM 6436 C CA . GLY A 1 816 ? 32.662 20.803 -38.449 1.00 72.56 816 GLY A CA 1
ATOM 6437 C C . GLY A 1 816 ? 31.960 20.525 -37.118 1.00 72.56 816 GLY A C 1
ATOM 6438 O O . GLY A 1 816 ? 30.907 19.891 -37.056 1.00 72.56 816 GLY A O 1
ATOM 6439 N N . ARG A 1 817 ? 32.505 21.068 -36.023 1.00 70.75 817 ARG A N 1
ATOM 6440 C CA . ARG A 1 817 ? 31.959 20.873 -34.664 1.00 70.75 817 ARG A CA 1
ATOM 6441 C C . ARG A 1 817 ? 30.487 21.309 -34.529 1.00 70.75 817 ARG A C 1
ATOM 6443 O O . ARG A 1 817 ? 29.750 20.717 -33.743 1.00 70.75 817 ARG A O 1
ATOM 6450 N N . ARG A 1 818 ? 30.067 22.340 -35.275 1.00 68.25 818 ARG A N 1
ATOM 6451 C CA . ARG A 1 818 ? 28.710 22.928 -35.255 1.00 68.25 818 ARG A CA 1
ATOM 6452 C C . ARG A 1 818 ? 28.123 23.204 -36.653 1.00 68.25 818 ARG A C 1
ATOM 6454 O O . ARG A 1 818 ? 27.218 24.020 -36.779 1.00 68.25 818 ARG A O 1
ATOM 6461 N N . GLY A 1 819 ? 28.638 22.557 -37.702 1.00 72.62 819 GLY A N 1
ATOM 6462 C CA . GLY A 1 819 ? 28.188 22.812 -39.074 1.00 72.62 819 GLY A CA 1
ATOM 6463 C C . GLY A 1 819 ? 28.454 21.659 -40.040 1.00 72.62 819 GLY A C 1
ATOM 6464 O O . GLY A 1 819 ? 29.257 20.771 -39.759 1.00 72.62 819 GLY A O 1
ATOM 6465 N N . LEU A 1 820 ? 27.764 21.689 -41.174 1.00 78.06 820 LEU A N 1
ATOM 6466 C CA . LEU A 1 820 ? 27.847 20.776 -42.310 1.00 78.06 820 LEU A CA 1
ATOM 6467 C C . LEU A 1 820 ? 28.003 21.614 -43.587 1.00 78.06 820 LEU A C 1
ATOM 6469 O O . LEU A 1 820 ? 27.307 22.607 -43.761 1.00 78.06 820 LEU A O 1
ATOM 6473 N N . ALA A 1 821 ? 28.851 21.202 -44.519 1.00 79.56 821 ALA A N 1
ATOM 6474 C CA . ALA A 1 821 ? 28.776 21.652 -45.904 1.00 79.56 821 ALA A CA 1
ATOM 6475 C C . ALA A 1 821 ? 28.784 20.467 -46.852 1.00 79.56 821 ALA A C 1
ATOM 6477 O O . ALA A 1 821 ? 29.257 19.379 -46.527 1.00 79.56 821 ALA A O 1
ATOM 6478 N N . VAL A 1 822 ? 28.274 20.712 -48.048 1.00 83.94 822 VAL A N 1
ATOM 6479 C CA . VAL A 1 822 ? 28.288 19.755 -49.140 1.00 83.94 822 VAL A CA 1
ATOM 6480 C C . VAL A 1 822 ? 28.865 20.404 -50.386 1.00 83.94 822 VAL A C 1
ATOM 6482 O O . VAL A 1 822 ? 28.562 21.559 -50.692 1.00 83.94 822 VAL A O 1
ATOM 6485 N N . ILE A 1 823 ? 29.687 19.649 -51.107 1.00 86.69 823 ILE A N 1
ATOM 6486 C CA . ILE A 1 823 ? 30.181 20.040 -52.427 1.00 86.69 823 ILE A CA 1
ATOM 6487 C C . ILE A 1 823 ? 29.358 19.286 -53.460 1.00 86.69 823 ILE A C 1
ATOM 6489 O O . ILE A 1 823 ? 29.240 18.059 -53.395 1.00 86.69 823 ILE A O 1
ATOM 6493 N N . LYS A 1 824 ? 28.773 20.012 -54.411 1.00 86.75 824 LYS A N 1
ATOM 6494 C CA . LYS A 1 824 ? 28.100 19.407 -55.558 1.00 86.75 824 LYS A CA 1
ATOM 6495 C C . LYS A 1 824 ? 29.076 19.025 -56.661 1.00 86.75 824 LYS A C 1
ATOM 6497 O O . LYS A 1 824 ? 30.158 19.589 -56.773 1.00 86.75 824 LYS A O 1
ATOM 6502 N N . GLU A 1 825 ? 28.629 18.157 -57.560 1.00 84.44 825 GLU A N 1
ATOM 6503 C CA . GLU A 1 825 ? 29.343 17.812 -58.799 1.00 84.44 825 GLU A CA 1
ATOM 6504 C C . GLU A 1 825 ? 29.666 19.040 -59.676 1.00 84.44 825 GLU A C 1
ATOM 6506 O O . GLU A 1 825 ? 30.633 19.038 -60.431 1.00 84.44 825 GLU A O 1
ATOM 6511 N N . SER A 1 826 ? 28.893 20.127 -59.562 1.00 81.06 826 SER A N 1
ATOM 6512 C CA . SER A 1 826 ? 29.169 21.407 -60.233 1.00 81.06 826 SER A CA 1
ATOM 6513 C C . SER A 1 826 ? 30.324 22.210 -59.614 1.00 81.06 826 SER A C 1
ATOM 6515 O O . SER A 1 826 ? 30.695 23.257 -60.147 1.00 81.06 826 SER A O 1
ATOM 6517 N N . GLY A 1 827 ? 30.858 21.777 -58.469 1.00 77.94 827 GLY A N 1
ATOM 6518 C CA . GLY A 1 827 ? 31.751 22.571 -57.626 1.00 77.94 827 GLY A CA 1
ATOM 6519 C C . GLY A 1 827 ? 31.034 23.677 -56.840 1.00 77.94 827 GLY A C 1
ATOM 6520 O O . GLY A 1 827 ? 31.703 24.572 -56.325 1.00 77.94 827 GLY A O 1
ATOM 6521 N N . GLU A 1 828 ? 29.693 23.653 -56.782 1.00 85.00 828 GLU A N 1
ATOM 6522 C CA . GLU A 1 828 ? 28.894 24.506 -55.889 1.00 85.00 828 GLU A CA 1
ATOM 6523 C C . GLU A 1 828 ? 29.082 24.034 -54.444 1.00 85.00 828 GLU A C 1
ATOM 6525 O O . GLU A 1 828 ? 28.907 22.850 -54.148 1.00 85.00 828 GLU A O 1
ATOM 6530 N N . LEU A 1 829 ? 29.388 24.965 -53.543 1.00 84.00 829 LEU A N 1
ATOM 6531 C CA . LEU A 1 829 ? 29.445 24.718 -52.109 1.00 84.00 829 LEU A CA 1
ATOM 6532 C C . LEU A 1 829 ? 28.147 25.189 -51.446 1.00 84.00 829 LEU A C 1
ATOM 6534 O O . LEU A 1 829 ? 27.768 26.354 -51.559 1.00 84.00 829 LEU A O 1
ATOM 6538 N N . ILE A 1 830 ? 27.496 24.293 -50.707 1.00 79.31 830 ILE A N 1
ATOM 6539 C CA . ILE A 1 830 ? 26.338 24.622 -49.870 1.00 79.31 830 ILE A CA 1
ATOM 6540 C C . ILE A 1 830 ? 26.736 24.408 -48.417 1.00 79.31 830 ILE A C 1
ATOM 6542 O O . ILE A 1 830 ? 27.185 23.323 -48.056 1.00 79.31 830 ILE A O 1
ATOM 6546 N N . ILE A 1 831 ? 26.566 25.432 -47.587 1.00 75.69 831 ILE A N 1
ATOM 6547 C CA . ILE A 1 831 ? 26.970 25.417 -46.181 1.00 75.69 831 ILE A CA 1
ATOM 6548 C C . ILE A 1 831 ? 25.749 25.511 -45.283 1.00 75.69 831 ILE A C 1
ATOM 6550 O O . ILE A 1 831 ? 24.747 26.146 -45.604 1.00 75.69 831 ILE A O 1
ATOM 6554 N N . TRP A 1 832 ? 25.870 24.897 -44.118 1.00 70.88 832 TRP A N 1
ATOM 6555 C CA . TRP A 1 832 ? 24.921 24.990 -43.039 1.00 70.88 832 TRP A CA 1
ATOM 6556 C C . TRP A 1 832 ? 25.674 25.000 -41.707 1.00 70.88 832 TRP A C 1
ATOM 6558 O O . TRP A 1 832 ? 26.312 24.021 -41.332 1.00 70.88 832 TRP A O 1
ATOM 6568 N N . SER A 1 833 ? 25.665 26.128 -41.004 1.00 65.94 833 SER A N 1
ATOM 6569 C CA . SER A 1 833 ? 26.379 26.276 -39.737 1.00 65.94 833 SER A CA 1
ATOM 6570 C C . SER A 1 833 ? 25.673 27.273 -38.837 1.00 65.94 833 SER A C 1
ATOM 6572 O O . SER A 1 833 ? 25.235 28.329 -39.288 1.00 65.94 833 SER A O 1
ATOM 6574 N N . ASP A 1 834 ? 25.658 26.954 -37.551 1.00 59.12 834 ASP A N 1
ATOM 6575 C CA . ASP A 1 834 ? 25.057 27.740 -36.476 1.00 59.12 834 ASP A CA 1
ATOM 6576 C C . ASP A 1 834 ? 25.692 29.138 -36.308 1.00 59.12 834 ASP A C 1
ATOM 6578 O O . ASP A 1 834 ? 25.065 30.069 -35.805 1.00 59.12 834 ASP A O 1
ATOM 6582 N N . CYS A 1 835 ? 26.955 29.297 -36.722 1.00 55.41 835 CYS A N 1
ATOM 6583 C CA . CYS A 1 835 ? 27.726 30.527 -36.530 1.00 55.41 835 CYS A CA 1
ATOM 6584 C C . CYS A 1 835 ? 27.752 31.474 -37.746 1.00 55.41 835 CYS A C 1
ATOM 6586 O O . CYS A 1 835 ? 28.038 32.658 -37.561 1.00 55.41 835 CYS A O 1
ATOM 6588 N N . CYS A 1 836 ? 27.444 31.008 -38.969 1.00 56.75 836 CYS A N 1
ATOM 6589 C CA . CYS A 1 836 ? 27.770 31.754 -40.202 1.00 56.75 836 CYS A CA 1
ATOM 6590 C C . CYS A 1 836 ? 26.810 31.486 -41.388 1.00 56.75 836 CYS A C 1
ATOM 6592 O O . CYS A 1 836 ? 27.276 31.154 -42.479 1.00 56.75 836 CYS A O 1
ATOM 6594 N N . ASN A 1 837 ? 25.487 31.605 -41.210 1.00 56.09 837 ASN A N 1
ATOM 6595 C CA . ASN A 1 837 ? 24.512 31.460 -42.311 1.00 56.09 837 ASN A CA 1
ATOM 6596 C C . ASN A 1 837 ? 24.917 32.239 -43.584 1.00 56.09 837 ASN A C 1
ATOM 6598 O O . ASN A 1 837 ? 25.430 33.357 -43.477 1.00 56.09 837 ASN A O 1
ATOM 6602 N N . ASP A 1 838 ? 24.632 31.650 -44.757 1.00 54.56 838 ASP A N 1
ATOM 6603 C CA . ASP A 1 838 ? 24.857 32.159 -46.122 1.00 54.56 838 ASP A CA 1
ATOM 6604 C C . ASP A 1 838 ? 24.806 33.702 -46.219 1.00 54.56 838 ASP A C 1
ATOM 6606 O O . ASP A 1 838 ? 23.743 34.306 -46.384 1.00 54.56 838 ASP A O 1
ATOM 6610 N N . GLN A 1 839 ? 25.961 34.372 -46.132 1.00 60.16 839 GLN A N 1
ATOM 6611 C CA . GLN A 1 839 ? 26.030 35.823 -46.311 1.00 60.16 839 GLN A CA 1
ATOM 6612 C C . GLN A 1 839 ? 25.799 36.148 -47.803 1.00 60.16 839 GLN A C 1
ATOM 6614 O O . GLN A 1 839 ? 26.573 35.684 -48.650 1.00 60.16 839 GLN A O 1
ATOM 6619 N N . PRO A 1 840 ? 24.795 36.975 -48.172 1.00 60.81 840 PRO A N 1
ATOM 6620 C CA . PRO A 1 840 ? 24.473 37.282 -49.572 1.00 60.81 840 PRO A CA 1
ATOM 6621 C C . PRO A 1 840 ? 25.652 37.728 -50.466 1.00 60.81 840 PRO A C 1
ATOM 6623 O O . PRO A 1 840 ? 25.647 37.372 -51.645 1.00 60.81 840 PRO A O 1
ATOM 6626 N N . PRO A 1 841 ? 26.674 38.462 -49.969 1.00 64.69 841 PRO A N 1
ATOM 6627 C CA . PRO A 1 841 ? 27.834 38.859 -50.776 1.00 64.69 841 PRO A CA 1
ATOM 6628 C C . PRO A 1 841 ? 28.763 37.704 -51.182 1.00 64.69 841 PRO A C 1
ATOM 6630 O O . PRO A 1 841 ? 29.521 37.838 -52.140 1.00 64.69 841 PRO A O 1
ATOM 6633 N N . VAL A 1 842 ? 28.730 36.587 -50.453 1.00 72.19 842 VAL A N 1
ATOM 6634 C CA . VAL A 1 842 ? 29.688 35.477 -50.588 1.00 72.19 842 VAL A CA 1
ATOM 6635 C C . VAL A 1 842 ? 29.132 34.375 -51.487 1.00 72.19 842 VAL A C 1
ATOM 6637 O O . VAL A 1 842 ? 29.872 33.787 -52.275 1.00 72.19 842 VAL A O 1
ATOM 6640 N N . LEU A 1 843 ? 27.813 34.162 -51.439 1.00 71.50 843 LEU A N 1
ATOM 6641 C CA . LEU A 1 843 ? 27.092 33.150 -52.216 1.00 71.50 843 LEU A CA 1
ATOM 6642 C C . LEU A 1 843 ? 27.478 33.084 -53.708 1.00 71.50 843 LEU A C 1
ATOM 6644 O O . LEU A 1 843 ? 27.715 31.978 -54.192 1.00 71.50 843 LEU A O 1
ATOM 6648 N N . PRO A 1 844 ? 27.604 34.202 -54.458 1.00 78.94 844 PRO A N 1
ATOM 6649 C CA . PRO A 1 844 ? 27.968 34.134 -55.874 1.00 78.94 844 PRO A CA 1
ATOM 6650 C C . PRO A 1 844 ? 29.363 33.545 -56.124 1.00 78.94 844 PRO A C 1
ATOM 6652 O O . PRO A 1 844 ? 29.591 32.939 -57.168 1.00 78.94 844 PRO A O 1
ATOM 6655 N N . LYS A 1 845 ? 30.302 33.703 -55.179 1.00 79.31 845 LYS A N 1
ATOM 6656 C CA . LYS A 1 845 ? 31.684 33.214 -55.320 1.00 79.31 845 LYS A CA 1
ATOM 6657 C C . LYS A 1 845 ? 31.805 31.700 -55.116 1.00 79.31 845 LYS A C 1
ATOM 6659 O O . LYS A 1 845 ? 32.806 31.127 -55.546 1.00 79.31 845 LYS A O 1
ATOM 6664 N N . LEU A 1 846 ? 30.791 31.078 -54.507 1.00 83.75 846 LEU A N 1
ATOM 6665 C CA . LEU A 1 846 ? 30.749 29.668 -54.100 1.00 83.75 846 LEU A CA 1
ATOM 6666 C C . LEU A 1 846 ? 29.920 28.773 -55.038 1.00 83.75 846 LEU A C 1
ATOM 6668 O O . LEU A 1 846 ? 29.672 27.613 -54.724 1.00 83.75 846 LEU A O 1
ATOM 6672 N N . GLN A 1 847 ? 29.485 29.290 -56.192 1.00 83.06 847 GLN A N 1
ATOM 6673 C CA . GLN A 1 847 ? 28.629 28.550 -57.132 1.00 83.06 847 GLN A CA 1
ATOM 6674 C C . GLN A 1 847 ? 29.376 27.513 -57.988 1.00 83.06 847 GLN A C 1
ATOM 6676 O O . GLN A 1 847 ? 28.736 26.664 -58.606 1.00 83.06 847 GLN A O 1
ATOM 6681 N N . SER A 1 848 ? 30.708 27.580 -58.047 1.00 84.50 848 SER A N 1
ATOM 6682 C CA . SER A 1 848 ? 31.552 26.659 -58.817 1.00 84.50 848 SER A CA 1
ATOM 6683 C C . SER A 1 848 ? 33.022 26.762 -58.407 1.00 84.50 848 SER A C 1
ATOM 6685 O O . SER A 1 848 ? 33.462 27.820 -57.944 1.00 84.50 848 SER A O 1
ATOM 6687 N N . GLY A 1 849 ? 33.802 25.719 -58.699 1.00 83.25 849 GLY A N 1
ATOM 6688 C CA . GLY A 1 849 ? 35.267 25.738 -58.601 1.00 83.25 849 GLY A CA 1
ATOM 6689 C C . GLY A 1 849 ? 35.818 25.638 -57.180 1.00 83.25 849 GLY A C 1
ATOM 6690 O O . GLY A 1 849 ? 36.997 25.899 -56.985 1.00 83.25 849 GLY A O 1
ATOM 6691 N N . VAL A 1 850 ? 34.998 25.294 -56.181 1.00 85.75 850 VAL A N 1
ATOM 6692 C CA . VAL A 1 850 ? 35.474 25.023 -54.816 1.00 85.75 850 VAL A CA 1
ATOM 6693 C C . VAL A 1 850 ? 36.115 23.634 -54.759 1.00 85.75 850 VAL A C 1
ATOM 6695 O O . VAL A 1 850 ? 35.464 22.647 -55.091 1.00 85.75 850 VAL A O 1
ATOM 6698 N N . GLU A 1 851 ? 37.367 23.556 -54.299 1.00 80.88 851 GLU A N 1
ATOM 6699 C CA . GLU A 1 851 ? 38.112 22.292 -54.166 1.00 80.88 851 GLU A CA 1
ATOM 6700 C C . GLU A 1 851 ? 38.324 21.862 -52.711 1.00 80.88 851 GLU A C 1
ATOM 6702 O O . GLU A 1 851 ? 38.371 20.669 -52.418 1.00 80.88 851 GLU A O 1
ATOM 6707 N N . LYS A 1 852 ? 38.467 22.817 -51.783 1.00 80.00 852 LYS A N 1
ATOM 6708 C CA . LYS A 1 852 ? 38.748 22.534 -50.367 1.00 80.00 852 LYS A CA 1
ATOM 6709 C C . LYS A 1 852 ? 37.943 23.461 -49.468 1.00 80.00 852 LYS A C 1
ATOM 6711 O O . LYS A 1 852 ? 37.878 24.663 -49.714 1.00 80.00 852 LYS A O 1
ATOM 6716 N N . VAL A 1 853 ? 37.383 22.906 -48.396 1.00 79.12 853 VAL A N 1
ATOM 6717 C CA . VAL A 1 853 ? 36.613 23.635 -47.379 1.00 79.12 853 VAL A CA 1
ATOM 6718 C C . VAL A 1 853 ? 37.209 23.353 -46.009 1.00 79.12 853 VAL A C 1
ATOM 6720 O O . VAL A 1 853 ? 37.522 22.205 -45.693 1.00 79.12 853 VAL A O 1
ATOM 6723 N N . LEU A 1 854 ? 37.354 24.391 -45.192 1.00 75.62 854 LEU A N 1
ATOM 6724 C CA . LEU A 1 854 ? 37.746 24.270 -43.792 1.00 75.62 854 LEU A CA 1
ATOM 6725 C C . LEU A 1 854 ? 36.629 24.810 -42.905 1.00 75.62 854 LEU A C 1
ATOM 6727 O O . LEU A 1 854 ? 36.137 25.917 -43.124 1.00 75.62 854 LEU A O 1
ATOM 6731 N N . PHE A 1 855 ? 36.299 24.036 -41.877 1.00 70.00 855 PHE A N 1
ATOM 6732 C CA . PHE A 1 855 ? 35.451 24.449 -40.770 1.00 70.00 855 PHE A CA 1
ATOM 6733 C C . PHE A 1 855 ? 36.299 24.633 -39.517 1.00 70.00 855 PHE A C 1
ATOM 6735 O O . PHE A 1 855 ? 37.009 23.709 -39.118 1.00 70.00 855 PHE A O 1
ATOM 6742 N N . THR A 1 856 ? 36.176 25.777 -38.854 1.00 64.94 856 THR A N 1
ATOM 6743 C CA . THR A 1 856 ? 36.659 25.961 -37.482 1.00 64.94 856 THR A CA 1
ATOM 6744 C C . THR A 1 856 ? 35.491 26.187 -36.526 1.00 64.94 856 THR A C 1
ATOM 6746 O O . THR A 1 856 ? 34.326 26.182 -36.921 1.00 64.94 856 THR A O 1
ATOM 6749 N N . SER A 1 857 ? 35.778 26.315 -35.226 1.00 58.50 857 SER A N 1
ATOM 6750 C CA . SER A 1 857 ? 34.756 26.605 -34.210 1.00 58.50 857 SER A CA 1
ATOM 6751 C C . SER A 1 857 ? 34.073 27.957 -34.406 1.00 58.50 857 SER A C 1
ATOM 6753 O O . SER A 1 857 ? 32.998 28.165 -33.844 1.00 58.50 857 SER A O 1
ATOM 6755 N N . SER A 1 858 ? 34.711 28.841 -35.172 1.00 58.44 858 SER A N 1
ATOM 6756 C CA . SER A 1 858 ? 34.229 30.183 -35.457 1.00 58.44 858 SER A CA 1
ATOM 6757 C C . SER A 1 858 ? 34.060 30.371 -36.964 1.00 58.44 858 SER A C 1
ATOM 6759 O O . SER A 1 858 ? 32.970 30.739 -37.357 1.00 58.44 858 SER A O 1
ATOM 6761 N N . SER A 1 859 ? 35.033 29.996 -37.812 1.00 68.69 859 SER A N 1
ATOM 6762 C CA . SER A 1 859 ? 35.117 30.390 -39.232 1.00 68.69 859 SER A CA 1
ATOM 6763 C C . SER A 1 859 ? 34.910 29.304 -40.277 1.00 68.69 859 SER A C 1
ATOM 6765 O O . SER A 1 859 ? 35.142 28.120 -40.038 1.00 68.69 859 SER A O 1
ATOM 6767 N N . ILE A 1 860 ? 34.540 29.737 -41.490 1.00 74.62 860 ILE A N 1
ATOM 6768 C CA . ILE A 1 860 ? 34.483 28.890 -42.684 1.00 74.62 860 ILE A CA 1
ATOM 6769 C C . ILE A 1 860 ? 35.245 29.561 -43.829 1.00 74.62 860 ILE A C 1
ATOM 6771 O O . ILE A 1 860 ? 35.149 30.773 -44.049 1.00 74.62 860 ILE A O 1
ATOM 6775 N N . ALA A 1 861 ? 36.012 28.760 -44.565 1.00 79.88 861 ALA A N 1
ATOM 6776 C CA . ALA A 1 861 ? 36.711 29.206 -45.760 1.00 79.88 861 ALA A CA 1
ATOM 6777 C C . ALA A 1 861 ? 36.723 28.122 -46.844 1.00 79.88 861 ALA A C 1
ATOM 6779 O O . ALA A 1 861 ? 36.805 26.927 -46.549 1.00 79.88 861 ALA A O 1
ATOM 6780 N N . ALA A 1 862 ? 36.659 28.565 -48.098 1.00 85.31 862 ALA A N 1
ATOM 6781 C CA . ALA A 1 862 ? 36.710 27.739 -49.292 1.00 85.31 862 ALA A CA 1
ATOM 6782 C C . ALA A 1 862 ? 37.850 28.189 -50.206 1.00 85.31 862 ALA A C 1
ATOM 6784 O O . ALA A 1 862 ? 37.891 29.339 -50.645 1.00 85.31 862 ALA A O 1
ATOM 6785 N N . LEU A 1 863 ? 38.753 27.261 -50.511 1.00 86.94 863 LEU A N 1
ATOM 6786 C CA . LEU A 1 863 ? 39.786 27.441 -51.521 1.00 86.94 863 LEU A CA 1
ATOM 6787 C C . LEU A 1 863 ? 39.267 26.922 -52.860 1.00 86.94 863 LEU A C 1
ATOM 6789 O O . LEU A 1 863 ? 38.764 25.796 -52.957 1.00 86.94 863 LEU A O 1
ATOM 6793 N N . LYS A 1 864 ? 39.399 27.763 -53.881 1.00 88.31 864 LYS A N 1
ATOM 6794 C CA . LYS A 1 864 ? 38.993 27.454 -55.246 1.00 88.31 864 LYS A CA 1
ATOM 6795 C C . LYS A 1 864 ? 40.166 26.973 -56.096 1.00 88.31 864 LYS A C 1
ATOM 6797 O O . LYS A 1 864 ? 41.317 27.301 -55.815 1.00 88.31 864 LYS A O 1
ATOM 6802 N N . ASP A 1 865 ? 39.847 26.251 -57.164 1.00 85.44 865 ASP A N 1
ATOM 6803 C CA . ASP A 1 865 ? 40.785 25.710 -58.161 1.00 85.44 865 ASP A CA 1
ATOM 6804 C C . ASP A 1 865 ? 41.714 26.771 -58.786 1.00 85.44 865 ASP A C 1
ATOM 6806 O O . ASP A 1 865 ? 42.863 26.509 -59.143 1.00 85.44 865 ASP A O 1
ATOM 6810 N N . ASN A 1 866 ? 41.237 28.008 -58.883 1.00 86.06 866 ASN A N 1
ATOM 6811 C CA . ASN A 1 866 ? 41.970 29.165 -59.388 1.00 86.06 866 ASN A CA 1
ATOM 6812 C C . ASN A 1 866 ? 42.897 29.830 -58.342 1.00 86.06 866 ASN A C 1
ATOM 6814 O O . ASN A 1 866 ? 43.539 30.842 -58.646 1.00 86.06 866 ASN A O 1
ATOM 6818 N N . GLY A 1 867 ? 42.967 29.294 -57.119 1.00 86.31 867 GLY A N 1
ATOM 6819 C CA . GLY A 1 867 ? 43.751 29.833 -56.007 1.00 86.31 867 GLY A CA 1
ATOM 6820 C C . GLY A 1 867 ? 43.126 31.048 -55.311 1.00 86.31 867 GLY A C 1
ATOM 6821 O O . GLY A 1 867 ? 43.836 31.754 -54.592 1.00 86.31 867 GLY A O 1
ATOM 6822 N N . GLU A 1 868 ? 41.840 31.332 -55.548 1.00 90.00 868 GLU A N 1
ATOM 6823 C CA . GLU A 1 868 ? 41.035 32.289 -54.777 1.00 90.00 868 GLU A CA 1
ATOM 6824 C C . GLU A 1 868 ? 40.620 31.647 -53.444 1.00 90.00 868 GLU A C 1
ATOM 6826 O O . GLU A 1 868 ? 40.006 30.577 -53.427 1.00 90.00 868 GLU A O 1
ATOM 6831 N N . LEU A 1 869 ? 40.923 32.309 -52.325 1.00 88.12 869 LEU A N 1
ATOM 6832 C CA . LEU A 1 869 ? 40.440 31.912 -51.003 1.00 88.12 869 LEU A CA 1
ATOM 6833 C C . LEU A 1 869 ? 39.244 32.784 -50.612 1.00 88.12 869 LEU A C 1
ATOM 6835 O O . LEU A 1 869 ? 39.380 33.979 -50.352 1.00 88.12 869 LEU A O 1
ATOM 6839 N N . VAL A 1 870 ? 38.066 32.170 -50.557 1.00 84.81 870 VAL A N 1
ATOM 6840 C CA . VAL A 1 870 ? 36.822 32.813 -50.131 1.00 84.81 870 VAL A CA 1
ATOM 6841 C C . VAL A 1 870 ? 36.617 32.520 -48.647 1.00 84.81 870 VAL A C 1
ATOM 6843 O O . VAL A 1 870 ? 36.621 31.363 -48.241 1.00 84.81 870 VAL A O 1
ATOM 6846 N N . THR A 1 871 ? 36.436 33.548 -47.822 1.00 79.31 871 THR A N 1
ATOM 6847 C CA . THR A 1 871 ? 36.313 33.410 -46.360 1.00 79.31 871 THR A CA 1
ATOM 6848 C C . THR A 1 871 ? 35.075 34.154 -45.880 1.00 79.31 871 THR A C 1
ATOM 6850 O O . THR A 1 871 ? 34.821 35.261 -46.358 1.00 79.31 871 THR A O 1
ATOM 6853 N N . TRP A 1 872 ? 34.325 33.607 -44.929 1.00 73.81 872 TRP A N 1
ATOM 6854 C CA . TRP A 1 872 ? 33.175 34.306 -44.352 1.00 73.81 872 TRP A CA 1
ATOM 6855 C C . TRP A 1 872 ? 32.988 33.909 -42.893 1.00 73.81 872 TRP A C 1
ATOM 6857 O O . TRP A 1 872 ? 32.664 32.761 -42.603 1.00 73.81 872 TRP A O 1
ATOM 6867 N N . ASP A 1 873 ? 33.233 34.857 -41.980 1.00 62.44 873 ASP A N 1
ATOM 6868 C CA . ASP A 1 873 ? 33.052 34.676 -40.538 1.00 62.44 873 ASP A CA 1
ATOM 6869 C C . ASP A 1 873 ? 33.257 35.980 -39.708 1.00 62.44 873 ASP A C 1
ATOM 6871 O O . ASP A 1 873 ? 33.578 37.027 -40.264 1.00 62.44 873 ASP A O 1
ATOM 6875 N N . TRP A 1 874 ? 33.118 35.894 -38.375 1.00 60.62 874 TRP A N 1
ATOM 6876 C CA . TRP A 1 874 ? 33.596 36.753 -37.280 1.00 60.62 874 TRP A CA 1
ATOM 6877 C C . TRP A 1 874 ? 35.020 37.322 -37.424 1.00 60.62 874 TRP A C 1
ATOM 6879 O O . TRP A 1 874 ? 35.306 38.357 -36.821 1.00 60.62 874 TRP A O 1
ATOM 6889 N N . LEU A 1 875 ? 35.916 36.684 -38.184 1.00 65.50 875 LEU A N 1
ATOM 6890 C CA . LEU A 1 875 ? 37.260 37.202 -38.471 1.00 65.50 875 LEU A CA 1
ATOM 6891 C C . LEU A 1 875 ? 37.241 38.006 -39.786 1.00 65.50 875 LEU A C 1
ATOM 6893 O O . LEU A 1 875 ? 37.341 37.429 -40.868 1.00 65.50 875 LEU A O 1
ATOM 6897 N N . ASP A 1 876 ? 37.105 39.335 -39.690 1.00 67.44 876 ASP A N 1
ATOM 6898 C CA . ASP A 1 876 ? 37.029 40.253 -40.840 1.00 67.44 876 ASP A CA 1
ATOM 6899 C C . ASP A 1 876 ? 38.266 40.137 -41.752 1.00 67.44 876 ASP A C 1
ATOM 6901 O O . ASP A 1 876 ? 39.393 40.394 -41.325 1.00 67.44 876 ASP A O 1
ATOM 6905 N N . SER A 1 877 ? 38.051 39.745 -43.011 1.00 71.94 877 SER A N 1
ATOM 6906 C CA . SER A 1 877 ? 39.089 39.635 -44.047 1.00 71.94 877 SER A CA 1
ATOM 6907 C C . SER A 1 877 ? 39.040 40.762 -45.084 1.00 71.94 877 SER A C 1
ATOM 6909 O O . SER A 1 877 ? 39.803 40.750 -46.055 1.00 71.94 877 SER A O 1
ATOM 6911 N N . SER A 1 878 ? 38.171 41.763 -44.898 1.00 74.56 878 SER A N 1
ATOM 6912 C CA . SER A 1 878 ? 37.959 42.855 -45.861 1.00 74.56 878 SER A CA 1
ATOM 6913 C C . SER A 1 878 ? 39.225 43.668 -46.161 1.00 74.56 878 SER A C 1
ATOM 6915 O O . SER A 1 878 ? 39.377 44.219 -47.251 1.00 74.56 878 SER A O 1
ATOM 6917 N N . ASN A 1 879 ? 40.175 43.709 -45.226 1.00 73.88 879 ASN A N 1
ATOM 6918 C CA . ASN A 1 879 ? 41.467 44.380 -45.367 1.00 73.88 879 ASN A CA 1
ATOM 6919 C C . ASN A 1 879 ? 42.513 43.582 -46.174 1.00 73.88 879 ASN A C 1
ATOM 6921 O O . ASN A 1 879 ? 43.488 44.177 -46.640 1.00 73.88 879 ASN A O 1
ATOM 6925 N N . VAL A 1 880 ? 42.322 42.272 -46.364 1.00 79.69 880 VAL A N 1
ATOM 6926 C CA . VAL A 1 880 ? 43.250 41.378 -47.086 1.00 79.69 880 VAL A CA 1
ATOM 6927 C C . VAL A 1 880 ? 42.628 40.706 -48.315 1.00 79.69 880 VAL A C 1
ATOM 6929 O O . VAL A 1 880 ? 43.323 39.986 -49.028 1.00 79.69 880 VAL A O 1
ATOM 6932 N N . GLU A 1 881 ? 41.358 40.982 -48.631 1.00 80.25 881 GLU A N 1
ATOM 6933 C CA . GLU A 1 881 ? 40.604 40.333 -49.719 1.00 80.25 881 GLU A CA 1
ATOM 6934 C C . GLU A 1 881 ? 41.347 40.350 -51.070 1.00 80.25 881 GLU A C 1
ATOM 6936 O O . GLU A 1 881 ? 41.415 39.338 -51.767 1.00 80.25 881 GLU A O 1
ATOM 6941 N N . ALA A 1 882 ? 41.995 41.467 -51.422 1.00 82.75 882 ALA A N 1
ATOM 6942 C CA . ALA A 1 882 ? 42.774 41.574 -52.660 1.00 82.75 882 ALA A CA 1
ATOM 6943 C C . ALA A 1 882 ? 43.988 40.622 -52.702 1.00 82.75 882 ALA A C 1
ATOM 6945 O O . ALA A 1 882 ? 44.376 40.161 -53.775 1.00 82.75 882 ALA A O 1
ATOM 6946 N N . GLN A 1 883 ? 44.588 40.319 -51.548 1.00 84.69 883 GLN A N 1
ATOM 6947 C CA . GLN A 1 883 ? 45.739 39.419 -51.438 1.00 84.69 883 GLN A CA 1
ATOM 6948 C C . GLN A 1 883 ? 45.322 37.944 -51.525 1.00 84.69 883 GLN A C 1
ATOM 6950 O O . GLN A 1 883 ? 46.115 37.118 -51.983 1.00 84.69 883 GLN A O 1
ATOM 6955 N N . LEU A 1 884 ? 44.078 37.638 -51.141 1.00 87.50 884 LEU A N 1
ATOM 6956 C CA . LEU A 1 884 ? 43.465 36.305 -51.161 1.00 87.50 884 LEU A CA 1
ATOM 6957 C C . LEU A 1 884 ? 42.790 35.956 -52.500 1.00 87.50 884 LEU A C 1
ATOM 6959 O O . LEU A 1 884 ? 42.387 34.816 -52.711 1.00 87.50 884 LEU A O 1
ATOM 6963 N N . ALA A 1 885 ? 42.692 36.914 -53.426 1.00 86.81 885 ALA A N 1
ATOM 6964 C CA . ALA A 1 885 ? 41.982 36.748 -54.695 1.00 86.81 885 ALA A CA 1
ATOM 6965 C C . ALA A 1 885 ? 42.635 35.751 -55.676 1.00 86.81 885 ALA A C 1
ATOM 6967 O O . ALA A 1 885 ? 41.992 35.332 -56.635 1.00 86.81 885 ALA A O 1
ATOM 6968 N N . SER A 1 886 ? 43.916 35.412 -55.493 1.00 89.19 886 SER A N 1
ATOM 6969 C CA . SER A 1 886 ? 44.617 34.413 -56.313 1.00 89.19 886 SER A CA 1
ATOM 6970 C C . SER A 1 886 ? 45.935 33.962 -55.683 1.00 89.19 886 SER A C 1
ATOM 6972 O O . SER A 1 886 ? 46.551 34.687 -54.890 1.00 89.19 886 SER A O 1
ATOM 6974 N N . GLY A 1 887 ? 46.413 32.794 -56.117 1.00 88.75 887 GLY A N 1
ATOM 6975 C CA . GLY A 1 887 ? 47.732 32.268 -55.770 1.00 88.75 887 GLY A CA 1
ATOM 6976 C C . GLY A 1 887 ? 47.827 31.657 -54.375 1.00 88.75 887 GLY A C 1
ATOM 6977 O O . GLY A 1 887 ? 48.934 31.312 -53.978 1.00 88.75 887 GLY A O 1
ATOM 6978 N N . VAL A 1 888 ? 46.716 31.518 -53.645 1.00 90.62 888 VAL A N 1
ATOM 6979 C CA . VAL A 1 888 ? 46.667 30.753 -52.394 1.00 90.62 888 VAL A CA 1
ATOM 6980 C C . VAL A 1 888 ? 46.734 29.263 -52.727 1.00 90.62 888 VAL A C 1
ATOM 6982 O O . VAL A 1 888 ? 46.027 28.794 -53.615 1.00 90.62 888 VAL A O 1
ATOM 6985 N N . VAL A 1 889 ? 47.599 28.529 -52.033 1.00 89.62 889 VAL A N 1
ATOM 6986 C CA . VAL A 1 889 ? 47.785 27.076 -52.205 1.00 89.62 889 VAL A CA 1
ATOM 6987 C C . VAL A 1 889 ? 47.473 26.289 -50.941 1.00 89.62 889 VAL A C 1
ATOM 6989 O O . VAL A 1 889 ? 47.176 25.101 -51.020 1.00 89.62 889 VAL A O 1
ATOM 6992 N N . ASP A 1 890 ? 47.511 26.939 -49.779 1.00 86.81 890 ASP A N 1
ATOM 6993 C CA . ASP A 1 890 ? 47.070 26.347 -48.523 1.00 86.81 890 ASP A CA 1
ATOM 6994 C C . ASP A 1 890 ? 46.601 27.432 -47.556 1.00 86.81 890 ASP A C 1
ATOM 6996 O O . ASP A 1 890 ? 46.908 28.612 -47.731 1.00 86.81 890 ASP A O 1
ATOM 7000 N N . PHE A 1 891 ? 45.851 27.045 -46.533 1.00 85.69 891 PHE A N 1
ATOM 7001 C CA . PHE A 1 891 ? 45.425 27.963 -45.488 1.00 85.69 891 PHE A CA 1
ATOM 7002 C C . PHE A 1 891 ? 45.109 27.216 -44.192 1.00 85.69 891 PHE A C 1
ATOM 7004 O O . PHE A 1 891 ? 44.691 26.056 -44.203 1.00 85.69 891 PHE A O 1
ATOM 7011 N N . VAL A 1 892 ? 45.304 27.903 -43.072 1.00 80.81 892 VAL A N 1
ATOM 7012 C CA . VAL A 1 892 ? 45.069 27.402 -41.717 1.00 80.81 892 VAL A CA 1
ATOM 7013 C C . VAL A 1 892 ? 44.373 28.469 -40.877 1.00 80.81 892 VAL A C 1
ATOM 7015 O O . VAL A 1 892 ? 44.443 29.662 -41.171 1.00 80.81 892 VAL A O 1
ATOM 7018 N N . SER A 1 893 ? 43.675 28.043 -39.830 1.00 78.81 893 SER A N 1
ATOM 7019 C CA . SER A 1 893 ? 42.852 28.920 -38.995 1.00 78.81 893 SER A CA 1
ATOM 7020 C C . SER A 1 893 ? 42.875 28.447 -37.543 1.00 78.81 893 SER A C 1
ATOM 7022 O O . SER A 1 893 ? 42.954 27.241 -37.290 1.00 78.81 893 SER A O 1
ATOM 7024 N N . ASN A 1 894 ? 42.848 29.392 -36.604 1.00 74.69 894 ASN A N 1
ATOM 7025 C CA . ASN A 1 894 ? 42.730 29.149 -35.166 1.00 74.69 894 ASN A CA 1
ATOM 7026 C C . ASN A 1 894 ? 41.601 30.006 -34.558 1.00 74.69 894 ASN A C 1
ATOM 7028 O O . ASN A 1 894 ? 40.825 30.614 -35.294 1.00 74.69 894 ASN A O 1
ATOM 7032 N N . PHE A 1 895 ? 41.463 30.050 -33.226 1.00 69.31 895 PHE A N 1
ATOM 7033 C CA . PHE A 1 895 ? 40.360 30.787 -32.591 1.00 69.31 895 PHE A CA 1
ATOM 7034 C C . PHE A 1 895 ? 40.414 32.312 -32.824 1.00 69.31 895 PHE A C 1
ATOM 7036 O O . PHE A 1 895 ? 39.385 32.982 -32.738 1.00 69.31 895 PHE A O 1
ATOM 7043 N N . GLN A 1 896 ? 41.592 32.871 -33.121 1.00 69.94 896 GLN A N 1
ATOM 7044 C CA . GLN A 1 896 ? 41.826 34.318 -33.128 1.00 69.94 896 GLN A CA 1
ATOM 7045 C C . GLN A 1 896 ? 42.281 34.889 -34.484 1.00 69.94 896 GLN A C 1
ATOM 7047 O O . GLN A 1 896 ? 42.143 36.098 -34.707 1.00 69.94 896 GLN A O 1
ATOM 7052 N N . ALA A 1 897 ? 42.830 34.061 -35.378 1.00 76.00 897 ALA A N 1
ATOM 7053 C CA . ALA A 1 897 ? 43.432 34.473 -36.642 1.00 76.00 897 ALA A CA 1
ATOM 7054 C C . ALA A 1 897 ? 43.361 33.389 -37.733 1.00 76.00 897 ALA A C 1
ATOM 7056 O O . ALA A 1 897 ? 43.172 32.199 -37.476 1.00 76.00 897 ALA A O 1
ATOM 7057 N N . ASN A 1 898 ? 43.588 33.817 -38.973 1.00 79.50 898 ASN A N 1
ATOM 7058 C CA . ASN A 1 898 ? 43.710 32.987 -40.164 1.00 79.50 898 ASN A CA 1
ATOM 7059 C C . ASN A 1 898 ? 45.008 33.297 -40.910 1.00 79.50 898 ASN A C 1
ATOM 7061 O O . ASN A 1 898 ? 45.448 34.447 -40.927 1.00 79.50 898 ASN A O 1
ATOM 7065 N N . LEU A 1 899 ? 45.571 32.284 -41.570 1.00 82.00 899 LEU A N 1
ATOM 7066 C CA . LEU A 1 899 ? 46.791 32.398 -42.359 1.00 82.00 899 LEU A CA 1
ATOM 7067 C C . LEU A 1 899 ? 46.652 31.648 -43.685 1.00 82.00 899 LEU A C 1
ATOM 7069 O O . LEU A 1 899 ? 46.328 30.463 -43.700 1.00 82.00 899 LEU A O 1
ATOM 7073 N N . ALA A 1 900 ? 46.952 32.322 -44.794 1.00 86.31 900 ALA A N 1
ATOM 7074 C CA . ALA A 1 900 ? 47.014 31.738 -46.131 1.00 86.31 900 ALA A CA 1
ATOM 7075 C C . ALA A 1 900 ? 48.465 31.665 -46.632 1.00 86.31 900 ALA A C 1
ATOM 7077 O O . ALA A 1 900 ? 49.214 32.629 -46.500 1.00 86.31 900 ALA A O 1
ATOM 7078 N N . LEU A 1 901 ? 48.850 30.535 -47.223 1.00 89.50 901 LEU A N 1
ATOM 7079 C CA . LEU A 1 901 ? 50.121 30.316 -47.911 1.00 89.50 901 LEU A CA 1
ATOM 7080 C C . LEU A 1 901 ? 49.929 30.530 -49.410 1.00 89.50 901 LEU A C 1
ATOM 7082 O O . LEU A 1 901 ? 49.026 29.945 -50.017 1.00 89.50 901 LEU A O 1
ATOM 7086 N N . LYS A 1 902 ? 50.805 31.329 -50.016 1.00 90.44 902 LYS A N 1
ATOM 7087 C CA . LYS A 1 902 ? 50.822 31.566 -51.456 1.00 90.44 902 LYS A CA 1
ATOM 7088 C C . LYS A 1 902 ? 51.830 30.671 -52.173 1.00 90.44 902 LYS A C 1
ATOM 7090 O O . LYS A 1 902 ? 52.801 30.195 -51.592 1.00 90.44 902 LYS A O 1
ATOM 7095 N N . ASN A 1 903 ? 51.604 30.451 -53.465 1.00 88.94 903 ASN A N 1
ATOM 7096 C CA . ASN A 1 903 ? 52.464 29.634 -54.327 1.00 88.94 903 ASN A CA 1
ATOM 7097 C C . ASN A 1 903 ? 53.906 30.158 -54.469 1.00 88.94 903 ASN A C 1
ATOM 7099 O O . ASN A 1 903 ? 54.788 29.396 -54.858 1.00 88.94 903 ASN A O 1
ATOM 7103 N N . ASP A 1 904 ? 54.146 31.436 -54.174 1.00 87.38 904 ASP A N 1
ATOM 7104 C CA . ASP A 1 904 ? 55.466 32.072 -54.168 1.00 87.38 904 ASP A CA 1
ATOM 7105 C C . ASP A 1 904 ? 56.189 31.969 -52.813 1.00 87.38 904 ASP A C 1
ATOM 7107 O O . ASP A 1 904 ? 57.271 32.531 -52.660 1.00 87.38 904 ASP A O 1
ATOM 7111 N N . GLY A 1 905 ? 55.603 31.254 -51.844 1.00 85.88 905 GLY A N 1
ATOM 7112 C CA . GLY A 1 905 ? 56.153 31.063 -50.502 1.00 85.88 905 GLY A CA 1
ATOM 7113 C C . GLY A 1 905 ? 55.900 32.225 -49.539 1.00 85.88 905 GLY A C 1
ATOM 7114 O O . GLY A 1 905 ? 56.381 32.182 -48.404 1.00 85.88 905 GLY A O 1
ATOM 7115 N N . SER A 1 906 ? 55.157 33.258 -49.955 1.00 87.50 906 SER A N 1
ATOM 7116 C CA . SER A 1 906 ? 54.666 34.316 -49.062 1.00 87.50 906 SER A CA 1
ATOM 7117 C C . SER A 1 906 ? 53.436 33.864 -48.262 1.00 87.50 906 SER A C 1
ATOM 7119 O O . SER A 1 906 ? 52.737 32.920 -48.642 1.00 87.50 906 SER A O 1
ATOM 7121 N N . ILE A 1 907 ? 53.167 34.533 -47.139 1.00 86.25 907 ILE A N 1
ATOM 7122 C CA . ILE A 1 907 ? 51.988 34.284 -46.298 1.00 86.25 907 ILE A CA 1
ATOM 7123 C C . ILE A 1 907 ? 51.124 35.541 -46.181 1.00 86.25 907 ILE A C 1
ATOM 7125 O O . ILE A 1 907 ? 51.627 36.652 -46.312 1.00 86.25 907 ILE A O 1
ATOM 7129 N N . VAL A 1 908 ? 49.830 35.357 -45.922 1.00 83.50 908 VAL A N 1
ATOM 7130 C CA . VAL A 1 908 ? 48.862 36.431 -45.645 1.00 83.50 908 VAL A CA 1
ATOM 7131 C C . VAL A 1 908 ? 48.158 36.113 -44.327 1.00 83.50 908 VAL A C 1
ATOM 7133 O O . VAL A 1 908 ? 47.595 35.028 -44.202 1.00 83.50 908 VAL A O 1
ATOM 7136 N N . LEU A 1 909 ? 48.177 37.034 -43.358 1.00 79.31 909 LEU A N 1
ATOM 7137 C CA . LEU A 1 909 ? 47.615 36.862 -42.007 1.00 79.31 909 LEU A CA 1
ATOM 7138 C C . LEU A 1 909 ? 46.482 37.877 -41.741 1.00 79.31 909 LEU A C 1
ATOM 7140 O O . LEU A 1 909 ? 46.603 39.041 -42.117 1.00 79.31 909 LEU A O 1
ATOM 7144 N N . TRP A 1 910 ? 45.381 37.454 -41.104 1.00 78.12 910 TRP A N 1
ATOM 7145 C CA . TRP A 1 910 ? 44.268 38.341 -40.699 1.00 78.12 910 TRP A CA 1
ATOM 7146 C C . TRP A 1 910 ? 43.476 37.788 -39.493 1.00 78.12 910 TRP A C 1
ATOM 7148 O O . TRP A 1 910 ? 43.440 36.577 -39.288 1.00 78.12 910 TRP A O 1
ATOM 7158 N N . GLY A 1 911 ? 42.843 38.640 -38.667 1.00 74.69 911 GLY A N 1
ATOM 7159 C CA . GLY A 1 911 ? 42.117 38.218 -37.447 1.00 74.69 911 GLY A CA 1
ATOM 7160 C C . GLY A 1 911 ? 41.977 39.295 -36.356 1.00 74.69 911 GLY A C 1
ATOM 7161 O O . GLY A 1 911 ? 42.325 40.451 -36.587 1.00 74.69 911 GLY A O 1
ATOM 7162 N N . VAL A 1 912 ? 41.473 38.927 -35.162 1.00 61.97 912 VAL A N 1
ATOM 7163 C CA . VAL A 1 912 ? 41.150 39.865 -34.048 1.00 61.97 912 VAL A CA 1
ATOM 7164 C C . VAL A 1 912 ? 42.292 40.066 -33.034 1.00 61.97 912 VAL A C 1
ATOM 7166 O O . VAL A 1 912 ? 42.183 40.935 -32.167 1.00 61.97 912 VAL A O 1
ATOM 7169 N N . SER A 1 913 ? 43.377 39.281 -33.090 1.00 54.84 913 SER A N 1
ATOM 7170 C CA . SER A 1 913 ? 44.466 39.370 -32.098 1.00 54.84 913 SER A CA 1
ATOM 7171 C C . SER A 1 913 ? 45.445 40.524 -32.371 1.00 54.84 913 SER A C 1
ATOM 7173 O O . SER A 1 913 ? 45.640 40.958 -33.510 1.00 54.84 913 SER A O 1
ATOM 7175 N N . LYS A 1 914 ? 46.130 40.997 -31.316 1.00 48.16 914 LYS A N 1
ATOM 7176 C CA . LYS A 1 914 ? 47.202 42.015 -31.389 1.00 48.16 914 LYS A CA 1
ATOM 7177 C C . LYS A 1 914 ? 48.427 41.571 -32.215 1.00 48.16 914 LYS A C 1
ATOM 7179 O O . LYS A 1 914 ? 49.271 42.417 -32.497 1.00 48.16 914 LYS A O 1
ATOM 7184 N N . GLY A 1 915 ? 48.513 40.295 -32.610 1.00 49.56 915 GLY A N 1
ATOM 7185 C CA . GLY A 1 915 ? 49.588 39.712 -33.425 1.00 49.56 915 GLY A CA 1
ATOM 7186 C C . GLY A 1 915 ? 49.255 39.513 -34.912 1.00 49.56 915 GLY A C 1
ATOM 7187 O O . GLY A 1 915 ? 50.134 39.125 -35.676 1.00 49.56 915 GLY A O 1
ATOM 7188 N N . ALA A 1 916 ? 48.029 39.809 -35.362 1.00 48.22 916 ALA A N 1
ATOM 7189 C CA . ALA A 1 916 ? 47.597 39.574 -36.748 1.00 48.22 916 ALA A CA 1
ATOM 7190 C C . ALA A 1 916 ? 48.235 40.511 -37.802 1.00 48.22 916 ALA A C 1
ATOM 7192 O O . ALA A 1 916 ? 47.940 40.387 -38.986 1.00 48.22 916 ALA A O 1
ATOM 7193 N N . ASN A 1 917 ? 49.092 41.453 -37.393 1.00 53.00 917 ASN A N 1
ATOM 7194 C CA . ASN A 1 917 ? 49.696 42.458 -38.273 1.00 53.00 917 ASN A CA 1
ATOM 7195 C C . ASN A 1 917 ? 51.209 42.590 -38.020 1.00 53.00 917 ASN A C 1
ATOM 7197 O O . ASN A 1 917 ? 51.718 43.680 -37.754 1.00 53.00 917 ASN A O 1
ATOM 7201 N N . ASN A 1 918 ? 51.927 41.464 -38.027 1.00 58.28 918 ASN A N 1
ATOM 7202 C CA . ASN A 1 918 ? 53.355 41.425 -37.718 1.00 58.28 918 ASN A CA 1
ATOM 7203 C C . ASN A 1 918 ? 54.224 41.360 -38.982 1.00 58.28 918 ASN A C 1
ATOM 7205 O O . ASN A 1 918 ? 54.713 40.301 -39.375 1.00 58.28 918 ASN A O 1
ATOM 7209 N N . THR A 1 919 ? 54.516 42.532 -39.558 1.00 60.81 919 THR A N 1
ATOM 7210 C CA . THR A 1 919 ? 55.553 42.716 -40.598 1.00 60.81 919 THR A CA 1
ATOM 7211 C C . THR A 1 919 ? 56.920 42.128 -40.210 1.00 60.81 919 THR A C 1
ATOM 7213 O O . THR A 1 919 ? 57.746 41.856 -41.076 1.00 60.81 919 THR A O 1
ATOM 7216 N N . GLU A 1 920 ? 57.176 41.927 -38.913 1.00 62.81 920 GLU A N 1
ATOM 7217 C CA . GLU A 1 920 ? 58.399 41.305 -38.395 1.00 62.81 920 GLU A CA 1
ATOM 7218 C C . GLU A 1 920 ? 58.479 39.802 -38.724 1.00 62.81 920 GLU A C 1
ATOM 7220 O O . GLU A 1 920 ? 59.519 39.338 -39.187 1.00 62.81 920 GLU A O 1
ATOM 7225 N N . VAL A 1 921 ? 57.372 39.056 -38.599 1.00 67.12 921 VAL A N 1
ATOM 7226 C CA . VAL A 1 921 ? 57.308 37.622 -38.947 1.00 67.12 921 VAL A CA 1
ATOM 7227 C C . VAL A 1 921 ? 57.407 37.426 -40.461 1.00 67.12 921 VAL A C 1
ATOM 7229 O O . VAL A 1 921 ? 58.154 36.567 -40.927 1.00 67.12 921 VAL A O 1
ATOM 7232 N N . GLU A 1 922 ? 56.717 38.259 -41.244 1.00 67.69 922 GLU A N 1
ATOM 7233 C CA . GLU A 1 922 ? 56.814 38.242 -42.711 1.00 67.69 922 GLU A CA 1
ATOM 7234 C C . GLU A 1 922 ? 58.253 38.520 -43.184 1.00 67.69 922 GLU A C 1
ATOM 7236 O O . GLU A 1 922 ? 58.778 37.817 -44.053 1.00 67.69 922 GLU A O 1
ATOM 7241 N N . GLY A 1 923 ? 58.930 39.488 -42.553 1.00 67.38 923 GLY A N 1
ATOM 7242 C CA . GLY A 1 923 ? 60.340 39.790 -42.805 1.00 67.38 923 GLY A CA 1
ATOM 7243 C C . GLY A 1 923 ? 61.298 38.668 -42.389 1.00 67.38 923 GLY A C 1
ATOM 7244 O O . GLY A 1 923 ? 62.314 38.443 -43.046 1.00 67.38 923 GLY A O 1
ATOM 7245 N N . GLU A 1 924 ? 60.984 37.920 -41.330 1.00 71.31 924 GLU A N 1
ATOM 7246 C CA . GLU A 1 924 ? 61.769 36.756 -40.910 1.00 71.31 924 GLU A CA 1
ATOM 7247 C C . GLU A 1 924 ? 61.636 35.551 -41.853 1.00 71.31 924 GLU A C 1
ATOM 7249 O O . GLU A 1 924 ? 62.595 34.785 -42.014 1.00 71.31 924 GLU A O 1
ATOM 7254 N N . LEU A 1 925 ? 60.459 35.367 -42.453 1.00 76.31 925 LEU A N 1
ATOM 7255 C CA . LEU A 1 925 ? 60.147 34.244 -43.338 1.00 76.31 925 LEU A CA 1
ATOM 7256 C C . LEU A 1 925 ? 60.668 34.446 -44.769 1.00 76.31 925 LEU A C 1
ATOM 7258 O O . LEU A 1 925 ? 60.912 33.454 -45.452 1.00 76.31 925 LEU A O 1
ATOM 7262 N N . ASN A 1 926 ? 60.891 35.693 -45.208 1.00 78.88 926 ASN A N 1
ATOM 7263 C CA . ASN A 1 926 ? 61.500 36.051 -46.503 1.00 78.88 926 ASN A CA 1
ATOM 7264 C C . ASN A 1 926 ? 60.883 35.339 -47.728 1.00 78.88 926 ASN A C 1
ATOM 7266 O O . ASN A 1 926 ? 61.599 35.007 -48.673 1.00 78.88 926 ASN A O 1
ATOM 7270 N N . ASN A 1 927 ? 59.568 35.096 -47.720 1.00 83.69 927 ASN A N 1
ATOM 7271 C CA . ASN A 1 927 ? 58.849 34.336 -48.755 1.00 83.69 927 ASN A CA 1
ATOM 7272 C C . ASN A 1 927 ? 59.422 32.925 -49.015 1.00 83.69 927 ASN A C 1
ATOM 7274 O O . ASN A 1 927 ? 59.340 32.408 -50.124 1.00 83.69 927 ASN A O 1
ATOM 7278 N N . ASP A 1 928 ? 60.027 32.295 -48.004 1.00 87.31 928 ASP A N 1
ATOM 7279 C CA . ASP A 1 928 ? 60.599 30.946 -48.093 1.00 87.31 928 ASP A CA 1
ATOM 7280 C C . ASP A 1 928 ? 59.668 29.884 -47.479 1.00 87.31 928 ASP A C 1
ATOM 7282 O O . ASP A 1 928 ? 60.140 28.816 -47.099 1.00 87.31 928 ASP A O 1
ATOM 7286 N N . VAL A 1 929 ? 58.366 30.154 -47.305 1.00 88.00 929 VAL A N 1
ATOM 7287 C CA . VAL A 1 929 ? 57.444 29.233 -46.617 1.00 88.00 929 VAL A CA 1
ATOM 7288 C C . VAL A 1 929 ? 57.030 28.080 -47.524 1.00 88.00 929 VAL A C 1
ATOM 7290 O O . VAL A 1 929 ? 56.589 28.274 -48.650 1.00 88.00 929 VAL A O 1
ATOM 7293 N N . SER A 1 930 ? 57.134 26.864 -46.994 1.00 88.12 930 SER A N 1
ATOM 7294 C CA . SER A 1 930 ? 56.740 25.623 -47.668 1.00 88.12 930 SER A CA 1
ATOM 7295 C C . SER A 1 930 ? 55.456 25.012 -47.102 1.00 88.12 930 SER A C 1
ATOM 7297 O O . SER A 1 930 ? 54.731 24.325 -47.817 1.00 88.12 930 SER A O 1
ATOM 7299 N N . LYS A 1 931 ? 55.175 25.239 -45.812 1.00 88.44 931 LYS A N 1
ATOM 7300 C CA . LYS A 1 931 ? 54.035 24.651 -45.105 1.00 88.44 931 LYS A CA 1
ATOM 7301 C C . LYS A 1 931 ? 53.611 25.515 -43.927 1.00 88.44 931 LYS A C 1
ATOM 7303 O O . LYS A 1 931 ? 54.458 26.116 -43.266 1.00 88.44 931 LYS A O 1
ATOM 7308 N N . VAL A 1 932 ? 52.311 25.524 -43.651 1.00 86.25 932 VAL A N 1
ATOM 7309 C CA . VAL A 1 932 ? 51.688 26.255 -42.543 1.00 86.25 932 VAL A CA 1
ATOM 7310 C C . VAL A 1 932 ? 50.826 25.307 -41.710 1.00 86.25 932 VAL A C 1
ATOM 7312 O O . VAL A 1 932 ? 50.257 24.354 -42.239 1.00 86.25 932 VAL A O 1
ATOM 7315 N N . VAL A 1 933 ? 50.780 25.519 -40.396 1.00 83.31 933 VAL A N 1
ATOM 7316 C CA . VAL A 1 933 ? 50.047 24.687 -39.427 1.00 83.31 933 VAL A CA 1
ATOM 7317 C C . VAL A 1 933 ? 49.428 25.610 -38.379 1.00 83.31 933 VAL A C 1
ATOM 7319 O O . VAL A 1 933 ? 50.117 26.492 -37.870 1.00 83.31 933 VAL A O 1
ATOM 7322 N N . SER A 1 934 ? 48.148 25.432 -38.045 1.00 78.56 934 SER A N 1
ATOM 7323 C CA . SER A 1 934 ? 47.515 26.166 -36.941 1.00 78.56 934 SER A CA 1
ATOM 7324 C C . SER A 1 934 ? 47.395 25.318 -35.680 1.00 78.56 934 SER A C 1
ATOM 7326 O O . SER A 1 934 ? 47.146 24.112 -35.744 1.00 78.56 934 SER A O 1
ATOM 7328 N N . GLY A 1 935 ? 47.563 25.987 -34.539 1.00 73.25 935 GLY A N 1
ATOM 7329 C CA . GLY A 1 935 ? 47.114 25.532 -33.233 1.00 73.25 935 GLY A CA 1
ATOM 7330 C C . GLY A 1 935 ? 45.776 26.144 -32.813 1.00 73.25 935 GLY A C 1
ATOM 7331 O O . GLY A 1 935 ? 45.055 26.677 -33.646 1.00 73.25 935 GLY A O 1
ATOM 7332 N N . TYR A 1 936 ? 45.434 26.073 -31.525 1.00 69.56 936 TYR A N 1
ATOM 7333 C CA . TYR A 1 936 ? 44.230 26.655 -30.913 1.00 69.56 936 TYR A CA 1
ATOM 7334 C C . TYR A 1 936 ? 44.420 28.158 -30.679 1.00 69.56 936 TYR A C 1
ATOM 7336 O O . TYR A 1 936 ? 43.572 28.941 -31.106 1.00 69.56 936 TYR A O 1
ATOM 7344 N N . ASP A 1 937 ? 45.574 28.550 -30.120 1.00 68.25 937 ASP A N 1
ATOM 7345 C CA . ASP A 1 937 ? 45.947 29.953 -29.863 1.00 68.25 937 ASP A CA 1
ATOM 7346 C C . ASP A 1 937 ? 47.206 30.424 -30.625 1.00 68.25 937 ASP A C 1
ATOM 7348 O O . ASP A 1 937 ? 47.437 31.626 -30.723 1.00 68.25 937 ASP A O 1
ATOM 7352 N N . SER A 1 938 ? 48.003 29.522 -31.216 1.00 73.44 938 SER A N 1
ATOM 7353 C CA . SER A 1 938 ? 49.219 29.879 -31.971 1.00 73.44 938 SER A CA 1
ATOM 7354 C C . SER A 1 938 ? 49.242 29.291 -33.385 1.00 73.44 938 SER A C 1
ATOM 7356 O O . SER A 1 938 ? 48.315 28.591 -33.804 1.00 73.44 938 SER A O 1
ATOM 7358 N N . MET A 1 939 ? 50.245 29.655 -34.179 1.00 79.00 939 MET A N 1
ATOM 7359 C CA . MET A 1 939 ? 50.389 29.246 -35.579 1.00 79.00 939 MET A CA 1
ATOM 7360 C C . MET A 1 939 ? 51.866 29.088 -35.941 1.00 79.00 939 MET A C 1
ATOM 7362 O O . MET A 1 939 ? 52.732 29.737 -35.358 1.00 79.00 939 MET A O 1
ATOM 7366 N N . VAL A 1 940 ? 52.143 28.230 -36.923 1.00 80.44 940 VAL A N 1
ATOM 7367 C CA . VAL A 1 940 ? 53.496 27.801 -37.282 1.00 80.44 940 VAL A CA 1
ATOM 7368 C C . VAL A 1 940 ? 53.688 27.798 -38.799 1.00 80.44 940 VAL A C 1
ATOM 7370 O O . VAL A 1 940 ? 52.846 27.271 -39.528 1.00 80.44 940 VAL A O 1
ATOM 7373 N N . ALA A 1 941 ? 54.834 28.290 -39.281 1.00 82.62 941 ALA A N 1
ATOM 7374 C CA . ALA A 1 941 ? 55.319 28.005 -40.634 1.00 82.62 941 ALA A CA 1
ATOM 7375 C C . ALA A 1 941 ? 56.655 27.272 -40.641 1.00 82.62 941 ALA A C 1
ATOM 7377 O O . ALA A 1 941 ? 57.510 27.443 -39.770 1.00 82.62 941 ALA A O 1
ATOM 7378 N N . ILE A 1 942 ? 56.833 26.490 -41.702 1.00 86.75 942 ILE A N 1
ATOM 7379 C CA . ILE A 1 942 ? 58.054 25.762 -42.017 1.00 86.75 942 ILE A CA 1
ATOM 7380 C C . ILE A 1 942 ? 58.612 26.323 -43.321 1.00 86.75 942 ILE A C 1
ATOM 7382 O O . ILE A 1 942 ? 57.939 26.292 -44.356 1.00 86.75 942 ILE A O 1
ATOM 7386 N N . THR A 1 943 ? 59.844 26.822 -43.295 1.00 85.69 943 THR A N 1
ATOM 7387 C CA . THR A 1 943 ? 60.518 27.309 -44.504 1.00 85.69 943 THR A CA 1
ATOM 7388 C C . THR A 1 943 ? 61.082 26.164 -45.355 1.00 85.69 943 THR A C 1
ATOM 7390 O O . THR A 1 943 ? 61.265 25.056 -44.850 1.00 85.69 943 THR A O 1
ATOM 7393 N N . ASN A 1 944 ? 61.449 26.409 -46.617 1.00 82.06 944 ASN A N 1
ATOM 7394 C CA . ASN A 1 944 ? 62.113 25.407 -47.469 1.00 82.06 944 ASN A CA 1
ATOM 7395 C C . ASN A 1 944 ? 63.464 24.947 -46.891 1.00 82.06 944 ASN A C 1
ATOM 7397 O O . ASN A 1 944 ? 63.919 23.832 -47.139 1.00 82.06 944 ASN A O 1
ATOM 7401 N N . SER A 1 945 ? 64.112 25.794 -46.085 1.00 77.69 945 SER A N 1
ATOM 7402 C CA . SER A 1 945 ? 65.324 25.452 -45.325 1.00 77.69 945 SER A CA 1
ATOM 7403 C C . SER A 1 945 ? 65.059 24.619 -44.055 1.00 77.69 945 SER A C 1
ATOM 7405 O O . SER A 1 945 ? 66.001 24.254 -43.338 1.00 77.69 945 SER A O 1
ATOM 7407 N N . GLY A 1 946 ? 63.793 24.311 -43.761 1.00 77.00 946 GLY A N 1
ATOM 7408 C CA . GLY A 1 946 ? 63.355 23.584 -42.573 1.00 77.00 946 GLY A CA 1
ATOM 7409 C C . GLY A 1 946 ? 63.511 24.387 -41.280 1.00 77.00 946 GLY A C 1
ATOM 7410 O O . GLY A 1 946 ? 63.740 23.780 -40.231 1.00 77.00 946 GLY A O 1
ATOM 7411 N N . LYS A 1 947 ? 63.468 25.731 -41.353 1.00 81.25 947 LYS A N 1
ATOM 7412 C CA . LYS A 1 947 ? 63.319 26.626 -40.189 1.00 81.25 947 LYS A CA 1
ATOM 7413 C C . LYS A 1 947 ? 61.846 26.601 -39.787 1.00 81.25 947 LYS A C 1
ATOM 7415 O O . LYS A 1 947 ? 60.982 26.776 -40.639 1.00 81.25 947 LYS A O 1
ATOM 7420 N N . VAL A 1 948 ? 61.579 26.401 -38.502 1.00 80.56 948 VAL A N 1
ATOM 7421 C CA . VAL A 1 948 ? 60.239 26.532 -37.921 1.00 80.56 948 VAL A CA 1
ATOM 7422 C C . VAL A 1 948 ? 60.147 27.905 -37.274 1.00 80.56 948 VAL A C 1
ATOM 7424 O O . VAL A 1 948 ? 61.064 28.305 -36.556 1.00 80.56 948 VAL A O 1
ATOM 7427 N N . VAL A 1 949 ? 59.067 28.620 -37.556 1.00 77.62 949 VAL A N 1
ATOM 7428 C CA . VAL A 1 949 ? 58.749 29.906 -36.935 1.00 77.62 949 VAL A CA 1
ATOM 7429 C C . VAL A 1 949 ? 57.332 29.787 -36.383 1.00 77.62 949 VAL A C 1
ATOM 7431 O O . VAL A 1 949 ? 56.437 29.364 -37.110 1.00 77.62 949 VAL A O 1
ATOM 7434 N N . GLU A 1 950 ? 57.160 30.090 -35.097 1.00 76.19 950 GLU A N 1
ATOM 7435 C CA . GLU A 1 950 ? 55.875 30.098 -34.388 1.00 76.19 950 GLU A CA 1
ATOM 7436 C C . GLU A 1 950 ? 55.546 31.522 -33.937 1.00 76.19 950 GLU A C 1
ATOM 7438 O O . GLU A 1 950 ? 56.451 32.300 -33.618 1.00 76.19 950 GLU A O 1
ATOM 7443 N N . TRP A 1 951 ? 54.256 31.842 -33.907 1.00 72.06 951 TRP A N 1
ATOM 7444 C CA . TRP A 1 951 ? 53.712 33.094 -33.394 1.00 72.06 951 TRP A CA 1
ATOM 7445 C C . TRP A 1 951 ? 52.536 32.827 -32.445 1.00 72.06 951 TRP A C 1
ATOM 7447 O O . TRP A 1 951 ? 51.556 32.182 -32.833 1.00 72.06 951 TRP A O 1
ATOM 7457 N N . ASP A 1 952 ? 52.645 33.346 -31.216 1.00 65.38 952 ASP A N 1
ATOM 7458 C CA . ASP A 1 952 ? 51.632 33.325 -30.151 1.00 65.38 952 ASP A CA 1
ATOM 7459 C C . ASP A 1 952 ? 51.525 34.700 -29.431 1.00 65.38 952 ASP A C 1
ATOM 7461 O O . ASP A 1 952 ? 52.159 35.678 -29.844 1.00 65.38 952 ASP A O 1
ATOM 7465 N N . ASP A 1 953 ? 50.683 34.805 -28.393 1.00 55.66 953 ASP A N 1
ATOM 7466 C CA . ASP A 1 953 ? 50.426 36.050 -27.640 1.00 55.66 953 ASP A CA 1
ATOM 7467 C C . ASP A 1 953 ? 51.577 36.459 -26.679 1.00 55.66 953 ASP A C 1
ATOM 7469 O O . ASP A 1 953 ? 51.567 37.586 -26.174 1.00 55.66 953 ASP A O 1
ATOM 7473 N N . GLU A 1 954 ? 52.581 35.601 -26.418 1.00 52.81 954 GLU A N 1
ATOM 7474 C CA . GLU A 1 954 ? 53.584 35.815 -25.356 1.00 52.81 954 GLU A CA 1
ATOM 7475 C C . GLU A 1 954 ? 55.072 35.638 -25.755 1.00 52.81 954 GLU A C 1
ATOM 7477 O O . GLU A 1 954 ? 55.924 36.201 -25.060 1.00 52.81 954 GLU A O 1
ATOM 7482 N N . GLN A 1 955 ? 55.444 34.959 -26.851 1.00 54.25 955 GLN A N 1
ATOM 7483 C CA . GLN A 1 955 ? 56.847 34.739 -27.253 1.00 54.25 955 GLN A CA 1
ATOM 7484 C C . GLN A 1 955 ? 57.074 34.599 -28.773 1.00 54.25 955 GLN A C 1
ATOM 7486 O O . GLN A 1 955 ? 56.448 33.806 -29.465 1.00 54.25 955 GLN A O 1
ATOM 7491 N N . TYR A 1 956 ? 58.094 35.311 -29.272 1.00 54.47 956 TYR A N 1
ATOM 7492 C CA . TYR A 1 956 ? 58.647 35.144 -30.620 1.00 54.47 956 TYR A CA 1
ATOM 7493 C C . TYR A 1 956 ? 60.002 34.434 -30.535 1.00 54.47 956 TYR A C 1
ATOM 7495 O O . TYR A 1 956 ? 60.873 34.845 -29.768 1.00 54.47 956 TYR A O 1
ATOM 7503 N N . ASN A 1 957 ? 60.188 33.419 -31.383 1.00 55.22 957 ASN A N 1
ATOM 7504 C CA . ASN A 1 957 ? 61.432 32.682 -31.649 1.00 55.22 957 ASN A CA 1
ATOM 7505 C C . ASN A 1 957 ? 61.815 31.541 -30.696 1.00 55.22 957 ASN A C 1
ATOM 7507 O O . ASN A 1 957 ? 62.716 31.638 -29.860 1.00 55.22 957 ASN A O 1
ATOM 7511 N N . VAL A 1 958 ? 61.246 30.372 -30.981 1.00 57.19 958 VAL A N 1
ATOM 7512 C CA . VAL A 1 958 ? 61.771 29.078 -30.548 1.00 57.19 958 VAL A CA 1
ATOM 7513 C C . VAL A 1 958 ? 62.754 28.546 -31.610 1.00 57.19 958 VAL A C 1
ATOM 7515 O O . VAL A 1 958 ? 62.383 28.320 -32.760 1.00 57.19 958 VAL A O 1
ATOM 7518 N N . VAL A 1 959 ? 64.037 28.362 -31.266 1.00 60.66 959 VAL A N 1
ATOM 7519 C CA . VAL A 1 959 ? 65.069 27.915 -32.228 1.00 60.66 959 VAL A CA 1
ATOM 7520 C C . VAL A 1 959 ? 65.057 26.391 -32.379 1.00 60.66 959 VAL A C 1
ATOM 7522 O O . VAL A 1 959 ? 65.517 25.667 -31.497 1.00 60.66 959 VAL A O 1
ATOM 7525 N N . PHE A 1 960 ? 64.610 25.903 -33.537 1.00 67.31 960 PHE A N 1
ATOM 7526 C CA . PHE A 1 960 ? 64.703 24.489 -33.916 1.00 67.31 960 PHE A CA 1
ATOM 7527 C C . PHE A 1 960 ? 65.996 24.174 -34.682 1.00 67.31 960 PHE A C 1
ATOM 7529 O O . PHE A 1 960 ? 66.527 25.024 -35.406 1.00 67.31 960 PHE A O 1
ATOM 7536 N N . PRO A 1 961 ? 66.499 22.928 -34.611 1.00 68.94 961 PRO A N 1
ATOM 7537 C CA . PRO A 1 961 ? 67.482 22.439 -35.569 1.00 68.94 961 PRO A CA 1
ATOM 7538 C C . PRO A 1 961 ? 66.917 22.510 -36.993 1.00 68.94 961 PRO A C 1
ATOM 7540 O O . PRO A 1 961 ? 65.775 22.121 -37.221 1.00 68.94 961 PRO A O 1
ATOM 7543 N N . ARG A 1 962 ? 67.732 22.931 -37.968 1.00 75.56 962 ARG A N 1
ATOM 7544 C CA . ARG A 1 962 ? 67.320 22.946 -39.384 1.00 75.56 962 ARG A CA 1
ATOM 7545 C C . ARG A 1 962 ? 66.907 21.554 -39.874 1.00 75.56 962 ARG A C 1
ATOM 7547 O O . ARG A 1 962 ? 67.403 20.537 -39.372 1.00 75.56 962 ARG A O 1
ATOM 7554 N N . GLY A 1 963 ? 66.052 21.538 -40.895 1.00 81.31 963 GLY A N 1
ATOM 7555 C CA . GLY A 1 963 ? 65.591 20.325 -41.571 1.00 81.31 963 GLY A CA 1
ATOM 7556 C C . GLY A 1 963 ? 64.318 19.708 -40.988 1.00 81.31 963 GLY A C 1
ATOM 7557 O O . GLY A 1 963 ? 64.097 18.520 -41.202 1.00 81.31 963 GLY A O 1
ATOM 7558 N N . ILE A 1 964 ? 63.505 20.467 -40.240 1.00 86.06 964 ILE A N 1
ATOM 7559 C CA . ILE A 1 964 ? 62.137 20.039 -39.905 1.00 86.06 964 ILE A CA 1
ATOM 7560 C C . ILE A 1 964 ? 61.319 19.956 -41.192 1.00 86.06 964 ILE A C 1
ATOM 7562 O O . ILE A 1 964 ? 61.376 20.853 -42.028 1.00 86.06 964 ILE A O 1
ATOM 7566 N N . THR A 1 965 ? 60.562 18.873 -41.330 1.00 85.44 965 THR A N 1
ATOM 7567 C CA . THR A 1 965 ? 59.766 18.581 -42.535 1.00 85.44 965 THR A CA 1
ATOM 7568 C C . THR A 1 965 ? 58.272 18.646 -42.270 1.00 85.44 965 THR A C 1
ATOM 7570 O O . THR A 1 965 ? 57.489 18.939 -43.168 1.00 85.44 965 THR A O 1
ATOM 7573 N N . ASN A 1 966 ? 57.864 18.405 -41.024 1.00 87.31 966 ASN A N 1
ATOM 7574 C CA . ASN A 1 966 ? 56.472 18.407 -40.621 1.00 87.31 966 ASN A CA 1
ATOM 7575 C C . ASN A 1 966 ? 56.324 18.878 -39.180 1.00 87.31 966 ASN A C 1
ATOM 7577 O O . ASN A 1 966 ? 57.183 18.619 -38.336 1.00 87.31 966 ASN A O 1
ATOM 7581 N N . VAL A 1 967 ? 55.191 19.524 -38.923 1.00 85.88 967 VAL A N 1
ATOM 7582 C CA . VAL A 1 967 ? 54.704 19.885 -37.596 1.00 85.88 967 VAL A CA 1
ATOM 7583 C C . VAL A 1 967 ? 53.261 19.399 -37.499 1.00 85.88 967 VAL A C 1
ATOM 7585 O O . VAL A 1 967 ? 52.481 19.602 -38.429 1.00 85.88 967 VAL A O 1
ATOM 7588 N N . ILE A 1 968 ? 52.921 18.725 -36.406 1.00 85.81 968 ILE A N 1
ATOM 7589 C CA . ILE A 1 968 ? 51.542 18.455 -35.998 1.00 85.81 968 ILE A CA 1
ATOM 7590 C C . ILE A 1 968 ? 51.257 19.191 -34.695 1.00 85.81 968 ILE A C 1
ATOM 7592 O O . ILE A 1 968 ? 52.176 19.573 -33.975 1.00 85.81 968 ILE A O 1
ATOM 7596 N N . TYR A 1 969 ? 49.986 19.383 -34.392 1.00 79.44 969 TYR A N 1
ATOM 7597 C CA . TYR A 1 969 ? 49.547 20.170 -33.253 1.00 79.44 969 TYR A CA 1
ATOM 7598 C C . TYR A 1 969 ? 48.482 19.417 -32.446 1.00 79.44 969 TYR A C 1
ATOM 7600 O O . TYR A 1 969 ? 47.689 18.666 -33.016 1.00 79.44 969 TYR A O 1
ATOM 7608 N N . GLY A 1 970 ? 48.483 19.612 -31.128 1.00 74.12 970 GLY A N 1
ATOM 7609 C CA . GLY A 1 970 ? 47.424 19.207 -30.194 1.00 74.12 970 GLY A CA 1
ATOM 7610 C C . GLY A 1 970 ? 47.125 20.363 -29.231 1.00 74.12 970 GLY A C 1
ATOM 7611 O O . GLY A 1 970 ? 47.884 21.313 -29.202 1.00 74.12 970 GLY A O 1
ATOM 7612 N N . ASN A 1 971 ? 46.074 20.308 -28.412 1.00 70.06 971 ASN A N 1
ATOM 7613 C CA . ASN A 1 971 ? 45.478 21.450 -27.675 1.00 70.06 971 ASN A CA 1
ATOM 7614 C C . ASN A 1 971 ? 46.391 22.601 -27.162 1.00 70.06 971 ASN A C 1
ATOM 7616 O O . ASN A 1 971 ? 46.030 23.766 -27.261 1.00 70.06 971 ASN A O 1
ATOM 7620 N N . VAL A 1 972 ? 47.580 22.341 -26.615 1.00 66.31 972 VAL A N 1
ATOM 7621 C CA . VAL A 1 972 ? 48.511 23.414 -26.177 1.00 66.31 972 VAL A CA 1
ATOM 7622 C C . VAL A 1 972 ? 49.979 23.115 -26.509 1.00 66.31 972 VAL A C 1
ATOM 7624 O O . VAL A 1 972 ? 50.890 23.736 -25.963 1.00 66.31 972 VAL A O 1
ATOM 7627 N N . GLN A 1 973 ? 50.228 22.125 -27.368 1.00 74.31 973 GLN A N 1
ATOM 7628 C CA . GLN A 1 973 ? 51.563 21.591 -27.641 1.00 74.31 973 GLN A CA 1
ATOM 7629 C C . GLN A 1 973 ? 51.751 21.311 -29.135 1.00 74.31 973 GLN A C 1
ATOM 7631 O O . GLN A 1 973 ? 50.790 21.178 -29.890 1.00 74.31 973 GLN A O 1
ATOM 7636 N N . TYR A 1 974 ? 53.004 21.158 -29.551 1.00 79.69 974 TYR A N 1
ATOM 7637 C CA . TYR A 1 974 ? 53.400 20.926 -30.932 1.00 79.69 974 TYR A CA 1
ATOM 7638 C C . TYR A 1 974 ? 54.392 19.777 -31.071 1.00 79.69 974 TYR A C 1
ATOM 7640 O O . TYR A 1 974 ? 55.280 19.592 -30.238 1.00 79.69 974 TYR A O 1
ATOM 7648 N N . LEU A 1 975 ? 54.174 19.031 -32.153 1.00 83.38 975 LEU A N 1
ATOM 7649 C CA . LEU A 1 975 ? 54.850 17.866 -32.714 1.00 83.38 975 LEU A CA 1
ATOM 7650 C C . LEU A 1 975 ? 55.746 18.103 -33.943 1.00 83.38 975 LEU A C 1
ATOM 7652 O O . LEU A 1 975 ? 55.223 17.918 -35.036 1.00 83.38 975 LEU A O 1
ATOM 7656 N N . ALA A 1 976 ? 57.031 18.457 -33.870 1.00 85.12 976 ALA A N 1
ATOM 7657 C CA . ALA A 1 976 ? 57.878 18.580 -35.074 1.00 85.12 976 ALA A CA 1
ATOM 7658 C C . ALA A 1 976 ? 58.686 17.312 -35.357 1.00 85.12 976 ALA A C 1
ATOM 7660 O O . ALA A 1 976 ? 59.212 16.686 -34.440 1.00 85.12 976 ALA A O 1
ATOM 7661 N N . TYR A 1 977 ? 58.876 16.969 -36.632 1.00 87.62 977 TYR A N 1
ATOM 7662 C CA . TYR A 1 977 ? 59.786 15.889 -37.012 1.00 87.62 977 TYR A CA 1
ATOM 7663 C C . TYR A 1 977 ? 60.494 16.094 -38.357 1.00 87.62 977 TYR A C 1
ATOM 7665 O O . TYR A 1 977 ? 60.067 16.853 -39.237 1.00 87.62 977 TYR A O 1
ATOM 7673 N N . LYS A 1 978 ? 61.628 15.404 -38.492 1.00 87.12 978 LYS A N 1
ATOM 7674 C CA . LYS A 1 978 ? 62.483 15.371 -39.685 1.00 87.12 978 LYS A CA 1
ATOM 7675 C C . LYS A 1 978 ? 62.293 14.080 -40.478 1.00 87.12 978 LYS A C 1
ATOM 7677 O O . LYS A 1 978 ? 61.893 13.058 -39.917 1.00 87.12 978 LYS A O 1
ATOM 7682 N N . ASP A 1 979 ? 62.728 14.096 -41.735 1.00 82.88 979 ASP A N 1
ATOM 7683 C CA . ASP A 1 979 ? 62.809 12.899 -42.584 1.00 82.88 979 ASP A CA 1
ATOM 7684 C C . ASP A 1 979 ? 63.748 11.819 -42.033 1.00 82.88 979 ASP A C 1
ATOM 7686 O O . ASP A 1 979 ? 63.572 10.642 -42.340 1.00 82.88 979 ASP A O 1
ATOM 7690 N N . ASP A 1 980 ? 64.745 12.195 -41.223 1.00 81.56 980 ASP A N 1
ATOM 7691 C CA . ASP A 1 980 ? 65.653 11.250 -40.556 1.00 81.56 980 ASP A CA 1
ATOM 7692 C C . ASP A 1 980 ? 65.016 10.548 -39.342 1.00 81.56 980 ASP A C 1
ATOM 7694 O O . ASP A 1 980 ? 65.628 9.668 -38.739 1.00 81.56 980 ASP A O 1
ATOM 7698 N N . GLY A 1 981 ? 63.780 10.922 -38.992 1.00 81.25 981 GLY A N 1
ATOM 7699 C CA . GLY A 1 981 ? 63.055 10.385 -37.853 1.00 81.25 981 GLY A CA 1
ATOM 7700 C C . GLY A 1 981 ? 63.249 11.151 -36.542 1.00 81.25 981 GLY A C 1
ATOM 7701 O O . GLY A 1 981 ? 62.610 10.805 -35.553 1.00 81.25 981 GLY A O 1
ATOM 7702 N N . SER A 1 982 ? 64.071 12.191 -36.471 1.00 84.44 982 SER A N 1
ATOM 7703 C CA . SER A 1 982 ? 64.195 12.987 -35.242 1.00 84.44 982 SER A CA 1
ATOM 7704 C C . SER A 1 982 ? 62.876 13.689 -34.914 1.00 84.44 982 SER A C 1
ATOM 7706 O O . SER A 1 982 ? 62.272 14.286 -35.808 1.00 84.44 982 SER A O 1
ATOM 7708 N N . VAL A 1 983 ? 62.447 13.646 -33.646 1.00 83.56 983 VAL A N 1
ATOM 7709 C CA . VAL A 1 983 ? 61.188 14.247 -33.180 1.00 83.56 983 VAL A CA 1
ATOM 7710 C C . VAL A 1 983 ? 61.459 15.288 -32.092 1.00 83.56 983 VAL A C 1
ATOM 7712 O O . VAL A 1 983 ? 62.309 15.100 -31.220 1.00 83.56 983 VAL A O 1
ATOM 7715 N N . TYR A 1 984 ? 60.732 16.397 -32.147 1.00 81.00 984 TYR A N 1
ATOM 7716 C CA . TYR A 1 984 ? 60.841 17.535 -31.244 1.00 81.00 984 TYR A CA 1
ATOM 7717 C C . TYR A 1 984 ? 59.446 17.930 -30.769 1.00 81.00 984 TYR A C 1
ATOM 7719 O O . TYR A 1 984 ? 58.517 17.984 -31.568 1.00 81.00 984 TYR A O 1
ATOM 7727 N N . SER A 1 985 ? 59.303 18.221 -29.481 1.00 79.50 985 SER A N 1
ATOM 7728 C CA . SER A 1 985 ? 58.036 18.657 -28.886 1.00 79.50 985 SER A CA 1
ATOM 7729 C C . SER A 1 985 ? 58.215 19.952 -28.104 1.00 79.50 985 SER A C 1
ATOM 7731 O O . SER A 1 985 ? 59.239 20.104 -27.433 1.00 79.50 985 SER A O 1
ATOM 7733 N N . TRP A 1 986 ? 57.232 20.849 -28.155 1.00 75.44 986 TRP A N 1
ATOM 7734 C CA . TRP A 1 986 ? 57.210 22.102 -27.388 1.00 75.44 986 TRP A CA 1
ATOM 7735 C C . TRP A 1 986 ? 55.765 22.569 -27.141 1.00 75.44 986 TRP A C 1
ATOM 7737 O O . TRP A 1 986 ? 54.826 21.916 -27.589 1.00 75.44 986 TRP A O 1
ATOM 7747 N N . GLY A 1 987 ? 55.572 23.662 -26.404 1.00 69.31 987 GLY A N 1
ATOM 7748 C CA . GLY A 1 987 ? 54.259 24.255 -26.132 1.00 69.31 987 GLY A CA 1
ATOM 7749 C C . GLY A 1 987 ? 54.393 25.652 -25.527 1.00 69.31 987 GLY A C 1
ATOM 7750 O O . GLY A 1 987 ? 55.509 26.078 -25.221 1.00 69.31 987 GLY A O 1
ATOM 7751 N N . SER A 1 988 ? 53.268 26.343 -25.336 1.00 60.00 988 SER A N 1
ATOM 7752 C CA . SER A 1 988 ? 53.234 27.719 -24.811 1.00 60.00 988 SER A CA 1
ATOM 7753 C C . SER A 1 988 ? 53.978 27.822 -23.471 1.00 60.00 988 SER A C 1
ATOM 7755 O O . SER A 1 988 ? 53.609 27.169 -22.493 1.00 60.00 988 SER A O 1
ATOM 7757 N N . GLY A 1 989 ? 55.055 28.613 -23.426 1.00 54.78 989 GLY A N 1
ATOM 7758 C CA . GLY A 1 989 ? 55.903 28.787 -22.237 1.00 54.78 989 GLY A CA 1
ATOM 7759 C C . GLY A 1 989 ? 56.832 27.607 -21.889 1.00 54.78 989 GLY A C 1
ATOM 7760 O O . GLY A 1 989 ? 57.419 27.603 -20.805 1.00 54.78 989 GLY A O 1
ATOM 7761 N N . MET A 1 990 ? 56.990 26.611 -22.772 1.00 60.88 990 MET A N 1
ATOM 7762 C CA . MET A 1 990 ? 57.850 25.432 -22.572 1.00 60.88 990 MET A CA 1
ATOM 7763 C C . MET A 1 990 ? 59.083 25.452 -23.495 1.00 60.88 990 MET A C 1
ATOM 7765 O O . MET A 1 990 ? 59.005 25.856 -24.652 1.00 60.88 990 MET A O 1
ATOM 7769 N N . SER A 1 991 ? 60.234 24.960 -23.020 1.00 62.59 991 SER A N 1
ATOM 7770 C CA . SER A 1 991 ? 61.431 24.786 -23.863 1.00 62.59 991 SER A CA 1
ATOM 7771 C C . SER A 1 991 ? 61.269 23.641 -24.868 1.00 62.59 991 SER A C 1
ATOM 7773 O O . SER A 1 991 ? 60.634 22.636 -24.552 1.00 62.59 991 SER A O 1
ATOM 7775 N N . VAL A 1 992 ? 61.919 23.739 -26.036 1.00 69.00 992 VAL A N 1
ATOM 7776 C CA . VAL A 1 992 ? 61.983 22.624 -27.001 1.00 69.00 992 VAL A CA 1
ATOM 7777 C C . VAL A 1 992 ? 62.662 21.425 -26.369 1.00 69.00 992 VAL A C 1
ATOM 7779 O O . VAL A 1 992 ? 63.824 21.493 -25.966 1.00 69.00 992 VAL A O 1
ATOM 7782 N N . GLU A 1 993 ? 61.965 20.299 -26.378 1.00 68.56 993 GLU A N 1
ATOM 7783 C CA . GLU A 1 993 ? 62.531 19.014 -26.006 1.00 68.56 993 GLU A CA 1
ATOM 7784 C C . GLU A 1 993 ? 62.708 18.145 -27.247 1.00 68.56 993 GLU A C 1
ATOM 7786 O O . GLU A 1 993 ? 61.766 17.914 -28.008 1.00 68.56 993 GLU A O 1
ATOM 7791 N N . SER A 1 994 ? 63.929 17.653 -27.452 1.00 70.44 994 SER A N 1
ATOM 7792 C CA . SER A 1 994 ? 64.250 16.708 -28.519 1.00 70.44 994 SER A CA 1
ATOM 7793 C C . SER A 1 994 ? 64.251 15.282 -27.989 1.00 70.44 994 SER A C 1
ATOM 7795 O O . SER A 1 994 ? 64.941 14.995 -27.010 1.00 70.44 994 SER A O 1
ATOM 7797 N N . VAL A 1 995 ? 63.580 14.376 -28.693 1.00 65.56 995 VAL A N 1
ATOM 7798 C CA . VAL A 1 995 ? 63.652 12.937 -28.439 1.00 65.56 995 VAL A CA 1
ATOM 7799 C C . VAL A 1 995 ? 64.220 12.270 -29.684 1.00 65.56 995 VAL A C 1
ATOM 7801 O O . VAL A 1 995 ? 63.622 12.292 -30.759 1.00 65.56 995 VAL A O 1
ATOM 7804 N N . SER A 1 996 ? 65.407 11.683 -29.544 1.00 61.81 996 SER A N 1
ATOM 7805 C CA . SER A 1 996 ? 66.047 10.889 -30.592 1.00 61.81 996 SER A CA 1
ATOM 7806 C C . SER A 1 996 ? 66.145 9.452 -30.099 1.00 61.81 996 SER A C 1
ATOM 7808 O O . SER A 1 996 ? 66.979 9.136 -29.252 1.00 61.81 996 SER A O 1
ATOM 7810 N N . ILE A 1 997 ? 65.250 8.591 -30.584 1.00 59.16 997 ILE A N 1
ATOM 7811 C CA . ILE A 1 997 ? 65.285 7.154 -30.310 1.00 59.16 997 ILE A CA 1
ATOM 7812 C C . ILE A 1 997 ? 65.105 6.431 -31.645 1.00 59.16 997 ILE A C 1
ATOM 7814 O O . ILE A 1 997 ? 64.047 6.526 -32.262 1.00 59.16 997 ILE A O 1
ATOM 7818 N N . SER A 1 998 ? 66.157 5.716 -32.062 1.00 59.00 998 SER A N 1
ATOM 7819 C CA . SER A 1 998 ? 66.286 4.929 -33.303 1.00 59.00 998 SER A CA 1
ATOM 7820 C C . SER A 1 998 ? 66.211 5.724 -34.626 1.00 59.00 998 SER A C 1
ATOM 7822 O O . SER A 1 998 ? 65.377 6.604 -34.817 1.00 59.00 998 SER A O 1
ATOM 7824 N N . GLY A 1 999 ? 67.110 5.406 -35.567 1.00 65.75 999 GLY A N 1
ATOM 7825 C CA . GLY A 1 999 ? 67.268 6.084 -36.867 1.00 65.75 999 GLY A CA 1
ATOM 7826 C C . GLY A 1 999 ? 66.238 5.695 -37.937 1.00 65.75 999 GLY A C 1
ATOM 7827 O O . GLY A 1 999 ? 66.588 5.638 -39.115 1.00 65.75 999 GLY A O 1
ATOM 7828 N N . SER A 1 1000 ? 65.009 5.365 -37.531 1.00 80.81 1000 SER A N 1
ATOM 7829 C CA . SER A 1 1000 ? 63.908 5.006 -38.430 1.00 80.81 1000 SER A CA 1
ATOM 7830 C C . SER A 1 1000 ? 62.992 6.202 -38.696 1.00 80.81 1000 SER A C 1
ATOM 7832 O O . SER A 1 1000 ? 62.705 7.012 -37.800 1.00 80.81 1000 SER A O 1
ATOM 7834 N N . LYS A 1 1001 ? 62.518 6.317 -39.941 1.00 87.56 1001 LYS A N 1
ATOM 7835 C CA . LYS A 1 1001 ? 61.663 7.422 -40.387 1.00 87.56 1001 LYS A CA 1
ATOM 7836 C C . LYS A 1 1001 ? 60.306 7.388 -39.689 1.00 87.56 1001 LYS A C 1
ATOM 7838 O O . LYS A 1 1001 ? 59.825 6.336 -39.267 1.00 87.56 1001 LYS A O 1
ATOM 7843 N N . VAL A 1 1002 ? 59.675 8.554 -39.555 1.00 87.94 1002 VAL A N 1
ATOM 7844 C CA . VAL A 1 1002 ? 58.291 8.642 -39.069 1.00 87.94 1002 VAL A CA 1
ATOM 7845 C C . VAL A 1 1002 ? 57.354 8.094 -40.146 1.00 87.94 1002 VAL A C 1
ATOM 7847 O O . VAL A 1 1002 ? 57.297 8.640 -41.243 1.00 87.94 1002 VAL A O 1
ATOM 7850 N N . LYS A 1 1003 ? 56.611 7.032 -39.819 1.00 89.38 1003 LYS A N 1
ATOM 7851 C CA . LYS A 1 1003 ? 55.551 6.467 -40.665 1.00 89.38 1003 LYS A CA 1
ATOM 7852 C C . LYS A 1 1003 ? 54.243 7.239 -40.500 1.00 89.38 1003 LYS A C 1
ATOM 7854 O O . LYS A 1 1003 ? 53.556 7.496 -41.483 1.00 89.38 1003 LYS A O 1
ATOM 7859 N N . LYS A 1 1004 ? 53.873 7.575 -39.260 1.00 91.19 1004 LYS A N 1
ATOM 7860 C CA . LYS A 1 1004 ? 52.630 8.290 -38.930 1.00 91.19 1004 LYS A CA 1
ATOM 7861 C C . LYS A 1 1004 ? 52.797 9.041 -37.614 1.00 91.19 1004 LYS A C 1
ATOM 7863 O O . LYS A 1 1004 ? 53.355 8.490 -36.673 1.00 91.19 1004 LYS A O 1
ATOM 7868 N N . ALA A 1 1005 ? 52.297 10.267 -37.536 1.00 89.00 1005 ALA A N 1
ATOM 7869 C CA . ALA A 1 1005 ? 52.219 11.033 -36.296 1.00 89.00 1005 ALA A CA 1
ATOM 7870 C C . ALA A 1 1005 ? 50.788 11.558 -36.136 1.00 89.00 1005 ALA A C 1
ATOM 7872 O O . ALA A 1 1005 ? 50.220 12.070 -37.100 1.00 89.00 1005 ALA A O 1
ATOM 7873 N N . ILE A 1 1006 ? 50.208 11.395 -34.950 1.00 90.12 1006 ILE A N 1
ATOM 7874 C CA . ILE A 1 1006 ? 48.828 11.781 -34.626 1.00 90.12 1006 ILE A CA 1
ATOM 7875 C C . ILE A 1 1006 ? 48.786 12.532 -33.294 1.00 90.12 1006 ILE A C 1
ATOM 7877 O O . ILE A 1 1006 ? 49.667 12.359 -32.448 1.00 90.12 1006 ILE A O 1
ATOM 7881 N N . SER A 1 1007 ? 47.760 13.357 -33.116 1.00 86.75 1007 SER A N 1
ATOM 7882 C CA . SER A 1 1007 ? 47.523 14.150 -31.910 1.00 86.75 1007 SER A CA 1
ATOM 7883 C C . SER A 1 1007 ? 46.131 13.895 -31.330 1.00 86.75 1007 SER A C 1
ATOM 7885 O O . SER A 1 1007 ? 45.231 13.421 -32.020 1.00 86.75 1007 SER A O 1
ATOM 7887 N N . SER A 1 1008 ? 45.998 14.196 -30.042 1.00 82.75 1008 SER A N 1
ATOM 7888 C CA . SER A 1 1008 ? 44.775 14.182 -29.231 1.00 82.75 1008 SER A CA 1
ATOM 7889 C C . SER A 1 1008 ? 44.910 15.297 -28.177 1.00 82.75 1008 SER A C 1
ATOM 7891 O O . SER A 1 1008 ? 46.019 15.775 -27.926 1.00 82.75 1008 SER A O 1
ATOM 7893 N N . ASP A 1 1009 ? 43.829 15.707 -27.511 1.00 74.50 1009 ASP A N 1
ATOM 7894 C CA . ASP A 1 1009 ? 43.891 16.570 -26.322 1.00 74.50 1009 ASP A CA 1
ATOM 7895 C C . ASP A 1 1009 ? 44.732 15.952 -25.185 1.00 74.50 1009 ASP A C 1
ATOM 7897 O O . ASP A 1 1009 ? 45.258 16.678 -24.331 1.00 74.50 1009 ASP A O 1
ATOM 7901 N N . ALA A 1 1010 ? 44.915 14.624 -25.200 1.00 65.44 1010 ALA A N 1
ATOM 7902 C CA . ALA A 1 1010 ? 45.784 13.895 -24.280 1.00 65.44 1010 ALA A CA 1
ATOM 7903 C C . ALA A 1 1010 ? 47.282 13.940 -24.642 1.00 65.44 1010 ALA A C 1
ATOM 7905 O O . ALA A 1 1010 ? 48.105 13.631 -23.779 1.00 65.44 1010 ALA A O 1
ATOM 7906 N N . GLY A 1 1011 ? 47.655 14.343 -25.867 1.00 79.88 1011 GLY A N 1
ATOM 7907 C CA . GLY A 1 1011 ? 49.053 14.525 -26.285 1.00 79.88 1011 GLY A CA 1
ATOM 7908 C C . GLY A 1 1011 ? 49.360 14.071 -27.719 1.00 79.88 1011 GLY A C 1
ATOM 7909 O O . GLY A 1 1011 ? 48.638 14.431 -28.651 1.00 79.88 1011 GLY A O 1
ATOM 7910 N N . PHE A 1 1012 ? 50.433 13.294 -27.928 1.00 85.12 1012 PHE A N 1
ATOM 7911 C CA . PHE A 1 1012 ? 50.885 12.854 -29.264 1.00 85.12 1012 PHE A CA 1
ATOM 7912 C C . PHE A 1 1012 ? 51.270 11.381 -29.318 1.00 85.12 1012 PHE A C 1
ATOM 7914 O O . PHE A 1 1012 ? 51.790 10.842 -28.350 1.00 85.12 1012 PHE A O 1
ATOM 7921 N N . ALA A 1 1013 ? 51.145 10.772 -30.498 1.00 86.94 1013 ALA A N 1
ATOM 7922 C CA . ALA A 1 1013 ? 51.693 9.452 -30.786 1.00 86.94 1013 ALA A CA 1
ATOM 7923 C C . ALA A 1 1013 ? 52.395 9.418 -32.151 1.00 86.94 1013 ALA A C 1
ATOM 7925 O O . ALA A 1 1013 ? 51.874 9.906 -33.154 1.00 86.94 1013 ALA A O 1
ATOM 7926 N N . VAL A 1 1014 ? 53.584 8.818 -32.199 1.00 87.06 1014 VAL A N 1
ATOM 7927 C CA . VAL A 1 1014 ? 54.437 8.699 -33.384 1.00 87.06 1014 VAL A CA 1
ATOM 7928 C C . VAL A 1 1014 ? 54.769 7.232 -33.628 1.00 87.06 1014 VAL A C 1
ATOM 7930 O O . VAL A 1 1014 ? 55.438 6.592 -32.822 1.00 87.06 1014 VAL A O 1
ATOM 7933 N N . LEU A 1 1015 ? 54.339 6.725 -34.778 1.00 88.69 1015 LEU A N 1
ATOM 7934 C CA . LEU A 1 1015 ? 54.691 5.418 -35.316 1.00 88.69 1015 LEU A CA 1
ATOM 7935 C C . LEU A 1 1015 ? 55.852 5.559 -36.302 1.00 88.69 1015 LEU A C 1
ATOM 7937 O O . LEU A 1 1015 ? 55.805 6.368 -37.233 1.00 88.69 1015 LEU A O 1
ATOM 7941 N N . LYS A 1 1016 ? 56.879 4.737 -36.125 1.00 86.50 1016 LYS A N 1
ATOM 7942 C CA . LYS A 1 1016 ? 58.044 4.619 -37.004 1.00 86.50 1016 LYS A CA 1
ATOM 7943 C C . LYS A 1 1016 ? 57.852 3.553 -38.080 1.00 86.50 1016 LYS A C 1
ATOM 7945 O O . LYS A 1 1016 ? 57.006 2.671 -37.949 1.00 86.50 1016 LYS A O 1
ATOM 7950 N N . GLU A 1 1017 ? 58.647 3.617 -39.148 1.00 87.06 1017 GLU A N 1
ATOM 7951 C CA . GLU A 1 1017 ? 58.624 2.603 -40.216 1.00 87.06 1017 GLU A CA 1
ATOM 7952 C C . GLU A 1 1017 ? 59.035 1.205 -39.729 1.00 87.06 1017 GLU A C 1
ATOM 7954 O O . GLU A 1 1017 ? 58.575 0.209 -40.282 1.00 87.06 1017 GLU A O 1
ATOM 7959 N N . ASP A 1 1018 ? 59.844 1.121 -38.672 1.00 84.25 1018 ASP A N 1
ATOM 7960 C CA . ASP A 1 1018 ? 60.252 -0.148 -38.052 1.00 84.25 1018 ASP A CA 1
ATOM 7961 C C . ASP A 1 1018 ? 59.211 -0.717 -37.068 1.00 84.25 1018 ASP A C 1
ATOM 7963 O O . ASP A 1 1018 ? 59.416 -1.787 -36.499 1.00 84.25 1018 ASP A O 1
ATOM 7967 N N . GLY A 1 1019 ? 58.073 -0.035 -36.894 1.00 83.56 1019 GLY A N 1
ATOM 7968 C CA . GLY A 1 1019 ? 57.007 -0.437 -35.980 1.00 83.56 1019 GLY A CA 1
ATOM 7969 C C . GLY A 1 1019 ? 57.179 0.065 -34.546 1.00 83.56 1019 GLY A C 1
ATOM 7970 O O . GLY A 1 1019 ? 56.345 -0.276 -33.712 1.00 83.56 1019 GLY A O 1
ATOM 7971 N N . THR A 1 1020 ? 58.204 0.878 -34.260 1.00 84.06 1020 THR A N 1
ATOM 7972 C CA . THR A 1 1020 ? 58.381 1.538 -32.958 1.00 84.06 1020 THR A CA 1
ATOM 7973 C C . THR A 1 1020 ? 57.299 2.596 -32.738 1.00 84.06 1020 THR A C 1
ATOM 7975 O O . THR A 1 1020 ? 57.034 3.415 -33.622 1.00 84.06 1020 THR A O 1
ATOM 7978 N N . LEU A 1 1021 ? 56.703 2.616 -31.546 1.00 84.69 1021 LEU A N 1
ATOM 7979 C CA . LEU A 1 1021 ? 55.719 3.610 -31.119 1.00 84.69 1021 LEU A CA 1
ATOM 7980 C C . LEU A 1 1021 ? 56.288 4.498 -30.011 1.00 84.69 1021 LEU A C 1
ATOM 7982 O O . LEU A 1 1021 ? 56.838 4.004 -29.031 1.00 84.69 1021 LEU A O 1
ATOM 7986 N N . ILE A 1 1022 ? 56.116 5.808 -30.161 1.00 80.75 1022 ILE A N 1
ATOM 7987 C CA . ILE A 1 1022 ? 56.505 6.824 -29.181 1.00 80.75 1022 ILE A CA 1
ATOM 7988 C C . ILE A 1 1022 ? 55.257 7.636 -28.831 1.00 80.75 1022 ILE A C 1
ATOM 7990 O O . ILE A 1 1022 ? 54.579 8.107 -29.740 1.00 80.75 1022 ILE A O 1
ATOM 7994 N N . SER A 1 1023 ? 54.952 7.802 -27.545 1.00 81.12 1023 SER A N 1
ATOM 7995 C CA . SER A 1 1023 ? 53.795 8.566 -27.060 1.00 81.12 1023 SER A CA 1
ATOM 7996 C C . SER A 1 1023 ? 54.237 9.687 -26.115 1.00 81.12 1023 SER A C 1
ATOM 7998 O O . SER A 1 1023 ? 55.224 9.547 -25.390 1.00 81.12 1023 SER A O 1
ATOM 8000 N N . TRP A 1 1024 ? 53.507 10.797 -26.140 1.00 76.06 1024 TRP A N 1
ATOM 8001 C CA . TRP A 1 1024 ? 53.599 11.915 -25.210 1.00 76.06 1024 TRP A CA 1
ATOM 8002 C C . TRP A 1 1024 ? 52.231 12.053 -24.559 1.00 76.06 1024 TRP A C 1
ATOM 8004 O O . TRP A 1 1024 ? 51.273 12.371 -25.258 1.00 76.06 1024 TRP A O 1
ATOM 8014 N N . GLU A 1 1025 ? 52.135 11.833 -23.251 1.00 66.56 1025 GLU A N 1
ATOM 8015 C CA . GLU A 1 1025 ? 50.857 11.882 -22.534 1.00 66.56 1025 GLU A CA 1
ATOM 8016 C C . GLU A 1 1025 ? 50.815 12.990 -21.487 1.00 66.56 1025 GLU A C 1
ATOM 8018 O O . GLU A 1 1025 ? 51.809 13.314 -20.827 1.00 66.56 1025 GLU A O 1
ATOM 8023 N N . ARG A 1 1026 ? 49.619 13.559 -21.329 1.00 62.72 1026 ARG A N 1
ATOM 8024 C CA . ARG A 1 1026 ? 49.268 14.556 -20.323 1.00 62.72 1026 ARG A CA 1
ATOM 8025 C C . ARG A 1 1026 ? 48.649 13.864 -19.106 1.00 62.72 1026 ARG A C 1
ATOM 8027 O O . ARG A 1 1026 ? 47.482 13.499 -19.133 1.00 62.72 1026 ARG A O 1
ATOM 8034 N N . THR A 1 1027 ? 49.390 13.750 -18.003 1.00 48.84 1027 THR A N 1
ATOM 8035 C CA . THR A 1 1027 ? 48.822 13.318 -16.706 1.00 48.84 1027 THR A CA 1
ATOM 8036 C C . THR A 1 1027 ? 48.425 14.512 -15.834 1.00 48.84 1027 THR A C 1
ATOM 8038 O O . THR A 1 1027 ? 49.235 15.412 -15.601 1.00 48.84 1027 THR A O 1
ATOM 8041 N N . TYR A 1 1028 ? 47.186 14.512 -15.325 1.00 44.88 1028 TYR A N 1
ATOM 8042 C CA . TYR A 1 1028 ? 46.659 15.538 -14.417 1.00 44.88 1028 TYR A CA 1
ATOM 8043 C C . TYR A 1 1028 ? 47.045 15.211 -12.963 1.00 44.88 1028 TYR A C 1
ATOM 8045 O O . TYR A 1 1028 ? 46.475 14.311 -12.350 1.00 44.88 1028 TYR A O 1
ATOM 8053 N N . VAL A 1 1029 ? 48.011 15.934 -12.385 1.00 34.44 1029 VAL A N 1
ATOM 8054 C CA . VAL A 1 1029 ? 48.342 15.840 -10.949 1.00 34.44 1029 VAL A CA 1
ATOM 8055 C C . VAL A 1 1029 ? 48.366 17.251 -10.350 1.00 34.44 1029 VAL A C 1
ATOM 8057 O O . VAL A 1 1029 ? 49.391 17.929 -10.339 1.00 34.44 1029 VAL A O 1
ATOM 8060 N N . GLY A 1 1030 ? 47.217 17.725 -9.858 1.00 48.44 1030 GLY A N 1
ATOM 8061 C CA . GLY A 1 1030 ? 47.074 19.080 -9.300 1.00 48.44 1030 GLY A CA 1
ATOM 8062 C C . GLY A 1 1030 ? 46.979 20.176 -10.375 1.00 48.44 1030 GLY A C 1
ATOM 8063 O O . GLY A 1 1030 ? 46.239 20.021 -11.338 1.00 48.44 1030 GLY A O 1
ATOM 8064 N N . THR A 1 1031 ? 47.683 21.303 -10.200 1.00 31.34 1031 THR A N 1
ATOM 8065 C CA . THR A 1 1031 ? 47.669 22.466 -11.122 1.00 31.34 1031 THR A CA 1
ATOM 8066 C C . THR A 1 1031 ? 48.817 22.478 -12.145 1.00 31.34 1031 THR A C 1
ATOM 8068 O O . THR A 1 1031 ? 49.034 23.502 -12.787 1.00 31.34 1031 THR A O 1
ATOM 8071 N N . TYR A 1 1032 ? 49.584 21.390 -12.282 1.00 35.53 1032 TYR A N 1
ATOM 8072 C CA . TYR A 1 1032 ? 50.747 21.319 -13.177 1.00 35.53 1032 TYR A CA 1
ATOM 8073 C C . TYR A 1 1032 ? 50.690 20.084 -14.085 1.00 35.53 1032 TYR A C 1
ATOM 8075 O O . TYR A 1 1032 ? 50.308 18.998 -13.648 1.00 35.53 1032 TYR A O 1
ATOM 8083 N N . TYR A 1 1033 ? 51.104 20.257 -15.343 1.00 43.69 1033 TYR A N 1
ATOM 8084 C CA . TYR A 1 1033 ? 51.208 19.192 -16.342 1.00 43.69 1033 TYR A CA 1
ATOM 8085 C C . TYR A 1 1033 ? 52.594 18.543 -16.268 1.00 43.69 1033 TYR A C 1
ATOM 8087 O O . TYR A 1 1033 ? 53.591 19.219 -16.510 1.00 43.69 1033 TYR A O 1
ATOM 8095 N N . ASN A 1 1034 ? 52.668 17.246 -15.957 1.00 41.00 1034 ASN A N 1
ATOM 8096 C CA . ASN A 1 1034 ? 53.915 16.481 -16.043 1.00 41.00 1034 ASN A CA 1
ATOM 8097 C C . ASN A 1 1034 ? 53.896 15.525 -17.239 1.00 41.00 1034 ASN A C 1
ATOM 8099 O O . ASN A 1 1034 ? 52.877 14.900 -17.536 1.00 41.00 1034 ASN A O 1
ATOM 8103 N N . LYS A 1 1035 ? 55.064 15.432 -17.881 1.00 45.78 1035 LYS A N 1
ATOM 8104 C CA . LYS A 1 1035 ? 55.384 14.634 -19.065 1.00 45.78 1035 LYS A CA 1
ATOM 8105 C C . LYS A 1 1035 ? 55.855 13.243 -18.640 1.00 45.78 1035 LYS A C 1
ATOM 8107 O O . LYS A 1 1035 ? 56.855 13.143 -17.932 1.00 45.78 1035 LYS A O 1
ATOM 8112 N N . TYR A 1 1036 ? 55.180 12.188 -19.087 1.00 48.91 1036 TYR A N 1
ATOM 8113 C CA . TYR A 1 1036 ? 55.749 10.840 -19.082 1.00 48.91 1036 TYR A CA 1
ATOM 8114 C C . TYR A 1 1036 ? 56.154 10.471 -20.508 1.00 48.91 1036 TYR A C 1
ATOM 8116 O O . TYR A 1 1036 ? 55.372 10.609 -21.447 1.00 48.91 1036 TYR A O 1
ATOM 8124 N N . TYR A 1 1037 ? 57.400 10.030 -20.658 1.00 52.41 1037 TYR A N 1
ATOM 8125 C CA . TYR A 1 1037 ? 57.823 9.238 -21.801 1.00 52.41 1037 TYR A CA 1
ATOM 8126 C C . TYR A 1 1037 ? 57.743 7.793 -21.349 1.00 52.41 1037 TYR A C 1
ATOM 8128 O O . TYR A 1 1037 ? 58.591 7.373 -20.560 1.00 52.41 1037 TYR A O 1
ATOM 8136 N N . ASP A 1 1038 ? 56.753 7.044 -21.818 1.00 50.06 1038 ASP A N 1
ATOM 8137 C CA . ASP A 1 1038 ? 56.830 5.597 -21.710 1.00 50.06 1038 ASP A CA 1
ATOM 8138 C C . ASP A 1 1038 ? 57.271 5.040 -23.059 1.00 50.06 1038 ASP A C 1
ATOM 8140 O O . ASP A 1 1038 ? 56.651 5.267 -24.100 1.00 50.06 1038 ASP A O 1
ATOM 8144 N N . THR A 1 1039 ? 58.381 4.306 -23.044 1.00 47.88 1039 THR A N 1
ATOM 8145 C CA . THR A 1 1039 ? 58.640 3.357 -24.129 1.00 47.88 1039 THR A CA 1
ATOM 8146 C C . THR A 1 1039 ? 57.709 2.197 -23.853 1.00 47.88 1039 THR A C 1
ATOM 8148 O O . THR A 1 1039 ? 58.112 1.226 -23.222 1.00 47.88 1039 THR A O 1
ATOM 8151 N N . ILE A 1 1040 ? 56.440 2.321 -24.256 1.00 54.28 1040 ILE A N 1
ATOM 8152 C CA . ILE A 1 1040 ? 55.525 1.186 -24.194 1.00 54.28 1040 ILE A CA 1
ATOM 8153 C C . ILE A 1 1040 ? 56.196 0.097 -25.052 1.00 54.28 1040 ILE A C 1
ATOM 8155 O O . ILE A 1 1040 ? 56.400 0.347 -26.244 1.00 54.28 1040 ILE A O 1
ATOM 8159 N N . PRO A 1 1041 ? 56.631 -1.052 -24.494 1.00 51.50 1041 PRO A N 1
ATOM 8160 C CA . PRO A 1 1041 ? 57.413 -2.035 -25.238 1.00 51.50 1041 PRO A CA 1
ATOM 8161 C C . PRO A 1 1041 ? 56.540 -2.650 -26.330 1.00 51.50 1041 PRO A C 1
ATOM 8163 O O . PRO A 1 1041 ? 55.770 -3.578 -26.091 1.00 51.50 1041 PRO A O 1
ATOM 8166 N N . ASN A 1 1042 ? 56.612 -2.085 -27.527 1.00 61.62 1042 ASN A N 1
ATOM 8167 C CA . ASN A 1 1042 ? 55.651 -2.333 -28.587 1.00 61.62 1042 ASN A CA 1
ATOM 8168 C C . ASN A 1 1042 ? 56.375 -2.469 -29.922 1.00 61.62 1042 ASN A C 1
ATOM 8170 O O . ASN A 1 1042 ? 56.103 -1.735 -30.869 1.00 61.62 1042 ASN A O 1
ATOM 8174 N N . ASP A 1 1043 ? 57.304 -3.418 -30.000 1.00 63.81 1043 ASP A N 1
ATOM 8175 C CA . ASP A 1 1043 ? 57.853 -3.823 -31.287 1.00 63.81 1043 ASP A CA 1
ATOM 8176 C C . ASP A 1 1043 ? 56.715 -4.387 -32.152 1.00 63.81 1043 ASP A C 1
ATOM 8178 O O . ASP A 1 1043 ? 55.920 -5.225 -31.713 1.00 63.81 1043 ASP A O 1
ATOM 8182 N N . GLY A 1 1044 ? 56.620 -3.908 -33.393 1.00 81.88 1044 GLY A N 1
ATOM 8183 C CA . GLY A 1 1044 ? 55.656 -4.411 -34.366 1.00 81.88 1044 GLY A CA 1
ATOM 8184 C C . GLY A 1 1044 ? 54.272 -3.757 -34.330 1.00 81.88 1044 GLY A C 1
ATOM 8185 O O . GLY A 1 1044 ? 53.285 -4.446 -34.595 1.00 81.88 1044 GLY A O 1
ATOM 8186 N N . ILE A 1 1045 ? 54.168 -2.449 -34.061 1.00 89.19 1045 ILE A N 1
ATOM 8187 C CA . ILE A 1 1045 ? 52.927 -1.705 -34.324 1.00 89.19 1045 ILE A CA 1
ATOM 8188 C C . ILE A 1 1045 ? 52.678 -1.591 -35.832 1.00 89.19 1045 ILE A C 1
ATOM 8190 O O . ILE A 1 1045 ? 53.532 -1.159 -36.609 1.00 89.19 1045 ILE A O 1
ATOM 8194 N N . LYS A 1 1046 ? 51.467 -1.961 -36.246 1.00 90.75 1046 LYS A N 1
ATOM 8195 C CA . LYS A 1 1046 ? 50.989 -1.876 -37.625 1.00 90.75 1046 LYS A CA 1
ATOM 8196 C C . LYS A 1 1046 ? 50.449 -0.483 -37.938 1.00 90.75 1046 LYS A C 1
ATOM 8198 O O . LYS A 1 1046 ? 50.827 0.094 -38.963 1.00 90.75 1046 LYS A O 1
ATOM 8203 N N . ASP A 1 1047 ? 49.577 0.043 -37.077 1.00 92.50 1047 ASP A N 1
ATOM 8204 C CA . ASP A 1 1047 ? 48.935 1.355 -37.233 1.00 92.50 1047 ASP A CA 1
ATOM 8205 C C . ASP A 1 1047 ? 48.485 1.932 -35.878 1.00 92.50 1047 ASP A C 1
ATOM 8207 O O . ASP A 1 1047 ? 48.316 1.187 -34.909 1.00 92.50 1047 ASP A O 1
ATOM 8211 N N . ILE A 1 1048 ? 48.289 3.252 -35.834 1.00 91.88 1048 ILE A N 1
ATOM 8212 C CA . ILE A 1 1048 ? 47.870 4.022 -34.655 1.00 91.88 1048 ILE A CA 1
ATOM 8213 C C . ILE A 1 1048 ? 46.677 4.936 -34.956 1.00 91.88 1048 ILE A C 1
ATOM 8215 O O . ILE A 1 1048 ? 46.533 5.450 -36.069 1.00 91.88 1048 ILE A O 1
ATOM 8219 N N . PHE A 1 1049 ? 45.838 5.161 -33.948 1.00 92.12 1049 PHE A N 1
ATOM 8220 C CA . PHE A 1 1049 ? 44.568 5.885 -34.013 1.00 92.12 1049 PHE A CA 1
ATOM 8221 C C . PHE A 1 1049 ? 44.437 6.812 -32.803 1.00 92.12 1049 PHE A C 1
ATOM 8223 O O . PHE A 1 1049 ? 44.982 6.517 -31.743 1.00 92.12 1049 PHE A O 1
ATOM 8230 N N . ALA A 1 1050 ? 43.716 7.919 -32.960 1.00 88.94 1050 ALA A N 1
ATOM 8231 C CA . ALA A 1 1050 ? 43.443 8.876 -31.892 1.00 88.94 1050 ALA A CA 1
ATOM 8232 C C . ALA A 1 1050 ? 41.962 9.257 -31.904 1.00 88.94 1050 ALA A C 1
ATOM 8234 O O . ALA A 1 1050 ? 41.347 9.291 -32.972 1.00 88.94 1050 ALA A O 1
ATOM 8235 N N . ASN A 1 1051 ? 41.419 9.543 -30.726 1.00 84.88 1051 ASN A N 1
ATOM 8236 C CA . ASN A 1 1051 ? 40.174 10.289 -30.552 1.00 84.88 1051 ASN A CA 1
ATOM 8237 C C . ASN A 1 1051 ? 40.444 11.598 -29.788 1.00 84.88 1051 ASN A C 1
ATOM 8239 O O . ASN A 1 1051 ? 41.603 12.001 -29.686 1.00 84.88 1051 ASN A O 1
ATOM 8243 N N . GLU A 1 1052 ? 39.407 12.273 -29.266 1.00 79.00 1052 GLU A N 1
ATOM 8244 C CA . GLU A 1 1052 ? 39.588 13.542 -28.545 1.00 79.00 1052 GLU A CA 1
ATOM 8245 C C . GLU A 1 1052 ? 40.613 13.406 -27.414 1.00 79.00 1052 GLU A C 1
ATOM 8247 O O . GLU A 1 1052 ? 41.548 14.193 -27.391 1.00 79.00 1052 GLU A O 1
ATOM 8252 N N . ASN A 1 1053 ? 40.555 12.363 -26.575 1.00 78.44 1053 ASN A N 1
ATOM 8253 C CA . ASN A 1 1053 ? 41.340 12.277 -25.329 1.00 78.44 1053 ASN A CA 1
ATOM 8254 C C . ASN A 1 1053 ? 42.207 11.009 -25.184 1.00 78.44 1053 ASN A C 1
ATOM 8256 O O . ASN A 1 1053 ? 42.668 10.682 -24.087 1.00 78.44 1053 ASN A O 1
ATOM 8260 N N . SER A 1 1054 ? 42.364 10.190 -26.220 1.00 85.06 1054 SER A N 1
ATOM 8261 C CA . SER A 1 1054 ? 43.021 8.881 -26.110 1.00 85.06 1054 SER A CA 1
ATOM 8262 C C . SER A 1 1054 ? 43.586 8.391 -27.434 1.00 85.06 1054 SER A C 1
ATOM 8264 O O . SER A 1 1054 ? 43.234 8.869 -28.515 1.00 85.06 1054 SER A O 1
ATOM 8266 N N . PHE A 1 1055 ? 44.431 7.369 -27.342 1.00 88.31 1055 PHE A N 1
ATOM 8267 C CA . PHE A 1 1055 ? 45.080 6.723 -28.473 1.00 88.31 1055 PHE A CA 1
ATOM 8268 C C . PHE A 1 1055 ? 44.844 5.217 -28.470 1.00 88.31 1055 PHE A C 1
ATOM 8270 O O . PHE A 1 1055 ? 44.655 4.608 -27.422 1.00 88.31 1055 PHE A O 1
ATOM 8277 N N . ALA A 1 1056 ? 44.909 4.600 -29.646 1.00 90.44 1056 ALA A N 1
ATOM 8278 C CA . ALA A 1 1056 ? 44.863 3.155 -29.812 1.00 90.44 1056 ALA A CA 1
ATOM 8279 C C . ALA A 1 1056 ? 45.853 2.686 -30.881 1.00 90.44 1056 ALA A C 1
ATOM 8281 O O . ALA A 1 1056 ? 46.190 3.426 -31.805 1.00 90.44 1056 ALA A O 1
ATOM 8282 N N . ALA A 1 1057 ? 46.307 1.440 -30.783 1.00 90.75 1057 ALA A N 1
ATOM 8283 C CA . ALA A 1 1057 ? 47.216 0.832 -31.746 1.00 90.75 1057 ALA A CA 1
ATOM 8284 C C . ALA A 1 1057 ? 46.810 -0.604 -32.074 1.00 90.75 1057 ALA A C 1
ATOM 8286 O O . ALA A 1 1057 ? 46.298 -1.332 -31.224 1.00 90.75 1057 ALA A O 1
ATOM 8287 N N . ILE A 1 1058 ? 47.098 -1.009 -33.312 1.00 91.88 1058 ILE A N 1
ATOM 8288 C CA . ILE A 1 1058 ? 47.005 -2.397 -33.778 1.00 91.88 1058 ILE A CA 1
ATOM 8289 C C . ILE A 1 1058 ? 48.424 -2.911 -33.996 1.00 91.88 1058 ILE A C 1
ATOM 8291 O O . ILE A 1 1058 ? 49.233 -2.242 -34.641 1.00 91.88 1058 ILE A O 1
ATOM 8295 N N . LYS A 1 1059 ? 48.725 -4.108 -33.499 1.00 90.75 1059 LYS A N 1
ATOM 8296 C CA . LYS A 1 1059 ? 49.997 -4.805 -33.704 1.00 90.75 1059 LYS A CA 1
ATOM 8297 C C . LYS A 1 1059 ? 49.966 -5.672 -34.965 1.00 90.75 1059 LYS A C 1
ATOM 8299 O O . LYS A 1 1059 ? 48.911 -6.031 -35.484 1.00 90.75 1059 LYS A O 1
ATOM 8304 N N . ASN A 1 1060 ? 51.142 -6.037 -35.466 1.00 88.19 1060 ASN A N 1
ATOM 8305 C CA . ASN A 1 1060 ? 51.292 -6.913 -36.631 1.00 88.19 1060 ASN A CA 1
ATOM 8306 C C . ASN A 1 1060 ? 50.720 -8.327 -36.409 1.00 88.19 1060 ASN A C 1
ATOM 8308 O O . ASN A 1 1060 ? 50.363 -8.984 -37.382 1.00 88.19 1060 ASN A O 1
ATOM 8312 N N . ASP A 1 1061 ? 50.609 -8.782 -35.157 1.00 88.62 1061 ASP A N 1
ATOM 8313 C CA . ASP A 1 1061 ? 49.996 -10.066 -34.781 1.00 88.62 1061 ASP A CA 1
ATOM 8314 C C . ASP A 1 1061 ? 48.456 -10.021 -34.693 1.00 88.62 1061 ASP A C 1
ATOM 8316 O O . ASP A 1 1061 ? 47.822 -11.040 -34.425 1.00 88.62 1061 ASP A O 1
ATOM 8320 N N . GLY A 1 1062 ? 47.843 -8.857 -34.941 1.00 88.56 1062 GLY A N 1
ATOM 8321 C CA . GLY A 1 1062 ? 46.397 -8.660 -34.854 1.00 88.56 1062 GLY A CA 1
ATOM 8322 C C . GLY A 1 1062 ? 45.880 -8.391 -33.439 1.00 88.56 1062 GLY A C 1
ATOM 8323 O O . GLY A 1 1062 ? 44.669 -8.352 -33.252 1.00 88.56 1062 GLY A O 1
ATOM 8324 N N . SER A 1 1063 ? 46.745 -8.201 -32.442 1.00 91.31 1063 SER A N 1
ATOM 8325 C CA . SER A 1 1063 ? 46.336 -7.673 -31.136 1.00 91.31 1063 SER A CA 1
ATOM 8326 C C . SER A 1 1063 ? 46.189 -6.145 -31.163 1.00 91.31 1063 SER A C 1
ATOM 8328 O O . SER A 1 1063 ? 46.791 -5.463 -31.997 1.00 91.31 1063 SER A O 1
ATOM 8330 N N . ALA A 1 1064 ? 45.390 -5.588 -30.254 1.00 91.12 1064 ALA A N 1
ATOM 8331 C CA . ALA A 1 1064 ? 45.200 -4.147 -30.114 1.00 91.12 1064 ALA A CA 1
ATOM 8332 C C . ALA A 1 1064 ? 45.165 -3.703 -28.648 1.00 91.12 1064 ALA A C 1
ATOM 8334 O O . ALA A 1 1064 ? 44.851 -4.485 -27.754 1.00 91.12 1064 ALA A O 1
ATOM 8335 N N . PHE A 1 1065 ? 45.486 -2.434 -28.413 1.00 88.94 1065 PHE A N 1
ATOM 8336 C CA . PHE A 1 1065 ? 45.415 -1.800 -27.096 1.00 88.94 1065 PHE A CA 1
ATOM 8337 C C . PHE A 1 1065 ? 45.200 -0.288 -27.240 1.00 88.94 1065 PHE A C 1
ATOM 8339 O O . PHE A 1 1065 ? 45.470 0.284 -28.299 1.00 88.94 1065 PHE A O 1
ATOM 8346 N N . SER A 1 1066 ? 44.733 0.355 -26.171 1.00 87.62 1066 SER A N 1
ATOM 8347 C CA . SER A 1 1066 ? 44.622 1.813 -26.059 1.00 87.62 1066 SER A CA 1
ATOM 8348 C C . SER A 1 1066 ? 45.277 2.349 -24.792 1.00 87.62 1066 SER A C 1
ATOM 8350 O O . SER A 1 1066 ? 45.475 1.605 -23.830 1.00 87.62 1066 SER A O 1
ATOM 8352 N N . TRP A 1 1067 ? 45.599 3.639 -24.819 1.00 83.44 1067 TRP A N 1
ATOM 8353 C CA . TRP A 1 1067 ? 46.208 4.394 -23.727 1.00 83.44 1067 TRP A CA 1
ATOM 8354 C C . TRP A 1 1067 ? 45.705 5.853 -23.730 1.00 83.44 1067 TRP A C 1
ATOM 8356 O O . TRP A 1 1067 ? 45.084 6.298 -24.703 1.00 83.44 1067 TRP A O 1
ATOM 8366 N N . GLY A 1 1068 ? 45.957 6.600 -22.651 1.00 77.75 1068 GLY A N 1
ATOM 8367 C CA . GLY A 1 1068 ? 45.343 7.910 -22.381 1.00 77.75 1068 GLY A CA 1
ATOM 8368 C C . GLY A 1 1068 ? 44.169 7.801 -21.398 1.00 77.75 1068 GLY A C 1
ATOM 8369 O O . GLY A 1 1068 ? 44.190 6.947 -20.520 1.00 77.75 1068 GLY A O 1
ATOM 8370 N N . GLU A 1 1069 ? 43.135 8.644 -21.531 1.00 73.75 1069 GLU A N 1
ATOM 8371 C CA . GLU A 1 1069 ? 41.959 8.597 -20.632 1.00 73.75 1069 GLU A CA 1
ATOM 8372 C C . GLU A 1 1069 ? 41.125 7.308 -20.766 1.00 73.75 1069 GLU A C 1
ATOM 8374 O O . GLU A 1 1069 ? 40.489 6.874 -19.808 1.00 73.75 1069 GLU A O 1
ATOM 8379 N N . LEU A 1 1070 ? 41.114 6.693 -21.952 1.00 73.44 1070 LEU A N 1
ATOM 8380 C CA . LEU A 1 1070 ? 40.334 5.500 -22.272 1.00 73.44 1070 LEU A CA 1
ATOM 8381 C C . LEU A 1 1070 ? 41.254 4.293 -22.437 1.00 73.44 1070 LEU A C 1
ATOM 8383 O O . LEU A 1 1070 ? 41.701 3.957 -23.540 1.00 73.44 1070 LEU A O 1
ATOM 8387 N N . GLU A 1 1071 ? 41.521 3.609 -21.330 1.00 74.75 1071 GLU A N 1
ATOM 8388 C CA . GLU A 1 1071 ? 42.294 2.371 -21.327 1.00 74.75 1071 GLU A CA 1
ATOM 8389 C C . GLU A 1 1071 ? 41.453 1.165 -21.765 1.00 74.75 1071 GLU A C 1
ATOM 8391 O O . GLU A 1 1071 ? 40.306 0.980 -21.367 1.00 74.75 1071 GLU A O 1
ATOM 8396 N N . SER A 1 1072 ? 42.057 0.281 -22.558 1.00 75.75 1072 SER A N 1
ATOM 8397 C CA . SER A 1 1072 ? 41.415 -0.954 -23.033 1.00 75.75 1072 SER A CA 1
ATOM 8398 C C . SER A 1 1072 ? 41.388 -2.087 -21.994 1.00 75.75 1072 SER A C 1
ATOM 8400 O O . SER A 1 1072 ? 41.089 -3.227 -22.345 1.00 75.75 1072 SER A O 1
ATOM 8402 N N . SER A 1 1073 ? 41.729 -1.820 -20.729 1.00 79.25 1073 SER A N 1
ATOM 8403 C CA . SER A 1 1073 ? 41.909 -2.844 -19.686 1.00 79.25 1073 SER A CA 1
ATOM 8404 C C . SER A 1 1073 ? 40.656 -3.707 -19.486 1.00 79.25 1073 SER A C 1
ATOM 8406 O O . SER A 1 1073 ? 40.771 -4.933 -19.413 1.00 79.25 1073 SER A O 1
ATOM 8408 N N . GLU A 1 1074 ? 39.470 -3.097 -19.538 1.00 76.06 1074 GLU A N 1
ATOM 8409 C CA . GLU A 1 1074 ? 38.162 -3.764 -19.424 1.00 76.06 1074 GLU A CA 1
ATOM 8410 C C . GLU A 1 1074 ? 37.856 -4.749 -20.565 1.00 76.06 1074 GLU A C 1
ATOM 8412 O O . GLU A 1 1074 ? 37.123 -5.720 -20.373 1.00 76.06 1074 GLU A O 1
ATOM 8417 N N . VAL A 1 1075 ? 38.421 -4.525 -21.756 1.00 80.62 1075 VAL A N 1
ATOM 8418 C CA . VAL A 1 1075 ? 38.169 -5.336 -22.965 1.00 80.62 1075 VAL A CA 1
ATOM 8419 C C . VAL A 1 1075 ? 39.418 -6.048 -23.483 1.00 80.62 1075 VAL A C 1
ATOM 8421 O O . VAL A 1 1075 ? 39.393 -6.654 -24.555 1.00 80.62 1075 VAL A O 1
ATOM 8424 N N . SER A 1 1076 ? 40.506 -6.004 -22.717 1.00 82.88 1076 SER A N 1
ATOM 8425 C CA . SER A 1 1076 ? 41.836 -6.469 -23.121 1.00 82.88 1076 SER A CA 1
ATOM 8426 C C . SER A 1 1076 ? 41.841 -7.921 -23.609 1.00 82.88 1076 SER A C 1
ATOM 8428 O O . SER A 1 1076 ? 42.491 -8.231 -24.605 1.00 82.88 1076 SER A O 1
ATOM 8430 N N . ASP A 1 1077 ? 41.045 -8.798 -22.991 1.00 85.25 1077 ASP A N 1
ATOM 8431 C CA . ASP A 1 1077 ? 40.885 -10.197 -23.404 1.00 85.25 1077 ASP A CA 1
ATOM 8432 C C . ASP A 1 1077 ? 40.313 -10.355 -24.818 1.00 85.25 1077 ASP A C 1
ATOM 8434 O O . ASP A 1 1077 ? 40.720 -11.259 -25.551 1.00 85.25 1077 ASP A O 1
ATOM 8438 N N . LYS A 1 1078 ? 39.412 -9.458 -25.232 1.00 86.56 1078 LYS A N 1
ATOM 8439 C CA . LYS A 1 1078 ? 38.778 -9.490 -26.556 1.00 86.56 1078 LYS A CA 1
ATOM 8440 C C . LYS A 1 1078 ? 39.668 -8.917 -27.662 1.00 86.56 1078 LYS A C 1
ATOM 8442 O O . LYS A 1 1078 ? 39.446 -9.232 -28.830 1.00 86.56 1078 LYS A O 1
ATOM 8447 N N . LEU A 1 1079 ? 40.674 -8.117 -27.302 1.00 89.56 1079 LEU A N 1
ATOM 8448 C CA . LEU A 1 1079 ? 41.605 -7.455 -28.225 1.00 89.56 1079 LEU A CA 1
ATOM 8449 C C . LEU A 1 1079 ? 42.937 -8.206 -28.405 1.00 89.56 1079 LEU A C 1
ATOM 8451 O O . LEU A 1 1079 ? 43.852 -7.690 -29.044 1.00 89.56 1079 LEU A O 1
ATOM 8455 N N . ARG A 1 1080 ? 43.075 -9.423 -27.861 1.00 88.94 1080 ARG A N 1
ATOM 8456 C CA . ARG A 1 1080 ? 44.331 -10.199 -27.915 1.00 88.94 1080 ARG A CA 1
ATOM 8457 C C . ARG A 1 1080 ? 44.706 -10.710 -29.309 1.00 88.94 1080 ARG A C 1
ATOM 8459 O O . ARG A 1 1080 ? 45.859 -11.078 -29.507 1.00 88.94 1080 ARG A O 1
ATOM 8466 N N . SER A 1 1081 ? 43.764 -10.782 -30.245 1.00 89.62 1081 SER A N 1
ATOM 8467 C CA . SER A 1 1081 ? 43.996 -11.315 -31.590 1.00 89.62 1081 SER A CA 1
ATOM 8468 C C . SER A 1 1081 ? 42.924 -10.855 -32.575 1.00 89.62 1081 SER A C 1
ATOM 8470 O O . SER A 1 1081 ? 41.857 -10.373 -32.187 1.00 89.62 1081 SER A O 1
ATOM 8472 N N . ASP A 1 1082 ? 43.206 -11.069 -33.862 1.00 90.56 1082 ASP A N 1
ATOM 8473 C CA . ASP A 1 1082 ? 42.259 -10.951 -34.975 1.00 90.56 1082 ASP A CA 1
ATOM 8474 C C . ASP A 1 1082 ? 41.715 -9.544 -35.249 1.00 90.56 1082 ASP A C 1
ATOM 8476 O O . ASP A 1 1082 ? 40.872 -9.392 -36.130 1.00 90.56 1082 ASP A O 1
ATOM 8480 N N . VAL A 1 1083 ? 42.207 -8.505 -34.571 1.00 91.75 1083 VAL A N 1
ATOM 8481 C CA . VAL A 1 1083 ? 41.839 -7.112 -34.833 1.00 91.75 1083 VAL A CA 1
ATOM 8482 C C . VAL A 1 1083 ? 42.401 -6.687 -36.186 1.00 91.75 1083 VAL A C 1
ATOM 8484 O O . VAL A 1 1083 ? 43.610 -6.617 -36.410 1.00 91.75 1083 VAL A O 1
ATOM 8487 N N . SER A 1 1084 ? 41.493 -6.391 -37.111 1.00 89.25 1084 SER A N 1
ATOM 8488 C CA . SER A 1 1084 ? 41.821 -6.018 -38.486 1.00 89.25 1084 SER A CA 1
ATOM 8489 C C . SER A 1 1084 ? 41.844 -4.502 -38.693 1.00 89.25 1084 SER A C 1
ATOM 8491 O O . SER A 1 1084 ? 42.662 -4.000 -39.471 1.00 89.25 1084 SER A O 1
ATOM 8493 N N . LYS A 1 1085 ? 40.970 -3.780 -37.979 1.00 90.19 1085 LYS A N 1
ATOM 8494 C CA . LYS A 1 1085 ? 40.731 -2.338 -38.111 1.00 90.19 1085 LYS A CA 1
ATOM 8495 C C . LYS A 1 1085 ? 40.290 -1.761 -36.764 1.00 90.19 1085 LYS A C 1
ATOM 8497 O O . LYS A 1 1085 ? 39.570 -2.426 -36.027 1.00 90.19 1085 LYS A O 1
ATOM 8502 N N . ILE A 1 1086 ? 40.682 -0.523 -36.471 1.00 90.19 1086 ILE A N 1
ATOM 8503 C CA . ILE A 1 1086 ? 40.128 0.283 -35.377 1.00 90.19 1086 ILE A CA 1
ATOM 8504 C C . ILE A 1 1086 ? 39.463 1.507 -35.999 1.00 90.19 1086 ILE A C 1
ATOM 8506 O O . ILE A 1 1086 ? 40.037 2.153 -36.876 1.00 90.19 1086 ILE A O 1
ATOM 8510 N N . ILE A 1 1087 ? 38.246 1.806 -35.556 1.00 88.00 1087 ILE A N 1
ATOM 8511 C CA . ILE A 1 1087 ? 37.494 3.008 -35.904 1.00 88.00 1087 ILE A CA 1
ATOM 8512 C C . ILE A 1 1087 ? 37.451 3.898 -34.655 1.00 88.00 1087 ILE A C 1
ATOM 8514 O O . ILE A 1 1087 ? 36.789 3.533 -33.678 1.00 88.00 1087 ILE A O 1
ATOM 8518 N N . PRO A 1 1088 ? 38.173 5.032 -34.643 1.00 86.81 1088 PRO A N 1
ATOM 8519 C CA . PRO A 1 1088 ? 38.014 6.038 -33.605 1.00 86.81 1088 PRO A CA 1
ATOM 8520 C C . PRO A 1 1088 ? 36.743 6.861 -33.851 1.00 86.81 1088 PRO A C 1
ATOM 8522 O O . PRO A 1 1088 ? 36.467 7.279 -34.971 1.00 86.81 1088 PRO A O 1
ATOM 8525 N N . THR A 1 1089 ? 35.997 7.128 -32.786 1.00 81.88 1089 THR A N 1
ATOM 8526 C CA . THR A 1 1089 ? 34.954 8.167 -32.728 1.00 81.88 1089 THR A CA 1
ATOM 8527 C C . THR A 1 1089 ? 35.375 9.216 -31.704 1.00 81.88 1089 THR A C 1
ATOM 8529 O O . THR A 1 1089 ? 36.338 8.975 -30.985 1.00 81.88 1089 THR A O 1
ATOM 8532 N N . ASN A 1 1090 ? 34.659 10.337 -31.566 1.00 74.31 1090 ASN A N 1
ATOM 8533 C CA . ASN A 1 1090 ? 35.062 11.429 -30.664 1.00 74.31 1090 ASN A CA 1
ATOM 8534 C C . ASN A 1 1090 ? 35.415 10.962 -29.233 1.00 74.31 1090 ASN A C 1
ATOM 8536 O O . ASN A 1 1090 ? 36.387 11.450 -28.667 1.00 74.31 1090 ASN A O 1
ATOM 8540 N N . ARG A 1 1091 ? 34.687 9.980 -28.671 1.00 74.38 1091 ARG A N 1
ATOM 8541 C CA . ARG A 1 1091 ? 34.856 9.515 -27.274 1.00 74.38 1091 ARG A CA 1
ATOM 8542 C C . ARG A 1 1091 ? 34.940 7.993 -27.079 1.00 74.38 1091 ARG A C 1
ATOM 8544 O O . ARG A 1 1091 ? 34.863 7.510 -25.952 1.00 74.38 1091 ARG A O 1
ATOM 8551 N N . ALA A 1 1092 ? 35.087 7.222 -28.154 1.00 82.06 1092 ALA A N 1
ATOM 8552 C CA . ALA A 1 1092 ? 35.166 5.760 -28.083 1.00 82.06 1092 ALA A CA 1
ATOM 8553 C C . ALA A 1 1092 ? 36.002 5.170 -29.224 1.00 82.06 1092 ALA A C 1
ATOM 8555 O O . ALA A 1 1092 ? 36.163 5.802 -30.272 1.00 82.06 1092 ALA A O 1
ATOM 8556 N N . PHE A 1 1093 ? 36.485 3.943 -29.037 1.00 87.31 1093 PHE A N 1
ATOM 8557 C CA . PHE A 1 1093 ? 37.127 3.137 -30.074 1.00 87.31 1093 PHE A CA 1
ATOM 8558 C C . PHE A 1 1093 ? 36.312 1.878 -30.367 1.00 87.31 1093 PHE A C 1
ATOM 8560 O O . PHE A 1 1093 ? 35.744 1.268 -29.462 1.00 87.31 1093 PHE A O 1
ATOM 8567 N N . TYR A 1 1094 ? 36.311 1.469 -31.636 1.00 88.44 1094 TYR A N 1
ATOM 8568 C CA . TYR A 1 1094 ? 35.687 0.237 -32.110 1.00 88.44 1094 TYR A CA 1
ATOM 8569 C C . TYR A 1 1094 ? 36.713 -0.592 -32.884 1.00 88.44 1094 TYR A C 1
ATOM 8571 O O . TYR A 1 1094 ? 37.156 -0.192 -33.959 1.00 88.44 1094 TYR A O 1
ATOM 8579 N N . ALA A 1 1095 ? 37.097 -1.749 -32.362 1.00 90.00 1095 ALA A N 1
ATOM 8580 C CA . ALA A 1 1095 ? 37.945 -2.716 -33.043 1.00 90.00 1095 ALA A CA 1
ATOM 8581 C C . ALA A 1 1095 ? 37.086 -3.716 -33.821 1.00 90.00 1095 ALA A C 1
ATOM 8583 O O . ALA A 1 1095 ? 36.261 -4.410 -33.237 1.00 90.00 1095 ALA A O 1
ATOM 8584 N N . ILE A 1 1096 ? 37.310 -3.819 -35.130 1.00 88.94 1096 ILE A N 1
ATOM 8585 C CA . ILE A 1 1096 ? 36.671 -4.810 -36.000 1.00 88.94 1096 ILE A CA 1
ATOM 8586 C C . ILE A 1 1096 ? 37.624 -5.986 -36.179 1.00 88.94 1096 ILE A C 1
ATOM 8588 O O . ILE A 1 1096 ? 38.736 -5.840 -36.709 1.00 88.94 1096 ILE A O 1
ATOM 8592 N N . LYS A 1 1097 ? 37.180 -7.165 -35.765 1.00 89.44 1097 LYS A N 1
ATOM 8593 C CA . LYS A 1 1097 ? 37.915 -8.415 -35.906 1.00 89.44 1097 LYS A CA 1
ATOM 8594 C C . LYS A 1 1097 ? 37.690 -9.054 -37.273 1.00 89.44 1097 LYS A C 1
ATOM 8596 O O . LYS A 1 1097 ? 36.732 -8.747 -37.977 1.00 89.44 1097 LYS A O 1
ATOM 8601 N N . SER A 1 1098 ? 38.582 -9.961 -37.657 1.00 86.19 1098 SER A N 1
ATOM 8602 C CA . SER A 1 1098 ? 38.555 -10.671 -38.945 1.00 86.19 1098 SER A CA 1
ATOM 8603 C C . SER A 1 1098 ? 37.272 -11.482 -39.179 1.00 86.19 1098 SER A C 1
ATOM 8605 O O . SER A 1 1098 ? 36.875 -11.688 -40.322 1.00 86.19 1098 SER A O 1
ATOM 8607 N N . ASN A 1 1099 ? 36.603 -11.904 -38.105 1.00 82.94 1099 ASN A N 1
ATOM 8608 C CA . ASN A 1 1099 ? 35.311 -12.594 -38.114 1.00 82.94 1099 ASN A CA 1
ATOM 8609 C C . ASN A 1 1099 ? 34.096 -11.640 -38.160 1.00 82.94 1099 ASN A C 1
ATOM 8611 O O . ASN A 1 1099 ? 32.964 -12.112 -38.098 1.00 82.94 1099 ASN A O 1
ATOM 8615 N N . GLY A 1 1100 ? 34.312 -10.322 -38.231 1.00 80.62 1100 GLY A N 1
ATOM 8616 C CA . GLY A 1 1100 ? 33.259 -9.304 -38.203 1.00 80.62 1100 GLY A CA 1
ATOM 8617 C C . GLY A 1 1100 ? 32.792 -8.899 -36.801 1.00 80.62 1100 GLY A C 1
ATOM 8618 O O . GLY A 1 1100 ? 31.933 -8.029 -36.693 1.00 80.62 1100 GLY A O 1
ATOM 8619 N N . GLU A 1 1101 ? 33.343 -9.491 -35.735 1.00 85.88 1101 GLU A N 1
ATOM 8620 C CA . GLU A 1 1101 ? 33.074 -9.074 -34.354 1.00 85.88 1101 GLU A CA 1
ATOM 8621 C C . GLU A 1 1101 ? 33.611 -7.655 -34.120 1.00 85.88 1101 GLU A C 1
ATOM 8623 O O . GLU A 1 1101 ? 34.762 -7.348 -34.431 1.00 85.88 1101 GLU A O 1
ATOM 8628 N N . VAL A 1 1102 ? 32.778 -6.789 -33.559 1.00 87.12 1102 VAL A N 1
ATOM 8629 C CA . VAL A 1 1102 ? 33.100 -5.425 -33.166 1.00 87.12 1102 VAL A CA 1
ATOM 8630 C C . VAL A 1 1102 ? 33.231 -5.365 -31.647 1.00 87.12 1102 VAL A C 1
ATOM 8632 O O . VAL A 1 1102 ? 32.267 -5.564 -30.908 1.00 87.12 1102 VAL A O 1
ATOM 8635 N N . VAL A 1 1103 ? 34.439 -5.062 -31.180 1.00 86.38 1103 VAL A N 1
ATOM 8636 C CA . VAL A 1 1103 ? 34.765 -4.832 -29.770 1.00 86.38 1103 VAL A CA 1
ATOM 8637 C C . VAL A 1 1103 ? 34.859 -3.329 -29.551 1.00 86.38 1103 VAL A C 1
ATOM 8639 O O . VAL A 1 1103 ? 35.665 -2.675 -30.207 1.00 86.38 1103 VAL A O 1
ATOM 8642 N N . TYR A 1 1104 ? 34.068 -2.768 -28.640 1.00 85.56 1104 TYR A N 1
ATOM 8643 C CA . TYR A 1 1104 ? 34.084 -1.331 -28.356 1.00 85.56 1104 TYR A CA 1
ATOM 8644 C C . TYR A 1 1104 ? 34.515 -1.037 -26.917 1.00 85.56 1104 TYR A C 1
ATOM 8646 O O . TYR A 1 1104 ? 34.298 -1.857 -26.026 1.00 85.56 1104 TYR A O 1
ATOM 8654 N N . TRP A 1 1105 ? 35.127 0.126 -26.699 1.00 83.56 1105 TRP A N 1
ATOM 8655 C CA . TRP A 1 1105 ? 35.450 0.653 -25.370 1.00 83.56 1105 TRP A CA 1
ATOM 8656 C C . TRP A 1 1105 ? 35.508 2.190 -25.391 1.00 83.56 1105 TRP A C 1
ATOM 8658 O O . TRP A 1 1105 ? 35.809 2.797 -26.424 1.00 83.56 1105 TRP A O 1
ATOM 8668 N N . GLY A 1 1106 ? 35.189 2.820 -24.258 1.00 72.88 1106 GLY A N 1
ATOM 8669 C CA . GLY A 1 1106 ? 34.973 4.270 -24.138 1.00 72.88 1106 GLY A CA 1
ATOM 8670 C C . GLY A 1 1106 ? 33.495 4.673 -24.030 1.00 72.88 1106 GLY A C 1
ATOM 8671 O O . GLY A 1 1106 ? 32.605 3.836 -24.174 1.00 72.88 1106 GLY A O 1
ATOM 8672 N N . GLY A 1 1107 ? 33.232 5.949 -23.722 1.00 62.03 1107 GLY A N 1
ATOM 8673 C CA . GLY A 1 1107 ? 31.908 6.440 -23.320 1.00 62.03 1107 GLY A CA 1
ATOM 8674 C C . GLY A 1 1107 ? 31.166 7.250 -24.391 1.00 62.03 1107 GLY A C 1
ATOM 8675 O O . GLY A 1 1107 ? 31.685 8.228 -24.923 1.00 62.03 1107 GLY A O 1
ATOM 8676 N N . ILE A 1 1108 ? 29.901 6.899 -24.630 1.00 55.31 1108 ILE A N 1
ATOM 8677 C CA . ILE A 1 1108 ? 28.842 7.837 -25.044 1.00 55.31 1108 ILE A CA 1
ATOM 8678 C C . ILE A 1 1108 ? 28.270 8.338 -23.704 1.00 55.31 1108 ILE A C 1
ATOM 8680 O O . ILE A 1 1108 ? 28.026 7.495 -22.851 1.00 55.31 1108 ILE A O 1
ATOM 8684 N N . GLY A 1 11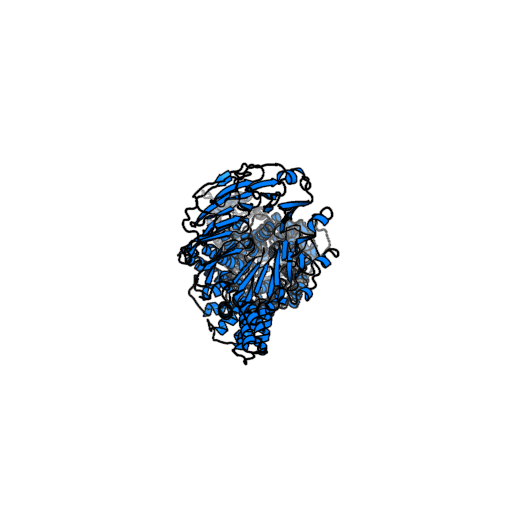09 ? 28.194 9.652 -23.454 1.00 45.00 1109 GLY A N 1
ATOM 8685 C CA . GLY A 1 1109 ? 28.166 10.265 -22.103 1.00 45.00 1109 GLY A CA 1
ATOM 8686 C C . GLY A 1 1109 ? 27.261 9.635 -21.019 1.00 45.00 1109 GLY A C 1
ATOM 8687 O O . GLY A 1 1109 ? 26.304 8.940 -21.332 1.00 45.00 1109 GLY A O 1
ATOM 8688 N N . ASP A 1 1110 ? 27.575 9.948 -19.749 1.00 33.94 1110 ASP A N 1
ATOM 8689 C CA . ASP A 1 1110 ? 27.113 9.416 -18.436 1.00 33.94 1110 ASP A CA 1
ATOM 8690 C C . ASP A 1 1110 ? 25.595 9.223 -18.158 1.00 33.94 1110 ASP A C 1
ATOM 8692 O O . ASP A 1 1110 ? 25.168 9.160 -17.005 1.00 33.94 1110 ASP A O 1
ATOM 8696 N N . THR A 1 1111 ? 24.731 9.100 -19.159 1.00 34.66 1111 THR A N 1
ATOM 8697 C CA . THR A 1 1111 ? 23.281 8.957 -18.980 1.00 34.66 1111 THR A CA 1
ATOM 8698 C C . THR A 1 1111 ? 22.714 7.764 -19.742 1.00 34.66 1111 THR A C 1
ATOM 8700 O O . THR A 1 1111 ? 21.878 7.962 -20.614 1.00 34.66 1111 THR A O 1
ATOM 8703 N N . PHE A 1 1112 ? 23.102 6.521 -19.434 1.00 45.03 1112 PHE A N 1
ATOM 8704 C CA . PHE A 1 1112 ? 22.459 5.361 -20.076 1.00 45.03 1112 PHE A CA 1
ATOM 8705 C C . PHE A 1 1112 ? 22.192 4.180 -19.135 1.00 45.03 1112 PHE A C 1
ATOM 8707 O O . PHE A 1 1112 ? 22.833 3.139 -19.204 1.00 45.03 1112 PHE A O 1
ATOM 8714 N N . ASP A 1 1113 ? 21.129 4.323 -18.338 1.00 36.16 1113 ASP A N 1
ATOM 8715 C CA . ASP A 1 1113 ? 20.352 3.204 -17.773 1.00 36.16 1113 ASP A CA 1
ATOM 8716 C C . ASP A 1 1113 ? 19.199 2.767 -18.711 1.00 36.16 1113 ASP A C 1
ATOM 8718 O O . ASP A 1 1113 ? 18.377 1.912 -18.377 1.00 36.16 1113 ASP A O 1
ATOM 8722 N N . ARG A 1 1114 ? 19.082 3.363 -19.907 1.00 40.59 1114 ARG A N 1
ATOM 8723 C CA . ARG A 1 1114 ? 18.010 3.070 -20.870 1.00 40.59 1114 ARG A CA 1
ATOM 8724 C C . ARG A 1 1114 ? 18.532 3.143 -22.311 1.00 40.59 1114 ARG A C 1
ATOM 8726 O O . ARG A 1 1114 ? 18.663 4.235 -22.837 1.00 40.59 1114 ARG A O 1
ATOM 8733 N N . ILE A 1 1115 ? 18.726 1.967 -22.931 1.00 46.81 1115 ILE A N 1
ATOM 8734 C CA . ILE A 1 1115 ? 18.825 1.641 -24.382 1.00 46.81 1115 ILE A CA 1
ATOM 8735 C C . ILE A 1 1115 ? 20.147 0.951 -24.820 1.00 46.81 1115 ILE A C 1
ATOM 8737 O O . ILE A 1 1115 ? 21.225 1.528 -24.806 1.00 46.81 1115 ILE A O 1
ATOM 8741 N N . SER A 1 1116 ? 19.963 -0.321 -25.225 1.00 49.41 1116 SER A N 1
ATOM 8742 C CA . SER A 1 1116 ? 20.729 -1.237 -26.103 1.00 49.41 1116 SER A CA 1
ATOM 8743 C C . SER A 1 1116 ? 22.263 -1.269 -26.045 1.00 49.41 1116 SER A C 1
ATOM 8745 O O . SER A 1 1116 ? 22.942 -0.369 -26.528 1.00 49.41 1116 SER A O 1
ATOM 8747 N N . ARG A 1 1117 ? 22.804 -2.420 -25.615 1.00 55.81 1117 ARG A N 1
ATOM 8748 C CA . ARG A 1 1117 ? 24.204 -2.815 -25.841 1.00 55.81 1117 ARG A CA 1
ATOM 8749 C C . ARG A 1 1117 ? 24.515 -2.746 -27.349 1.00 55.81 1117 ARG A C 1
ATOM 8751 O O . ARG A 1 1117 ? 23.925 -3.544 -28.085 1.00 55.81 1117 ARG A O 1
ATOM 8758 N N . PRO A 1 1118 ? 25.440 -1.879 -27.812 1.00 61.22 1118 PRO A N 1
ATOM 8759 C CA . PRO A 1 1118 ? 25.861 -1.807 -29.217 1.00 61.22 1118 PRO A CA 1
ATOM 8760 C C . PRO A 1 1118 ? 26.275 -3.177 -29.768 1.00 61.22 1118 PRO A C 1
ATOM 8762 O O . PRO A 1 1118 ? 26.090 -3.465 -30.948 1.00 61.22 1118 PRO A O 1
ATOM 8765 N N . ASP A 1 1119 ? 26.746 -4.056 -28.879 1.00 65.31 1119 ASP A N 1
ATOM 8766 C CA . ASP A 1 1119 ? 27.090 -5.444 -29.160 1.00 65.31 1119 ASP A CA 1
ATOM 8767 C C . ASP A 1 1119 ? 26.025 -6.209 -29.949 1.00 65.31 1119 ASP A C 1
ATOM 8769 O O . ASP A 1 1119 ? 26.396 -7.003 -30.807 1.00 65.31 1119 ASP A O 1
ATOM 8773 N N . ILE A 1 1120 ? 24.728 -6.008 -29.677 1.00 64.25 1120 ILE A N 1
ATOM 8774 C CA . ILE A 1 1120 ? 23.679 -6.801 -30.342 1.00 64.25 1120 ILE A CA 1
ATOM 8775 C C . ILE A 1 1120 ? 23.542 -6.404 -31.813 1.00 64.25 1120 ILE A C 1
ATOM 8777 O O . ILE A 1 1120 ? 23.148 -7.224 -32.628 1.00 64.25 1120 ILE A O 1
ATOM 8781 N N . VAL A 1 1121 ? 23.893 -5.167 -32.155 1.00 65.31 1121 VAL A N 1
ATOM 8782 C CA . VAL A 1 1121 ? 23.626 -4.583 -33.472 1.00 65.31 1121 VAL A CA 1
ATOM 8783 C C . VAL A 1 1121 ? 24.872 -4.560 -34.356 1.00 65.31 1121 VAL A C 1
ATOM 8785 O O . VAL A 1 1121 ? 24.777 -4.626 -35.580 1.00 65.31 1121 VAL A O 1
ATOM 8788 N N . LEU A 1 1122 ? 26.052 -4.472 -33.741 1.00 73.56 1122 LEU A N 1
ATOM 8789 C CA . LEU A 1 1122 ? 27.334 -4.398 -34.439 1.00 73.56 1122 LEU A CA 1
ATOM 8790 C C . LEU A 1 1122 ? 27.912 -5.778 -34.759 1.00 73.56 1122 LEU A C 1
ATOM 8792 O O . LEU A 1 1122 ? 28.628 -5.930 -35.748 1.00 73.56 1122 LEU A O 1
ATOM 8796 N N . ASN A 1 1123 ? 27.617 -6.781 -33.930 1.00 80.38 1123 ASN A N 1
ATOM 8797 C CA . ASN A 1 1123 ? 28.212 -8.103 -34.069 1.00 80.38 1123 ASN A CA 1
ATOM 8798 C C . ASN A 1 1123 ? 27.398 -9.017 -34.985 1.00 80.38 1123 ASN A C 1
ATOM 8800 O O . ASN A 1 1123 ? 26.170 -8.912 -35.029 1.00 80.38 1123 ASN A O 1
ATOM 8804 N N . PRO A 1 1124 ? 28.054 -9.956 -35.685 1.00 78.94 1124 PRO A N 1
ATOM 8805 C CA . PRO A 1 1124 ? 27.351 -11.027 -36.370 1.00 78.94 1124 PRO A CA 1
ATOM 8806 C C . PRO A 1 1124 ? 26.470 -11.810 -35.383 1.00 78.94 1124 PRO A C 1
ATOM 8808 O O . PRO A 1 1124 ? 26.877 -12.018 -34.234 1.00 78.94 1124 PRO A O 1
ATOM 8811 N N . PRO A 1 1125 ? 25.265 -12.238 -35.800 1.00 75.94 1125 PRO A N 1
ATOM 8812 C CA . PRO A 1 1125 ? 24.445 -13.131 -34.990 1.00 75.94 1125 PRO A CA 1
ATOM 8813 C C . PRO A 1 1125 ? 25.233 -14.419 -34.701 1.00 75.94 1125 PRO A C 1
ATOM 8815 O O . PRO A 1 1125 ? 25.824 -14.994 -35.617 1.00 75.94 1125 PRO A O 1
ATOM 8818 N N . GLN A 1 1126 ? 25.277 -14.825 -33.427 1.00 58.72 1126 GLN A N 1
ATOM 8819 C CA . GLN A 1 1126 ? 25.928 -16.069 -32.994 1.00 58.72 1126 GLN A CA 1
ATOM 8820 C C . GLN A 1 1126 ? 25.136 -17.313 -33.383 1.00 58.72 1126 GLN A C 1
ATOM 8822 O O . GLN A 1 1126 ? 23.886 -17.265 -33.287 1.00 58.72 1126 GLN A O 1
#

Sequence (1126 aa):
MKSVVLATLVSFGLLMGCGGGSDSGGGQTAEDAFVQALNHEETGNVSAAFALYKKSAELGHSGAQNNLGLMYLYGEGTEQNEVESLKWFSKSANQGNKYGQYNLARSYFYGWGTGKNYSQAFNWASRAKDHSGAINLLGILYEEGKGVSKNLIQAFQLYQKAANSDNASGMFNLGRMYQYGIYVQKSFSEAKKWYELAGSRNHGGAYYQLSLMYFKEQKENESTISYYVERSASLGYSQAQFSLARAYYTGKLFDEVSHRQHFDYARQWYEKAALNGHIGAKNNLALMLAMGEGGDADYVSAYNLLKEISEEDYVTGQVNLAEFYELGHLGTNDFTKAYQWYQKAELLCEKLTSISKSCAEVYVRIGMLHERGVLDEIDYDKALHYFQKASSVSYPPAFTQLGKLYLDGFAFEKKYDVAKEWFEKAINSGSPDAGAQNYLGYMYQHGLGVEENVTIAEEYYKKAMAQDYAPAFTNMAILAGPDGGRYQLYSSAVFRYDYDPQALYYISNYTYFMSEEDKRKDWLMLAANAGSVDAYHGLGYRAETVASFYDENSHKYKELYKEAAQWYEKAAKRNHIQAMLKIAYLYTSGNGVAQNSESASYYYLKAARLGNPEAQFKMGQLYQSGFGVDVDYALSLYWFEKAQLQGMDIATTEIGKIHEFGLGVAQDYNKAFSYYSEAADKNEAEAQYRLGLLYRDGLGTQMNENASKTWLMQAATKGHREAHALTYSPVKEILNTVTAGAVLREDGSVITWGDAVSDISSVKEKLTQGVVAIGSSLADFAALKEDGSVVRWGKLIGDNLDESRFASGVKELHFGRRGLAVIKESGELIIWSDCCNDQPPVLPKLQSGVEKVLFTSSSIAALKDNGELVTWDWLDSSNVEAQLASGVVDFVSNFQANLALKNDGSIVLWGVSKGANNTEVEGELNNDVSKVVSGYDSMVAITNSGKVVEWDDEQYNVVFPRGITNVIYGNVQYLAYKDDGSVYSWGSGMSVESVSISGSKVKKAISSDAGFAVLKEDGTLISWERTYVGTYYNKYYDTIPNDGIKDIFANENSFAAIKNDGSAFSWGELESSEVSDKLRSDVSKIIPTNRAFYAIKSNGEVVYWGGIGDTFDRISRPDIVLNPPQ

pLDDT: mean 82.54, std 14.09, range [23.19, 97.69]

Secondary structure (DSSP, 8-state):
-TTTHHHHHTT--------------SS--HHHHHHHHHHHHHTT-HHHHHHHHHHHHHTT-HHHHHHHHHHHHHTSSS---HHHHHHHHHHHHHTT-HHHHHHHHHHHHHTSSS---HHHHHHHHHH-TT-HHHHHHHHHHHHHTSSS---HHHHHHHHHHHHHTT-HHHHHHHHHHHHHTSSSPP-HHHHHHHHHHHHHTT-HHHHHHHHHHHHHHT-S-HHHHHHHHHHHHHTT-HHHHHHHHHHHHHSEETTTEEPPP-HHHHHHHHHHHHHTT-HHHHHHHHHHHHHTTTSS--HHHHHHHHHHHHTSS-HHHHHHHHHHHHHTTTSS--HHHHHHHHHHHHHHHTTSSS--HHHHHHHHHHHHHHHHTSSSS--HHHHHHHHHHHHTTT-HHHHHHHHHHHHHTSSS---HHHHHHHHHHHHTSSS--HHHHHHHHHHHHHTSSS---HHHHHHHHHHHHTTT-HHHHHHHHHHT-TTS-HHHHHHHHHTSTT--HHHHHHHHTSHHHHT-HHHHHHHHHHHHHTT-HHHHHHHHHHHHHHHTTS-TTSHHHHHHHHHHHHHHHHHHHTT-HHHHHHHHHHHHHTSSS---HHHHHHHHHHHHHTT-HHHHHHHHHHHHHTSSS---HHHHHHHHHHHHTTT-HHHHHHHHHHHHHTSSS---HHHHHHHHHHHHHTT-HHHHHHHHHHHHHTSSS---HHHHHHHHHHHHHTT-HHHHHHH---EEEEEE-SSEEEEEETTS-EEEEESTTTTTTTTGGGGSS-EEEEEE-SSEEEEEETTS-EEEEE---SS---GGGGSS-EEEEEEETTEEEEEETTS-EEEEETT----TTTGGGGSS-EEEEEE-SS-EEEEETTS-EEEESSS--TTTHHHHSS-EEEEEE-SSEEEEEETTS-EEEEESSTTTT-HHHHHHHTT-EEEEEE-SS-EEEEETT--EEEE-SS-B---PPS---EEEEETTEEEEE-TT--EEEEETT---EEE---SPPEEEEEEETTEEEEEETTS-EEEEEEEEETTEEEEE------TTEEEEEE-SSEEEEEETTS-EEEEESS-GGGGGGGGSS-EEEEEEETTEEEEEETTS-EEEEE-S-S--SSS--THHHHSPP-

Organism: NCBI:txid104609

Foldseek 3Di:
DVPLVLVVLVVPPDDDDDDDDDDDDPDQALVNLQVVLSVCSNVVVQLSSLVSLVVSVVNQDLVSLQVNLVCLCVVGNHHNDQLSSLVSLVSSLVVLNLSSLQVNLVCLCVVRSHDNANLSSLVSLVSSVPDLSSLQVNLVCQCVVGSHHNDNVSSLVSLVVSVVVLNLSSLQVNLVCQCVVPVHDNDNVSSLVSLVSSVVVLQLVSLQVNLVSCVVVVPDDLVSSVVSLVSSLVSLNLVSLQLVLVCLCVLDNPPDRGHDNDQLSSLVSLVSSVVVVNLVSLQVNLVCLCFQRNHGRDNPSSLVSLVVSLVDLDLSSLQVNLVCLLQCVVHFRDNVSSVVSLVSSQVSQVVDPDHDLSNLSSLQSNLVCLCQCVPHFRDNVSSLVSLVVSCVVVRLVSLLSVLVCLCLQPVHRRDNVSSLVSLVSSCPPPHRDLSSLQVVLVCLCVVPVHPNDNVSSLVSLVVSVVVVALVSLQVVLVSQPPVGCSLVSLVSQCSGSNRDLVSLLVNLVDPVNVVPLVSSLVSLVVSVSSPDLVSLQVQLVSLCVVLVVDDQPDPSNLVSNLSSLVSLVSSLSSVPLVSLQVNLVCLCVVRNHRNDQQSNLVSLVSSVVSLDLVSLQVNLVCLCVVRNHDNANVSSLVSLVSSVVVVNLVSLQVNLVCQCVVPNHRNAQLSSLVSLVVSVVVLDLSSLQVNLVCLCVVGSHGNDNLSSLLSLLSSLQQQNQVSLQVNDAFFDAKADALFKIWTQGPQQAIHIDGDQCPPCVVCSSVRSHQFDDKDDANWKIWTQGPQQAIDITGDDQDDDDDSVVRGGQFDDWDDDNFWIWTQGPQQAIDIDGNFFPDDVVQRVVRGHFFDDWDDDPWWIWTQGPQQAIRITTPFDCVVPNVVRGGQFDDKDDAPFKIKTAGPQQAIQITGHDPCRDDPPVRVVQVSQFDDKDDAHFKIWTAGPQRFIWIDGPPDGDQGDDTAWDDKDYEHFKIWTDHQQGKIWIAGDPGHIDTDDDDRFGFPDKDAANQFIWTATPQRFIWTWGFDDDDPDTDTDTDSPVTGAWPDKDDARFWIKTAGPQQAIWIDGPWGCPVVRVVRGHQFDDWHDYNFKIWTQGPQSQIDITGDSDDDDPDGDDVRSNRGNND

Radius of gyration: 51.54 Å; chains: 1; bounding box: 120×70×152 Å